Protein AF-0000000069945227 (afdb_homodimer)

InterPro domains:
  IPR002195 Dihydroorotase, conserved site [PS00482] (96-104)
  IPR006680 Amidohydrolase-related [PF01979] (90-477)
  IPR011059 Metal-dependent hydrolase, composite domain superfamily [SSF51338] (34-488)
  IPR017593 Allantoinase [TIGR03178] (51-493)
  IPR032466 Metal-dependent hydrolase [SSF51556] (93-423)
  IPR050138 Dihydroorotase/Allantoinase hydrolase-like [PTHR43668] (32-492)

Radius of gyration: 35.16 Å; Cα contacts (8 Å, |Δi|>4): 2341; chains: 2; bounding box: 81×211×75 Å

Solvent-accessible surface area (backbone atoms only — not comparable to full-atom values): 49881 Å² total; per-residue (Å²): 138,84,79,76,80,78,75,77,77,80,75,78,76,78,77,74,78,76,73,73,74,74,71,67,77,65,75,74,73,48,64,36,31,37,38,34,18,59,29,29,39,30,72,82,47,75,42,40,17,30,40,34,27,40,44,82,14,28,21,64,37,73,35,47,44,68,57,44,55,52,44,69,75,34,78,85,45,71,74,41,47,77,46,74,48,49,82,22,30,33,32,37,14,24,22,30,63,35,30,46,34,20,43,45,79,31,48,79,24,21,25,50,52,29,46,22,46,12,18,28,61,22,26,26,33,30,41,20,33,50,22,64,62,17,52,70,34,20,46,34,50,68,35,41,40,55,37,47,48,69,41,56,85,43,20,46,24,28,36,36,37,35,29,38,50,39,72,87,35,48,85,31,48,54,58,30,52,68,43,28,38,41,26,31,39,36,28,52,31,87,65,85,47,84,89,41,44,40,40,49,76,67,44,46,54,50,38,42,64,60,40,44,88,68,80,42,36,44,32,29,47,48,36,31,85,67,81,76,78,78,68,91,59,84,62,92,86,43,73,59,44,34,34,54,65,47,46,42,64,70,55,46,61,63,23,34,37,51,27,46,49,53,54,49,74,49,45,89,78,47,76,50,25,39,30,39,49,52,50,51,50,53,71,35,48,64,54,47,50,53,39,18,52,54,32,37,74,71,64,48,79,52,76,63,32,28,43,48,39,24,31,28,48,63,39,66,70,46,34,44,79,54,48,22,65,34,53,26,48,60,33,36,83,65,42,53,43,44,58,70,44,28,53,47,44,51,50,30,55,75,66,62,67,51,51,24,43,27,43,51,17,26,55,51,49,70,88,43,48,46,41,38,48,80,74,29,54,64,29,38,46,39,50,40,40,45,56,22,56,46,41,36,52,36,46,32,71,68,49,55,69,30,55,53,39,34,27,29,5,34,25,28,16,46,69,48,72,29,58,80,39,38,27,44,70,45,63,67,12,41,24,28,31,21,34,30,30,73,70,40,47,35,59,40,44,70,86,73,53,51,41,70,48,82,59,48,74,54,62,69,36,75,36,30,31,38,59,45,29,19,18,54,39,63,39,69,37,21,47,82,91,37,77,36,85,70,57,70,29,47,74,54,46,70,58,90,103,136,85,78,77,77,78,76,77,78,79,77,79,79,79,78,75,78,77,75,75,74,76,74,66,77,67,75,73,73,48,66,36,33,37,38,34,18,57,29,30,39,28,75,84,46,75,41,40,16,31,41,33,26,40,43,84,14,28,21,65,38,74,35,48,46,68,56,44,52,53,43,68,73,36,78,84,44,71,74,41,46,76,46,76,48,48,82,21,29,35,34,38,14,24,22,31,64,34,29,47,33,21,43,46,79,30,48,79,23,20,26,50,51,29,46,23,47,12,18,30,61,22,27,25,31,30,41,20,33,51,22,62,64,17,52,69,35,21,45,34,49,68,35,41,41,55,35,47,48,68,40,57,86,42,19,47,24,28,35,35,35,33,29,38,49,40,71,88,35,49,86,31,49,54,58,30,49,68,43,31,38,42,28,31,39,34,28,51,30,85,65,85,47,84,88,40,45,40,40,49,74,67,44,48,54,50,38,43,65,60,39,45,87,67,80,42,36,45,31,29,48,48,36,31,85,67,80,74,77,78,67,91,59,86,62,93,84,42,74,58,46,35,33,54,65,47,44,40,64,70,54,46,62,63,23,34,37,50,27,46,48,53,54,48,72,49,46,90,79,47,76,52,26,38,31,40,49,51,50,50,50,53,70,34,50,65,55,46,50,54,42,17,51,52,34,37,75,72,62,47,83,51,76,63,32,26,44,47,38,25,29,29,48,61,40,66,71,47,34,46,79,53,48,21,65,35,53,27,49,62,33,35,84,64,44,53,43,44,58,69,44,27,54,48,45,51,50,30,55,76,66,64,68,51,50,25,41,26,41,50,17,27,56,51,48,70,87,43,48,45,41,38,47,81,74,28,55,64,30,37,47,39,50,40,42,44,57,23,55,45,42,38,53,36,45,32,71,69,49,54,70,32,55,52,39,34,27,29,5,33,25,28,16,46,69,49,71,29,57,80,38,38,26,45,68,44,61,68,11,40,25,29,31,21,35,30,29,74,72,40,47,36,57,42,43,69,85,72,52,52,40,71,49,83,58,46,73,55,62,68,36,76,36,30,29,38,58,45,30,19,19,54,40,64,38,69,37,20,48,82,91,38,77,37,85,69,59,70,30,48,72,53,48,70,60,91,101

Organism: Trichoplusia ni (NCBI:txid7111)

Structure (mmCIF, N/CA/C/O backbone):
data_AF-0000000069945227-model_v1
#
loop_
_entity.id
_entity.type
_entity.pdbx_description
1 polymer allantoinase
#
loop_
_atom_site.group_PDB
_atom_site.id
_atom_site.type_symbol
_atom_site.label_atom_id
_atom_site.label_alt_id
_atom_site.label_comp_id
_atom_site.label_asym_id
_atom_site.label_entity_id
_atom_site.label_seq_id
_atom_site.pdbx_PDB_ins_code
_atom_site.Cartn_x
_atom_site.Cartn_y
_atom_site.Cartn_z
_atom_site.occupancy
_atom_site.B_iso_or_equiv
_atom_site.auth_seq_id
_atom_site.auth_comp_id
_atom_site.auth_asym_id
_atom_site.auth_atom_id
_atom_site.pdbx_PDB_model_num
ATOM 1 N N . MET A 1 1 ? 17.688 -103.625 27.172 1 24.94 1 MET A N 1
ATOM 2 C CA . MET A 1 1 ? 18.359 -102.562 26.469 1 24.94 1 MET A CA 1
ATOM 3 C C . MET A 1 1 ? 17.359 -101.688 25.719 1 24.94 1 MET A C 1
ATOM 5 O O . MET A 1 1 ? 16.719 -102.188 24.781 1 24.94 1 MET A O 1
ATOM 9 N N . SER A 1 2 ? 16.594 -100.875 26.453 1 25.48 2 SER A N 1
ATOM 10 C CA . SER A 1 2 ? 15.273 -100.25 26.625 1 25.48 2 SER A CA 1
ATOM 11 C C . SER A 1 2 ? 15.086 -99.062 25.672 1 25.48 2 SER A C 1
ATOM 13 O O . SER A 1 2 ? 15.625 -98 25.906 1 25.48 2 SER A O 1
ATOM 15 N N . SER A 1 3 ? 15.211 -99.375 24.328 1 27.09 3 SER A N 1
ATOM 16 C CA . SER A 1 3 ? 15.43 -98.375 23.266 1 27.09 3 SER A CA 1
ATOM 17 C C . SER A 1 3 ? 14.258 -97.438 23.156 1 27.09 3 SER A C 1
ATOM 19 O O . SER A 1 3 ? 13.109 -97.875 23 1 27.09 3 SER A O 1
ATOM 21 N N . PRO A 1 4 ? 14.297 -96.188 23.828 1 22.47 4 PRO A N 1
ATOM 22 C CA . PRO A 1 4 ? 13.289 -95.188 24.141 1 22.47 4 PRO A CA 1
ATOM 23 C C . PRO A 1 4 ? 12.719 -94.5 22.891 1 22.47 4 PRO A C 1
ATOM 25 O O . PRO A 1 4 ? 13.469 -94.188 21.984 1 22.47 4 PRO A O 1
ATOM 28 N N . VAL A 1 5 ? 11.508 -94.938 22.453 1 29.22 5 VAL A N 1
ATOM 29 C CA . VAL A 1 5 ? 10.625 -94.625 21.328 1 29.22 5 VAL A CA 1
ATOM 30 C C . VAL A 1 5 ? 10.375 -93.125 21.25 1 29.22 5 VAL A C 1
ATOM 32 O O . VAL A 1 5 ? 9.695 -92.562 22.109 1 29.22 5 VAL A O 1
ATOM 35 N N . TYR A 1 6 ? 11.508 -92.25 20.938 1 21.11 6 TYR A N 1
ATOM 36 C CA . TYR A 1 6 ? 11.438 -90.75 20.984 1 21.11 6 TYR A CA 1
ATOM 37 C C . TYR A 1 6 ? 10.422 -90.25 19.969 1 21.11 6 TYR A C 1
ATOM 39 O O . TYR A 1 6 ? 10.641 -90.312 18.766 1 21.11 6 TYR A O 1
ATOM 47 N N . CYS A 1 7 ? 9.125 -90.562 20.109 1 25.12 7 CYS A N 1
ATOM 48 C CA . CYS A 1 7 ? 8.055 -90.188 19.188 1 25.12 7 CYS A CA 1
ATOM 49 C C . CYS A 1 7 ? 7.988 -88.688 19 1 25.12 7 CYS A C 1
ATOM 51 O O . CYS A 1 7 ? 7.734 -87.938 19.953 1 25.12 7 CYS A O 1
ATOM 53 N N . ILE A 1 8 ? 8.875 -88.125 18.125 1 23.42 8 ILE A N 1
ATOM 54 C CA . ILE A 1 8 ? 9.047 -86.75 17.734 1 23.42 8 ILE A CA 1
ATOM 55 C C . ILE A 1 8 ? 7.719 -86.188 17.234 1 23.42 8 ILE A C 1
ATOM 57 O O . ILE A 1 8 ? 7.18 -86.688 16.234 1 23.42 8 ILE A O 1
ATOM 61 N N . LEU A 1 9 ? 6.758 -85.875 18.172 1 23.28 9 LEU A N 1
ATOM 62 C CA . LEU A 1 9 ? 5.438 -85.312 17.953 1 23.28 9 LEU A CA 1
ATOM 6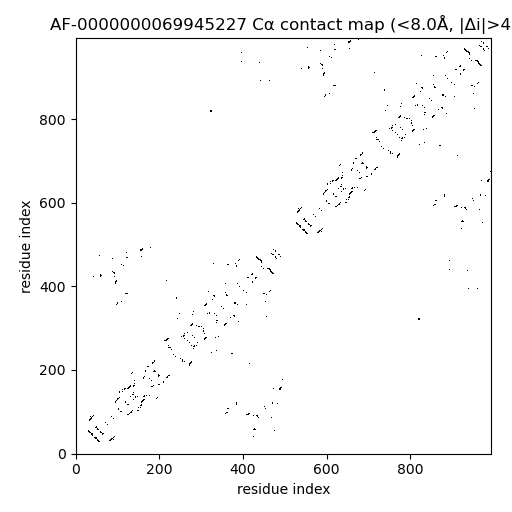3 C C . LEU A 1 9 ? 5.539 -84 17.156 1 23.28 9 LEU A C 1
ATOM 65 O O . LEU A 1 9 ? 6.184 -83.062 17.594 1 23.28 9 LEU A O 1
ATOM 69 N N . LEU A 1 10 ? 5.656 -84.125 15.789 1 23.2 10 LEU A N 1
ATOM 70 C CA . LEU A 1 10 ? 5.703 -83 14.836 1 23.2 10 LEU A CA 1
ATOM 71 C C . LEU A 1 10 ? 4.477 -82.125 14.977 1 23.2 10 LEU A C 1
ATOM 73 O O . LEU A 1 10 ? 3.348 -82.562 14.773 1 23.2 10 LEU A O 1
ATOM 77 N N . HIS A 1 11 ? 4.434 -81.25 16.062 1 23.61 11 HIS A N 1
ATOM 78 C CA . HIS A 1 11 ? 3.357 -80.312 16.297 1 23.61 11 HIS A CA 1
ATOM 79 C C . HIS A 1 11 ? 3.182 -79.375 15.094 1 23.61 11 HIS A C 1
ATOM 81 O O . HIS A 1 11 ? 4.133 -78.75 14.672 1 23.61 11 HIS A O 1
ATOM 87 N N . SER A 1 12 ? 2.283 -79.75 14.172 1 24.08 12 SER A N 1
ATOM 88 C CA . SER A 1 12 ? 1.828 -78.938 13.023 1 24.08 12 SER A CA 1
ATOM 89 C C . SER A 1 12 ? 1.329 -77.562 13.453 1 24.08 12 SER A C 1
ATOM 91 O O . SER A 1 12 ? 0.396 -77.5 14.25 1 24.08 12 SER A O 1
ATOM 93 N N . LEU A 1 13 ? 2.234 -76.625 13.688 1 22.66 13 LEU A N 1
ATOM 94 C CA . LEU A 1 13 ? 1.903 -75.25 13.992 1 22.66 13 LEU A CA 1
ATOM 95 C C . LEU A 1 13 ? 1.006 -74.625 12.906 1 22.66 13 LEU A C 1
ATOM 97 O O . LEU A 1 13 ? 1.388 -74.562 11.734 1 22.66 13 LEU A O 1
ATOM 101 N N . LEU A 1 14 ? -0.344 -74.812 13.031 1 23.86 14 LEU A N 1
ATOM 102 C CA . LEU A 1 14 ? -1.405 -74.188 12.242 1 23.86 14 LEU A CA 1
ATOM 103 C C . LEU A 1 14 ? -1.253 -72.688 12.211 1 23.86 14 LEU A C 1
ATOM 105 O O . LEU A 1 14 ? -1.405 -72 13.234 1 23.86 14 LEU A O 1
ATOM 109 N N . LEU A 1 15 ? -0.248 -72.188 11.43 1 22.34 15 LEU A N 1
ATOM 110 C CA . LEU A 1 15 ? -0.092 -70.75 11.188 1 22.34 15 LEU A CA 1
ATOM 111 C C . LEU A 1 15 ? -1.371 -70.188 10.609 1 22.34 15 LEU A C 1
ATOM 113 O O . LEU A 1 15 ? -1.723 -70.438 9.461 1 22.34 15 LEU A O 1
ATOM 117 N N . SER A 1 16 ? -2.496 -70.188 11.391 1 25.94 16 SER A N 1
ATOM 118 C CA . SER A 1 16 ? -3.691 -69.5 10.93 1 25.94 16 SER A CA 1
ATOM 119 C C . SER A 1 16 ? -3.395 -68.062 10.625 1 25.94 16 SER A C 1
ATOM 121 O O . SER A 1 16 ? -2.83 -67.312 11.453 1 25.94 16 SER A O 1
ATOM 123 N N . GLY A 1 17 ? -3.131 -67.688 9.391 1 21.14 17 GLY A N 1
ATOM 124 C CA . GLY A 1 17 ? -2.934 -66.375 8.844 1 21.14 17 GLY A CA 1
ATOM 125 C C . GLY A 1 17 ? -4.07 -65.438 9.164 1 21.14 17 GLY A C 1
ATOM 126 O O . GLY A 1 17 ? -5.188 -65.562 8.672 1 21.14 17 GLY A O 1
ATOM 127 N N . VAL A 1 18 ? -4.227 -64.938 10.43 1 29.44 18 VAL A N 1
ATOM 128 C CA . VAL A 1 18 ? -5.18 -63.875 10.734 1 29.44 18 VAL A CA 1
ATOM 129 C C . VAL A 1 18 ? -4.938 -62.688 9.82 1 29.44 18 VAL A C 1
ATOM 131 O O . VAL A 1 18 ? -3.881 -62.031 9.883 1 29.44 18 VAL A O 1
ATOM 134 N N . PHE A 1 19 ? -5.453 -62.812 8.641 1 25.05 19 PHE A N 1
ATOM 135 C CA . PHE A 1 19 ? -5.535 -61.656 7.773 1 25.05 19 PHE A CA 1
ATOM 136 C C . PHE A 1 19 ? -6.219 -60.5 8.492 1 25.05 19 PHE A C 1
ATOM 138 O O . PHE A 1 19 ? -7.398 -60.594 8.844 1 25.05 19 PHE A O 1
ATOM 145 N N . GLY A 1 20 ? -5.52 -59.844 9.375 1 25.44 20 GLY A N 1
ATOM 146 C CA . GLY A 1 20 ? -6.012 -58.625 9.969 1 25.44 20 GLY A CA 1
ATOM 147 C C . GLY A 1 20 ? -6.57 -57.656 8.938 1 25.44 20 GLY A C 1
ATOM 148 O O . GLY A 1 20 ? -5.871 -57.25 8.008 1 25.44 20 GLY A O 1
ATOM 149 N N . HIS A 1 21 ? -7.887 -57.781 8.672 1 27.69 21 HIS A N 1
ATOM 150 C CA . HIS A 1 21 ? -8.609 -56.781 7.902 1 27.69 21 HIS A CA 1
ATOM 151 C C . HIS A 1 21 ? -8.359 -55.375 8.445 1 27.69 21 HIS A C 1
ATOM 153 O O . HIS A 1 21 ? -8.617 -55.094 9.625 1 27.69 21 HIS A O 1
ATOM 159 N N . ILE A 1 22 ? -7.336 -54.812 8.008 1 27.58 22 ILE A N 1
ATOM 160 C CA . ILE A 1 22 ? -7.184 -53.375 8.281 1 27.58 22 ILE A CA 1
ATOM 161 C C . ILE A 1 22 ? -8.484 -52.656 7.961 1 27.58 22 ILE A C 1
ATOM 163 O O . ILE A 1 22 ? -8.914 -52.594 6.805 1 27.58 22 ILE A O 1
ATOM 167 N N . ILE A 1 23 ? -9.43 -52.656 8.844 1 31.05 23 ILE A N 1
ATOM 168 C CA . ILE A 1 23 ? -10.578 -51.781 8.781 1 31.05 23 ILE A CA 1
ATOM 169 C C . ILE A 1 23 ? -10.102 -50.344 8.539 1 31.05 23 ILE A C 1
ATOM 171 O O . ILE A 1 23 ? -9.422 -49.75 9.391 1 31.05 23 ILE A O 1
ATOM 175 N N . GLY A 1 24 ? -9.75 -50.094 7.332 1 28.09 24 GLY A N 1
ATOM 176 C CA . GLY A 1 24 ? -9.531 -48.688 7.027 1 28.09 24 GLY A CA 1
ATOM 177 C C . GLY A 1 24 ? -10.531 -47.781 7.711 1 28.09 24 GLY A C 1
ATOM 178 O O . GLY A 1 24 ? -11.734 -48.031 7.695 1 28.09 24 GLY A O 1
ATOM 179 N N . ILE A 1 25 ? -10.234 -47.188 8.766 1 33 25 ILE A N 1
ATOM 180 C CA . ILE A 1 25 ? -11.07 -46.188 9.391 1 33 25 ILE A CA 1
ATOM 181 C C . ILE A 1 25 ? -11.789 -45.375 8.32 1 33 25 ILE A C 1
ATOM 183 O O . ILE A 1 25 ? -11.148 -44.719 7.484 1 33 25 ILE A O 1
ATOM 187 N N . SER A 1 26 ? -12.852 -45.875 7.805 1 35.41 26 SER A N 1
ATOM 188 C CA . SER A 1 26 ? -13.727 -45.094 6.949 1 35.41 26 SER A CA 1
ATOM 189 C C . SER A 1 26 ? -13.766 -43.625 7.395 1 35.41 26 SER A C 1
ATOM 191 O O . SER A 1 26 ? -13.969 -43.344 8.57 1 35.41 26 SER A O 1
ATOM 193 N N . PRO A 1 27 ? -13.102 -42.719 6.766 1 41 27 PRO A N 1
ATOM 194 C CA . PRO A 1 27 ? -13.289 -41.344 7.211 1 41 27 PRO A CA 1
ATOM 195 C C . PRO A 1 27 ? -14.727 -41.031 7.602 1 41 27 PRO A C 1
ATOM 197 O O . PRO A 1 27 ? -15.664 -41.594 7.023 1 41 27 PRO A O 1
ATOM 200 N N . GLN A 1 28 ? -15.117 -41 8.82 1 45.09 28 GLN A N 1
ATOM 201 C CA . GLN A 1 28 ? -16.438 -40.562 9.297 1 45.09 28 GLN A CA 1
ATOM 202 C C . GLN A 1 28 ? -17.062 -39.562 8.336 1 45.09 28 GLN A C 1
ATOM 204 O O . GLN A 1 28 ? -16.406 -38.594 7.902 1 45.09 28 GLN A O 1
ATOM 209 N N . PRO A 1 29 ? -18.078 -39.938 7.605 1 51.28 29 PRO A N 1
ATOM 210 C CA . PRO A 1 29 ? -18.781 -39.031 6.676 1 51.28 29 PRO A CA 1
ATOM 211 C C . PRO A 1 29 ? -18.969 -37.625 7.23 1 51.28 29 PRO A C 1
ATOM 213 O O . PRO A 1 29 ? -19.266 -37.469 8.414 1 51.28 29 PRO A O 1
ATOM 216 N N . PHE A 1 30 ? -18.312 -36.594 6.703 1 64.31 30 PHE A N 1
ATOM 217 C CA . PHE A 1 30 ? -18.547 -35.219 7.094 1 64.31 30 PHE A CA 1
ATOM 218 C C . PHE A 1 30 ? -20.016 -34.844 6.883 1 64.31 30 PHE A C 1
ATOM 220 O O . PHE A 1 30 ? -20.734 -35.531 6.152 1 64.31 30 PHE A O 1
ATOM 227 N N . GLU A 1 31 ? -20.547 -34.094 7.734 1 84.12 31 GLU A N 1
ATOM 228 C CA . GLU A 1 31 ? -21.859 -33.469 7.617 1 84.12 31 GLU A CA 1
ATOM 229 C C . GLU A 1 31 ? -21.938 -32.562 6.383 1 84.12 31 GLU A C 1
ATOM 231 O O . GLU A 1 31 ? -20.922 -32 5.957 1 84.12 31 GLU A O 1
ATOM 236 N N . LYS A 1 32 ? -23.094 -32.719 5.648 1 93.69 32 LYS A N 1
ATOM 237 C CA . LYS A 1 32 ? -23.359 -31.797 4.559 1 93.69 32 LYS A CA 1
ATOM 238 C C . LYS A 1 32 ? -23.266 -30.344 5.039 1 93.69 32 LYS A C 1
ATOM 240 O O . LYS A 1 32 ? -23.672 -30.031 6.164 1 93.69 32 LYS A O 1
ATOM 245 N N . LYS A 1 33 ? -22.562 -29.547 4.184 1 96.88 33 LYS A N 1
ATOM 246 C CA . LYS A 1 33 ? -22.344 -28.172 4.578 1 96.88 33 LYS A CA 1
ATOM 247 C C . LYS A 1 33 ? -22.922 -27.203 3.549 1 96.88 33 LYS A C 1
ATOM 249 O O . LYS A 1 33 ? -22.859 -27.453 2.344 1 96.88 33 LYS A O 1
ATOM 254 N N . LEU A 1 34 ? -23.5 -26.172 4.059 1 98.12 34 LEU A N 1
ATOM 255 C CA . LEU A 1 34 ? -23.953 -25.062 3.215 1 98.12 34 LEU A CA 1
ATOM 256 C C . LEU A 1 34 ? -23.219 -23.781 3.562 1 98.12 34 LEU A C 1
ATOM 258 O O . LEU A 1 34 ? -23.375 -23.25 4.66 1 98.12 34 LEU A O 1
ATOM 262 N N . PHE A 1 35 ? -22.375 -23.359 2.623 1 98.75 35 PHE A N 1
ATOM 263 C CA . PHE A 1 35 ? -21.688 -22.078 2.752 1 98.75 35 PHE A CA 1
ATOM 264 C C . PHE A 1 35 ? -22.531 -20.953 2.16 1 98.75 35 PHE A C 1
ATOM 266 O O . PHE A 1 35 ? -23.031 -21.062 1.042 1 98.75 35 PHE A O 1
ATOM 273 N N . ILE A 1 36 ? -22.641 -19.844 2.867 1 98.62 36 ILE A N 1
ATOM 274 C CA . ILE A 1 36 ? -23.484 -18.734 2.416 1 98.62 36 ILE A CA 1
ATOM 275 C C . ILE A 1 36 ? -22.688 -17.438 2.449 1 98.62 36 ILE A C 1
ATOM 277 O O . ILE A 1 36 ? -21.812 -17.25 3.299 1 98.62 36 ILE A O 1
ATOM 281 N N . SER A 1 37 ? -22.922 -16.547 1.498 1 98.69 37 SER A N 1
ATOM 282 C CA . SER A 1 37 ? -22.297 -15.227 1.445 1 98.69 37 SER A CA 1
ATOM 283 C C . SER A 1 37 ? -23.156 -14.234 0.664 1 98.69 37 SER A C 1
ATOM 285 O O . SER A 1 37 ? -23.969 -14.633 -0.161 1 98.69 37 SER A O 1
ATOM 287 N N . GLN A 1 38 ? -22.953 -12.984 0.971 1 98.19 38 GLN A N 1
ATOM 288 C CA . GLN A 1 38 ? -23.578 -11.938 0.166 1 98.19 38 GLN A CA 1
ATOM 289 C C . GLN A 1 38 ? -22.875 -11.789 -1.181 1 98.19 38 GLN A C 1
ATOM 291 O O . GLN A 1 38 ? -23.391 -11.156 -2.096 1 98.19 38 GLN A O 1
ATOM 296 N N . THR A 1 39 ? -21.719 -12.453 -1.274 1 98.56 39 THR A N 1
ATOM 297 C CA . THR A 1 39 ? -20.953 -12.344 -2.516 1 98.56 39 THR A CA 1
ATOM 298 C C . THR A 1 39 ? -20.266 -13.672 -2.84 1 98.56 39 THR A C 1
ATOM 300 O O . THR A 1 39 ? -19.125 -13.891 -2.436 1 98.56 39 THR A O 1
ATOM 303 N N . VAL A 1 40 ? -20.922 -14.508 -3.586 1 98.69 40 VAL A N 1
ATOM 304 C CA . VAL A 1 40 ? -20.297 -15.688 -4.172 1 98.69 40 VAL A CA 1
ATOM 305 C C . VAL A 1 40 ? -19.578 -15.312 -5.465 1 98.69 40 VAL A C 1
ATOM 307 O O . VAL A 1 40 ? -20.141 -14.625 -6.32 1 98.69 40 VAL A O 1
ATOM 310 N N . VAL A 1 41 ? -18.328 -15.734 -5.551 1 98.38 41 VAL A N 1
ATOM 311 C CA . VAL A 1 41 ? -17.516 -15.312 -6.688 1 98.38 41 VAL A CA 1
ATOM 312 C C . VAL A 1 41 ? -17.172 -16.516 -7.559 1 98.38 41 VAL A C 1
ATOM 314 O O . VAL A 1 41 ? -16.469 -17.438 -7.117 1 98.38 41 VAL A O 1
ATOM 317 N N . THR A 1 42 ? -17.703 -16.562 -8.703 1 93.5 42 THR A N 1
ATOM 318 C CA . THR A 1 42 ? -17.266 -17.516 -9.719 1 93.5 42 THR A CA 1
ATOM 319 C C . THR A 1 42 ? -16.391 -16.844 -10.758 1 93.5 42 THR A C 1
ATOM 321 O O . THR A 1 42 ? -16.047 -15.656 -10.625 1 93.5 42 THR A O 1
ATOM 324 N N . GLU A 1 43 ? -15.961 -17.547 -11.695 1 85.12 43 GLU A N 1
ATOM 325 C CA . GLU A 1 43 ? -15.078 -16.984 -12.711 1 85.12 43 GLU A CA 1
ATOM 326 C C . GLU A 1 43 ? -15.789 -15.922 -13.539 1 85.12 43 GLU A C 1
ATOM 328 O O . GLU A 1 43 ? -15.148 -15.039 -14.109 1 85.12 43 GLU A O 1
ATOM 333 N N . THR A 1 44 ? -17.156 -15.969 -13.445 1 85.94 44 THR A N 1
ATOM 334 C CA . THR A 1 44 ? -17.844 -15.102 -14.391 1 85.94 44 THR A CA 1
ATOM 335 C C . THR A 1 44 ? -18.812 -14.172 -13.664 1 85.94 44 THR A C 1
ATOM 337 O O . THR A 1 44 ? -19.266 -13.172 -14.227 1 85.94 44 THR A O 1
ATOM 340 N N . GLU A 1 45 ? -19.141 -14.57 -12.445 1 92.62 45 GLU A N 1
ATOM 341 C CA . GLU A 1 45 ? -20.188 -13.789 -11.812 1 92.62 45 GLU A CA 1
ATOM 342 C C . GLU A 1 45 ? -19.922 -13.594 -10.32 1 92.62 45 GLU A C 1
ATOM 344 O O . GLU A 1 45 ? -19.172 -14.367 -9.719 1 92.62 45 GLU A O 1
ATOM 349 N N . GLN A 1 46 ? -20.531 -12.547 -9.812 1 96.75 46 GLN A N 1
ATOM 350 C CA . GLN A 1 46 ? -20.656 -12.289 -8.383 1 96.75 46 GLN A CA 1
ATOM 351 C C . GLN A 1 46 ? -22.109 -12.133 -7.969 1 96.75 46 GLN A C 1
ATOM 353 O O . GLN A 1 46 ? -22.859 -11.375 -8.586 1 96.75 46 GLN A O 1
ATOM 358 N N . PHE A 1 47 ? -22.594 -12.867 -6.969 1 97.69 47 PHE A N 1
ATOM 359 C CA . PHE A 1 47 ? -23.984 -12.812 -6.555 1 97.69 47 PHE A CA 1
ATOM 360 C C . PHE A 1 47 ? -24.141 -13.289 -5.113 1 97.69 47 PHE A C 1
ATOM 362 O O . PHE A 1 47 ? -23.297 -14.039 -4.609 1 97.69 47 PHE A O 1
ATOM 369 N N . PRO A 1 48 ? -25.188 -12.781 -4.465 1 98.38 48 PRO A N 1
ATOM 370 C CA . PRO A 1 48 ? -25.5 -13.375 -3.164 1 98.38 48 PRO A CA 1
ATOM 371 C C . PRO A 1 48 ? -26.016 -14.812 -3.279 1 98.38 48 PRO A C 1
ATOM 373 O O . PRO A 1 48 ? -26.75 -15.141 -4.207 1 98.38 48 PRO A O 1
ATOM 376 N N . GLY A 1 49 ? -25.531 -15.719 -2.475 1 98.56 49 GLY A N 1
ATOM 377 C CA . GLY A 1 49 ? -25.922 -17.125 -2.549 1 98.56 49 GLY A CA 1
ATOM 378 C C . GLY A 1 49 ? -25.094 -18.016 -1.652 1 98.56 49 GLY A C 1
ATOM 379 O O . GLY A 1 49 ? -24.797 -17.672 -0.507 1 98.56 49 GLY A O 1
ATOM 380 N N . GLY A 1 50 ? -24.859 -19.234 -2.277 1 98.5 50 GLY A N 1
ATOM 381 C CA . GLY A 1 50 ? -24.109 -20.172 -1.458 1 98.5 50 GLY A CA 1
ATOM 382 C C . GLY A 1 50 ? -23.609 -21.375 -2.234 1 98.5 50 GLY A C 1
ATOM 383 O O . GLY A 1 50 ? -23.875 -21.516 -3.432 1 98.5 50 GLY A O 1
ATOM 384 N N . VAL A 1 51 ? -22.828 -22.156 -1.551 1 98.75 51 VAL A N 1
ATOM 385 C CA . VAL A 1 51 ? -22.266 -23.375 -2.096 1 98.75 51 VAL A CA 1
ATOM 386 C C . VAL A 1 51 ? -22.625 -24.562 -1.2 1 98.75 51 VAL A C 1
ATOM 388 O O . VAL A 1 51 ? -22.328 -24.562 -0.004 1 98.75 51 VAL A O 1
ATOM 391 N N . LEU A 1 52 ? -23.297 -25.547 -1.769 1 98.19 52 LEU A N 1
ATOM 392 C CA . LEU A 1 52 ? -23.625 -26.781 -1.071 1 98.19 52 LEU A CA 1
ATOM 393 C C . LEU A 1 52 ? -22.531 -27.828 -1.26 1 98.19 52 LEU A C 1
ATOM 395 O O . LEU A 1 52 ? -22.125 -28.125 -2.391 1 98.19 52 LEU A O 1
ATOM 399 N N . VAL A 1 53 ? -22.031 -28.359 -0.149 1 98.44 53 VAL A N 1
ATOM 400 C CA . VAL A 1 53 ? -20.938 -29.312 -0.154 1 98.44 53 VAL A CA 1
ATOM 401 C C . VAL A 1 53 ? -21.422 -30.641 0.423 1 98.44 53 VAL A C 1
ATOM 403 O O . VAL A 1 53 ? -22.016 -30.688 1.497 1 98.44 53 VAL A O 1
ATOM 406 N N . ASP A 1 54 ? -21.141 -31.734 -0.156 1 97.12 54 ASP A N 1
ATOM 407 C CA . ASP A 1 54 ? -21.625 -33.031 0.285 1 97.12 54 ASP A CA 1
ATOM 408 C C . ASP A 1 54 ? -20.688 -33.656 1.335 1 97.12 54 ASP A C 1
ATOM 410 O O . ASP A 1 54 ? -19.75 -33 1.774 1 97.12 54 ASP A O 1
ATOM 414 N N . GLU A 1 55 ? -20.938 -34.812 1.691 1 95.12 55 GLU A N 1
ATOM 415 C CA . GLU A 1 55 ? -20.25 -35.469 2.803 1 95.12 55 GLU A CA 1
ATOM 416 C C . GLU A 1 55 ? -18.844 -35.875 2.404 1 95.12 55 GLU A C 1
ATOM 418 O O . GLU A 1 55 ? -18 -36.188 3.266 1 95.12 55 GLU A O 1
ATOM 423 N N . ASN A 1 56 ? -18.594 -35.875 1.116 1 95.81 56 ASN A N 1
ATOM 424 C CA . ASN A 1 56 ? -17.266 -36.25 0.628 1 95.81 56 ASN A CA 1
ATOM 425 C C . ASN A 1 56 ? -16.375 -35.062 0.38 1 95.81 56 ASN A C 1
ATOM 427 O O . ASN A 1 56 ? -15.258 -35.188 -0.118 1 95.81 56 ASN A O 1
ATOM 431 N N . GLY A 1 57 ? -16.875 -33.875 0.656 1 97.81 57 GLY A N 1
ATOM 432 C CA . GLY A 1 57 ? -16.094 -32.656 0.454 1 97.81 57 GLY A CA 1
ATOM 433 C C . GLY A 1 57 ? -16.094 -32.156 -0.983 1 97.81 57 GLY A C 1
ATOM 434 O O . GLY A 1 57 ? -15.133 -31.547 -1.441 1 97.81 57 GLY A O 1
ATOM 435 N N . VAL A 1 58 ? -17.141 -32.5 -1.652 1 98.38 58 VAL A N 1
ATOM 436 C CA . VAL A 1 58 ? -17.312 -32.125 -3.053 1 98.38 58 VAL A CA 1
ATOM 437 C C . VAL A 1 58 ? -18.453 -31.109 -3.188 1 98.38 58 VAL A C 1
ATOM 439 O O . VAL A 1 58 ? -19.484 -31.234 -2.51 1 98.38 58 VAL A O 1
ATOM 442 N N . ILE A 1 59 ? -18.312 -30.156 -4.062 1 98.62 59 ILE A N 1
ATOM 443 C CA . ILE A 1 59 ? -19.359 -29.172 -4.312 1 98.62 59 ILE A CA 1
ATOM 444 C C . ILE A 1 59 ? -20.531 -29.844 -5.016 1 98.62 59 ILE A C 1
ATOM 446 O O . ILE A 1 59 ? -20.391 -30.344 -6.129 1 98.62 59 ILE A O 1
ATOM 450 N N . GLU A 1 60 ? -21.609 -29.812 -4.375 1 98.06 60 GLU A N 1
ATOM 451 C CA . GLU A 1 60 ? -22.812 -30.391 -4.953 1 98.06 60 GLU A CA 1
ATOM 452 C C . GLU A 1 60 ? -23.547 -29.375 -5.824 1 98.06 60 GLU A C 1
ATOM 454 O O . GLU A 1 60 ? -24.062 -29.719 -6.895 1 98.06 60 GLU A O 1
ATOM 459 N N . ALA A 1 61 ? -23.594 -28.125 -5.301 1 97.75 61 ALA A N 1
ATOM 460 C CA . ALA A 1 61 ? -24.312 -27.094 -6.043 1 97.75 61 ALA A CA 1
ATOM 461 C C . ALA A 1 61 ? -23.844 -25.688 -5.641 1 97.75 61 ALA A C 1
ATOM 463 O O . ALA A 1 61 ? -23.438 -25.469 -4.496 1 97.75 61 ALA A O 1
ATOM 464 N N . VAL A 1 62 ? -23.906 -24.828 -6.602 1 98.38 62 VAL A N 1
ATOM 465 C CA . VAL A 1 62 ? -23.75 -23.406 -6.375 1 98.38 62 VAL A CA 1
ATOM 466 C C . VAL A 1 62 ? -25.094 -22.703 -6.535 1 98.38 62 VAL A C 1
ATOM 468 O O . VAL A 1 62 ? -25.734 -22.797 -7.59 1 98.38 62 VAL A O 1
ATOM 471 N N . LEU A 1 63 ? -25.469 -22.031 -5.48 1 97.88 63 LEU A N 1
ATOM 472 C CA . LEU A 1 63 ? -26.859 -21.625 -5.387 1 97.88 63 LEU A CA 1
ATOM 473 C C . LEU A 1 63 ? -26.984 -20.109 -5.285 1 97.88 63 LEU A C 1
ATOM 475 O O . LEU A 1 63 ? -26.188 -19.469 -4.598 1 97.88 63 LEU A O 1
ATOM 479 N N . LYS A 1 64 ? -27.984 -19.594 -6.008 1 97.81 64 LYS A N 1
ATOM 480 C CA . LYS A 1 64 ? -28.344 -18.188 -5.812 1 97.81 64 LYS A CA 1
ATOM 481 C C . LYS A 1 64 ? -29.109 -18 -4.512 1 97.81 64 LYS A C 1
ATOM 483 O O . LYS A 1 64 ? -29.531 -18.984 -3.883 1 97.81 64 LYS A O 1
ATOM 488 N N . LYS A 1 65 ? -29.266 -16.766 -4.156 1 97.75 65 LYS A N 1
ATOM 489 C CA . LYS A 1 65 ? -29.844 -16.406 -2.863 1 97.75 65 LYS A CA 1
ATOM 490 C C . LYS A 1 65 ? -31.234 -17.031 -2.691 1 97.75 65 LYS A C 1
ATOM 492 O O . LYS A 1 65 ? -31.562 -17.531 -1.617 1 97.75 65 LYS A O 1
ATOM 497 N N . GLU A 1 66 ? -32.031 -17.016 -3.684 1 97.12 66 GLU A N 1
ATOM 498 C CA . GLU A 1 66 ? -33.406 -17.531 -3.602 1 97.12 66 GLU A CA 1
ATOM 499 C C . GLU A 1 66 ? -33.406 -19.031 -3.289 1 97.12 66 GLU A C 1
ATOM 501 O O . GLU A 1 66 ? -34.219 -19.484 -2.473 1 97.12 66 GLU A O 1
ATOM 506 N N . ALA A 1 67 ? -32.562 -19.734 -3.961 1 96.56 67 ALA A N 1
ATOM 507 C CA . ALA A 1 67 ? -32.438 -21.172 -3.742 1 96.56 67 ALA A CA 1
ATOM 508 C C . ALA A 1 67 ? -31.953 -21.484 -2.334 1 96.56 67 ALA A C 1
ATOM 510 O O . ALA A 1 67 ? -32.406 -22.438 -1.698 1 96.56 67 ALA A O 1
ATOM 511 N N . VAL A 1 68 ? -31.031 -20.719 -1.897 1 97.12 68 VAL A N 1
ATOM 512 C CA . VAL A 1 68 ? -30.516 -20.875 -0.544 1 97.12 68 VAL A CA 1
ATOM 513 C C . VAL A 1 68 ? -31.641 -20.688 0.47 1 97.12 68 VAL A C 1
ATOM 515 O O . VAL A 1 68 ? -31.781 -21.484 1.404 1 97.12 68 VAL A O 1
ATOM 518 N N . ASN A 1 69 ? -32.438 -19.609 0.245 1 96.19 69 ASN A N 1
ATOM 519 C CA . ASN A 1 69 ? -33.531 -19.312 1.15 1 96.19 69 ASN A CA 1
ATOM 520 C C . ASN A 1 69 ? -34.531 -20.469 1.195 1 96.19 69 ASN A C 1
ATOM 522 O O . ASN A 1 69 ? -35.062 -20.812 2.264 1 96.19 69 ASN A O 1
ATOM 526 N N . LEU A 1 70 ? -34.781 -20.984 0.148 1 95.06 70 LEU A N 1
ATOM 527 C CA . LEU A 1 70 ? -35.688 -22.109 0.067 1 95.06 70 LEU A CA 1
ATOM 528 C C . LEU A 1 70 ? -35.156 -23.328 0.806 1 95.06 70 LEU A C 1
ATOM 530 O O . LEU A 1 70 ? -35.875 -24.016 1.522 1 95.06 70 LEU A O 1
ATOM 534 N N . LEU A 1 71 ? -33.906 -23.562 0.596 1 93.62 71 LEU A N 1
ATOM 535 C CA . LEU A 1 71 ? -33.281 -24.703 1.239 1 93.62 71 LEU A CA 1
ATOM 536 C C . LEU A 1 71 ? -33.25 -24.547 2.756 1 93.62 71 LEU A C 1
ATOM 538 O O . LEU A 1 71 ? -33.5 -25.5 3.49 1 93.62 71 LEU A O 1
ATOM 542 N N . LEU A 1 72 ? -33.031 -23.359 3.152 1 92.75 72 LEU A N 1
ATOM 543 C CA . LEU A 1 72 ? -32.938 -23.094 4.586 1 92.75 72 LEU A CA 1
ATOM 544 C C . LEU A 1 72 ? -34.312 -23.281 5.258 1 92.75 72 LEU A C 1
ATOM 546 O O . LEU A 1 72 ? -34.375 -23.578 6.453 1 92.75 72 LEU A O 1
ATOM 550 N N . ARG A 1 73 ? -35.406 -23.109 4.586 1 90.88 73 ARG A N 1
ATOM 551 C CA . ARG A 1 73 ? -36.75 -23.266 5.129 1 90.88 73 ARG A CA 1
ATOM 552 C C . ARG A 1 73 ? -37.219 -24.719 5.035 1 90.88 73 ARG A C 1
ATOM 554 O O . ARG A 1 73 ? -38.25 -25.078 5.605 1 90.88 73 ARG A O 1
ATOM 561 N N . SER A 1 74 ? -36.406 -25.438 4.391 1 90.31 74 SER A N 1
ATOM 562 C CA . SER A 1 74 ? -36.781 -26.828 4.164 1 90.31 74 SER A CA 1
ATOM 563 C C . SER A 1 74 ? -36.25 -27.734 5.27 1 90.31 74 SER A C 1
ATOM 565 O O . SER A 1 74 ? -35.25 -27.422 5.914 1 90.31 74 SER A O 1
ATOM 567 N N . GLU A 1 75 ? -36.906 -28.922 5.418 1 87.5 75 GLU A N 1
ATOM 568 C CA . GLU A 1 75 ? -36.469 -29.922 6.395 1 87.5 75 GLU A CA 1
ATOM 569 C C . GLU A 1 75 ? -35.188 -30.625 5.938 1 87.5 75 GLU A C 1
ATOM 571 O O . GLU A 1 75 ? -34.469 -31.188 6.754 1 87.5 75 GLU A O 1
ATOM 576 N N . ARG A 1 76 ? -34.906 -30.5 4.707 1 86.5 76 ARG A N 1
ATOM 577 C CA . ARG A 1 76 ? -33.781 -31.172 4.117 1 86.5 76 ARG A CA 1
ATOM 578 C C . ARG A 1 76 ? -32.469 -30.672 4.73 1 86.5 76 ARG A C 1
ATOM 580 O O . ARG A 1 76 ? -31.484 -31.422 4.801 1 86.5 76 ARG A O 1
ATOM 587 N N . SER A 1 77 ? -32.5 -29.453 5.133 1 87 77 SER A N 1
ATOM 588 C CA . SER A 1 77 ? -31.266 -28.828 5.586 1 87 77 SER A CA 1
ATOM 589 C C . SER A 1 77 ? -31.156 -28.875 7.105 1 87 77 SER A C 1
ATOM 591 O O . SER A 1 77 ? -30.25 -28.25 7.68 1 87 77 SER A O 1
ATOM 593 N N . SER A 1 78 ? -32 -29.578 7.77 1 87.88 78 SER A N 1
ATOM 594 C CA . SER A 1 78 ? -32.062 -29.562 9.227 1 87.88 78 SER A CA 1
ATOM 595 C C . SER A 1 78 ? -30.797 -30.156 9.836 1 87.88 78 SER A C 1
ATOM 597 O O . SER A 1 78 ? -30.391 -29.766 10.93 1 87.88 78 SER A O 1
ATOM 599 N N . ASN A 1 79 ? -30.109 -31 9.109 1 89.56 79 ASN A N 1
ATOM 600 C CA . ASN A 1 79 ? -28.906 -31.641 9.656 1 89.56 79 ASN A CA 1
ATOM 601 C C . ASN A 1 79 ? -27.641 -31.094 9.008 1 89.56 79 ASN A C 1
ATOM 603 O O . ASN A 1 79 ? -26.547 -31.641 9.227 1 89.56 79 ASN A O 1
ATOM 607 N N . TRP A 1 80 ? -27.797 -30.125 8.18 1 92.81 80 TRP A N 1
ATOM 608 C CA . TRP A 1 80 ? -26.625 -29.562 7.504 1 92.81 80 TRP A CA 1
ATOM 609 C C . TRP A 1 80 ? -25.906 -28.562 8.414 1 92.81 80 TRP A C 1
ATOM 611 O O . TRP A 1 80 ? -26.516 -27.922 9.266 1 92.81 80 TRP A O 1
ATOM 621 N N . LYS A 1 81 ? -24.578 -28.516 8.305 1 95.5 81 LYS A N 1
ATOM 622 C CA . LYS A 1 81 ? -23.828 -27.438 8.93 1 95.5 81 LYS A CA 1
ATOM 623 C C . LYS A 1 81 ? -23.875 -26.172 8.078 1 95.5 81 LYS A C 1
ATOM 625 O O . LYS A 1 81 ? -23.453 -26.172 6.922 1 95.5 81 LYS A O 1
ATOM 630 N N . ILE A 1 82 ? -24.453 -25.094 8.586 1 97.25 82 ILE A N 1
ATOM 631 C CA . ILE A 1 82 ? -24.562 -23.828 7.871 1 97.25 82 ILE A CA 1
ATOM 632 C C . ILE A 1 82 ? -23.406 -22.922 8.242 1 97.25 82 ILE A C 1
ATOM 634 O O . ILE A 1 82 ? -23.188 -22.641 9.422 1 97.25 82 ILE A O 1
ATOM 638 N N . ILE A 1 83 ? -22.609 -22.5 7.328 1 98.19 83 ILE A N 1
ATOM 639 C CA . ILE A 1 83 ? -21.5 -21.578 7.52 1 98.19 83 ILE A CA 1
ATOM 640 C C . ILE A 1 83 ? -21.781 -20.281 6.789 1 98.19 83 ILE A C 1
ATOM 642 O O . ILE A 1 83 ? -21.734 -20.219 5.559 1 98.19 83 ILE A O 1
ATOM 646 N N . ASP A 1 84 ? -22.016 -19.25 7.52 1 98.19 84 ASP A N 1
ATOM 647 C CA . ASP A 1 84 ? -22.438 -17.969 6.965 1 98.19 84 ASP A CA 1
ATOM 648 C C . ASP A 1 84 ? -21.281 -16.953 7.02 1 98.19 84 ASP A C 1
ATOM 650 O O . ASP A 1 84 ? -20.922 -16.484 8.094 1 98.19 84 ASP A O 1
ATOM 654 N N . GLY A 1 85 ? -20.781 -16.578 5.852 1 98.19 85 GLY A N 1
ATOM 655 C CA . GLY A 1 85 ? -19.656 -15.656 5.77 1 98.19 85 GLY A CA 1
ATOM 656 C C . GLY A 1 85 ? -20.094 -14.203 5.77 1 98.19 85 GLY A C 1
ATOM 657 O O . GLY A 1 85 ? -19.266 -13.297 5.859 1 98.19 85 GLY A O 1
ATOM 658 N N . GLY A 1 86 ? -21.375 -14.008 5.727 1 97.81 86 GLY A N 1
ATOM 659 C CA . GLY A 1 86 ? -21.859 -12.633 5.703 1 97.81 86 GLY A CA 1
ATOM 660 C C . GLY A 1 86 ? -21.359 -11.852 4.5 1 97.81 86 GLY A C 1
ATOM 661 O O . GLY A 1 86 ? -21.609 -12.25 3.355 1 97.81 86 GLY A O 1
ATOM 662 N N . TYR A 1 87 ? -20.516 -10.812 4.809 1 96.56 87 TYR A N 1
ATOM 663 C CA . TYR A 1 87 ? -20.078 -9.922 3.746 1 96.56 87 TYR A CA 1
ATOM 664 C C . TYR A 1 87 ? -18.734 -10.359 3.184 1 96.56 87 TYR A C 1
ATOM 666 O O . TYR A 1 87 ? -18.219 -9.75 2.242 1 96.56 87 TYR A O 1
ATOM 674 N N . TRP A 1 88 ? -18.188 -11.414 3.764 1 98.56 88 TRP A N 1
ATOM 675 C CA . TRP A 1 88 ? -16.969 -11.953 3.168 1 98.56 88 TRP A CA 1
ATOM 676 C C . TRP A 1 88 ? -17.266 -12.617 1.825 1 98.56 88 TRP A C 1
ATOM 678 O O . TRP A 1 88 ? -18.297 -13.289 1.671 1 98.56 88 TRP A O 1
ATOM 688 N N . ALA A 1 89 ? -16.391 -12.398 0.908 1 98.81 89 ALA A N 1
ATOM 689 C CA . ALA A 1 89 ? -16.547 -13.07 -0.383 1 98.81 89 ALA A CA 1
ATOM 690 C C . ALA A 1 89 ? -16.297 -14.57 -0.256 1 98.81 89 ALA A C 1
ATOM 692 O O . ALA A 1 89 ? -15.359 -14.992 0.42 1 98.81 89 ALA A O 1
ATOM 693 N N . LEU A 1 90 ? -17.219 -15.32 -0.84 1 98.88 90 LEU A N 1
ATOM 694 C CA . LEU A 1 90 ? -17.047 -16.766 -0.966 1 98.88 90 LEU A CA 1
ATOM 695 C C . LEU A 1 90 ? -16.422 -17.125 -2.312 1 98.88 90 LEU A C 1
ATOM 697 O O . LEU A 1 90 ? -17.062 -16.938 -3.357 1 98.88 90 LEU A O 1
ATOM 701 N N . MET A 1 91 ? -15.18 -17.688 -2.23 1 98.75 91 MET A N 1
ATOM 702 C CA . MET A 1 91 ? -14.398 -17.891 -3.449 1 98.75 91 MET A CA 1
ATOM 703 C C . MET A 1 91 ? -13.781 -19.297 -3.467 1 98.75 91 MET A C 1
ATOM 705 O O . MET A 1 91 ? -13.695 -19.953 -2.428 1 98.75 91 MET A O 1
ATOM 709 N N . ALA A 1 92 ? -13.43 -19.719 -4.684 1 98.81 92 ALA A N 1
ATOM 710 C CA . ALA A 1 92 ? -12.57 -20.906 -4.777 1 98.81 92 ALA A CA 1
ATOM 711 C C . ALA A 1 92 ? -11.227 -20.672 -4.102 1 98.81 92 ALA A C 1
ATOM 713 O O . ALA A 1 92 ? -10.68 -19.562 -4.168 1 98.81 92 ALA A O 1
ATOM 714 N N . GLY A 1 93 ? -10.711 -21.688 -3.406 1 98.81 93 GLY A N 1
ATOM 715 C CA . GLY A 1 93 ? -9.352 -21.594 -2.893 1 98.81 93 GLY A CA 1
ATOM 716 C C . GLY A 1 93 ? -8.32 -21.391 -3.98 1 98.81 93 GLY A C 1
ATOM 717 O O . GLY A 1 93 ? -8.453 -21.906 -5.09 1 98.81 93 GLY A O 1
ATOM 718 N N . GLY A 1 94 ? -7.289 -20.594 -3.676 1 98.75 94 GLY A N 1
ATOM 719 C CA . GLY A 1 94 ? -6.227 -20.359 -4.641 1 98.75 94 GLY A CA 1
ATOM 720 C C . GLY A 1 94 ? -5.418 -21.594 -4.957 1 98.75 94 GLY A C 1
ATOM 721 O O . GLY A 1 94 ? -5.324 -22.516 -4.133 1 98.75 94 GLY A O 1
ATOM 722 N N . VAL A 1 95 ? -4.926 -21.641 -6.164 1 98.94 95 VAL A N 1
ATOM 723 C CA . VAL A 1 95 ? -3.959 -22.641 -6.613 1 98.94 95 VAL A CA 1
ATOM 724 C C . VAL A 1 95 ? -2.658 -21.938 -7.023 1 98.94 95 VAL A C 1
ATOM 726 O O . VAL A 1 95 ? -2.67 -21.016 -7.844 1 98.94 95 VAL A O 1
ATOM 729 N N . ASP A 1 96 ? -1.596 -22.328 -6.383 1 98.94 96 ASP A N 1
ATOM 730 C CA . ASP A 1 96 ? -0.298 -21.781 -6.762 1 98.94 96 ASP A CA 1
ATOM 731 C C . ASP A 1 96 ? 0.562 -22.844 -7.453 1 98.94 96 ASP A C 1
ATOM 733 O O . ASP A 1 96 ? 1.087 -23.75 -6.801 1 98.94 96 ASP A O 1
ATOM 737 N N . SER A 1 97 ? 0.762 -22.641 -8.711 1 98.88 97 SER A N 1
ATOM 738 C CA . SER A 1 97 ? 1.417 -23.641 -9.539 1 98.88 97 SER A CA 1
ATOM 739 C C . SER A 1 97 ? 2.936 -23.531 -9.445 1 98.88 97 SER A C 1
ATOM 741 O O . SER A 1 97 ? 3.658 -24.328 -10.062 1 98.88 97 SER A O 1
ATOM 743 N N . HIS A 1 98 ? 3.471 -22.594 -8.648 1 98.88 98 HIS A N 1
ATOM 744 C CA . HIS A 1 98 ? 4.906 -22.328 -8.648 1 98.88 98 HIS A CA 1
ATOM 745 C C . HIS A 1 98 ? 5.41 -22.031 -7.238 1 98.88 98 HIS A C 1
ATOM 747 O O . HIS A 1 98 ? 5.594 -20.875 -6.871 1 98.88 98 HIS A O 1
ATOM 753 N N . VAL A 1 99 ? 5.746 -23.109 -6.523 1 98.88 99 VAL A N 1
ATOM 754 C CA . VAL A 1 99 ? 6.23 -22.984 -5.152 1 98.88 99 VAL A CA 1
ATOM 755 C C . VAL A 1 99 ? 7.477 -23.859 -4.969 1 98.88 99 VAL A C 1
ATOM 757 O O . VAL A 1 99 ? 7.508 -25 -5.402 1 98.88 99 VAL A O 1
ATOM 760 N N . HIS A 1 100 ? 8.492 -23.312 -4.34 1 98.62 100 HIS A N 1
ATOM 761 C CA . HIS A 1 100 ? 9.672 -24.078 -3.967 1 98.62 100 HIS A CA 1
ATOM 762 C C . HIS A 1 100 ? 9.656 -24.438 -2.484 1 98.62 100 HIS A C 1
ATOM 764 O O . HIS A 1 100 ? 9.852 -23.578 -1.63 1 98.62 100 HIS A O 1
ATOM 770 N N . VAL A 1 101 ? 9.531 -25.719 -2.146 1 98.12 101 VAL A N 1
ATOM 771 C CA . VAL A 1 101 ? 9.438 -26.141 -0.754 1 98.12 101 VAL A CA 1
ATOM 772 C C . VAL A 1 101 ? 10.805 -26.594 -0.253 1 98.12 101 VAL A C 1
ATOM 774 O O . VAL A 1 101 ? 11.086 -26.531 0.947 1 98.12 101 VAL A O 1
ATOM 777 N N . ASN A 1 102 ? 11.656 -27.016 -1.1 1 97.25 102 ASN A N 1
ATOM 778 C CA . ASN A 1 102 ? 13.078 -27.234 -0.869 1 97.25 102 ASN A CA 1
ATOM 779 C C . ASN A 1 102 ? 13.32 -28.438 0.025 1 97.25 102 ASN A C 1
ATOM 781 O O . ASN A 1 102 ? 14.398 -28.578 0.608 1 97.25 102 ASN A O 1
ATOM 785 N N . GLU A 1 103 ? 12.336 -29.234 0.29 1 97.44 103 GLU A N 1
ATOM 786 C CA . GLU A 1 103 ? 12.438 -30.453 1.082 1 97.44 103 GLU A CA 1
ATOM 787 C C . GLU A 1 103 ? 12.25 -31.703 0.212 1 97.44 103 GLU A C 1
ATOM 789 O O . GLU A 1 103 ? 11.32 -31.766 -0.593 1 97.44 103 GLU A O 1
ATOM 794 N N . PRO A 1 104 ? 13.117 -32.719 0.421 1 97.19 104 PRO A N 1
ATOM 795 C CA . PRO A 1 104 ? 14.203 -32.875 1.392 1 97.19 104 PRO A CA 1
ATOM 796 C C . PRO A 1 104 ? 15.453 -32.094 1.006 1 97.19 104 PRO A C 1
ATOM 798 O O . PRO A 1 104 ? 15.508 -31.5 -0.075 1 97.19 104 PRO A O 1
ATOM 801 N N . GLY A 1 105 ? 16.5 -32.062 1.972 1 97.5 105 GLY A N 1
ATOM 802 C CA . GLY A 1 105 ? 17.828 -31.547 1.704 1 97.5 105 GLY A CA 1
ATOM 803 C C . GLY A 1 105 ? 18.031 -30.109 2.148 1 97.5 105 GLY A C 1
ATOM 804 O O . GLY A 1 105 ? 19.078 -29.766 2.703 1 97.5 105 GLY A O 1
ATOM 805 N N . ARG A 1 106 ? 17.062 -29.266 1.894 1 97.31 106 ARG A N 1
ATOM 806 C CA . ARG A 1 106 ? 17.172 -27.844 2.258 1 97.31 106 ARG A CA 1
ATOM 807 C C . ARG A 1 106 ? 15.953 -27.391 3.051 1 97.31 106 ARG A C 1
ATOM 809 O O . ARG A 1 106 ? 15.367 -26.344 2.76 1 97.31 106 ARG A O 1
ATOM 816 N N . SER A 1 107 ? 15.602 -28.188 3.994 1 95.94 107 SER A N 1
ATOM 817 C CA . SER A 1 107 ? 14.438 -27.906 4.828 1 95.94 107 SER A CA 1
ATOM 818 C C . SER A 1 107 ? 14.625 -26.625 5.625 1 95.94 107 SER A C 1
ATOM 820 O O . SER A 1 107 ? 13.648 -26.016 6.078 1 95.94 107 SER A O 1
ATOM 822 N N . SER A 1 108 ? 15.891 -26.188 5.766 1 97.5 108 SER A N 1
ATOM 823 C CA . SER A 1 108 ? 16.156 -24.922 6.445 1 97.5 108 SER A CA 1
ATOM 824 C C . SER A 1 108 ? 15.672 -23.734 5.609 1 97.5 108 SER A C 1
ATOM 826 O O . SER A 1 108 ? 15.414 -22.656 6.145 1 97.5 108 SER A O 1
ATOM 828 N N . TRP A 1 109 ? 15.656 -23.922 4.309 1 97.69 109 TRP A N 1
ATOM 829 C CA . TRP A 1 109 ? 15.133 -22.891 3.43 1 97.69 109 TRP A CA 1
ATOM 830 C C . TRP A 1 109 ? 13.617 -22.797 3.543 1 97.69 109 TRP A C 1
ATOM 832 O O . TRP A 1 109 ? 13.07 -21.703 3.742 1 97.69 109 TRP A O 1
ATOM 842 N N . GLU A 1 110 ? 13.023 -23.938 3.389 1 97.88 110 GLU A N 1
ATOM 843 C CA . GLU A 1 110 ? 11.578 -24.125 3.482 1 97.88 110 GLU A CA 1
ATOM 844 C C . GLU A 1 110 ? 11.211 -25.594 3.535 1 97.88 110 GLU A C 1
ATOM 846 O O . GLU A 1 110 ? 11.867 -26.438 2.9 1 97.88 110 GLU A O 1
ATOM 851 N N . GLY A 1 111 ? 10.211 -25.953 4.301 1 98.19 111 GLY A N 1
ATOM 852 C CA . GLY A 1 111 ? 9.68 -27.312 4.363 1 98.19 111 GLY A CA 1
ATOM 853 C C . GLY A 1 111 ? 8.188 -27.375 4.098 1 98.19 111 GLY A C 1
ATOM 854 O O . GLY A 1 111 ? 7.52 -26.344 4.031 1 98.19 111 GLY A O 1
ATOM 855 N N . TYR A 1 112 ? 7.711 -28.594 3.971 1 98.5 112 TYR A N 1
ATOM 856 C CA . TYR A 1 112 ? 6.305 -28.781 3.629 1 98.5 112 TYR A CA 1
ATOM 857 C C . TYR A 1 112 ? 5.398 -28.234 4.719 1 98.5 112 TYR A C 1
ATOM 859 O O . TYR A 1 112 ? 4.363 -27.625 4.422 1 98.5 112 TYR A O 1
ATOM 867 N N . VAL A 1 113 ? 5.754 -28.344 5.93 1 98.31 113 VAL A N 1
ATOM 868 C CA . VAL A 1 113 ? 4.922 -27.875 7.035 1 98.31 113 VAL A CA 1
ATOM 869 C C . VAL A 1 113 ? 4.75 -26.359 6.949 1 98.31 113 VAL A C 1
ATOM 871 O O . VAL A 1 113 ? 3.627 -25.859 6.875 1 98.31 113 VAL A O 1
ATOM 874 N N . THR A 1 114 ? 5.816 -25.625 6.863 1 98.5 114 THR A N 1
ATOM 875 C CA . THR A 1 114 ? 5.75 -24.156 6.887 1 98.5 114 THR A CA 1
ATOM 876 C C . THR A 1 114 ? 5.188 -23.625 5.574 1 98.5 114 THR A C 1
ATOM 878 O O . THR A 1 114 ? 4.406 -22.672 5.574 1 98.5 114 THR A O 1
ATOM 881 N N . ALA A 1 115 ? 5.555 -24.25 4.48 1 98.69 115 ALA A N 1
ATOM 882 C CA . ALA A 1 115 ? 5.043 -23.812 3.186 1 98.69 115 ALA A CA 1
ATOM 883 C C . ALA A 1 115 ? 3.527 -23.969 3.111 1 98.69 115 ALA A C 1
ATOM 885 O O . ALA A 1 115 ? 2.828 -23.047 2.664 1 98.69 115 ALA A O 1
ATOM 886 N N . THR A 1 116 ? 3.037 -25.094 3.568 1 98.81 116 THR A N 1
ATOM 887 C CA . THR A 1 116 ? 1.61 -25.359 3.428 1 98.81 116 THR A CA 1
ATOM 888 C C . THR A 1 116 ? 0.812 -24.609 4.492 1 98.81 116 THR A C 1
ATOM 890 O O . THR A 1 116 ? -0.35 -24.266 4.273 1 98.81 116 THR A O 1
ATOM 893 N N . GLN A 1 117 ? 1.415 -24.328 5.637 1 98.75 117 GLN A N 1
ATOM 894 C CA . GLN A 1 117 ? 0.778 -23.438 6.602 1 98.75 117 GLN A CA 1
ATOM 895 C C . GLN A 1 117 ? 0.633 -22.031 6.039 1 98.75 117 GLN A C 1
ATOM 897 O O . GLN A 1 117 ? -0.419 -21.406 6.184 1 98.75 117 GLN A O 1
ATOM 902 N N . ALA A 1 118 ? 1.717 -21.578 5.441 1 98.81 118 ALA A N 1
ATOM 903 C CA . ALA A 1 118 ? 1.685 -20.266 4.812 1 98.81 118 ALA A CA 1
ATOM 904 C C . ALA A 1 118 ? 0.628 -20.203 3.715 1 98.81 118 ALA A C 1
ATOM 906 O O . ALA A 1 118 ? -0.106 -19.219 3.602 1 98.81 118 ALA A O 1
ATOM 907 N N . ALA A 1 119 ? 0.567 -21.25 2.947 1 98.94 119 ALA A N 1
ATOM 908 C CA . ALA A 1 119 ? -0.436 -21.344 1.889 1 98.94 119 ALA A CA 1
ATOM 909 C C . ALA A 1 119 ? -1.848 -21.266 2.465 1 98.94 119 ALA A C 1
ATOM 911 O O . ALA A 1 119 ? -2.67 -20.469 2.016 1 98.94 119 ALA A O 1
ATOM 912 N N . ALA A 1 120 ? -2.109 -22.031 3.486 1 98.88 120 ALA A N 1
ATOM 913 C CA . ALA A 1 120 ? -3.42 -22.062 4.129 1 98.88 120 ALA A CA 1
ATOM 914 C C . ALA A 1 120 ? -3.797 -20.672 4.652 1 98.88 120 ALA A C 1
ATOM 916 O O . ALA A 1 120 ? -4.918 -20.203 4.441 1 98.88 120 ALA A O 1
ATOM 917 N N . ALA A 1 121 ? -2.84 -20.047 5.23 1 98.81 121 ALA A N 1
ATOM 918 C CA . ALA A 1 121 ? -3.061 -18.719 5.789 1 98.81 121 ALA A CA 1
ATOM 919 C C . ALA A 1 121 ? -3.336 -17.703 4.688 1 98.81 121 ALA A C 1
ATOM 921 O O . ALA A 1 121 ? -4.012 -16.703 4.922 1 98.81 121 ALA A O 1
ATOM 922 N N . GLY A 1 122 ? -2.82 -17.969 3.537 1 98.81 122 GLY A N 1
ATOM 923 C CA . GLY A 1 122 ? -2.99 -17.078 2.406 1 98.81 122 GLY A CA 1
ATOM 924 C C . GLY A 1 122 ? -4.18 -17.422 1.535 1 98.81 122 GLY A C 1
ATOM 925 O O . GLY A 1 122 ? -4.402 -16.812 0.495 1 98.81 122 GLY A O 1
ATOM 926 N N . GLY A 1 123 ? -4.957 -18.438 1.875 1 98.88 123 GLY A N 1
ATOM 927 C CA . GLY A 1 123 ? -6.121 -18.828 1.1 1 98.88 123 GLY A CA 1
ATOM 928 C C . GLY A 1 123 ? -5.773 -19.719 -0.088 1 98.88 123 GLY A C 1
ATOM 929 O O . GLY A 1 123 ? -6.57 -19.844 -1.02 1 98.88 123 GLY A O 1
ATOM 930 N N . ILE A 1 124 ? -4.582 -20.219 -0.082 1 98.94 124 ILE A N 1
ATOM 931 C CA . ILE A 1 124 ? -4.141 -21.156 -1.102 1 98.94 124 ILE A CA 1
ATOM 932 C C . ILE A 1 124 ? -4.426 -22.594 -0.638 1 98.94 124 ILE A C 1
ATOM 934 O O . ILE A 1 124 ? -3.936 -23.016 0.411 1 98.94 124 ILE A O 1
ATOM 938 N N . THR A 1 125 ? -5.195 -23.297 -1.432 1 98.94 125 THR A N 1
ATOM 939 C CA . THR A 1 125 ? -5.625 -24.625 -1 1 98.94 125 THR A CA 1
ATOM 940 C C . THR A 1 125 ? -4.82 -25.703 -1.707 1 98.94 125 THR A C 1
ATOM 942 O O . THR A 1 125 ? -4.883 -26.875 -1.328 1 98.94 125 THR A O 1
ATOM 945 N N . THR A 1 126 ? -4.105 -25.312 -2.717 1 98.94 126 THR A N 1
ATOM 946 C CA . THR A 1 126 ? -3.281 -26.25 -3.473 1 98.94 126 THR A CA 1
ATOM 947 C C . THR A 1 126 ? -1.981 -25.578 -3.92 1 98.94 126 THR A C 1
ATOM 949 O O . THR A 1 126 ? -1.999 -24.484 -4.477 1 98.94 126 THR A O 1
ATOM 952 N N . ILE A 1 127 ? -0.875 -26.219 -3.602 1 98.94 127 ILE A N 1
ATOM 953 C CA . ILE A 1 127 ? 0.396 -25.766 -4.152 1 98.94 127 ILE A CA 1
ATOM 954 C C . ILE A 1 127 ? 1.016 -26.859 -5.012 1 98.94 127 ILE A C 1
ATOM 956 O O . ILE A 1 127 ? 0.798 -28.047 -4.762 1 98.94 127 ILE A O 1
ATOM 960 N N . ILE A 1 128 ? 1.728 -26.469 -6.027 1 98.88 128 ILE A N 1
ATOM 961 C CA . ILE A 1 128 ? 2.496 -27.406 -6.84 1 98.88 128 ILE A CA 1
ATOM 962 C C . ILE A 1 128 ? 3.99 -27.156 -6.641 1 98.88 128 ILE A C 1
ATOM 964 O O . ILE A 1 128 ? 4.488 -26.062 -6.926 1 98.88 128 ILE A O 1
ATOM 968 N N . ASP A 1 129 ? 4.672 -28.109 -6.121 1 98.75 129 ASP A N 1
ATOM 969 C CA . ASP A 1 129 ? 6.062 -27.984 -5.688 1 98.75 129 ASP A CA 1
ATOM 970 C C . ASP A 1 129 ? 7.02 -28.156 -6.863 1 98.75 129 ASP A C 1
ATOM 972 O O . ASP A 1 129 ? 6.941 -29.141 -7.598 1 98.75 129 ASP A O 1
ATOM 976 N N . MET A 1 130 ? 7.918 -27.234 -6.984 1 98.75 130 MET A N 1
ATOM 977 C CA . MET A 1 130 ? 8.906 -27.203 -8.055 1 98.75 130 MET A CA 1
ATOM 978 C C . MET A 1 130 ? 9.984 -28.25 -7.828 1 98.75 130 MET A C 1
ATOM 980 O O . MET A 1 130 ? 10.258 -28.641 -6.688 1 98.75 130 MET A O 1
ATOM 984 N N . PRO A 1 131 ? 10.688 -28.688 -8.797 1 98.5 131 PRO A N 1
ATOM 985 C CA . PRO A 1 131 ? 11.516 -29.906 -8.734 1 98.5 131 PRO A CA 1
ATOM 986 C C . PRO A 1 131 ? 12.969 -29.609 -8.375 1 98.5 131 PRO A C 1
ATOM 988 O O . PRO A 1 131 ? 13.742 -30.531 -8.125 1 98.5 131 PRO A O 1
ATOM 991 N N . LEU A 1 132 ? 13.438 -28.375 -8.289 1 93.94 132 LEU A N 1
ATOM 992 C CA . LEU A 1 132 ? 14.867 -28.156 -8.461 1 93.94 132 LEU A CA 1
ATOM 993 C C . LEU A 1 132 ? 15.555 -27.984 -7.113 1 93.94 132 LEU A C 1
ATOM 995 O O . LEU A 1 132 ? 16.75 -28.281 -6.977 1 93.94 132 LEU A O 1
ATOM 999 N N . ASN A 1 133 ? 14.891 -27.516 -6.066 1 93.12 133 ASN A N 1
ATOM 1000 C CA . ASN A 1 133 ? 15.641 -27.078 -4.898 1 93.12 133 ASN A CA 1
ATOM 1001 C C . ASN A 1 133 ? 15.719 -28.172 -3.832 1 93.12 133 ASN A C 1
ATOM 1003 O O . ASN A 1 133 ? 16.5 -28.062 -2.887 1 93.12 133 ASN A O 1
ATOM 1007 N N . SER A 1 134 ? 15.016 -29.203 -3.947 1 95.88 134 SER A N 1
ATOM 1008 C CA . SER A 1 134 ? 15.164 -30.328 -3.043 1 95.88 134 SER A CA 1
ATOM 1009 C C . SER A 1 134 ? 16.391 -31.172 -3.402 1 95.88 134 SER A C 1
ATOM 1011 O O . SER A 1 134 ? 16.875 -31.109 -4.531 1 95.88 134 SER A O 1
ATOM 1013 N N . ILE A 1 135 ? 16.859 -31.859 -2.432 1 97.62 135 ILE A N 1
ATOM 1014 C CA . ILE A 1 135 ? 17.969 -32.781 -2.643 1 97.62 135 ILE A CA 1
ATOM 1015 C C . ILE A 1 135 ? 17.531 -34.188 -2.32 1 97.62 135 ILE A C 1
ATOM 1017 O O . ILE A 1 135 ? 17.312 -34.531 -1.156 1 97.62 135 ILE A O 1
ATOM 1021 N N . PRO A 1 136 ? 17.531 -35.094 -3.271 1 97.62 136 PRO A N 1
ATOM 1022 C CA . PRO A 1 136 ? 17.766 -34.844 -4.691 1 97.62 136 PRO A CA 1
ATOM 1023 C C . PRO A 1 136 ? 16.625 -34.062 -5.348 1 97.62 136 PRO A C 1
ATOM 1025 O O . PRO A 1 136 ? 15.508 -34.062 -4.824 1 97.62 136 PRO A O 1
ATOM 1028 N N . PRO A 1 137 ? 16.984 -33.406 -6.523 1 98.44 137 PRO A N 1
ATOM 1029 C CA . PRO A 1 137 ? 15.891 -32.812 -7.293 1 98.44 137 PRO A CA 1
ATOM 1030 C C . PRO A 1 137 ? 14.945 -33.875 -7.871 1 98.44 137 PRO A C 1
ATOM 1032 O O . PRO A 1 137 ? 15.32 -35.031 -8 1 98.44 137 PRO A O 1
ATOM 1035 N N . THR A 1 138 ? 13.742 -33.469 -8.164 1 98.75 138 THR A N 1
ATOM 1036 C CA . THR A 1 138 ? 12.727 -34.406 -8.648 1 98.75 138 THR A CA 1
ATOM 1037 C C . THR A 1 138 ? 12.891 -34.656 -10.141 1 98.75 138 THR A C 1
ATOM 1039 O O . THR A 1 138 ? 12.07 -34.219 -10.945 1 98.75 138 THR A O 1
ATOM 1042 N N . THR A 1 139 ? 13.93 -35.469 -10.492 1 98.69 139 THR A N 1
ATOM 1043 C CA . THR A 1 139 ? 14.273 -35.688 -11.891 1 98.69 139 THR A CA 1
ATOM 1044 C C . THR A 1 139 ? 14.133 -37.156 -12.266 1 98.69 139 THR A C 1
ATOM 1046 O O . THR A 1 139 ? 14.508 -37.562 -13.367 1 98.69 139 THR A O 1
ATOM 1049 N N . SER A 1 140 ? 13.609 -37.938 -11.359 1 98.56 140 SER A N 1
ATOM 1050 C CA . SER A 1 140 ? 13.297 -39.344 -11.586 1 98.56 140 SER A CA 1
ATOM 1051 C C . SER A 1 140 ? 12.109 -39.812 -10.75 1 98.56 140 SER A C 1
ATOM 1053 O O . SER A 1 140 ? 11.695 -39.094 -9.82 1 98.56 140 SER A O 1
ATOM 1055 N N . LEU A 1 141 ? 11.57 -40.969 -11.141 1 98.5 141 LEU A N 1
ATOM 1056 C CA . LEU A 1 141 ? 10.469 -41.531 -10.367 1 98.5 141 LEU A CA 1
ATOM 1057 C C . LEU A 1 141 ? 10.898 -41.781 -8.93 1 98.5 141 LEU A C 1
ATOM 1059 O O . LEU A 1 141 ? 10.141 -41.531 -7.988 1 98.5 141 LEU A O 1
ATOM 1063 N N . GLU A 1 142 ? 12.102 -42.281 -8.789 1 98.44 142 GLU A N 1
ATOM 1064 C CA . GLU A 1 142 ? 12.625 -42.562 -7.453 1 98.44 142 GLU A CA 1
ATOM 1065 C C . GLU A 1 142 ? 12.711 -41.281 -6.629 1 98.44 142 GLU A C 1
ATOM 1067 O O . GLU A 1 142 ? 12.336 -41.25 -5.457 1 98.44 142 GLU A O 1
ATOM 1072 N N . ASN A 1 143 ? 13.242 -40.25 -7.258 1 98.56 143 ASN A N 1
ATOM 1073 C CA . ASN A 1 143 ? 13.336 -38.969 -6.57 1 98.56 143 ASN A CA 1
ATOM 1074 C C . ASN A 1 143 ? 11.953 -38.406 -6.211 1 98.56 143 ASN A C 1
ATOM 1076 O O . ASN A 1 143 ? 11.781 -37.781 -5.16 1 98.56 143 ASN A O 1
ATOM 1080 N N . LEU A 1 144 ? 10.984 -38.562 -7.094 1 98.56 144 LEU A N 1
ATOM 1081 C CA . LEU A 1 144 ? 9.609 -38.188 -6.82 1 98.56 144 LEU A CA 1
ATOM 1082 C C . LEU A 1 144 ? 9.062 -38.906 -5.594 1 98.56 144 LEU A C 1
ATOM 1084 O O . LEU A 1 144 ? 8.43 -38.281 -4.734 1 98.56 144 LEU A O 1
ATOM 1088 N N . LYS A 1 145 ? 9.336 -40.156 -5.488 1 98.25 145 LYS A N 1
ATOM 1089 C CA . LYS A 1 145 ? 8.875 -40.938 -4.348 1 98.25 145 LYS A CA 1
ATOM 1090 C C . LYS A 1 145 ? 9.484 -40.438 -3.045 1 98.25 145 LYS A C 1
ATOM 1092 O O . LYS A 1 145 ? 8.797 -40.344 -2.025 1 98.25 145 LYS A O 1
ATOM 1097 N N . ILE A 1 146 ? 10.75 -40.156 -3.117 1 97.69 146 ILE A N 1
ATOM 1098 C CA . ILE A 1 146 ? 11.445 -39.625 -1.949 1 97.69 146 ILE A CA 1
ATOM 1099 C C . ILE A 1 146 ? 10.773 -38.344 -1.498 1 97.69 146 ILE A C 1
ATOM 1101 O O . ILE A 1 146 ? 10.453 -38.156 -0.318 1 97.69 146 ILE A O 1
ATOM 1105 N N . LYS A 1 147 ? 10.547 -37.438 -2.418 1 97.62 147 LYS A N 1
ATOM 1106 C CA . LYS A 1 147 ? 9.93 -36.156 -2.135 1 97.62 147 LYS A CA 1
ATOM 1107 C C . LYS A 1 147 ? 8.508 -36.312 -1.598 1 97.62 147 LYS A C 1
ATOM 1109 O O . LYS A 1 147 ? 8.125 -35.688 -0.616 1 97.62 147 LYS A O 1
ATOM 1114 N N . ALA A 1 148 ? 7.734 -37.156 -2.252 1 98 148 ALA A N 1
ATOM 1115 C CA . ALA A 1 148 ? 6.359 -37.406 -1.838 1 98 148 ALA A CA 1
ATOM 1116 C C . ALA A 1 148 ? 6.316 -37.969 -0.419 1 98 148 ALA A C 1
ATOM 1118 O O . ALA A 1 148 ? 5.438 -37.625 0.369 1 98 148 ALA A O 1
ATOM 1119 N N . ASN A 1 149 ? 7.215 -38.812 -0.091 1 96.75 149 ASN A N 1
ATOM 1120 C CA . ASN A 1 149 ? 7.27 -39.406 1.237 1 96.75 149 ASN A CA 1
ATOM 1121 C C . ASN A 1 149 ? 7.539 -38.344 2.316 1 96.75 149 ASN A C 1
ATOM 1123 O O . ASN A 1 149 ? 7.047 -38.469 3.438 1 96.75 149 ASN A O 1
ATOM 1127 N N . MET A 1 150 ? 8.305 -37.406 1.972 1 95.75 150 MET A N 1
ATOM 1128 C CA . MET A 1 150 ? 8.594 -36.344 2.906 1 95.75 150 MET A CA 1
ATOM 1129 C C . MET A 1 150 ? 7.348 -35.5 3.18 1 95.75 150 MET A C 1
ATOM 1131 O O . MET A 1 150 ? 7.176 -34.969 4.281 1 95.75 150 MET A O 1
ATOM 1135 N N . ALA A 1 151 ? 6.527 -35.344 2.186 1 96.94 151 ALA A N 1
ATOM 1136 C CA . ALA A 1 151 ? 5.348 -34.5 2.262 1 96.94 151 ALA A CA 1
ATOM 1137 C C . ALA A 1 151 ? 4.188 -35.219 2.939 1 96.94 151 ALA A C 1
ATOM 1139 O O . ALA A 1 151 ? 3.314 -34.594 3.535 1 96.94 151 ALA A O 1
ATOM 1140 N N . LYS A 1 152 ? 4.266 -36.438 2.947 1 93.75 152 LYS A N 1
ATOM 1141 C CA . LYS A 1 152 ? 3.148 -37.281 3.377 1 93.75 152 LYS A CA 1
ATOM 1142 C C . LYS A 1 152 ? 2.768 -36.969 4.824 1 93.75 152 LYS A C 1
ATOM 1144 O O . LYS A 1 152 ? 3.635 -36.906 5.699 1 93.75 152 LYS A O 1
ATOM 1149 N N . GLU A 1 153 ? 1.551 -36.688 5.09 1 89.56 153 GLU A N 1
ATOM 1150 C CA . GLU A 1 153 ? 0.909 -36.5 6.391 1 89.56 153 GLU A CA 1
ATOM 1151 C C . GLU A 1 153 ? 1.359 -35.219 7.074 1 89.56 153 GLU A C 1
ATOM 1153 O O . GLU A 1 153 ? 1.11 -35.031 8.266 1 89.56 153 GLU A O 1
ATOM 1158 N N . GLU A 1 154 ? 2.041 -34.344 6.34 1 93.75 154 GLU A N 1
ATOM 1159 C CA . GLU A 1 154 ? 2.566 -33.125 6.941 1 93.75 154 GLU A CA 1
ATOM 1160 C C . GLU A 1 154 ? 1.937 -31.891 6.309 1 93.75 154 GLU A C 1
ATOM 1162 O O . GLU A 1 154 ? 2.152 -30.766 6.777 1 93.75 154 GLU A O 1
ATOM 1167 N N . VAL A 1 155 ? 1.16 -32.062 5.332 1 98.12 155 VAL A N 1
ATOM 1168 C CA . VAL A 1 155 ? 0.775 -30.938 4.496 1 98.12 155 VAL A CA 1
ATOM 1169 C C . VAL A 1 155 ? -0.616 -30.453 4.895 1 98.12 155 VAL A C 1
ATOM 1171 O O . VAL A 1 155 ? -1.547 -31.25 5.027 1 98.12 155 VAL A O 1
ATOM 1174 N N . PHE A 1 156 ? -0.787 -29.141 5.027 1 98.44 156 PHE A N 1
ATOM 1175 C CA . PHE A 1 156 ? -2.027 -28.531 5.484 1 98.44 156 PHE A CA 1
ATOM 1176 C C . PHE A 1 156 ? -2.963 -28.25 4.312 1 98.44 156 PHE A C 1
ATOM 1178 O O . PHE A 1 156 ? -4.16 -28.047 4.504 1 98.44 156 PHE A O 1
ATOM 1185 N N . VAL A 1 157 ? -2.41 -28.188 3.117 1 98.88 157 VAL A N 1
ATOM 1186 C CA . VAL A 1 157 ? -3.174 -28.047 1.883 1 98.88 157 VAL A CA 1
ATOM 1187 C C . VAL A 1 157 ? -2.725 -29.109 0.88 1 98.88 157 VAL A C 1
ATOM 1189 O O . VAL A 1 157 ? -1.739 -29.812 1.11 1 98.88 157 VAL A O 1
ATOM 1192 N N . ASP A 1 158 ? -3.467 -29.281 -0.208 1 98.81 158 ASP A N 1
ATOM 1193 C CA . ASP A 1 158 ? -3.104 -30.297 -1.194 1 98.81 158 ASP A CA 1
ATOM 1194 C C . ASP A 1 158 ? -1.82 -29.922 -1.93 1 98.81 158 ASP A C 1
ATOM 1196 O O . ASP A 1 158 ? -1.559 -28.734 -2.154 1 98.81 158 ASP A O 1
ATOM 1200 N N . VAL A 1 159 ? -1.029 -30.953 -2.262 1 98.88 159 VAL A N 1
ATOM 1201 C CA . VAL A 1 159 ? 0.27 -30.703 -2.879 1 98.88 159 VAL A CA 1
ATOM 1202 C C . VAL A 1 159 ? 0.418 -31.562 -4.137 1 98.88 159 VAL A C 1
ATOM 1204 O O . VAL A 1 159 ? 0.211 -32.781 -4.094 1 98.88 159 VAL A O 1
ATOM 1207 N N . GLY A 1 160 ? 0.632 -30.906 -5.254 1 98.75 160 GLY A N 1
ATOM 1208 C CA . GLY A 1 160 ? 1.099 -31.578 -6.465 1 98.75 160 GLY A CA 1
ATOM 1209 C C . GLY A 1 160 ? 2.578 -31.359 -6.723 1 98.75 160 GLY A C 1
ATOM 1210 O O . GLY A 1 160 ? 3.25 -30.641 -5.98 1 98.75 160 GLY A O 1
ATOM 1211 N N . PHE A 1 161 ? 3.082 -32.031 -7.82 1 98.75 161 PHE A N 1
ATOM 1212 C CA . PHE A 1 161 ? 4.523 -32 -8.031 1 98.75 161 PHE A CA 1
ATOM 1213 C C . PHE A 1 161 ? 4.852 -31.781 -9.5 1 98.75 161 PHE A C 1
ATOM 1215 O O . PHE A 1 161 ? 4.191 -32.344 -10.383 1 98.75 161 PHE A O 1
ATOM 1222 N N . TRP A 1 162 ? 5.859 -30.953 -9.711 1 98.81 162 TRP A N 1
ATOM 1223 C CA . TRP A 1 162 ? 6.52 -30.891 -11.008 1 98.81 162 TRP A CA 1
ATOM 1224 C C . TRP A 1 162 ? 7.645 -31.906 -11.094 1 98.81 162 TRP A C 1
ATOM 1226 O O . TRP A 1 162 ? 8.32 -32.188 -10.102 1 98.81 162 TRP A O 1
ATOM 1236 N N . GLY A 1 163 ? 7.855 -32.469 -12.242 1 98.81 163 GLY A N 1
ATOM 1237 C CA . GLY A 1 163 ? 9.117 -33.094 -12.562 1 98.81 163 GLY A CA 1
ATOM 1238 C C . GLY A 1 163 ? 10.117 -32.156 -13.211 1 98.81 163 GLY A C 1
ATOM 1239 O O . GLY A 1 163 ? 9.758 -31.078 -13.656 1 98.81 163 GLY A O 1
ATOM 1240 N N . GLY A 1 164 ? 11.375 -32.625 -13.172 1 98.81 164 GLY A N 1
ATOM 1241 C CA . GLY A 1 164 ? 12.414 -31.812 -13.797 1 98.81 164 GLY A CA 1
ATOM 1242 C C . GLY A 1 164 ? 12.961 -32.438 -15.062 1 98.81 164 GLY A C 1
ATOM 1243 O O . GLY A 1 164 ? 13.102 -33.656 -15.156 1 98.81 164 GLY A O 1
ATOM 1244 N N . VAL A 1 165 ? 13.25 -31.594 -16.047 1 98.81 165 VAL A N 1
ATOM 1245 C CA . VAL A 1 165 ? 14.016 -32 -17.219 1 98.81 165 VAL A CA 1
ATOM 1246 C C . VAL A 1 165 ? 15.438 -31.453 -17.109 1 98.81 165 VAL A C 1
ATOM 1248 O O . VAL A 1 165 ? 15.641 -30.234 -17.078 1 98.81 165 VAL A O 1
ATOM 1251 N N . VAL A 1 166 ? 16.328 -32.344 -17.016 1 98.62 166 VAL A N 1
ATOM 1252 C CA . VAL A 1 166 ? 17.766 -32.031 -16.984 1 98.62 166 VAL A CA 1
ATOM 1253 C C . VAL A 1 166 ? 18.484 -32.938 -18 1 98.62 166 VAL A C 1
ATOM 1255 O O . VAL A 1 166 ? 17.922 -33.906 -18.5 1 98.62 166 VAL A O 1
ATOM 1258 N N . PRO A 1 167 ? 19.719 -32.531 -18.359 1 98.44 167 PRO A N 1
ATOM 1259 C CA . PRO A 1 167 ? 20.453 -33.375 -19.328 1 98.44 167 PRO A CA 1
ATOM 1260 C C . PRO A 1 167 ? 20.578 -34.812 -18.891 1 98.44 167 PRO A C 1
ATOM 1262 O O . PRO A 1 167 ? 21.016 -35.094 -17.781 1 98.44 167 PRO A O 1
ATOM 1265 N N . GLY A 1 168 ? 20.047 -35.688 -19.734 1 97.81 168 GLY A N 1
ATOM 1266 C CA . GLY A 1 168 ? 20.312 -37.094 -19.531 1 97.81 168 GLY A CA 1
ATOM 1267 C C . GLY A 1 168 ? 19.188 -37.812 -18.812 1 97.81 168 GLY A C 1
ATOM 1268 O O . GLY 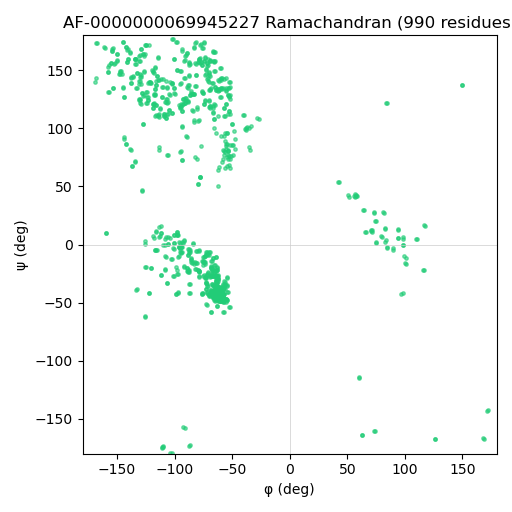A 1 168 ? 19.281 -39.031 -18.562 1 97.81 168 GLY A O 1
ATOM 1269 N N . ASN A 1 169 ? 18.109 -37.156 -18.578 1 98.19 169 ASN A N 1
ATOM 1270 C CA . ASN A 1 169 ? 17.094 -37.844 -17.797 1 98.19 169 ASN A CA 1
ATOM 1271 C C . ASN A 1 169 ? 15.844 -38.125 -18.641 1 98.19 169 ASN A C 1
ATOM 1273 O O . ASN A 1 169 ? 14.758 -38.344 -18.078 1 98.19 169 ASN A O 1
ATOM 1277 N N . GLU A 1 170 ? 15.891 -38.031 -19.938 1 97.38 170 GLU A N 1
ATOM 1278 C CA . GLU A 1 170 ? 14.734 -38.125 -20.828 1 97.38 170 GLU A CA 1
ATOM 1279 C C . GLU A 1 170 ? 13.992 -39.438 -20.625 1 97.38 170 GLU A C 1
ATOM 1281 O O . GLU A 1 170 ? 12.766 -39.5 -20.734 1 97.38 170 GLU A O 1
ATOM 1286 N N . GLU A 1 171 ? 14.656 -40.5 -20.266 1 97.44 171 GLU A N 1
ATOM 1287 C CA . GLU A 1 171 ? 14.039 -41.844 -20.125 1 97.44 171 GLU A CA 1
ATOM 1288 C C . GLU A 1 171 ? 13.203 -41.906 -18.844 1 97.44 171 GLU A C 1
ATOM 1290 O O . GLU A 1 171 ? 12.391 -42.812 -18.688 1 97.44 171 GLU A O 1
ATOM 1295 N N . GLU A 1 172 ? 13.422 -40.938 -17.969 1 98.06 172 GLU A N 1
ATOM 1296 C CA . GLU A 1 172 ? 12.711 -40.906 -16.688 1 98.06 172 GLU A CA 1
ATOM 1297 C C . GLU A 1 172 ? 11.359 -40.219 -16.828 1 98.06 172 GLU A C 1
ATOM 1299 O O . GLU A 1 172 ? 10.508 -40.344 -15.945 1 98.06 172 GLU A O 1
ATOM 1304 N N . LEU A 1 173 ? 11.125 -39.531 -17.859 1 98.56 173 LEU A N 1
ATOM 1305 C CA . LEU A 1 173 ? 10.031 -38.562 -17.938 1 98.56 173 LEU A CA 1
ATOM 1306 C C . LEU A 1 173 ? 8.68 -39.281 -17.984 1 98.56 173 LEU A C 1
ATOM 1308 O O . LEU A 1 173 ? 7.746 -38.875 -17.281 1 98.56 173 LEU A O 1
ATOM 1312 N N . GLN A 1 174 ? 8.562 -40.344 -18.734 1 97.94 174 GLN A N 1
ATOM 1313 C CA . GLN A 1 174 ? 7.285 -41 -18.922 1 97.94 174 GLN A CA 1
ATOM 1314 C C . GLN A 1 174 ? 6.816 -41.656 -17.609 1 97.94 174 GLN A C 1
ATOM 1316 O O . GLN A 1 174 ? 5.625 -41.625 -17.297 1 97.94 174 GLN A O 1
ATOM 1321 N N . ALA A 1 175 ? 7.75 -42.219 -16.906 1 98 175 ALA A N 1
ATOM 1322 C CA . ALA A 1 175 ? 7.402 -42.844 -15.617 1 98 175 ALA A CA 1
ATOM 1323 C C . ALA A 1 175 ? 6.836 -41.781 -14.656 1 98 175 ALA A C 1
ATOM 1325 O O . ALA A 1 175 ? 5.914 -42.094 -13.898 1 98 175 ALA A O 1
ATOM 1326 N N . MET A 1 176 ? 7.387 -40.625 -14.688 1 98.44 176 MET A N 1
ATOM 1327 C CA . MET A 1 176 ? 6.906 -39.562 -13.812 1 98.44 176 MET A CA 1
ATOM 1328 C C . MET A 1 176 ? 5.539 -39.062 -14.266 1 98.44 176 MET A C 1
ATOM 1330 O O . MET A 1 176 ? 4.695 -38.719 -13.445 1 98.44 176 MET A O 1
ATOM 1334 N N . VAL A 1 177 ? 5.332 -39.031 -15.594 1 98 177 VAL A N 1
ATOM 1335 C CA . VAL A 1 177 ? 4.012 -38.688 -16.109 1 98 177 VAL A CA 1
ATOM 1336 C C . VAL A 1 177 ? 2.977 -39.656 -15.57 1 98 177 VAL A C 1
ATOM 1338 O O . VAL A 1 177 ? 1.923 -39.25 -15.078 1 98 177 VAL A O 1
ATOM 1341 N N . GLU A 1 178 ? 3.301 -40.906 -15.625 1 97.44 178 GLU A N 1
ATOM 1342 C CA . GLU A 1 178 ? 2.402 -41.969 -15.148 1 97.44 178 GLU A CA 1
ATOM 1343 C C . GLU A 1 178 ? 2.148 -41.844 -13.648 1 97.44 178 GLU A C 1
ATOM 1345 O O . GLU A 1 178 ? 1.051 -42.125 -13.172 1 97.44 178 GLU A O 1
ATOM 1350 N N . ALA A 1 179 ? 3.172 -41.375 -12.961 1 98.12 179 ALA A N 1
ATOM 1351 C CA . ALA A 1 179 ? 3.076 -41.219 -11.508 1 98.12 179 ALA A CA 1
ATOM 1352 C C . ALA A 1 179 ? 2.168 -40.062 -11.141 1 98.12 179 ALA A C 1
ATOM 1354 O O . ALA A 1 179 ? 1.683 -39.969 -10.008 1 98.12 179 ALA A O 1
ATOM 1355 N N . GLY A 1 180 ? 2.061 -39.125 -12.039 1 97.94 180 GLY A N 1
ATOM 1356 C CA . GLY A 1 180 ? 1.06 -38.094 -11.797 1 97.94 180 GLY A CA 1
ATOM 1357 C C . GLY A 1 180 ? 1.656 -36.688 -11.609 1 97.94 180 GLY A C 1
ATOM 1358 O O . GLY A 1 180 ? 1.007 -35.812 -11.062 1 97.94 180 GLY A O 1
ATOM 1359 N N . VAL A 1 181 ? 2.928 -36.5 -12.016 1 98.5 181 VAL A N 1
ATOM 1360 C CA . VAL A 1 181 ? 3.416 -35.125 -11.984 1 98.5 181 VAL A CA 1
ATOM 1361 C C . VAL A 1 181 ? 2.557 -34.25 -12.898 1 98.5 181 VAL A C 1
ATOM 1363 O O . VAL A 1 181 ? 2.031 -34.719 -13.906 1 98.5 181 VAL A O 1
ATOM 1366 N N . VAL A 1 182 ? 2.439 -32.938 -12.594 1 97.88 182 VAL A N 1
ATOM 1367 C CA . VAL A 1 182 ? 1.556 -32.062 -13.359 1 97.88 182 VAL A CA 1
ATOM 1368 C C . VAL A 1 182 ? 2.221 -31.672 -14.672 1 97.88 182 VAL A C 1
ATOM 1370 O O . VAL A 1 182 ? 1.545 -31.25 -15.617 1 97.88 182 VAL A O 1
ATOM 1373 N N . GLY A 1 183 ? 3.463 -31.734 -14.742 1 98.5 183 GLY A N 1
ATOM 1374 C CA . GLY A 1 183 ? 4.32 -31.344 -15.852 1 98.5 183 GLY A CA 1
ATOM 1375 C C . GLY A 1 183 ? 5.789 -31.297 -15.477 1 98.5 183 GLY A C 1
ATOM 1376 O O . GLY A 1 183 ? 6.199 -31.875 -14.477 1 98.5 183 GLY A O 1
ATOM 1377 N N . PHE A 1 184 ? 6.539 -30.719 -16.344 1 98.88 184 PHE A N 1
ATOM 1378 C CA . PHE A 1 184 ? 7.98 -30.688 -16.141 1 98.88 184 PHE A CA 1
ATOM 1379 C C . PHE A 1 184 ? 8.508 -29.25 -16.219 1 98.88 184 PHE A C 1
ATOM 1381 O O . PHE A 1 184 ? 7.922 -28.422 -16.906 1 98.88 184 PHE A O 1
ATOM 1388 N N . LYS A 1 185 ? 9.57 -29.016 -15.453 1 98.81 185 LYS A N 1
ATOM 1389 C CA . LYS A 1 185 ? 10.273 -27.734 -15.469 1 98.81 185 LYS A CA 1
ATOM 1390 C C . LYS A 1 185 ? 11.703 -27.906 -15.977 1 98.81 185 LYS A C 1
ATOM 1392 O O . LYS A 1 185 ? 12.375 -28.891 -15.656 1 98.81 185 LYS A O 1
ATOM 1397 N N . CYS A 1 186 ? 12.156 -27.016 -16.812 1 98.62 186 CYS A N 1
ATOM 1398 C CA . CYS A 1 186 ? 13.555 -26.969 -17.219 1 98.62 186 CYS A CA 1
ATOM 1399 C C . CYS A 1 186 ? 14.055 -25.516 -17.281 1 98.62 186 CYS A C 1
ATOM 1401 O O . CYS A 1 186 ? 13.258 -24.578 -17.203 1 98.62 186 CYS A O 1
ATOM 1403 N N . PHE A 1 187 ? 15.312 -25.328 -17.344 1 98.5 187 PHE A N 1
ATOM 1404 C CA . PHE A 1 187 ? 15.977 -24.031 -17.422 1 98.5 187 PHE A CA 1
ATOM 1405 C C . PHE A 1 187 ? 16.719 -23.891 -18.75 1 98.5 187 PHE A C 1
ATOM 1407 O O . PHE A 1 187 ? 17.344 -24.844 -19.219 1 98.5 187 PHE A O 1
ATOM 1414 N N . LEU A 1 188 ? 16.656 -22.672 -19.312 1 98.25 188 LEU A N 1
ATOM 1415 C CA . LEU A 1 188 ? 17.438 -22.391 -20.516 1 98.25 188 LEU A CA 1
ATOM 1416 C C . LEU A 1 188 ? 18.719 -21.625 -20.172 1 98.25 188 LEU A C 1
ATOM 1418 O O . LEU A 1 188 ? 19.469 -21.234 -21.078 1 98.25 188 LEU A O 1
ATOM 1422 N N . ILE A 1 189 ? 18.922 -21.375 -18.906 1 96.88 189 ILE A N 1
ATOM 1423 C CA . ILE A 1 189 ? 20.125 -20.734 -18.359 1 96.88 189 ILE A CA 1
ATOM 1424 C C . ILE A 1 189 ? 20.5 -21.375 -17.031 1 96.88 189 ILE A C 1
ATOM 1426 O O . ILE A 1 189 ? 19.75 -22.203 -16.5 1 96.88 189 ILE A O 1
ATOM 1430 N N . ASN A 1 190 ? 21.672 -21 -16.578 1 94.06 190 ASN A N 1
ATOM 1431 C CA . ASN A 1 190 ? 22.109 -21.562 -15.297 1 94.06 190 ASN A CA 1
ATOM 1432 C C . ASN A 1 190 ? 21.047 -21.359 -14.211 1 94.06 190 ASN A C 1
ATOM 1434 O O . ASN A 1 190 ? 20.609 -20.234 -13.977 1 94.06 190 ASN A O 1
ATOM 1438 N N . SER A 1 191 ? 20.672 -22.453 -13.562 1 93.56 191 SER A N 1
ATOM 1439 C CA . SER A 1 191 ? 19.594 -22.422 -12.578 1 93.56 191 SER A CA 1
ATOM 1440 C C . SER A 1 191 ? 20.094 -21.922 -11.234 1 93.56 191 SER A C 1
ATOM 1442 O O . SER A 1 191 ? 19.297 -21.578 -10.359 1 93.56 191 SER A O 1
ATOM 1444 N N . GLY A 1 192 ? 21.359 -21.906 -11.047 1 90.5 192 GLY A N 1
ATOM 1445 C CA . GLY A 1 192 ? 21.938 -21.469 -9.789 1 90.5 192 GLY A CA 1
ATOM 1446 C C . GLY A 1 192 ? 22.359 -22.609 -8.891 1 90.5 192 GLY A C 1
ATOM 1447 O O . GLY A 1 192 ? 23.016 -22.406 -7.875 1 90.5 192 GLY A O 1
ATOM 1448 N N . VAL A 1 193 ? 21.938 -23.844 -9.25 1 92.81 193 VAL A N 1
ATOM 1449 C CA . VAL A 1 193 ? 22.328 -25.016 -8.484 1 92.81 193 VAL A CA 1
ATOM 1450 C C . VAL A 1 193 ? 22.875 -26.094 -9.422 1 92.81 193 VAL A C 1
ATOM 1452 O O . VAL A 1 193 ? 22.297 -26.359 -10.477 1 92.81 193 VAL A O 1
ATOM 1455 N N . SER A 1 194 ? 23.906 -26.781 -9 1 94.88 194 SER A N 1
ATOM 1456 C CA . SER A 1 194 ? 24.625 -27.703 -9.875 1 94.88 194 SER A CA 1
ATOM 1457 C C . SER A 1 194 ? 23.828 -28.984 -10.094 1 94.88 194 SER A C 1
ATOM 1459 O O . SER A 1 194 ? 23.969 -29.641 -11.133 1 94.88 194 SER A O 1
ATOM 1461 N N . GLU A 1 195 ? 23 -29.344 -9.18 1 95.75 195 GLU A N 1
ATOM 1462 C CA . GLU A 1 195 ? 22.266 -30.594 -9.266 1 95.75 195 GLU A CA 1
ATOM 1463 C C . GLU A 1 195 ? 21.078 -30.469 -10.219 1 95.75 195 GLU A C 1
ATOM 1465 O O . GLU A 1 195 ? 20.438 -31.469 -10.547 1 95.75 195 GLU A O 1
ATOM 1470 N N . PHE A 1 196 ? 20.828 -29.297 -10.727 1 97.88 196 PHE A N 1
ATOM 1471 C CA . PHE A 1 196 ? 19.766 -29.078 -11.68 1 97.88 196 PHE A CA 1
ATOM 1472 C C . PHE A 1 196 ? 20.234 -28.219 -12.852 1 97.88 196 PHE A C 1
ATOM 1474 O O . PHE A 1 196 ? 19.797 -27.078 -13.016 1 97.88 196 PHE A O 1
ATOM 1481 N N . PRO A 1 197 ? 21.062 -28.797 -13.688 1 97.88 197 PRO A N 1
ATOM 1482 C CA . PRO A 1 197 ? 21.641 -28.031 -14.797 1 97.88 197 PRO A CA 1
ATOM 1483 C C . PRO A 1 197 ? 20.609 -27.656 -15.852 1 97.88 197 PRO A C 1
ATOM 1485 O O . PRO A 1 197 ? 19.547 -28.281 -15.945 1 97.88 197 PRO A O 1
ATOM 1488 N N . TYR A 1 198 ? 20.938 -26.625 -16.609 1 97.94 198 TYR A N 1
ATOM 1489 C CA . TYR A 1 198 ? 20.047 -26.172 -17.672 1 97.94 198 TYR A CA 1
ATOM 1490 C C . TYR A 1 198 ? 20.172 -27.062 -18.906 1 97.94 198 TYR A C 1
ATOM 1492 O O . TYR A 1 198 ? 21.141 -27.812 -19.047 1 97.94 198 TYR A O 1
ATOM 1500 N N . VAL A 1 199 ? 19.188 -27.062 -19.797 1 98 199 VAL A N 1
ATOM 1501 C CA . VAL A 1 199 ? 19.141 -27.953 -20.953 1 98 199 VAL A CA 1
ATOM 1502 C C . VAL A 1 199 ? 19.656 -27.234 -22.188 1 98 199 VAL A C 1
ATOM 1504 O O . VAL A 1 199 ? 19.469 -26.016 -22.328 1 98 199 VAL A O 1
ATOM 1507 N N . THR A 1 200 ? 20.234 -28 -23.078 1 96.12 200 THR A N 1
ATOM 1508 C CA . THR A 1 200 ? 20.625 -27.547 -24.406 1 96.12 200 THR A CA 1
ATOM 1509 C C . THR A 1 200 ? 19.531 -27.844 -25.422 1 96.12 200 THR A C 1
ATOM 1511 O O . THR A 1 200 ? 18.578 -28.578 -25.125 1 96.12 200 THR A O 1
ATOM 1514 N N . PRO A 1 201 ? 19.688 -27.25 -26.594 1 95.56 201 PRO A N 1
ATOM 1515 C CA . PRO A 1 201 ? 18.719 -27.578 -27.641 1 95.56 201 PRO A CA 1
ATOM 1516 C C . PRO A 1 201 ? 18.625 -29.094 -27.891 1 95.56 201 PRO A C 1
ATOM 1518 O O . PRO A 1 201 ? 17.531 -29.609 -28.109 1 95.56 201 PRO A O 1
ATOM 1521 N N . ALA A 1 202 ? 19.703 -29.781 -27.797 1 96.81 202 ALA A N 1
ATOM 1522 C CA . ALA A 1 202 ? 19.703 -31.234 -28 1 96.81 202 ALA A CA 1
ATOM 1523 C C . ALA A 1 202 ? 18.953 -31.953 -26.891 1 96.81 202 ALA A C 1
ATOM 1525 O O . ALA A 1 202 ? 18.234 -32.906 -27.141 1 96.81 202 ALA A O 1
ATOM 1526 N N . ASP A 1 203 ? 19.188 -31.531 -25.703 1 97.69 203 ASP A N 1
ATOM 1527 C CA . ASP A 1 203 ? 18.469 -32.094 -24.578 1 97.69 203 ASP A CA 1
ATOM 1528 C C . ASP A 1 203 ? 16.969 -31.891 -24.719 1 97.69 203 ASP A C 1
ATOM 1530 O O . ASP A 1 203 ? 16.172 -32.781 -24.422 1 97.69 203 ASP A O 1
ATOM 1534 N N . LEU A 1 204 ? 16.641 -30.781 -25.188 1 97.06 204 LEU A N 1
ATOM 1535 C CA . LEU A 1 204 ? 15.234 -30.438 -25.359 1 97.06 204 LEU A CA 1
ATOM 1536 C C . LEU A 1 204 ? 14.586 -31.297 -26.438 1 97.06 204 LEU A C 1
ATOM 1538 O O . LEU A 1 204 ? 13.453 -31.75 -26.266 1 97.06 204 LEU A O 1
ATOM 1542 N N . GLU A 1 205 ? 15.281 -31.516 -27.484 1 96.94 205 GLU A N 1
ATOM 1543 C CA . GLU A 1 205 ? 14.773 -32.375 -28.547 1 96.94 205 GLU A CA 1
ATOM 1544 C C . GLU A 1 205 ? 14.469 -33.781 -28.031 1 96.94 205 GLU A C 1
ATOM 1546 O O . GLU A 1 205 ? 13.422 -34.344 -28.344 1 96.94 205 GLU A O 1
ATOM 1551 N N . LYS A 1 206 ? 15.336 -34.25 -27.219 1 97.56 206 LYS A N 1
ATOM 1552 C CA . LYS A 1 206 ? 15.117 -35.562 -26.625 1 97.56 206 LYS A CA 1
ATOM 1553 C C . LYS A 1 206 ? 13.906 -35.562 -25.703 1 97.56 206 LYS A C 1
ATOM 1555 O O . LYS A 1 206 ? 13.086 -36.5 -25.75 1 97.56 206 LYS A O 1
ATOM 1560 N N . ALA A 1 207 ? 13.844 -34.594 -24.938 1 97.81 207 ALA A N 1
ATOM 1561 C CA . ALA A 1 207 ? 12.711 -34.469 -24.016 1 97.81 207 ALA A CA 1
ATOM 1562 C C . ALA A 1 207 ? 11.391 -34.438 -24.766 1 97.81 207 ALA A C 1
ATOM 1564 O O . ALA A 1 207 ? 10.422 -35.094 -24.375 1 97.81 207 ALA A O 1
ATOM 1565 N N . PHE A 1 208 ? 11.352 -33.688 -25.875 1 97.44 208 PHE A N 1
ATOM 1566 C CA . PHE A 1 208 ? 10.141 -33.594 -26.656 1 97.44 208 PHE A CA 1
ATOM 1567 C C . PHE A 1 208 ? 9.711 -34.938 -27.219 1 97.44 208 PHE A C 1
ATOM 1569 O O . PHE A 1 208 ? 8.523 -35.25 -27.234 1 97.44 208 PHE A O 1
ATOM 1576 N N . VAL A 1 209 ? 10.633 -35.688 -27.578 1 97.06 209 VAL A N 1
ATOM 1577 C CA . VAL A 1 209 ? 10.336 -37 -28.125 1 97.06 209 VAL A CA 1
ATOM 1578 C C . VAL A 1 209 ? 9.609 -37.844 -27.078 1 97.06 209 VAL A C 1
ATOM 1580 O O . VAL A 1 209 ? 8.609 -38.5 -27.391 1 97.06 209 VAL A O 1
ATOM 1583 N N . TYR A 1 210 ? 10.062 -37.75 -25.891 1 97.19 210 TYR A N 1
ATOM 1584 C CA . TYR A 1 210 ? 9.508 -38.594 -24.828 1 97.19 210 TYR A CA 1
ATOM 1585 C C . TYR A 1 210 ? 8.188 -38.031 -24.312 1 97.19 210 TYR A C 1
ATOM 1587 O O . TYR A 1 210 ? 7.352 -38.75 -23.781 1 97.19 210 TYR A O 1
ATOM 1595 N N . LEU A 1 211 ? 8 -36.75 -24.531 1 97.69 211 LEU A N 1
ATOM 1596 C CA . LEU A 1 211 ? 6.824 -36.094 -23.953 1 97.69 211 LEU A CA 1
ATOM 1597 C C . LEU A 1 211 ? 5.711 -36 -25 1 97.69 211 LEU A C 1
ATOM 1599 O O . LEU A 1 211 ? 4.551 -35.75 -24.641 1 97.69 211 LEU A O 1
ATOM 1603 N N . ASN A 1 212 ? 6.066 -36.062 -26.25 1 96.56 212 ASN A N 1
ATOM 1604 C CA . ASN A 1 212 ? 5.059 -36 -27.312 1 96.56 212 ASN A CA 1
ATOM 1605 C C . ASN A 1 212 ? 3.949 -37.031 -27.094 1 96.56 212 ASN A C 1
ATOM 1607 O O . ASN A 1 212 ? 4.223 -38.188 -26.781 1 96.56 212 ASN A O 1
ATOM 1611 N N . GLY A 1 213 ? 2.674 -36.531 -27.125 1 94.44 213 GLY A N 1
ATOM 1612 C CA . GLY A 1 213 ? 1.521 -37.406 -27.031 1 94.44 213 GLY A CA 1
ATOM 1613 C C . GLY A 1 213 ? 1.06 -37.656 -25.609 1 94.44 213 GLY A C 1
ATOM 1614 O O . GLY A 1 213 ? 0.021 -38.281 -25.375 1 94.44 213 GLY A O 1
ATOM 1615 N N . THR A 1 214 ? 1.771 -37.125 -24.656 1 93.81 214 THR A N 1
ATOM 1616 C CA . THR A 1 214 ? 1.442 -37.406 -23.266 1 93.81 214 THR A CA 1
ATOM 1617 C C . THR A 1 214 ? 0.409 -36.406 -22.75 1 93.81 214 THR A C 1
ATOM 1619 O O . THR A 1 214 ? -0.225 -36.625 -21.719 1 93.81 214 THR A O 1
ATOM 1622 N N . GLY A 1 215 ? 0.341 -35.219 -23.453 1 92 215 GLY A N 1
ATOM 1623 C CA . GLY A 1 215 ? -0.557 -34.188 -23 1 92 215 GLY A CA 1
ATOM 1624 C C . GLY A 1 215 ? 0 -33.375 -21.828 1 92 215 GLY A C 1
ATOM 1625 O O . GLY A 1 215 ? -0.683 -32.531 -21.281 1 92 215 GLY A O 1
ATOM 1626 N N . THR A 1 216 ? 1.212 -33.625 -21.5 1 93.12 216 THR A N 1
ATOM 1627 C CA . THR A 1 216 ? 1.819 -32.969 -20.359 1 93.12 216 THR A CA 1
ATOM 1628 C C . THR A 1 216 ? 2.338 -31.578 -20.75 1 93.12 216 THR A C 1
ATOM 1630 O O . THR A 1 216 ? 2.312 -31.203 -21.922 1 93.12 216 THR A O 1
ATOM 1633 N N . VAL A 1 217 ? 2.715 -30.797 -19.703 1 97.81 217 VAL A N 1
ATOM 1634 C CA . VAL A 1 217 ? 3.217 -29.438 -19.875 1 97.81 217 VAL A CA 1
ATOM 1635 C C . VAL A 1 217 ? 4.723 -29.406 -19.625 1 97.81 217 VAL A C 1
ATOM 1637 O O . VAL A 1 217 ? 5.223 -30.078 -18.719 1 97.81 217 VAL A O 1
ATOM 1640 N N . LEU A 1 218 ? 5.438 -28.734 -20.469 1 98.69 218 LEU A N 1
ATOM 1641 C CA . LEU A 1 218 ? 6.836 -28.406 -20.203 1 98.69 218 LEU A CA 1
ATOM 1642 C C . LEU A 1 218 ? 6.996 -26.906 -19.922 1 98.69 218 LEU A C 1
ATOM 1644 O O . LEU A 1 218 ? 6.777 -26.078 -20.812 1 98.69 218 LEU A O 1
ATOM 1648 N N . ALA A 1 219 ? 7.34 -26.609 -18.688 1 98.88 219 ALA A N 1
ATOM 1649 C CA . ALA A 1 219 ? 7.508 -25.219 -18.234 1 98.88 219 ALA A CA 1
ATOM 1650 C C . ALA A 1 219 ? 8.969 -24.797 -18.328 1 98.88 219 ALA A C 1
ATOM 1652 O O . ALA A 1 219 ? 9.875 -25.562 -18 1 98.88 219 ALA A O 1
ATOM 1653 N N . PHE A 1 220 ? 9.18 -23.547 -18.797 1 98.88 220 PHE A N 1
ATOM 1654 C CA . PHE A 1 220 ? 10.531 -23.031 -19.016 1 98.88 220 PHE A CA 1
ATOM 1655 C C . PHE A 1 220 ? 10.82 -21.844 -18.109 1 98.88 220 PHE A C 1
ATOM 1657 O O . PHE A 1 220 ? 10.055 -20.891 -18.078 1 98.88 220 PHE A O 1
ATOM 1664 N N . HIS A 1 221 ? 11.844 -22 -17.266 1 98.81 221 HIS A N 1
ATOM 1665 C CA . HIS A 1 221 ? 12.531 -20.766 -16.938 1 98.81 221 HIS A CA 1
ATOM 1666 C C . HIS A 1 221 ? 13.227 -20.172 -18.156 1 98.81 221 HIS A C 1
ATOM 1668 O O . HIS A 1 221 ? 14.273 -20.656 -18.578 1 98.81 221 HIS A O 1
ATOM 1674 N N . ALA A 1 222 ? 12.695 -19.078 -18.672 1 98.62 222 ALA A N 1
ATOM 1675 C CA . ALA A 1 222 ? 13.039 -18.625 -20.016 1 98.62 222 ALA A CA 1
ATOM 1676 C C . ALA A 1 222 ? 13.953 -17.406 -19.969 1 98.62 222 ALA A C 1
ATOM 1678 O O . ALA A 1 222 ? 13.5 -16.281 -20.188 1 98.62 222 ALA A O 1
ATOM 1679 N N . GLU A 1 223 ? 15.164 -17.609 -19.703 1 98.19 223 GLU A N 1
ATOM 1680 C CA . GLU A 1 223 ? 16.266 -16.672 -19.906 1 98.19 223 GLU A CA 1
ATOM 1681 C C . GLU A 1 223 ? 17.422 -17.359 -20.641 1 98.19 223 GLU A C 1
ATOM 1683 O O . GLU A 1 223 ? 17.734 -18.516 -20.391 1 98.19 223 GLU A O 1
ATOM 1688 N N . MET A 1 224 ? 17.984 -16.641 -21.562 1 97 224 MET A N 1
ATOM 1689 C CA . MET A 1 224 ? 19.156 -17.125 -22.25 1 97 224 MET A CA 1
ATOM 1690 C C . MET A 1 224 ? 20.328 -16.156 -22.109 1 97 224 MET A C 1
ATOM 1692 O O . MET A 1 224 ? 20.125 -14.938 -22.156 1 97 224 MET A O 1
ATOM 1696 N N . GLN A 1 225 ? 21.469 -16.734 -21.922 1 93.75 225 GLN A N 1
ATOM 1697 C CA . GLN A 1 225 ? 22.656 -15.898 -21.828 1 93.75 225 GLN A CA 1
ATOM 1698 C C . GLN A 1 225 ? 22.938 -15.195 -23.141 1 93.75 225 GLN A C 1
ATOM 1700 O O . GLN A 1 225 ? 23 -15.844 -24.203 1 93.75 225 GLN A O 1
ATOM 1705 N N . ILE A 1 226 ? 22.938 -13.898 -23 1 90.25 226 ILE A N 1
ATOM 1706 C CA . ILE A 1 226 ? 23.281 -13.094 -24.156 1 90.25 226 ILE A CA 1
ATOM 1707 C C . ILE A 1 226 ? 24.625 -12.414 -23.938 1 90.25 226 ILE A C 1
ATOM 1709 O O . ILE A 1 226 ? 24.812 -11.688 -22.953 1 90.25 226 ILE A O 1
ATOM 1713 N N . GLY A 1 227 ? 25.484 -12.562 -24.797 1 81.06 227 GLY A N 1
ATOM 1714 C CA . GLY A 1 227 ? 26.812 -11.984 -24.641 1 81.06 227 GLY A CA 1
ATOM 1715 C C . GLY A 1 227 ? 27.562 -12.547 -23.453 1 81.06 227 GLY A C 1
ATOM 1716 O O . GLY A 1 227 ? 27.281 -13.656 -23 1 81.06 227 GLY A O 1
ATOM 1717 N N . GLU A 1 228 ? 28.719 -11.773 -23.016 1 74.25 228 GLU A N 1
ATOM 1718 C CA . GLU A 1 228 ? 29.547 -12.234 -21.922 1 74.25 228 GLU A CA 1
ATOM 1719 C C . GLU A 1 228 ? 28.938 -11.867 -20.562 1 74.25 228 GLU A C 1
ATOM 1721 O O . GLU A 1 228 ? 28.234 -10.867 -20.453 1 74.25 228 GLU A O 1
ATOM 1726 N N . GLU A 1 229 ? 29.016 -12.875 -19.734 1 67.94 229 GLU A N 1
ATOM 1727 C CA . GLU A 1 229 ? 28.578 -12.586 -18.375 1 67.94 229 GLU A CA 1
ATOM 1728 C C . GLU A 1 229 ? 29.328 -11.391 -17.781 1 67.94 229 GLU A C 1
ATOM 1730 O O . GLU A 1 229 ? 30.5 -11.18 -18.094 1 67.94 229 GLU A O 1
ATOM 1735 N N . THR A 1 230 ? 28.578 -10.422 -17.156 1 62.41 230 THR A N 1
ATOM 1736 C CA . THR A 1 230 ? 29.234 -9.289 -16.516 1 62.41 230 THR A CA 1
ATOM 1737 C C . THR A 1 230 ? 30.25 -9.773 -15.469 1 62.41 230 THR A C 1
ATOM 1739 O O . THR A 1 230 ? 29.875 -10.469 -14.523 1 62.41 230 THR A O 1
ATOM 1742 N N . PRO A 1 231 ? 31.531 -9.586 -15.75 1 60 231 PRO A N 1
ATOM 1743 C CA . PRO A 1 231 ? 32.531 -10.055 -14.797 1 60 231 PRO A CA 1
ATOM 1744 C C . PRO A 1 231 ? 32.438 -9.359 -13.438 1 60 231 PRO A C 1
ATOM 1746 O O . PRO A 1 231 ? 31.984 -8.211 -13.359 1 60 231 PRO A O 1
ATOM 1749 N N . GLU A 1 232 ? 32.5 -10.242 -12.391 1 64.69 232 GLU A N 1
ATOM 1750 C CA . GLU A 1 232 ? 32.688 -9.609 -11.094 1 64.69 232 GLU A CA 1
ATOM 1751 C C . GLU A 1 232 ? 33.844 -8.625 -11.109 1 64.69 232 GLU A C 1
ATOM 1753 O O . GLU A 1 232 ? 34.938 -8.938 -11.633 1 64.69 232 GLU A O 1
ATOM 1758 N N . CYS A 1 233 ? 33.562 -7.426 -11.156 1 67.81 233 CYS A N 1
ATOM 1759 C CA . CYS A 1 233 ? 34.656 -6.449 -11.148 1 67.81 233 CYS A CA 1
ATOM 1760 C C . CYS A 1 233 ? 34.719 -5.73 -9.805 1 67.81 233 CYS A C 1
ATOM 1762 O O . CYS A 1 233 ? 33.719 -5.598 -9.117 1 67.81 233 CYS A O 1
ATOM 1764 N N . ASP A 1 234 ? 36 -5.848 -9.25 1 67.56 234 ASP A N 1
ATOM 1765 C CA . ASP A 1 234 ? 36.25 -5.105 -8.023 1 67.56 234 ASP A CA 1
ATOM 1766 C C . ASP A 1 234 ? 37.062 -3.842 -8.305 1 67.56 234 ASP A C 1
ATOM 1768 O O . ASP A 1 234 ? 37.875 -3.811 -9.234 1 67.56 234 ASP A O 1
ATOM 1772 N N . GLY A 1 235 ? 36.812 -2.781 -7.762 1 62.84 235 GLY A N 1
ATOM 1773 C CA . GLY A 1 235 ? 37.625 -1.583 -7.855 1 62.84 235 GLY A CA 1
ATOM 1774 C C . GLY A 1 235 ? 36.875 -0.364 -8.312 1 62.84 235 GLY A C 1
ATOM 1775 O O . GLY A 1 235 ? 35.625 -0.423 -8.477 1 62.84 235 GLY A O 1
ATOM 1776 N N . PRO A 1 236 ? 37.75 0.665 -8.656 1 66 236 PRO A N 1
ATOM 1777 C CA . PRO A 1 236 ? 37.156 1.923 -9.117 1 66 236 PRO A CA 1
ATOM 1778 C C . PRO A 1 236 ? 36.594 1.826 -10.539 1 66 236 PRO A C 1
ATOM 1780 O O . PRO A 1 236 ? 37.188 1.151 -11.391 1 66 236 PRO A O 1
ATOM 1783 N N . GLY A 1 237 ? 35.375 2.053 -10.797 1 69.5 237 GLY A N 1
ATOM 1784 C CA . GLY A 1 237 ? 34.75 2.027 -12.102 1 69.5 237 GLY A CA 1
ATOM 1785 C C . GLY A 1 237 ? 33.688 0.936 -12.234 1 69.5 237 GLY A C 1
ATOM 1786 O O . GLY A 1 237 ? 32.875 0.967 -13.156 1 69.5 237 GLY A O 1
ATOM 1787 N N . CYS A 1 238 ? 33.938 0.008 -11.32 1 80.62 238 CYS A N 1
ATOM 1788 C CA . CYS A 1 238 ? 32.969 -1.064 -11.359 1 80.62 238 CYS A CA 1
ATOM 1789 C C . CYS A 1 238 ? 31.625 -0.589 -10.812 1 80.62 238 CYS A C 1
ATOM 1791 O O . CYS A 1 238 ? 31.578 0.231 -9.898 1 80.62 238 CYS A O 1
ATOM 1793 N N . PRO A 1 239 ? 30.625 -1.101 -11.469 1 87.75 239 PRO A N 1
ATOM 1794 C CA . PRO A 1 239 ? 29.328 -0.74 -10.922 1 87.75 239 PRO A CA 1
ATOM 1795 C C . PRO A 1 239 ? 29.141 -1.202 -9.477 1 87.75 239 PRO A C 1
ATOM 1797 O O . PRO A 1 239 ? 29.688 -2.236 -9.078 1 87.75 239 PRO A O 1
ATOM 1800 N N . ASN A 1 240 ? 28.5 -0.43 -8.656 1 90.44 240 ASN A N 1
ATOM 1801 C CA . ASN A 1 240 ? 28.234 -0.764 -7.262 1 90.44 240 ASN A CA 1
ATOM 1802 C C . ASN A 1 240 ? 27.266 -1.94 -7.141 1 90.44 240 ASN A C 1
ATOM 1804 O O . ASN A 1 240 ? 26.094 -1.823 -7.492 1 90.44 240 ASN A O 1
ATOM 1808 N N . PRO A 1 241 ? 27.703 -3.105 -6.625 1 94.25 241 PRO A N 1
ATOM 1809 C CA . PRO A 1 241 ? 26.875 -4.312 -6.594 1 94.25 241 PRO A CA 1
ATOM 1810 C C . PRO A 1 241 ? 25.75 -4.227 -5.559 1 94.25 241 PRO A C 1
ATOM 1812 O O . PRO A 1 241 ? 24.859 -5.086 -5.527 1 94.25 241 PRO A O 1
ATOM 1815 N N . GLU A 1 242 ? 25.734 -3.215 -4.77 1 94.75 242 GLU A N 1
ATOM 1816 C CA . GLU A 1 242 ? 24.672 -3.041 -3.783 1 94.75 242 GLU A CA 1
ATOM 1817 C C . GLU A 1 242 ? 23.469 -2.332 -4.391 1 94.75 242 GLU A C 1
ATOM 1819 O O . GLU A 1 242 ? 22.406 -2.275 -3.777 1 94.75 242 GLU A O 1
ATOM 1824 N N . LEU A 1 243 ? 23.672 -1.792 -5.578 1 95.31 243 LEU A N 1
ATOM 1825 C CA . LEU A 1 243 ? 22.578 -1.146 -6.285 1 95.31 243 LEU A CA 1
ATOM 1826 C C . LEU A 1 243 ? 21.812 -2.154 -7.133 1 95.31 243 LEU A C 1
ATOM 1828 O O . LEU A 1 243 ? 22.406 -2.947 -7.859 1 95.31 243 LEU A O 1
ATOM 1832 N N . TYR A 1 244 ? 20.531 -2.1 -7.129 1 97.12 244 TYR A N 1
ATOM 1833 C CA . TYR A 1 244 ? 19.688 -3.031 -7.879 1 97.12 244 TYR A CA 1
ATOM 1834 C C . TYR A 1 244 ? 19.922 -2.885 -9.375 1 97.12 244 TYR A C 1
ATOM 1836 O O . TYR A 1 244 ? 19.875 -3.867 -10.117 1 97.12 244 TYR A O 1
ATOM 1844 N N . GLU A 1 245 ? 20.203 -1.67 -9.766 1 95.81 245 GLU A N 1
ATOM 1845 C CA . GLU A 1 245 ? 20.438 -1.39 -11.18 1 95.81 245 GLU A CA 1
ATOM 1846 C C . GLU A 1 245 ? 21.578 -2.238 -11.734 1 95.81 245 GLU A C 1
ATOM 1848 O O . GLU A 1 245 ? 21.547 -2.619 -12.906 1 95.81 245 GLU A O 1
ATOM 1853 N N . THR A 1 246 ? 22.531 -2.482 -10.875 1 94.94 246 THR A N 1
ATOM 1854 C CA . THR A 1 246 ? 23.656 -3.324 -11.297 1 94.94 246 THR A CA 1
ATOM 1855 C C . THR A 1 246 ? 23.172 -4.734 -11.617 1 94.94 246 THR A C 1
ATOM 1857 O O . THR A 1 246 ? 23.531 -5.297 -12.656 1 94.94 246 THR A O 1
ATOM 1860 N N . TYR A 1 247 ? 22.375 -5.293 -10.836 1 96.44 247 TYR A N 1
ATOM 1861 C CA . TYR A 1 247 ? 21.812 -6.617 -11.062 1 96.44 247 TYR A CA 1
ATOM 1862 C C . TYR A 1 247 ? 20.891 -6.613 -12.281 1 96.44 247 TYR A C 1
ATOM 1864 O O . TYR A 1 247 ? 20.984 -7.504 -13.125 1 96.44 247 TYR A O 1
ATOM 1872 N N . LEU A 1 248 ? 20.031 -5.633 -12.305 1 96.94 248 LEU A N 1
ATOM 1873 C CA . LEU A 1 248 ? 19.109 -5.512 -13.422 1 96.94 248 LEU A CA 1
ATOM 1874 C C . LEU A 1 248 ? 19.844 -5.492 -14.75 1 96.94 248 LEU A C 1
ATOM 1876 O O . LEU A 1 248 ? 19.438 -6.145 -15.711 1 96.94 248 LEU A O 1
ATOM 1880 N N . ALA A 1 249 ? 20.953 -4.781 -14.766 1 94.5 249 ALA A N 1
ATOM 1881 C CA . ALA A 1 249 ? 21.75 -4.652 -15.977 1 94.5 249 ALA A CA 1
ATOM 1882 C C . ALA A 1 249 ? 22.375 -5.984 -16.359 1 94.5 249 ALA A C 1
ATOM 1884 O O . ALA A 1 249 ? 22.672 -6.227 -17.531 1 94.5 249 ALA A O 1
ATOM 1885 N N . SER A 1 250 ? 22.594 -6.828 -15.383 1 93.81 250 SER A N 1
ATOM 1886 C CA . SER A 1 250 ? 23.219 -8.125 -15.641 1 93.81 250 SER A CA 1
ATOM 1887 C C . SER A 1 250 ? 22.219 -9.086 -16.297 1 93.81 250 SER A C 1
ATOM 1889 O O . SER A 1 250 ? 22.609 -10.109 -16.859 1 93.81 250 SER A O 1
ATOM 1891 N N . ARG A 1 251 ? 20.969 -8.797 -16.266 1 96 251 ARG A N 1
ATOM 1892 C CA . ARG A 1 251 ? 19.938 -9.648 -16.844 1 96 251 ARG A CA 1
ATOM 1893 C C . ARG A 1 251 ? 18.906 -8.812 -17.609 1 96 251 ARG A C 1
ATOM 1895 O O . ARG A 1 251 ? 17.734 -8.758 -17.234 1 96 251 ARG A O 1
ATOM 1902 N N . PRO A 1 252 ? 19.297 -8.234 -18.672 1 96.31 252 PRO A N 1
ATOM 1903 C CA . PRO A 1 252 ? 18.391 -7.375 -19.438 1 96.31 252 PRO A CA 1
ATOM 1904 C C . PRO A 1 252 ? 17.234 -8.141 -20.062 1 96.31 252 PRO A C 1
ATOM 1906 O O . PRO A 1 252 ? 17.266 -9.375 -20.141 1 96.31 252 PRO A O 1
ATOM 1909 N N . ASP A 1 253 ? 16.234 -7.434 -20.516 1 96.88 253 ASP A N 1
ATOM 1910 C CA . ASP A 1 253 ? 14.977 -7.996 -21 1 96.88 253 ASP A CA 1
ATOM 1911 C C . ASP A 1 253 ? 15.195 -8.883 -22.219 1 96.88 253 ASP A C 1
ATOM 1913 O O . ASP A 1 253 ? 14.453 -9.844 -22.453 1 96.88 253 ASP A O 1
ATOM 1917 N N . ILE A 1 254 ? 16.203 -8.586 -22.969 1 97.56 254 ILE A N 1
ATOM 1918 C CA . ILE A 1 254 ? 16.469 -9.312 -24.219 1 97.56 254 ILE A CA 1
ATOM 1919 C C . ILE A 1 254 ? 16.75 -10.781 -23.906 1 97.56 254 ILE A C 1
ATOM 1921 O O . ILE A 1 254 ? 16.5 -11.656 -24.734 1 97.56 254 ILE A O 1
ATOM 1925 N N . MET A 1 255 ? 17.25 -11.117 -22.703 1 98.12 255 MET A N 1
ATOM 1926 C CA . MET A 1 255 ? 17.516 -12.5 -22.312 1 98.12 255 MET A CA 1
ATOM 1927 C C . MET A 1 255 ? 16.234 -13.312 -22.281 1 98.12 255 MET A C 1
ATOM 1929 O O . MET A 1 255 ? 16.219 -14.484 -22.656 1 98.12 255 MET A O 1
ATOM 1933 N N . GLU A 1 256 ? 15.141 -12.711 -21.828 1 98.81 256 GLU A N 1
ATOM 1934 C CA . GLU A 1 256 ? 13.844 -13.375 -21.812 1 98.81 256 GLU A CA 1
ATOM 1935 C C . GLU A 1 256 ? 13.242 -13.445 -23.219 1 98.81 256 GLU A C 1
ATOM 1937 O O . GLU A 1 256 ? 12.664 -14.461 -23.609 1 98.81 256 GLU A O 1
ATOM 1942 N N . ILE A 1 257 ? 13.375 -12.367 -23.953 1 98.62 257 ILE A N 1
ATOM 1943 C CA . ILE A 1 257 ? 12.773 -12.273 -25.281 1 98.62 257 ILE A CA 1
ATOM 1944 C C . ILE A 1 257 ? 13.414 -13.305 -26.203 1 98.62 257 ILE A C 1
ATOM 1946 O O . ILE A 1 257 ? 12.719 -14.016 -26.938 1 98.62 257 ILE A O 1
ATOM 1950 N N . GLU A 1 258 ? 14.711 -13.438 -26.094 1 98.25 258 GLU A N 1
ATOM 1951 C CA . GLU A 1 258 ? 15.414 -14.414 -26.922 1 98.25 258 GLU A CA 1
ATOM 1952 C C . GLU A 1 258 ? 15.047 -15.844 -26.516 1 98.25 258 GLU A C 1
ATOM 1954 O O . GLU A 1 258 ? 14.906 -16.719 -27.375 1 98.25 258 GLU A O 1
ATOM 1959 N N . ALA A 1 259 ? 14.93 -16.062 -25.266 1 98.69 259 ALA A N 1
ATOM 1960 C CA . ALA A 1 259 ? 14.516 -17.375 -24.812 1 98.69 259 ALA A CA 1
ATOM 1961 C C . ALA A 1 259 ? 13.117 -17.719 -25.312 1 98.69 259 ALA A C 1
ATOM 1963 O O . ALA A 1 259 ? 12.875 -18.844 -25.781 1 98.69 259 ALA A O 1
ATOM 1964 N N . ALA A 1 260 ? 12.203 -16.781 -25.219 1 98.75 260 ALA A N 1
ATOM 1965 C CA . ALA A 1 260 ? 10.852 -17 -25.734 1 98.75 260 ALA A CA 1
ATOM 1966 C C . ALA A 1 260 ? 10.867 -17.281 -27.234 1 98.75 260 ALA A C 1
ATOM 1968 O O . ALA A 1 260 ? 10.141 -18.156 -27.703 1 98.75 260 ALA A O 1
ATOM 1969 N N . SER A 1 261 ? 11.68 -16.562 -27.906 1 98.44 261 SER A N 1
ATOM 1970 C CA . SER A 1 261 ? 11.82 -16.781 -29.344 1 98.44 261 SER A CA 1
ATOM 1971 C C . SER A 1 261 ? 12.359 -18.172 -29.656 1 98.44 261 SER A C 1
ATOM 1973 O O . SER A 1 261 ? 11.914 -18.828 -30.594 1 98.44 261 SER A O 1
ATOM 1975 N N . PHE A 1 262 ? 13.305 -18.516 -28.891 1 98.06 262 PHE A N 1
ATOM 1976 C CA . PHE A 1 262 ? 13.883 -19.844 -29.047 1 98.06 262 PHE A CA 1
ATOM 1977 C C . PHE A 1 262 ? 12.82 -20.922 -28.828 1 98.06 262 PHE A C 1
ATOM 1979 O O . PHE A 1 262 ? 12.688 -21.844 -29.625 1 98.06 262 PHE A O 1
ATOM 1986 N N . ILE A 1 263 ? 12.039 -20.812 -27.797 1 98.25 263 ILE A N 1
ATOM 1987 C CA . ILE A 1 263 ? 10.961 -21.75 -27.5 1 98.25 263 ILE A CA 1
ATOM 1988 C C . ILE A 1 263 ? 9.977 -21.781 -28.672 1 98.25 263 ILE A C 1
ATOM 1990 O O . ILE A 1 263 ? 9.609 -22.859 -29.156 1 98.25 263 ILE A O 1
ATOM 1994 N N . ALA A 1 264 ? 9.609 -20.641 -29.125 1 97.75 264 ALA A N 1
ATOM 1995 C CA . ALA A 1 264 ? 8.648 -20.5 -30.219 1 97.75 264 ALA A CA 1
ATOM 1996 C C . ALA A 1 264 ? 9.141 -21.219 -31.469 1 97.75 264 ALA A C 1
ATOM 1998 O O . ALA A 1 264 ? 8.367 -21.891 -32.156 1 97.75 264 ALA A O 1
ATOM 1999 N N . SER A 1 265 ? 10.398 -21.125 -31.703 1 96.81 265 SER A N 1
ATOM 2000 C CA . SER A 1 265 ? 10.977 -21.656 -32.938 1 96.81 265 SER A CA 1
ATOM 2001 C C . SER A 1 265 ? 11.023 -23.188 -32.906 1 96.81 265 SER A C 1
ATOM 2003 O O . SER A 1 265 ? 11.242 -23.828 -33.938 1 96.81 265 SER A O 1
ATOM 2005 N N . ASN A 1 266 ? 10.758 -23.766 -31.766 1 95.38 266 ASN A N 1
ATOM 2006 C CA . ASN A 1 266 ? 10.836 -25.219 -31.641 1 95.38 266 ASN A CA 1
ATOM 2007 C C . ASN A 1 266 ? 9.445 -25.844 -31.578 1 95.38 266 ASN A C 1
ATOM 2009 O O . ASN A 1 266 ? 9.312 -27.078 -31.578 1 95.38 266 ASN A O 1
ATOM 2013 N N . LEU A 1 267 ? 8.445 -25.109 -31.641 1 95.56 267 LEU A N 1
ATOM 2014 C CA . LEU A 1 267 ? 7.094 -25.578 -31.359 1 95.56 267 LEU A CA 1
ATOM 2015 C C . LEU A 1 267 ? 6.578 -26.453 -32.5 1 95.56 267 LEU A C 1
ATOM 2017 O O . LEU A 1 267 ? 5.773 -27.359 -32.281 1 95.56 267 LEU A O 1
ATOM 2021 N N . TYR A 1 268 ? 7.043 -26.219 -33.719 1 92.69 268 TYR A N 1
ATOM 2022 C CA . TYR A 1 268 ? 6.57 -26.969 -34.875 1 92.69 268 TYR A CA 1
ATOM 2023 C C . TYR A 1 268 ? 7 -28.438 -34.781 1 92.69 268 TYR A C 1
ATOM 2025 O O . TYR A 1 268 ? 6.426 -29.297 -35.469 1 92.69 268 TYR A O 1
ATOM 2033 N N . LYS A 1 269 ? 7.887 -28.719 -33.844 1 90.62 269 LYS A N 1
ATOM 2034 C CA . LYS A 1 269 ? 8.469 -30.047 -33.75 1 90.62 269 LYS A CA 1
ATOM 2035 C C . LYS A 1 269 ? 7.723 -30.906 -32.719 1 90.62 269 LYS A C 1
ATOM 2037 O O . LYS A 1 269 ? 8.016 -32.094 -32.562 1 90.62 269 LYS A O 1
ATOM 2042 N N . THR A 1 270 ? 6.77 -30.344 -32.094 1 95.44 270 THR A N 1
ATOM 2043 C CA . THR A 1 270 ? 6.234 -31.047 -30.922 1 95.44 270 THR A CA 1
ATOM 2044 C C . THR A 1 270 ? 4.773 -30.672 -30.688 1 95.44 270 THR A C 1
ATOM 2046 O O . THR A 1 270 ? 4.32 -29.609 -31.125 1 95.44 270 THR A O 1
ATOM 2049 N N . ASP A 1 271 ? 4.055 -31.516 -30.062 1 95.31 271 ASP A N 1
ATOM 2050 C CA . ASP A 1 271 ? 2.697 -31.203 -29.625 1 95.31 271 ASP A CA 1
ATOM 2051 C C . ASP A 1 271 ? 2.654 -30.922 -28.125 1 95.31 271 ASP A C 1
ATOM 2053 O O . ASP A 1 271 ? 1.576 -30.75 -27.547 1 95.31 271 ASP A O 1
ATOM 2057 N N . VAL A 1 272 ? 3.795 -30.891 -27.5 1 97.06 272 VAL A N 1
ATOM 2058 C CA . VAL A 1 272 ? 3.9 -30.656 -26.078 1 97.06 272 VAL A CA 1
ATOM 2059 C C . VAL A 1 272 ? 3.395 -29.25 -25.75 1 97.06 272 VAL A C 1
ATOM 2061 O O . VAL A 1 272 ? 3.688 -28.297 -26.469 1 97.06 272 VAL A O 1
ATOM 2064 N N . HIS A 1 273 ? 2.539 -29.141 -24.719 1 97.88 273 HIS A N 1
ATOM 2065 C CA . HIS A 1 273 ? 2.145 -27.844 -24.172 1 97.88 273 HIS A CA 1
ATOM 2066 C C . HIS A 1 273 ? 3.326 -27.141 -23.516 1 97.88 273 HIS A C 1
ATOM 2068 O O . HIS A 1 273 ? 3.928 -27.656 -22.578 1 97.88 273 HIS A O 1
ATOM 2074 N N . VAL A 1 274 ? 3.674 -25.953 -24.031 1 98.44 274 VAL A N 1
ATOM 2075 C CA . VAL A 1 274 ? 4.797 -25.219 -23.469 1 98.44 274 VAL A CA 1
ATOM 2076 C C . VAL A 1 274 ? 4.277 -24.062 -22.609 1 98.44 274 VAL A C 1
ATOM 2078 O O . VAL A 1 274 ? 3.293 -23.406 -22.969 1 98.44 274 VAL A O 1
ATOM 2081 N N . HIS A 1 275 ? 4.914 -23.844 -21.484 1 98.81 275 HIS A N 1
ATOM 2082 C CA . HIS A 1 275 ? 4.555 -22.812 -20.531 1 98.81 275 HIS A CA 1
ATOM 2083 C C . HIS A 1 275 ? 5.773 -21.984 -20.125 1 98.81 275 HIS A C 1
ATOM 2085 O O . HIS A 1 275 ? 6.812 -22.547 -19.766 1 98.81 275 HIS A O 1
ATOM 2091 N N . VAL A 1 276 ? 5.723 -20.688 -20.266 1 98.88 276 VAL A N 1
ATOM 2092 C CA . VAL A 1 276 ? 6.793 -19.812 -19.781 1 98.88 276 VAL A CA 1
ATOM 2093 C C . VAL A 1 276 ? 6.445 -19.297 -18.391 1 98.88 276 VAL A C 1
ATOM 2095 O O . VAL A 1 276 ? 5.434 -18.625 -18.203 1 98.88 276 VAL A O 1
ATOM 2098 N N . VAL A 1 277 ? 7.281 -19.625 -17.438 1 98.81 277 VAL A N 1
ATOM 2099 C CA . VAL A 1 277 ? 6.992 -19.266 -16.047 1 98.81 277 VAL A CA 1
ATOM 2100 C C . VAL A 1 277 ? 7.527 -17.859 -15.773 1 98.81 277 VAL A C 1
ATOM 2102 O O . VAL A 1 277 ? 8.438 -17.391 -16.469 1 98.81 277 VAL A O 1
ATOM 2105 N N . HIS A 1 278 ? 6.957 -17.156 -14.805 1 98.69 278 HIS A N 1
ATOM 2106 C CA . HIS A 1 278 ? 7.352 -15.914 -14.156 1 98.69 278 HIS A CA 1
ATOM 2107 C C . HIS A 1 278 ? 7.863 -14.906 -15.18 1 98.69 278 HIS A C 1
ATOM 2109 O O . HIS A 1 278 ? 8.977 -14.391 -15.047 1 98.69 278 HIS A O 1
ATOM 2115 N N . VAL A 1 279 ? 7.066 -14.633 -16.188 1 98.94 279 VAL A N 1
ATOM 2116 C CA . VAL A 1 279 ? 7.355 -13.594 -17.172 1 98.94 279 VAL A CA 1
ATOM 2117 C C . VAL A 1 279 ? 7.539 -12.25 -16.469 1 98.94 279 VAL A C 1
ATOM 2119 O O . VAL A 1 279 ? 6.613 -11.742 -15.828 1 98.94 279 VAL A O 1
ATOM 2122 N N . SER A 1 280 ? 8.719 -11.75 -16.609 1 98.81 280 SER A N 1
ATOM 2123 C CA . SER A 1 280 ? 9.07 -10.453 -16.047 1 98.81 280 SER A CA 1
ATOM 2124 C C . SER A 1 280 ? 8.992 -9.352 -17.094 1 98.81 280 SER A C 1
ATOM 2126 O O . SER A 1 280 ? 8.422 -8.289 -16.844 1 98.81 280 SER A O 1
ATOM 2128 N N . SER A 1 281 ? 9.492 -9.648 -18.266 1 98.88 281 SER A N 1
ATOM 2129 C CA . SER A 1 281 ? 9.531 -8.68 -19.359 1 98.88 281 SER A CA 1
ATOM 2130 C C . SER A 1 281 ? 8.227 -8.703 -20.156 1 98.88 281 SER A C 1
ATOM 2132 O O . SER A 1 281 ? 7.84 -9.742 -20.688 1 98.88 281 SER A O 1
ATOM 2134 N N . ALA A 1 282 ? 7.68 -7.547 -20.328 1 98.81 282 ALA A N 1
ATOM 2135 C CA . ALA A 1 282 ? 6.449 -7.434 -21.109 1 98.81 282 ALA A CA 1
ATOM 2136 C C . ALA A 1 282 ? 6.688 -7.809 -22.562 1 98.81 282 ALA A C 1
ATOM 2138 O O . ALA A 1 282 ? 5.762 -8.227 -23.266 1 98.81 282 ALA A O 1
ATOM 2139 N N . GLY A 1 283 ? 7.891 -7.727 -23.016 1 98.75 283 GLY A N 1
ATOM 2140 C CA . GLY A 1 283 ? 8.219 -8.016 -24.406 1 98.75 283 GLY A CA 1
ATOM 2141 C C . GLY A 1 283 ? 8.047 -9.477 -24.766 1 98.75 283 GLY A C 1
ATOM 2142 O O . GLY A 1 283 ? 8 -9.82 -25.953 1 98.75 283 GLY A O 1
ATOM 2143 N N . VAL A 1 284 ? 7.926 -10.312 -23.812 1 98.81 284 VAL A N 1
ATOM 2144 C CA . VAL A 1 284 ? 7.797 -11.75 -24 1 98.81 284 VAL A CA 1
ATOM 2145 C C . VAL A 1 284 ? 6.41 -12.078 -24.547 1 98.81 284 VAL A C 1
ATOM 2147 O O . VAL A 1 284 ? 6.258 -13 -25.359 1 98.81 284 VAL A O 1
ATOM 2150 N N . VAL A 1 285 ? 5.41 -11.336 -24.172 1 98.81 285 VAL A N 1
ATOM 2151 C CA . VAL A 1 285 ? 4.008 -11.672 -24.375 1 98.81 285 VAL A CA 1
ATOM 2152 C C . VAL A 1 285 ? 3.693 -11.648 -25.875 1 98.81 285 VAL A C 1
ATOM 2154 O O . VAL A 1 285 ? 3.145 -12.617 -26.422 1 98.81 285 VAL A O 1
ATOM 2157 N N . PRO A 1 286 ? 4.137 -10.625 -26.641 1 98.75 286 PRO A N 1
ATOM 2158 C CA . PRO A 1 286 ? 3.854 -10.641 -28.078 1 98.75 286 PRO A CA 1
ATOM 2159 C C . PRO A 1 286 ? 4.52 -11.812 -28.797 1 98.75 286 PRO A C 1
ATOM 2161 O O . PRO A 1 286 ? 3.961 -12.352 -29.75 1 98.75 286 PRO A O 1
ATOM 2164 N N . VAL A 1 287 ? 5.637 -12.219 -28.328 1 98.75 287 VAL A N 1
ATOM 2165 C CA . VAL A 1 287 ? 6.344 -13.336 -28.938 1 98.75 287 VAL A CA 1
ATOM 2166 C C . VAL A 1 287 ? 5.531 -14.617 -28.75 1 98.75 287 VAL A C 1
ATOM 2168 O O . VAL A 1 287 ? 5.328 -15.367 -29.703 1 98.75 287 VAL A O 1
ATOM 2171 N N . LEU A 1 288 ? 5.043 -14.828 -27.609 1 98.38 288 LEU A N 1
ATOM 2172 C CA . LEU A 1 288 ? 4.305 -16.047 -27.297 1 98.38 288 LEU A CA 1
ATOM 2173 C C . LEU A 1 288 ? 2.939 -16.047 -27.984 1 98.38 288 LEU A C 1
ATOM 2175 O O . LEU A 1 288 ? 2.439 -17.109 -28.391 1 98.38 288 LEU A O 1
ATOM 2179 N N . GLU A 1 289 ? 2.361 -14.891 -28.109 1 98.25 289 GLU A N 1
ATOM 2180 C CA . GLU A 1 289 ? 1.074 -14.773 -28.797 1 98.25 289 GLU A CA 1
ATOM 2181 C C . GLU A 1 289 ? 1.193 -15.148 -30.266 1 98.25 289 GLU A C 1
ATOM 2183 O O . GLU A 1 289 ? 0.326 -15.836 -30.812 1 98.25 289 GLU A O 1
ATOM 2188 N N . ALA A 1 290 ? 2.244 -14.68 -30.859 1 98.25 290 ALA A N 1
ATOM 2189 C CA . ALA A 1 290 ? 2.486 -15.039 -32.25 1 98.25 290 ALA A CA 1
ATOM 2190 C C . ALA A 1 290 ? 2.678 -16.547 -32.406 1 98.25 290 ALA A C 1
ATOM 2192 O O . ALA A 1 290 ? 2.152 -17.156 -33.344 1 98.25 290 ALA A O 1
ATOM 2193 N N . ALA A 1 291 ? 3.416 -17.094 -31.5 1 98.06 291 ALA A N 1
ATOM 2194 C CA . ALA A 1 291 ? 3.645 -18.531 -31.516 1 98.06 291 ALA A CA 1
ATOM 2195 C C . ALA A 1 291 ? 2.338 -19.297 -31.344 1 98.06 291 ALA A C 1
ATOM 2197 O O . ALA A 1 291 ? 2.111 -20.312 -32 1 98.06 291 ALA A O 1
ATOM 2198 N N . ARG A 1 292 ? 1.531 -18.875 -30.453 1 97.38 292 ARG A N 1
ATOM 2199 C CA . ARG A 1 292 ? 0.216 -19.438 -30.188 1 97.38 292 ARG A CA 1
ATOM 2200 C C . ARG A 1 292 ? -0.639 -19.453 -31.453 1 97.38 292 ARG A C 1
ATOM 2202 O O . ARG A 1 292 ? -1.236 -20.469 -31.812 1 97.38 292 ARG A O 1
ATOM 2209 N N . GLU A 1 293 ? -0.683 -18.359 -32.094 1 96.94 293 GLU A N 1
ATOM 2210 C CA . GLU A 1 293 ? -1.484 -18.203 -33.312 1 96.94 293 GLU A CA 1
ATOM 2211 C C . GLU A 1 293 ? -1.015 -19.172 -34.406 1 96.94 293 GLU A C 1
ATOM 2213 O O . GLU A 1 293 ? -1.832 -19.781 -35.094 1 96.94 293 GLU A O 1
ATOM 2218 N N . GLU A 1 294 ? 0.216 -19.234 -34.5 1 96.81 294 GLU A N 1
ATOM 2219 C CA . GLU A 1 294 ? 0.776 -20.141 -35.5 1 96.81 294 GLU A CA 1
ATOM 2220 C C . GLU A 1 294 ? 0.397 -21.594 -35.188 1 96.81 294 GLU A C 1
ATOM 2222 O O . GLU A 1 294 ? 0.05 -22.359 -36.094 1 96.81 294 GLU A O 1
ATOM 2227 N N . ARG A 1 295 ? 0.457 -21.922 -33.969 1 96.56 295 ARG A N 1
ATOM 2228 C CA . ARG A 1 295 ? 0.134 -23.281 -33.594 1 96.56 295 ARG A CA 1
ATOM 2229 C C . ARG A 1 295 ? -1.353 -23.578 -33.781 1 96.56 295 ARG A C 1
ATOM 2231 O O . ARG A 1 295 ? -1.73 -24.672 -34.188 1 96.56 295 ARG A O 1
ATOM 2238 N N . ILE A 1 296 ? -2.131 -22.672 -33.469 1 96.38 296 ILE A N 1
ATOM 2239 C CA . ILE A 1 296 ? -3.568 -22.828 -33.656 1 96.38 296 ILE A CA 1
ATOM 2240 C C . ILE A 1 296 ? -3.887 -23 -35.125 1 96.38 296 ILE A C 1
ATOM 2242 O O . ILE A 1 296 ? -4.656 -23.875 -35.5 1 96.38 296 ILE A O 1
ATOM 2246 N N . LYS A 1 297 ? -3.26 -22.234 -35.938 1 96 297 LYS A N 1
ATOM 2247 C CA . LYS A 1 297 ? -3.457 -22.312 -37.375 1 96 297 LYS A CA 1
ATOM 2248 C C . LYS A 1 297 ? -3.016 -23.656 -37.938 1 96 297 LYS A C 1
ATOM 2250 O O . LYS A 1 297 ? -3.586 -24.156 -38.906 1 96 297 LYS A O 1
ATOM 2255 N N . SER A 1 298 ? -2.123 -24.203 -37.219 1 95.31 298 SER A N 1
ATOM 2256 C CA . SER A 1 298 ? -1.584 -25.484 -37.688 1 95.31 298 SER A CA 1
ATOM 2257 C C . SER A 1 298 ? -2.42 -26.656 -37.156 1 95.31 298 SER A C 1
ATOM 2259 O O . SER A 1 298 ? -2.092 -27.812 -37.406 1 95.31 298 SER A O 1
ATOM 2261 N N . GLY A 1 299 ? -3.48 -26.406 -36.281 1 93.56 299 GLY A N 1
ATOM 2262 C CA . GLY A 1 299 ? -4.449 -27.422 -35.938 1 93.56 299 GLY A CA 1
ATOM 2263 C C . GLY A 1 299 ? -4.34 -27.891 -34.5 1 93.56 299 GLY A C 1
ATOM 2264 O O . GLY A 1 299 ? -5.008 -28.828 -34.094 1 93.56 299 GLY A O 1
ATOM 2265 N N . TYR A 1 300 ? -3.471 -27.266 -33.75 1 93 300 TYR A N 1
ATOM 2266 C CA . TYR A 1 300 ? -3.381 -27.641 -32.344 1 93 300 TYR A CA 1
ATOM 2267 C C . TYR A 1 300 ? -4.695 -27.344 -31.625 1 93 300 TYR A C 1
ATOM 2269 O O . TYR A 1 300 ? -5.25 -26.25 -31.734 1 93 300 TYR A O 1
ATOM 2277 N N . ILE A 1 301 ? -5.242 -28.266 -30.797 1 89.62 301 ILE A N 1
ATOM 2278 C CA . ILE A 1 301 ? -6.57 -28.141 -30.203 1 89.62 301 ILE A CA 1
ATOM 2279 C C . ILE A 1 301 ? -6.453 -27.891 -28.703 1 89.62 301 ILE A C 1
ATOM 2281 O O . ILE A 1 301 ? -7.41 -27.438 -28.062 1 89.62 301 ILE A O 1
ATOM 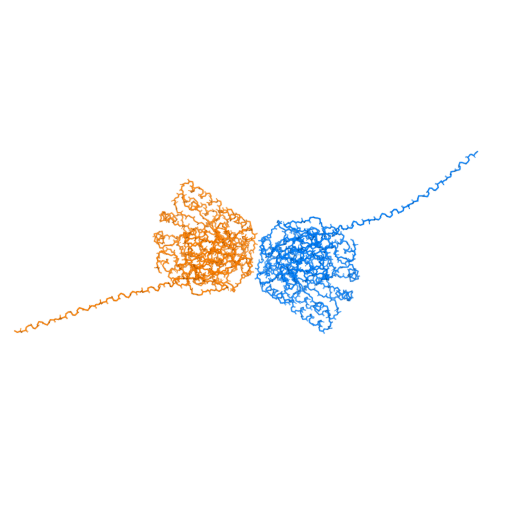2285 N N . GLY A 1 302 ? -5.395 -27.828 -28.125 1 92.31 302 GLY A N 1
ATOM 2286 C CA . GLY A 1 302 ? -5.262 -27.672 -26.688 1 92.31 302 GLY A CA 1
ATOM 2287 C C . GLY A 1 302 ? -5.414 -26.234 -26.219 1 92.31 302 GLY A C 1
ATOM 2288 O O . GLY A 1 302 ? -5.609 -25.328 -27.047 1 92.31 302 GLY A O 1
ATOM 2289 N N . TRP A 1 303 ? -5.434 -25.984 -24.922 1 95 303 TRP A N 1
ATOM 2290 C CA . TRP A 1 303 ? -5.621 -24.703 -24.266 1 95 303 TRP A CA 1
ATOM 2291 C C . TRP A 1 303 ? -4.641 -23.672 -24.812 1 95 303 TRP A C 1
ATOM 2293 O O . TRP A 1 303 ? -3.426 -23.844 -24.734 1 95 303 TRP A O 1
ATOM 2303 N N . ARG A 1 304 ? -5.148 -22.641 -25.469 1 95.94 304 ARG A N 1
ATOM 2304 C CA . ARG A 1 304 ? -4.402 -21.484 -25.953 1 95.94 304 ARG A CA 1
ATOM 2305 C C . ARG A 1 304 ? -3.271 -21.922 -26.891 1 95.94 304 ARG A C 1
ATOM 2307 O O . ARG A 1 304 ? -2.133 -21.469 -26.734 1 95.94 304 ARG A O 1
ATOM 2314 N N . GLY A 1 305 ? -3.557 -22.906 -27.812 1 95.81 305 GLY A N 1
ATOM 2315 C CA . GLY A 1 305 ? -2.559 -23.375 -28.75 1 95.81 305 GLY A CA 1
ATOM 2316 C C . GLY A 1 305 ? -1.404 -24.094 -28.094 1 95.81 305 GLY A C 1
ATOM 2317 O O . GLY A 1 305 ? -0.348 -24.281 -28.703 1 95.81 305 GLY A O 1
ATOM 2318 N N . GLY A 1 306 ? -1.549 -24.391 -26.828 1 97.44 306 GLY A N 1
ATOM 2319 C CA . GLY A 1 306 ? -0.484 -25.062 -26.094 1 97.44 306 GLY A CA 1
ATOM 2320 C C . GLY A 1 306 ? 0.681 -24.156 -25.766 1 97.44 306 GLY A C 1
ATOM 2321 O O . GLY A 1 306 ? 1.815 -24.625 -25.625 1 97.44 306 GLY A O 1
ATOM 2322 N N . VAL A 1 307 ? 0.459 -22.859 -25.781 1 98.5 307 VAL A N 1
ATOM 2323 C CA . VAL A 1 307 ? 1.459 -21.859 -25.422 1 98.5 307 VAL A CA 1
ATOM 2324 C C . VAL A 1 307 ? 0.89 -20.922 -24.359 1 98.5 307 VAL A C 1
ATOM 2326 O O . VAL A 1 307 ? 0.053 -20.062 -24.672 1 98.5 307 VAL A O 1
ATOM 2329 N N . THR A 1 308 ? 1.298 -21.109 -23.141 1 98.62 308 THR A N 1
ATOM 2330 C CA . THR A 1 308 ? 0.775 -20.297 -22.031 1 98.62 308 THR A CA 1
ATOM 2331 C C . THR A 1 308 ? 1.912 -19.641 -21.25 1 98.62 308 THR A C 1
ATOM 2333 O O . THR A 1 308 ? 3.08 -20 -21.438 1 98.62 308 THR A O 1
ATOM 2336 N N . ALA A 1 309 ? 1.592 -18.656 -20.469 1 98.88 309 ALA A N 1
ATOM 2337 C CA . ALA A 1 309 ? 2.59 -17.938 -19.688 1 98.88 309 ALA A CA 1
ATOM 2338 C C . ALA A 1 309 ? 1.991 -17.438 -18.375 1 98.88 309 ALA A C 1
ATOM 2340 O O . ALA A 1 309 ? 0.794 -17.141 -18.297 1 98.88 309 ALA A O 1
ATOM 2341 N N . GLU A 1 310 ? 2.844 -17.422 -17.406 1 98.88 310 GLU A N 1
ATOM 2342 C CA . GLU A 1 310 ? 2.471 -16.828 -16.141 1 98.88 310 GLU A CA 1
ATOM 2343 C C . GLU A 1 310 ? 3.383 -15.648 -15.797 1 98.88 310 GLU A C 1
ATOM 2345 O O . GLU A 1 310 ? 4.512 -15.57 -16.281 1 98.88 310 GLU A O 1
ATOM 2350 N N . THR A 1 311 ? 2.859 -14.719 -15.109 1 98.88 311 THR A N 1
ATOM 2351 C CA . THR A 1 311 ? 3.688 -13.758 -14.391 1 98.88 311 THR A CA 1
ATOM 2352 C C . THR A 1 311 ? 3.582 -13.969 -12.883 1 98.88 311 THR A C 1
ATOM 2354 O O . THR A 1 311 ? 3.129 -15.023 -12.43 1 98.88 311 THR A O 1
ATOM 2357 N N . CYS A 1 312 ? 4.188 -13.062 -12.086 1 98.88 312 CYS A N 1
ATOM 2358 C CA . CYS A 1 312 ? 4.188 -13.203 -10.641 1 98.88 312 CYS A CA 1
ATOM 2359 C C . CYS A 1 312 ? 3.76 -11.906 -9.961 1 98.88 312 CYS A C 1
ATOM 2361 O O . CYS A 1 312 ? 3.879 -10.828 -10.547 1 98.88 312 CYS A O 1
ATOM 2363 N N . ASN A 1 313 ? 3.305 -12.055 -8.766 1 98.75 313 ASN A N 1
ATOM 2364 C CA . ASN A 1 313 ? 2.861 -10.891 -7.992 1 98.75 313 ASN A CA 1
ATOM 2365 C C . ASN A 1 313 ? 3.984 -9.875 -7.812 1 98.75 313 ASN A C 1
ATOM 2367 O O . ASN A 1 313 ? 3.738 -8.672 -7.789 1 98.75 313 ASN A O 1
ATOM 2371 N N . HIS A 1 314 ? 5.246 -10.297 -7.621 1 98.81 314 HIS A N 1
ATOM 2372 C CA . HIS A 1 314 ? 6.312 -9.328 -7.398 1 98.81 314 HIS A CA 1
ATOM 2373 C C . HIS A 1 314 ? 6.57 -8.5 -8.648 1 98.81 314 HIS A C 1
ATOM 2375 O O . HIS A 1 314 ? 6.996 -7.344 -8.562 1 98.81 314 HIS A O 1
ATOM 2381 N N . TYR A 1 315 ? 6.27 -8.992 -9.867 1 98.88 315 TYR A N 1
ATOM 2382 C CA . TYR A 1 315 ? 6.391 -8.203 -11.094 1 98.88 315 TYR A CA 1
ATOM 2383 C C . TYR A 1 315 ? 5.203 -7.266 -11.258 1 98.88 315 TYR A C 1
ATOM 2385 O O . TYR A 1 315 ? 5.297 -6.258 -11.969 1 98.88 315 TYR A O 1
ATOM 2393 N N . LEU A 1 316 ? 4.102 -7.629 -10.594 1 98.88 316 LEU A N 1
ATOM 2394 C CA . LEU A 1 316 ? 2.873 -6.848 -10.688 1 98.88 316 LEU A CA 1
ATOM 2395 C C . LEU A 1 316 ? 2.783 -5.836 -9.555 1 98.88 316 LEU A C 1
ATOM 2397 O O . LEU A 1 316 ? 1.873 -5.004 -9.523 1 98.88 316 LEU A O 1
ATOM 2401 N N . THR A 1 317 ? 3.689 -5.859 -8.594 1 98.75 317 THR A N 1
ATOM 2402 C CA . THR A 1 317 ? 3.582 -5.027 -7.398 1 98.75 317 THR A CA 1
ATOM 2403 C C . THR A 1 317 ? 4.805 -4.125 -7.254 1 98.75 317 THR A C 1
ATOM 2405 O O . THR A 1 317 ? 4.68 -2.939 -6.949 1 98.75 317 THR A O 1
ATOM 2408 N N . LEU A 1 318 ? 5.992 -4.648 -7.508 1 98.56 318 LEU A N 1
ATOM 2409 C CA . LEU A 1 318 ? 7.246 -3.951 -7.246 1 98.56 318 LEU A CA 1
ATOM 2410 C C . LEU A 1 318 ? 7.809 -3.35 -8.531 1 98.56 318 LEU A C 1
ATOM 2412 O O . LEU A 1 318 ? 7.434 -3.76 -9.633 1 98.56 318 LEU A O 1
ATOM 2416 N N . SER A 1 319 ? 8.664 -2.389 -8.406 1 98.06 319 SER A N 1
ATOM 2417 C CA . SER A 1 319 ? 9.375 -1.762 -9.523 1 98.06 319 SER A CA 1
ATOM 2418 C C . SER A 1 319 ? 10.844 -1.527 -9.18 1 98.06 319 SER A C 1
ATOM 2420 O O . SER A 1 319 ? 11.172 -1.139 -8.055 1 98.06 319 SER A O 1
ATOM 2422 N N . SER A 1 320 ? 11.656 -1.693 -10.164 1 98.31 320 SER A N 1
ATOM 2423 C CA . SER A 1 320 ? 13.094 -1.632 -9.961 1 98.31 320 SER A CA 1
ATOM 2424 C C . SER A 1 320 ? 13.523 -0.255 -9.461 1 98.31 320 SER A C 1
ATOM 2426 O O . SER A 1 320 ? 14.453 -0.141 -8.656 1 98.31 320 SER A O 1
ATOM 2428 N N . ASP A 1 321 ? 12.82 0.76 -9.852 1 95.25 321 ASP A N 1
ATOM 2429 C CA . ASP A 1 321 ? 13.188 2.137 -9.531 1 95.25 321 ASP A CA 1
ATOM 2430 C C . ASP A 1 321 ? 12.953 2.447 -8.055 1 95.25 321 ASP A C 1
ATOM 2432 O O . ASP A 1 321 ? 13.414 3.471 -7.551 1 95.25 321 ASP A O 1
ATOM 2436 N N . GLN A 1 322 ? 12.312 1.545 -7.344 1 96.12 322 GLN A N 1
ATOM 2437 C CA . GLN A 1 322 ? 11.945 1.804 -5.957 1 96.12 322 GLN A CA 1
ATOM 2438 C C . GLN A 1 322 ? 12.719 0.901 -5 1 96.12 322 GLN A C 1
ATOM 2440 O O . GLN A 1 322 ? 12.469 0.905 -3.795 1 96.12 322 GLN A O 1
ATOM 2445 N N . ILE A 1 323 ? 13.656 0.169 -5.52 1 98.06 323 ILE A N 1
ATOM 2446 C CA . ILE A 1 323 ? 14.367 -0.793 -4.684 1 98.06 323 ILE A CA 1
ATOM 2447 C C . ILE A 1 323 ? 15.562 -0.119 -4.02 1 98.06 323 ILE A C 1
ATOM 2449 O O . ILE A 1 323 ? 16.438 0.421 -4.707 1 98.06 323 ILE A O 1
ATOM 2453 N N . PRO A 1 324 ? 15.656 -0.141 -2.711 1 97.19 324 PRO A N 1
ATOM 2454 C CA . PRO A 1 324 ? 16.75 0.516 -1.996 1 97.19 324 PRO A CA 1
ATOM 2455 C C . PRO A 1 324 ? 18.078 -0.24 -2.119 1 97.19 324 PRO A C 1
ATOM 2457 O O . PRO A 1 324 ? 18.078 -1.428 -2.451 1 97.19 324 PRO A O 1
ATOM 2460 N N . PRO A 1 325 ? 19.141 0.429 -1.87 1 96.56 325 PRO A N 1
ATOM 2461 C CA . PRO A 1 325 ? 20.453 -0.231 -1.927 1 96.56 325 PRO A CA 1
ATOM 2462 C C . PRO A 1 325 ? 20.609 -1.309 -0.858 1 96.56 325 PRO A C 1
ATOM 2464 O O . PRO A 1 325 ? 20.188 -1.121 0.284 1 96.56 325 PRO A O 1
ATOM 2467 N N . GLY A 1 326 ? 21.156 -2.451 -1.274 1 96.5 326 GLY A N 1
ATOM 2468 C CA . GLY A 1 326 ? 21.531 -3.5 -0.338 1 96.5 326 GLY A CA 1
ATOM 2469 C C . GLY A 1 326 ? 20.359 -4.387 0.053 1 96.5 326 GLY A C 1
ATOM 2470 O O . GLY A 1 326 ? 20.5 -5.273 0.898 1 96.5 326 GLY A O 1
ATOM 2471 N N . HIS A 1 327 ? 19.234 -4.148 -0.507 1 97.44 327 HIS A N 1
ATOM 2472 C CA . HIS A 1 327 ? 18.047 -4.902 -0.132 1 97.44 327 HIS A CA 1
ATOM 2473 C C . HIS A 1 327 ? 17.828 -6.086 -1.068 1 97.44 327 HIS A C 1
ATOM 2475 O O . HIS A 1 327 ? 16.891 -6.082 -1.867 1 97.44 327 HIS A O 1
ATOM 2481 N N . THR A 1 328 ? 18.578 -7.133 -0.779 1 98 328 THR A N 1
ATOM 2482 C CA . THR A 1 328 ? 18.656 -8.258 -1.703 1 98 328 THR A CA 1
ATOM 2483 C C . THR A 1 328 ? 17.453 -9.18 -1.543 1 98 328 THR A C 1
ATOM 2485 O O . THR A 1 328 ? 17.281 -10.117 -2.322 1 98 328 THR A O 1
ATOM 2488 N N . GLU A 1 329 ? 16.578 -8.922 -0.553 1 97.94 329 GLU A N 1
ATOM 2489 C CA . GLU A 1 329 ?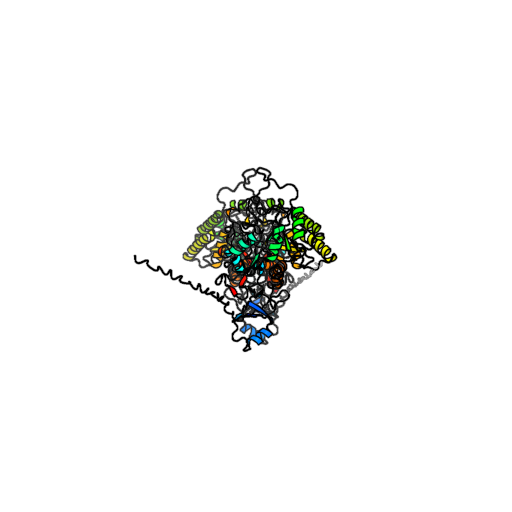 15.32 -9.656 -0.478 1 97.94 329 GLU A CA 1
ATOM 2490 C C . GLU A 1 329 ? 14.445 -9.367 -1.688 1 97.94 329 GLU A C 1
ATOM 2492 O O . GLU A 1 329 ? 13.469 -10.086 -1.943 1 97.94 329 GLU A O 1
ATOM 2497 N N . PHE A 1 330 ? 14.836 -8.328 -2.502 1 98.5 330 PHE A N 1
ATOM 2498 C CA . PHE A 1 330 ? 14.117 -7.992 -3.729 1 98.5 330 PHE A CA 1
ATOM 2499 C C . PHE A 1 330 ? 14.664 -8.789 -4.906 1 98.5 330 PHE A C 1
ATOM 2501 O O . PHE A 1 330 ? 14.094 -8.75 -6.004 1 98.5 330 PHE A O 1
ATOM 2508 N N . LYS A 1 331 ? 15.742 -9.469 -4.703 1 98.5 331 LYS A N 1
ATOM 2509 C CA . LYS A 1 331 ? 16.406 -10.148 -5.816 1 98.5 331 LYS A CA 1
ATOM 2510 C C . LYS A 1 331 ? 15.641 -11.414 -6.211 1 98.5 331 LYS A C 1
ATOM 2512 O O . LYS A 1 331 ? 15.312 -12.242 -5.355 1 98.5 331 LYS A O 1
ATOM 2517 N N . CYS A 1 332 ? 15.391 -11.539 -7.473 1 98.31 332 CYS A N 1
ATOM 2518 C CA . CYS A 1 332 ? 14.852 -12.742 -8.102 1 98.31 332 CYS A CA 1
ATOM 2519 C C . CYS A 1 332 ? 15.258 -12.82 -9.57 1 98.31 332 CYS A C 1
ATOM 2521 O O . CYS A 1 332 ? 15.852 -11.883 -10.102 1 98.31 332 CYS A O 1
ATOM 2523 N N . ALA A 1 333 ? 15.055 -13.898 -10.164 1 98 333 ALA A N 1
ATOM 2524 C CA . ALA A 1 333 ? 15.328 -14.125 -11.578 1 98 333 ALA A CA 1
ATOM 2525 C C . ALA A 1 333 ? 14.125 -14.742 -12.281 1 98 333 ALA A C 1
ATOM 2527 O O . ALA A 1 333 ? 13.602 -15.766 -11.844 1 98 333 ALA A O 1
ATOM 2528 N N . PRO A 1 334 ? 13.586 -14.086 -13.414 1 98.38 334 PRO A N 1
ATOM 2529 C CA . PRO A 1 334 ? 14.062 -12.82 -13.969 1 98.38 334 PRO A CA 1
ATOM 2530 C C . PRO A 1 334 ? 13.859 -11.641 -13.016 1 98.38 334 PRO A C 1
ATOM 2532 O O . PRO A 1 334 ? 13.078 -11.734 -12.07 1 98.38 334 PRO A O 1
ATOM 2535 N N . PRO A 1 335 ? 14.641 -10.594 -13.227 1 98.62 335 PRO A N 1
ATOM 2536 C CA . PRO A 1 335 ? 14.609 -9.5 -12.258 1 98.62 335 PRO A CA 1
ATOM 2537 C C . PRO A 1 335 ? 13.32 -8.68 -12.328 1 98.62 335 PRO A C 1
ATOM 2539 O O . PRO A 1 335 ? 12.625 -8.719 -13.352 1 98.62 335 PRO A O 1
ATOM 2542 N N . ILE A 1 336 ? 12.992 -8.016 -11.188 1 98.88 336 ILE A N 1
ATOM 2543 C CA . ILE A 1 336 ? 11.969 -6.98 -11.172 1 98.88 336 ILE A CA 1
ATOM 2544 C C . ILE A 1 336 ? 12.383 -5.836 -12.102 1 98.88 336 ILE A C 1
ATOM 2546 O O . ILE A 1 336 ? 13.523 -5.363 -12.039 1 98.88 336 ILE A O 1
ATOM 2550 N N . ARG A 1 337 ? 11.422 -5.406 -12.938 1 98.69 337 ARG A N 1
ATOM 2551 C CA . ARG A 1 337 ? 11.758 -4.383 -13.922 1 98.69 337 ARG A CA 1
ATOM 2552 C C . ARG A 1 337 ? 11.078 -3.061 -13.586 1 98.69 337 ARG A C 1
ATOM 2554 O O . ARG A 1 337 ? 10.516 -2.9 -12.5 1 98.69 337 ARG A O 1
ATOM 2561 N N . ASN A 1 338 ? 11.219 -2.047 -14.477 1 98 338 ASN A N 1
ATOM 2562 C CA . ASN A 1 338 ? 10.789 -0.695 -14.141 1 98 338 ASN A CA 1
ATOM 2563 C C . ASN A 1 338 ? 9.266 -0.569 -14.164 1 98 338 ASN A C 1
ATOM 2565 O O . ASN A 1 338 ? 8.57 -1.507 -14.555 1 98 338 ASN A O 1
ATOM 2569 N N . ASN A 1 339 ? 8.766 0.532 -13.766 1 97.31 339 ASN A N 1
ATOM 2570 C CA . ASN A 1 339 ? 7.328 0.766 -13.625 1 97.31 339 ASN A CA 1
ATOM 2571 C C . ASN A 1 339 ? 6.617 0.691 -14.977 1 97.31 339 ASN A C 1
ATOM 2573 O O . ASN A 1 339 ? 5.477 0.228 -15.055 1 97.31 339 ASN A O 1
ATOM 2577 N N . THR A 1 340 ? 7.207 1.203 -15.969 1 97.88 340 THR A N 1
ATOM 2578 C CA . THR A 1 340 ? 6.605 1.135 -17.297 1 97.88 340 THR A CA 1
ATOM 2579 C C . THR A 1 340 ? 6.301 -0.311 -17.688 1 97.88 340 THR A C 1
ATOM 2581 O O . THR A 1 340 ? 5.215 -0.611 -18.188 1 97.88 340 THR A O 1
ATOM 2584 N N . ASN A 1 341 ? 7.273 -1.159 -17.469 1 98.69 341 ASN A N 1
ATOM 2585 C CA . ASN A 1 341 ? 7.082 -2.586 -17.703 1 98.69 341 ASN A CA 1
ATOM 2586 C C . ASN A 1 341 ? 5.949 -3.148 -16.844 1 98.69 341 ASN A C 1
ATOM 2588 O O . ASN A 1 341 ? 5.094 -3.883 -17.344 1 98.69 341 ASN A O 1
ATOM 2592 N N . LYS A 1 342 ? 5.93 -2.818 -15.617 1 98.62 342 LYS A N 1
ATOM 2593 C CA . LYS A 1 342 ? 4.883 -3.264 -14.703 1 98.62 342 LYS A CA 1
ATOM 2594 C C . LYS A 1 342 ? 3.5 -2.875 -15.219 1 98.62 342 LYS A C 1
ATOM 2596 O O . LYS A 1 342 ? 2.576 -3.691 -15.203 1 98.62 342 LYS A O 1
ATOM 2601 N N . GLN A 1 343 ? 3.344 -1.643 -15.648 1 98 343 GLN A N 1
ATOM 2602 C CA . GLN A 1 343 ? 2.064 -1.172 -16.172 1 98 343 GLN A CA 1
ATOM 2603 C C . GLN A 1 343 ? 1.653 -1.956 -17.406 1 98 343 GLN A C 1
ATOM 2605 O O . GLN A 1 343 ? 0.47 -2.242 -17.609 1 98 343 GLN A O 1
ATOM 2610 N N . LYS A 1 344 ? 2.613 -2.291 -18.203 1 98.75 344 LYS A N 1
ATOM 2611 C CA . LYS A 1 344 ? 2.311 -3.084 -19.391 1 98.75 344 LYS A CA 1
ATOM 2612 C C . LYS A 1 344 ? 1.82 -4.477 -19.016 1 98.75 344 LYS A C 1
ATOM 2614 O O . LYS A 1 344 ? 0.903 -5.012 -19.641 1 98.75 344 LYS A O 1
ATOM 2619 N N . LEU A 1 345 ? 2.4 -5.07 -18.031 1 98.88 345 LEU A N 1
ATOM 2620 C CA . LEU A 1 345 ? 1.936 -6.367 -17.562 1 98.88 345 LEU A CA 1
ATOM 2621 C C . LEU A 1 345 ? 0.496 -6.285 -17.062 1 98.88 345 LEU A C 1
ATOM 2623 O O . LEU A 1 345 ? -0.307 -7.184 -17.312 1 98.88 345 LEU A O 1
ATOM 2627 N N . TRP A 1 346 ? 0.172 -5.246 -16.375 1 98.75 346 TRP A N 1
ATOM 2628 C CA . TRP A 1 346 ? -1.2 -5.066 -15.914 1 98.75 346 TRP A CA 1
ATOM 2629 C C . TRP A 1 346 ? -2.154 -4.898 -17.094 1 98.75 346 TRP A C 1
ATOM 2631 O O . TRP A 1 346 ? -3.309 -5.328 -17.031 1 98.75 346 TRP A O 1
ATOM 2641 N N . GLU A 1 347 ? -1.684 -4.211 -18.172 1 98.69 347 GLU A N 1
ATOM 2642 C CA . GLU A 1 347 ? -2.492 -4.152 -19.391 1 98.69 347 GLU A CA 1
ATOM 2643 C C . GLU A 1 347 ? -2.775 -5.555 -19.922 1 98.69 347 GLU A C 1
ATOM 2645 O O . GLU A 1 347 ? -3.891 -5.84 -20.359 1 98.69 347 GLU A O 1
ATOM 2650 N N . TYR A 1 348 ? -1.763 -6.367 -19.875 1 98.81 348 TYR A N 1
ATOM 2651 C CA . TYR A 1 348 ? -1.923 -7.734 -20.359 1 98.81 348 TYR A CA 1
ATOM 2652 C C . TYR A 1 348 ? -2.881 -8.516 -19.469 1 98.81 348 TYR A C 1
ATOM 2654 O O . TYR A 1 348 ? -3.631 -9.367 -19.953 1 98.81 348 TYR A O 1
ATOM 2662 N N . ILE A 1 349 ? -2.885 -8.289 -18.156 1 98.69 349 ILE A N 1
ATOM 2663 C CA . ILE A 1 349 ? -3.844 -8.898 -17.234 1 98.69 349 ILE A CA 1
ATOM 2664 C C . ILE A 1 349 ? -5.258 -8.438 -17.594 1 98.69 349 ILE A C 1
ATOM 2666 O O . ILE A 1 349 ? -6.172 -9.25 -17.719 1 98.69 349 ILE A O 1
ATOM 2670 N N . ARG A 1 350 ? -5.387 -7.145 -17.781 1 97.94 350 ARG A N 1
ATOM 2671 C CA . ARG A 1 350 ? -6.68 -6.559 -18.109 1 97.94 350 ARG A CA 1
ATOM 2672 C C . ARG A 1 350 ? -7.25 -7.18 -19.391 1 97.94 350 ARG A C 1
ATOM 2674 O O . ARG A 1 350 ? -8.445 -7.461 -19.469 1 97.94 350 ARG A O 1
ATOM 2681 N N . ASP A 1 351 ? -6.352 -7.461 -20.359 1 97.94 351 ASP A N 1
ATOM 2682 C CA . ASP A 1 351 ? -6.781 -7.895 -21.688 1 97.94 351 ASP A CA 1
ATOM 2683 C C . ASP A 1 351 ? -6.723 -9.414 -21.812 1 97.94 351 ASP A C 1
ATOM 2685 O O . ASP A 1 351 ? -6.859 -9.953 -22.906 1 97.94 351 ASP A O 1
ATOM 2689 N N . HIS A 1 352 ? -6.484 -10.172 -20.75 1 96.44 352 HIS A N 1
ATOM 2690 C CA . HIS A 1 352 ? -6.422 -11.625 -20.719 1 96.44 352 HIS A CA 1
ATOM 2691 C C . HIS A 1 352 ? -5.367 -12.156 -21.688 1 96.44 352 HIS A C 1
ATOM 2693 O O . HIS A 1 352 ? -5.617 -13.102 -22.438 1 96.44 352 HIS A O 1
ATOM 2699 N N . ARG A 1 353 ? -4.215 -11.445 -21.688 1 98.19 353 ARG A N 1
ATOM 2700 C CA . ARG A 1 353 ? -3.115 -11.82 -22.578 1 98.19 353 ARG A CA 1
ATOM 2701 C C . ARG A 1 353 ? -2.039 -12.586 -21.812 1 98.19 353 ARG A C 1
ATOM 2703 O O . ARG A 1 353 ? -1.056 -13.031 -22.422 1 98.19 353 ARG A O 1
ATOM 2710 N N . LEU A 1 354 ? -2.203 -12.75 -20.5 1 98.44 354 LEU A N 1
ATOM 2711 C CA . LEU A 1 354 ? -1.495 -13.68 -19.625 1 98.44 354 LEU A CA 1
ATOM 2712 C C . LEU A 1 354 ? -2.449 -14.727 -19.062 1 98.44 354 LEU A C 1
ATOM 2714 O O . LEU A 1 354 ? -3.658 -14.508 -19 1 98.44 354 LEU A O 1
ATOM 2718 N N . ASP A 1 355 ? -1.919 -15.781 -18.609 1 98.44 355 ASP A N 1
ATOM 2719 C CA . ASP A 1 355 ? -2.816 -16.906 -18.375 1 98.44 355 ASP A CA 1
ATOM 2720 C C . ASP A 1 355 ? -3.059 -17.109 -16.891 1 98.44 355 ASP A C 1
ATOM 2722 O O . ASP A 1 355 ? -4.117 -17.609 -16.484 1 98.44 355 ASP A O 1
ATOM 2726 N N . LEU A 1 356 ? -2.094 -16.828 -16.125 1 98.75 356 LEU A N 1
ATOM 2727 C CA . LEU A 1 356 ? -2.227 -17 -14.68 1 98.75 356 LEU A CA 1
ATOM 2728 C C . LEU A 1 356 ? -1.17 -16.203 -13.93 1 98.75 356 LEU A C 1
ATOM 2730 O O . LEU A 1 356 ? -0.29 -15.594 -14.555 1 98.75 356 LEU A O 1
ATOM 2734 N N . VAL A 1 357 ? -1.316 -16.109 -12.625 1 98.88 357 VAL A N 1
ATOM 2735 C CA . VAL A 1 357 ? -0.365 -15.461 -11.727 1 98.88 357 VAL A CA 1
ATOM 2736 C C . VAL A 1 357 ? 0.048 -16.438 -10.633 1 98.88 357 VAL A C 1
ATOM 2738 O O . VAL A 1 357 ? -0.796 -17.141 -10.062 1 98.88 357 VAL A O 1
ATOM 2741 N N . ALA A 1 358 ? 1.312 -16.547 -10.414 1 98.81 358 ALA A N 1
ATOM 2742 C CA . ALA A 1 358 ? 1.849 -17.422 -9.367 1 98.81 358 ALA A CA 1
ATOM 2743 C C . ALA A 1 358 ? 2.754 -16.641 -8.422 1 98.81 358 ALA A C 1
ATOM 2745 O O . ALA A 1 358 ? 3.078 -15.477 -8.672 1 98.81 358 ALA A O 1
ATOM 2746 N N . SER A 1 359 ? 3.135 -17.312 -7.348 1 98.62 359 SER A N 1
ATOM 2747 C CA . SER A 1 359 ? 3.979 -16.625 -6.371 1 98.62 359 SER A CA 1
ATOM 2748 C C . SER A 1 359 ? 5.453 -16.75 -6.734 1 98.62 359 SER A C 1
ATOM 2750 O O . SER A 1 359 ? 6.242 -15.836 -6.488 1 98.62 359 SER A O 1
ATOM 2752 N N . ASP A 1 360 ? 5.793 -17.922 -7.332 1 98.69 360 ASP A N 1
ATOM 2753 C CA . ASP A 1 360 ? 7.207 -18.281 -7.371 1 98.69 360 ASP A CA 1
ATOM 2754 C C . ASP A 1 360 ? 7.84 -18.172 -5.984 1 98.69 360 ASP A C 1
ATOM 2756 O O . ASP A 1 360 ? 8.914 -17.594 -5.828 1 98.69 360 ASP A O 1
ATOM 2760 N N . HIS A 1 361 ? 7.117 -18.656 -4.973 1 98.75 361 HIS A N 1
ATOM 2761 C CA . HIS A 1 361 ? 7.645 -18.719 -3.617 1 98.75 361 HIS A CA 1
ATOM 2762 C C . HIS A 1 361 ? 8.984 -19.453 -3.584 1 98.75 361 HIS A C 1
ATOM 2764 O O . HIS A 1 361 ? 9.039 -20.672 -3.793 1 98.75 361 HIS A O 1
ATOM 2770 N N . SER A 1 362 ? 10 -18.641 -3.273 1 98 362 SER A N 1
ATOM 2771 C CA . SER A 1 362 ? 11.359 -19.172 -3.355 1 98 362 SER A CA 1
ATOM 2772 C C . SER A 1 362 ? 12.203 -18.719 -2.174 1 98 362 SER A C 1
ATOM 2774 O O . SER A 1 362 ? 13.062 -17.828 -2.32 1 98 362 SER A O 1
ATOM 2776 N N . PRO A 1 363 ? 12.07 -19.391 -1.044 1 97.19 363 PRO A N 1
ATOM 2777 C CA . PRO A 1 363 ? 12.734 -18.984 0.198 1 97.19 363 PRO A CA 1
ATOM 2778 C C . PRO A 1 363 ? 14.188 -19.453 0.271 1 97.19 363 PRO A C 1
ATOM 2780 O O . PRO A 1 363 ? 14.578 -20.375 -0.445 1 97.19 363 PRO A O 1
ATOM 2783 N N . SER A 1 364 ? 14.961 -18.75 1.058 1 96.5 364 SER A N 1
ATOM 2784 C CA . SER A 1 364 ? 16.312 -19.156 1.476 1 96.5 364 SER A CA 1
ATOM 2785 C C . SER A 1 364 ? 16.594 -18.703 2.902 1 96.5 364 SER A C 1
ATOM 2787 O O . SER A 1 364 ? 15.75 -18.078 3.547 1 96.5 364 SER A O 1
ATOM 2789 N N . VAL A 1 365 ? 17.688 -19.094 3.391 1 97.06 365 VAL A N 1
ATOM 2790 C CA . VAL A 1 365 ? 18.109 -18.641 4.715 1 97.06 365 VAL A CA 1
ATOM 2791 C C . VAL A 1 365 ? 18.688 -17.234 4.621 1 97.06 365 VAL A C 1
ATOM 2793 O O . VAL A 1 365 ? 19.141 -16.812 3.557 1 97.06 365 VAL A O 1
ATOM 2796 N N . ALA A 1 366 ? 18.719 -16.578 5.734 1 95.5 366 ALA A N 1
ATOM 2797 C CA . ALA A 1 366 ? 19.156 -15.188 5.809 1 95.5 366 ALA A CA 1
ATOM 2798 C C . ALA A 1 366 ? 20.625 -15.039 5.418 1 95.5 366 ALA A C 1
ATOM 2800 O O . ALA A 1 366 ? 21.016 -14.031 4.82 1 95.5 366 ALA A O 1
ATOM 2801 N N . ASP A 1 367 ? 21.375 -16.016 5.613 1 95.81 367 ASP A N 1
ATOM 2802 C CA . ASP A 1 367 ? 22.812 -15.969 5.379 1 95.81 367 ASP A CA 1
ATOM 2803 C C . ASP A 1 367 ? 23.125 -15.852 3.887 1 95.81 367 ASP A C 1
ATOM 2805 O O . ASP A 1 367 ? 24.219 -15.406 3.506 1 95.81 367 ASP A O 1
ATOM 2809 N N . LEU A 1 368 ? 22.203 -16.188 3.111 1 95.94 368 LEU A N 1
ATOM 2810 C CA . LEU A 1 368 ? 22.406 -16.141 1.668 1 95.94 368 LEU A CA 1
ATOM 2811 C C . LEU A 1 368 ? 21.922 -14.82 1.084 1 95.94 368 LEU A C 1
ATOM 2813 O O . LEU A 1 368 ? 22.047 -14.586 -0.122 1 95.94 368 LEU A O 1
ATOM 2817 N N . LYS A 1 369 ? 21.391 -14.016 1.953 1 94.38 369 LYS A N 1
ATOM 2818 C CA . LYS A 1 369 ? 20.875 -12.727 1.536 1 94.38 369 LYS A CA 1
ATOM 2819 C C . LYS A 1 369 ? 21.688 -11.578 2.127 1 94.38 369 LYS A C 1
ATOM 2821 O O . LYS A 1 369 ? 21.25 -10.93 3.082 1 94.38 369 LYS A O 1
ATOM 2826 N N . GLY A 1 370 ? 22.812 -11.188 1.521 1 94.31 370 GLY A N 1
ATOM 2827 C CA . GLY A 1 370 ? 23.625 -10.047 1.922 1 94.31 370 GLY A CA 1
ATOM 2828 C C . GLY A 1 370 ? 23.266 -8.773 1.188 1 94.31 370 GLY A C 1
ATOM 2829 O O . GLY A 1 370 ? 22.125 -8.625 0.709 1 94.31 370 GLY A O 1
ATOM 2830 N N . ALA A 1 371 ? 24.141 -7.875 1.117 1 95 371 ALA A N 1
ATOM 2831 C CA . ALA A 1 371 ? 23.859 -6.578 0.503 1 95 371 ALA A CA 1
ATOM 2832 C C . ALA A 1 371 ? 24.219 -6.582 -0.978 1 95 371 ALA A C 1
ATOM 2834 O O . ALA A 1 371 ? 23.797 -5.703 -1.73 1 95 371 ALA A O 1
ATOM 2835 N N . ASN A 1 372 ? 25.062 -7.543 -1.314 1 95.44 372 ASN A N 1
ATOM 2836 C CA . ASN A 1 372 ? 25.562 -7.645 -2.678 1 95.44 372 ASN A CA 1
ATOM 2837 C C . ASN A 1 372 ? 24.594 -8.391 -3.584 1 95.44 372 ASN A C 1
ATOM 2839 O O . ASN A 1 372 ? 24.438 -9.609 -3.467 1 95.44 372 ASN A O 1
ATOM 2843 N N . PHE A 1 373 ? 24 -7.754 -4.613 1 96.12 373 PHE A N 1
ATOM 2844 C CA . PHE A 1 373 ? 22.984 -8.344 -5.484 1 96.12 373 PHE A CA 1
ATOM 2845 C C . PHE A 1 373 ? 23.609 -9.391 -6.402 1 96.12 373 PHE A C 1
ATOM 2847 O O . PHE A 1 373 ? 22.906 -10.266 -6.91 1 96.12 373 PHE A O 1
ATOM 2854 N N . LEU A 1 374 ? 24.844 -9.273 -6.641 1 94.25 374 LEU A N 1
ATOM 2855 C CA . LEU A 1 374 ? 25.484 -10.195 -7.578 1 94.25 374 LEU A CA 1
ATOM 2856 C C . LEU A 1 374 ? 25.875 -11.5 -6.883 1 94.25 374 LEU A C 1
ATOM 2858 O O . LEU A 1 374 ? 26.078 -12.523 -7.539 1 94.25 374 LEU A O 1
ATOM 2862 N N . LYS A 1 375 ? 25.906 -11.445 -5.531 1 94.06 375 LYS A N 1
ATOM 2863 C CA . LYS A 1 375 ? 26.359 -12.617 -4.789 1 94.06 375 LYS A CA 1
ATOM 2864 C C . LYS A 1 375 ? 25.219 -13.258 -4.016 1 94.06 375 LYS A C 1
ATOM 2866 O O . LYS A 1 375 ? 25.219 -14.461 -3.76 1 94.06 375 LYS A O 1
ATOM 2871 N N . SER A 1 376 ? 24.25 -12.461 -3.691 1 96.12 376 SER A N 1
ATOM 2872 C CA . SER A 1 376 ? 23.141 -12.953 -2.885 1 96.12 376 SER A CA 1
ATOM 2873 C C . SER A 1 376 ? 22.266 -13.93 -3.674 1 96.12 376 SER A C 1
ATOM 2875 O O . SER A 1 376 ? 22.172 -13.828 -4.898 1 96.12 376 SER A O 1
ATOM 2877 N N . TRP A 1 377 ? 21.719 -14.852 -2.906 1 95.19 377 TRP A N 1
ATOM 2878 C CA . TRP A 1 377 ? 20.781 -15.789 -3.512 1 95.19 377 TRP A CA 1
ATOM 2879 C C . TRP A 1 377 ? 19.5 -15.086 -3.945 1 95.19 377 TRP A C 1
ATOM 2881 O O . TRP A 1 377 ? 18.984 -14.219 -3.227 1 95.19 377 TRP A O 1
ATOM 2891 N N . GLY A 1 378 ? 19.016 -15.484 -5.141 1 95.75 378 GLY A N 1
ATOM 2892 C CA . GLY A 1 378 ? 17.766 -14.93 -5.641 1 95.75 378 GLY A CA 1
ATOM 2893 C C . GLY A 1 378 ? 16.547 -15.742 -5.238 1 95.75 378 GLY A C 1
ATOM 2894 O O . GLY A 1 378 ? 16.609 -16.969 -5.188 1 95.75 378 GLY A O 1
ATOM 2895 N N . GLY A 1 379 ? 15.469 -15.062 -4.965 1 97.38 379 GLY A N 1
ATOM 2896 C CA . GLY A 1 379 ? 14.203 -15.672 -4.605 1 97.38 379 GLY A CA 1
ATOM 2897 C C . GLY A 1 379 ? 13.367 -14.82 -3.67 1 97.38 379 GLY A C 1
ATOM 2898 O O . GLY A 1 379 ? 13.906 -14.195 -2.752 1 97.38 379 GLY A O 1
ATOM 2899 N N . ILE A 1 380 ? 12.109 -14.75 -3.934 1 98.31 380 ILE A N 1
ATOM 2900 C CA . ILE A 1 380 ? 11.172 -14 -3.105 1 98.31 380 ILE A CA 1
ATOM 2901 C C . ILE A 1 380 ? 10.133 -14.953 -2.508 1 98.31 380 ILE A C 1
ATOM 2903 O O . ILE A 1 380 ? 9.578 -15.789 -3.215 1 98.31 380 ILE A O 1
ATOM 2907 N N . SER A 1 381 ? 9.938 -14.867 -1.192 1 97.94 381 SER A N 1
ATOM 2908 C CA . SER A 1 381 ? 8.906 -15.648 -0.512 1 97.94 381 SER A CA 1
ATOM 2909 C C . SER A 1 381 ? 7.59 -14.883 -0.447 1 97.94 381 SER A C 1
ATOM 2911 O O . SER A 1 381 ? 7.539 -13.766 0.072 1 97.94 381 SER A O 1
ATOM 2913 N N . SER A 1 382 ? 6.473 -15.555 -1.002 1 98.12 382 SER A N 1
ATOM 2914 C CA . SER A 1 382 ? 5.27 -14.727 -0.978 1 98.12 382 SER A CA 1
ATOM 2915 C C . SER A 1 382 ? 4.008 -15.57 -1.098 1 98.12 382 SER A C 1
ATOM 2917 O O . SER A 1 382 ? 2.904 -15.039 -1.22 1 98.12 382 SER A O 1
ATOM 2919 N N . VAL A 1 383 ? 4.047 -16.906 -1.006 1 98.81 383 VAL A N 1
ATOM 2920 C CA . VAL A 1 383 ? 2.893 -17.766 -1.24 1 98.81 383 VAL A CA 1
ATOM 2921 C C . VAL A 1 383 ? 1.745 -17.359 -0.32 1 98.81 383 VAL A C 1
ATOM 2923 O O . VAL A 1 383 ? 0.579 -17.391 -0.72 1 98.81 383 VAL A O 1
ATOM 2926 N N . GLN A 1 384 ? 2.064 -16.922 0.877 1 98.75 384 GLN A N 1
ATOM 2927 C CA . GLN A 1 384 ? 1.07 -16.562 1.881 1 98.75 384 GLN A CA 1
ATOM 2928 C C . GLN A 1 384 ? 0.314 -15.297 1.469 1 98.75 384 GLN A C 1
ATOM 2930 O O . GLN A 1 384 ? -0.798 -15.055 1.941 1 98.75 384 GLN A O 1
ATOM 2935 N N . PHE A 1 385 ? 0.867 -14.539 0.601 1 98.75 385 PHE A N 1
ATOM 2936 C CA . PHE A 1 385 ? 0.304 -13.219 0.345 1 98.75 385 PHE A CA 1
ATOM 2937 C C . PHE A 1 385 ? -0.2 -13.109 -1.09 1 98.75 385 PHE A C 1
ATOM 2939 O O . PHE A 1 385 ? -0.537 -12.023 -1.557 1 98.75 385 PHE A O 1
ATOM 2946 N N . ASP A 1 386 ? -0.281 -14.203 -1.766 1 98.38 386 ASP A N 1
ATOM 2947 C CA . ASP A 1 386 ? -0.619 -14.219 -3.186 1 98.38 386 ASP A CA 1
ATOM 2948 C C . ASP A 1 386 ? -1.903 -13.438 -3.455 1 98.38 386 ASP A C 1
ATOM 2950 O O . ASP A 1 386 ? -1.902 -12.477 -4.227 1 98.38 386 ASP A O 1
ATOM 2954 N N . LEU A 1 387 ? -2.965 -13.789 -2.74 1 98.88 387 LEU A N 1
ATOM 2955 C CA . LEU A 1 387 ? -4.27 -13.195 -2.998 1 98.88 387 LEU A CA 1
ATOM 2956 C C . LEU A 1 387 ? -4.277 -11.719 -2.619 1 98.88 387 LEU A C 1
ATOM 2958 O O . LEU A 1 387 ? -4.773 -10.883 -3.379 1 98.88 387 LEU A O 1
ATOM 2962 N N . SER A 1 388 ? -3.678 -11.391 -1.528 1 98.88 388 SER A N 1
ATOM 2963 C CA . SER A 1 388 ? -3.697 -10.016 -1.027 1 98.88 388 SER A CA 1
ATOM 2964 C C . SER A 1 388 ? -2.83 -9.102 -1.887 1 98.88 388 SER A C 1
ATOM 2966 O O . SER A 1 388 ? -3.193 -7.953 -2.139 1 98.88 388 SER A O 1
ATOM 2968 N N . LEU A 1 389 ? -1.651 -9.609 -2.293 1 98.88 389 LEU A N 1
ATOM 2969 C CA . LEU A 1 389 ? -0.782 -8.82 -3.16 1 98.88 389 LEU A CA 1
ATOM 2970 C C . LEU A 1 389 ? -1.482 -8.492 -4.473 1 98.88 389 LEU A C 1
ATOM 2972 O O . LEU A 1 389 ? -1.516 -7.328 -4.891 1 98.88 389 LEU A O 1
ATOM 2976 N N . PHE A 1 390 ? -2.082 -9.484 -5.117 1 98.88 390 PHE A N 1
ATOM 2977 C CA . PHE A 1 390 ? -2.779 -9.273 -6.379 1 98.88 390 PHE A CA 1
ATOM 2978 C C . PHE A 1 390 ? -3.971 -8.344 -6.195 1 98.88 390 PHE A C 1
ATOM 2980 O O . PHE A 1 390 ? -4.156 -7.402 -6.969 1 98.88 390 PHE A O 1
ATOM 2987 N N . TRP A 1 391 ? -4.742 -8.578 -5.152 1 98.88 391 TRP A N 1
ATOM 2988 C CA . TRP A 1 391 ? -5.98 -7.84 -4.914 1 98.88 391 TRP A CA 1
ATOM 2989 C C . TRP A 1 391 ? -5.691 -6.371 -4.629 1 98.88 391 TRP A C 1
ATOM 2991 O O . TRP A 1 391 ? -6.418 -5.488 -5.098 1 98.88 391 TRP A O 1
ATOM 3001 N N . THR A 1 392 ? -4.648 -6.105 -3.891 1 98.88 392 THR A N 1
ATOM 3002 C CA . THR A 1 392 ? -4.281 -4.727 -3.588 1 98.88 392 THR A CA 1
ATOM 3003 C C . THR A 1 392 ? -4.125 -3.916 -4.871 1 98.88 392 THR A C 1
ATOM 3005 O O . THR A 1 392 ? -4.699 -2.832 -5 1 98.88 392 THR A O 1
ATOM 3008 N N . GLN A 1 393 ? -3.422 -4.453 -5.805 1 98.81 393 GLN A N 1
ATOM 3009 C CA . GLN A 1 393 ? -3.17 -3.77 -7.07 1 98.81 393 GLN A CA 1
ATOM 3010 C C . GLN A 1 393 ? -4.398 -3.814 -7.973 1 98.81 393 GLN A C 1
ATOM 3012 O O . GLN A 1 393 ? -4.77 -2.805 -8.578 1 98.81 393 GLN A O 1
ATOM 3017 N N . ALA A 1 394 ? -5.039 -4.934 -8.031 1 98.81 394 ALA A N 1
ATOM 3018 C CA . ALA A 1 394 ? -6.18 -5.141 -8.914 1 98.81 394 ALA A CA 1
ATOM 3019 C C . ALA A 1 394 ? -7.348 -4.238 -8.531 1 98.81 394 ALA A C 1
ATOM 3021 O O . ALA A 1 394 ? -7.961 -3.6 -9.391 1 98.81 394 ALA A O 1
ATOM 3022 N N . LYS A 1 395 ? -7.637 -4.195 -7.258 1 98.56 395 LYS A N 1
ATOM 3023 C CA . LYS A 1 395 ? -8.742 -3.377 -6.754 1 98.56 395 LYS A CA 1
ATOM 3024 C C . LYS A 1 395 ? -8.555 -1.911 -7.133 1 98.56 395 LYS A C 1
ATOM 3026 O O . LYS A 1 395 ? -9.492 -1.263 -7.609 1 98.56 395 LYS A O 1
ATOM 3031 N N . ALA A 1 396 ? -7.395 -1.431 -6.961 1 98.25 396 ALA A N 1
ATOM 3032 C CA . ALA A 1 396 ? -7.086 -0.029 -7.234 1 98.25 396 ALA A CA 1
ATOM 3033 C C . ALA A 1 396 ? -7.195 0.277 -8.727 1 98.25 396 ALA A C 1
ATOM 3035 O O . ALA A 1 396 ? -7.348 1.437 -9.117 1 98.25 396 ALA A O 1
ATOM 3036 N N . ARG A 1 397 ? -7.113 -0.723 -9.555 1 97.94 397 ARG A N 1
ATOM 3037 C CA . ARG A 1 397 ? -7.199 -0.567 -11 1 97.94 397 ARG A CA 1
ATOM 3038 C C . ARG A 1 397 ? -8.617 -0.824 -11.5 1 97.94 397 ARG A C 1
ATOM 3040 O O . ARG A 1 397 ? -8.875 -0.807 -12.703 1 97.94 397 ARG A O 1
ATOM 3047 N N . GLY A 1 398 ? -9.484 -1.177 -10.602 1 97.06 398 GLY A N 1
ATOM 3048 C CA . GLY A 1 398 ? -10.891 -1.325 -10.945 1 97.06 398 GLY A CA 1
ATOM 3049 C C . GLY A 1 398 ? -11.266 -2.75 -11.305 1 97.06 398 GLY A C 1
ATOM 3050 O O . GLY A 1 398 ? -12.352 -2.994 -11.828 1 97.06 398 GLY A O 1
ATOM 3051 N N . HIS A 1 399 ? -10.398 -3.713 -11.008 1 97.31 399 HIS A N 1
ATOM 3052 C CA . HIS A 1 399 ? -10.727 -5.109 -11.281 1 97.31 399 HIS A CA 1
ATOM 3053 C C . HIS A 1 399 ? -11.641 -5.68 -10.203 1 97.31 399 HIS A C 1
ATOM 3055 O O . HIS A 1 399 ? -11.68 -5.172 -9.078 1 97.31 399 HIS A O 1
ATOM 3061 N N . SER A 1 400 ? -12.352 -6.727 -10.594 1 96.88 400 SER A N 1
ATOM 3062 C CA . SER A 1 400 ? -13.289 -7.383 -9.688 1 96.88 400 SER A CA 1
ATOM 3063 C C . SER A 1 400 ? -12.664 -8.625 -9.055 1 96.88 400 SER A C 1
ATOM 3065 O O . SER A 1 400 ? -11.555 -9.023 -9.43 1 96.88 400 SER A O 1
ATOM 3067 N N . LEU A 1 401 ? -13.398 -9.195 -8.141 1 98 401 LEU A N 1
ATOM 3068 C CA . LEU A 1 401 ? -12.961 -10.422 -7.492 1 98 401 LEU A CA 1
ATOM 3069 C C . LEU A 1 401 ? -12.945 -11.586 -8.477 1 98 401 LEU A C 1
ATOM 3071 O O . LEU A 1 401 ? -12.219 -12.562 -8.281 1 98 401 LEU A O 1
ATOM 3075 N N . ASN A 1 402 ? -13.703 -11.484 -9.555 1 97.06 402 ASN A N 1
ATOM 3076 C CA . ASN A 1 402 ? -13.648 -12.477 -10.617 1 97.06 402 ASN A CA 1
ATOM 3077 C C . ASN A 1 402 ? -12.25 -12.57 -11.227 1 97.06 402 ASN A C 1
ATOM 3079 O O . ASN A 1 402 ? -11.781 -13.656 -11.555 1 97.06 402 ASN A O 1
ATOM 3083 N N . THR A 1 403 ? -11.656 -11.398 -11.336 1 97.12 403 THR A N 1
ATOM 3084 C CA . THR A 1 403 ? -10.305 -11.359 -11.883 1 97.12 403 THR A CA 1
ATOM 3085 C C . THR A 1 403 ? -9.328 -12.078 -10.961 1 97.12 403 THR A C 1
ATOM 3087 O O . THR A 1 403 ? -8.469 -12.836 -11.422 1 97.12 403 THR A O 1
ATOM 3090 N N . LEU A 1 404 ? -9.5 -11.883 -9.703 1 97.19 404 LEU A N 1
ATOM 3091 C CA . LEU A 1 404 ? -8.68 -12.555 -8.703 1 97.19 404 LEU A CA 1
ATOM 3092 C C . LEU A 1 404 ? -8.836 -14.07 -8.797 1 97.19 404 LEU A C 1
ATOM 3094 O O . LEU A 1 404 ? -7.848 -14.797 -8.867 1 97.19 404 LEU A O 1
ATOM 3098 N N . SER A 1 405 ? -10.047 -14.562 -8.859 1 97.5 405 SER A N 1
ATOM 3099 C CA . SER A 1 405 ? -10.336 -15.992 -8.953 1 97.5 405 SER A CA 1
ATOM 3100 C C . SER A 1 405 ? -9.812 -16.578 -10.258 1 97.5 405 SER A C 1
ATOM 3102 O O . SER A 1 405 ? -9.289 -17.688 -10.281 1 97.5 405 SER A O 1
ATOM 3104 N N . HIS A 1 406 ? -9.898 -15.852 -11.297 1 97.31 406 HIS A N 1
ATOM 3105 C CA . HIS A 1 406 ? -9.453 -16.297 -12.609 1 97.31 406 HIS A CA 1
ATOM 3106 C C . HIS A 1 406 ? -7.945 -16.516 -12.633 1 97.31 406 HIS A C 1
ATOM 3108 O O . HIS A 1 406 ? -7.48 -17.578 -13.047 1 97.31 406 HIS A O 1
ATOM 3114 N N . TYR A 1 407 ? -7.191 -15.609 -12.133 1 98.19 407 TYR A N 1
ATOM 3115 C CA . TYR A 1 407 ? -5.746 -15.625 -12.336 1 98.19 407 TYR A CA 1
ATOM 3116 C C . TYR A 1 407 ? -5.051 -16.438 -11.242 1 98.19 407 TYR A C 1
ATOM 3118 O O . TYR A 1 407 ? -3.945 -16.938 -11.453 1 98.19 407 TYR A O 1
ATOM 3126 N N . LEU A 1 408 ? -5.711 -16.594 -10.055 1 98.5 408 LEU A N 1
ATOM 3127 C CA . LEU A 1 408 ? -4.977 -17.203 -8.953 1 98.5 408 LEU A CA 1
ATOM 3128 C C . LEU A 1 408 ? -5.609 -18.531 -8.555 1 98.5 408 LEU A C 1
ATOM 3130 O O . LEU A 1 408 ? -5.078 -19.25 -7.703 1 98.5 408 LEU A O 1
ATOM 3134 N N . SER A 1 409 ? -6.742 -18.906 -9.164 1 98.5 409 SER A N 1
ATOM 3135 C CA . SER A 1 409 ? -7.371 -20.188 -8.867 1 98.5 409 SER A CA 1
ATOM 3136 C C . SER A 1 409 ? -7.609 -21 -10.141 1 98.5 409 SER A C 1
ATOM 3138 O O . SER A 1 409 ? -6.895 -21.969 -10.406 1 98.5 409 SER A O 1
ATOM 3140 N N . ALA A 1 410 ? -8.414 -20.484 -11.039 1 98.19 410 ALA A N 1
ATOM 3141 C CA . ALA A 1 410 ? -8.797 -21.219 -12.234 1 98.19 410 ALA A CA 1
ATOM 3142 C C . ALA A 1 410 ? -7.613 -21.375 -13.188 1 98.19 410 ALA A C 1
ATOM 3144 O O . ALA A 1 410 ? -7.406 -22.453 -13.766 1 98.19 410 ALA A O 1
ATOM 3145 N N . GLY A 1 411 ? -6.875 -20.328 -13.383 1 98.12 411 GLY A N 1
ATOM 3146 C CA . GLY A 1 411 ? -5.738 -20.359 -14.289 1 98.12 411 GLY A CA 1
ATOM 3147 C C . GLY A 1 411 ? -4.707 -21.406 -13.914 1 98.12 411 GLY A C 1
ATOM 3148 O O . GLY A 1 411 ? -4.438 -22.328 -14.688 1 98.12 411 GLY A O 1
ATOM 3149 N N . PRO A 1 412 ? -4.195 -21.281 -12.695 1 98.81 412 PRO A N 1
ATOM 3150 C CA . PRO A 1 412 ? -3.213 -22.281 -12.281 1 98.81 412 PRO A CA 1
ATOM 3151 C C . PRO A 1 412 ? -3.783 -23.703 -12.266 1 98.81 412 PRO A C 1
ATOM 3153 O O . PRO A 1 412 ? -3.072 -24.656 -12.578 1 98.81 412 PRO A O 1
ATOM 3156 N N . ALA A 1 413 ? -5.016 -23.859 -11.883 1 98.62 413 ALA A N 1
ATOM 3157 C CA . ALA A 1 413 ? -5.633 -25.172 -11.906 1 98.62 413 ALA A CA 1
ATOM 3158 C C . ALA A 1 413 ? -5.629 -25.75 -13.32 1 98.62 413 ALA A C 1
ATOM 3160 O O . ALA A 1 413 ? -5.328 -26.938 -13.516 1 98.62 413 ALA A O 1
ATOM 3161 N N . ARG A 1 414 ? -5.926 -24.938 -14.258 1 98.06 414 ARG A N 1
ATOM 3162 C CA . ARG A 1 414 ? -5.961 -25.391 -15.641 1 98.06 414 ARG A CA 1
ATOM 3163 C C . ARG A 1 414 ? -4.566 -25.766 -16.125 1 98.06 414 ARG A C 1
ATOM 3165 O O . ARG A 1 414 ? -4.391 -26.812 -16.766 1 98.06 414 ARG A O 1
ATOM 3172 N N . LEU A 1 415 ? -3.611 -24.984 -15.797 1 98.69 415 LEU A N 1
ATOM 3173 C CA . LEU A 1 415 ? -2.238 -25.297 -16.172 1 98.69 415 LEU A CA 1
ATOM 3174 C C . LEU A 1 415 ? -1.834 -26.672 -15.656 1 98.69 415 LEU A C 1
ATOM 3176 O O . LEU A 1 415 ? -1.171 -27.438 -16.359 1 98.69 415 LEU A O 1
ATOM 3180 N N . CYS A 1 416 ? -2.293 -26.984 -14.461 1 98.19 416 CYS A N 1
ATOM 3181 C CA . CYS A 1 416 ? -1.84 -28.172 -13.758 1 98.19 416 CYS A CA 1
ATOM 3182 C C . CYS A 1 416 ? -2.742 -29.359 -14.07 1 98.19 416 CYS A C 1
ATOM 3184 O O . CYS A 1 416 ? -2.592 -30.438 -13.469 1 98.19 416 CYS A O 1
ATOM 3186 N N . GLY A 1 417 ? -3.707 -29.172 -14.938 1 97.19 417 GLY A N 1
ATOM 3187 C CA . GLY A 1 417 ? -4.621 -30.25 -15.281 1 97.19 417 GLY A CA 1
ATOM 3188 C C . GLY A 1 417 ? -5.617 -30.562 -14.18 1 97.19 417 GLY A C 1
ATOM 3189 O O . GLY A 1 417 ? -6.086 -31.703 -14.062 1 97.19 417 GLY A O 1
ATOM 3190 N N . LEU A 1 418 ? -5.914 -29.578 -13.406 1 97.94 418 LEU A N 1
ATOM 3191 C CA . LEU A 1 418 ? -6.773 -29.781 -12.25 1 97.94 418 LEU A CA 1
ATOM 3192 C C . LEU A 1 418 ? -8.117 -29.078 -12.43 1 97.94 418 LEU A C 1
ATOM 3194 O O . LEU A 1 418 ? -8.914 -29.016 -11.5 1 97.94 418 LEU A O 1
ATOM 3198 N N . GLN A 1 419 ? -8.422 -28.562 -13.625 1 96.81 419 GLN A N 1
ATOM 3199 C CA . GLN A 1 419 ? -9.586 -27.719 -13.852 1 96.81 419 GLN A CA 1
ATOM 3200 C C . GLN A 1 419 ? -10.883 -28.484 -13.594 1 96.81 419 GLN A C 1
ATOM 3202 O O . GLN A 1 419 ? -11.922 -27.875 -13.352 1 96.81 419 GLN A O 1
ATOM 3207 N N . ASP A 1 420 ? -10.836 -29.812 -13.656 1 97.31 420 ASP A N 1
ATOM 3208 C CA . ASP A 1 420 ? -12.031 -30.609 -13.422 1 97.31 420 ASP A CA 1
ATOM 3209 C C . ASP A 1 420 ? -12.078 -31.125 -11.984 1 97.31 420 ASP A C 1
ATOM 3211 O O . ASP A 1 420 ? -12.93 -31.938 -11.641 1 97.31 420 ASP A O 1
ATOM 3215 N N . ARG A 1 421 ? -11.234 -30.641 -11.188 1 97.94 421 ARG A N 1
ATOM 3216 C CA . ARG A 1 421 ? -11.188 -31.094 -9.797 1 97.94 421 ARG A CA 1
ATOM 3217 C C . ARG A 1 421 ? -11.109 -29.906 -8.844 1 97.94 421 ARG A C 1
ATOM 3219 O O . ARG A 1 421 ? -11.664 -29.938 -7.746 1 97.94 421 ARG A O 1
ATOM 3226 N N . LYS A 1 422 ? -10.391 -28.922 -9.203 1 98.25 422 LYS A N 1
ATOM 3227 C CA . LYS A 1 422 ? -10.086 -27.812 -8.297 1 98.25 422 LYS A CA 1
ATOM 3228 C C . LYS A 1 422 ? -10.109 -26.469 -9.039 1 98.25 422 LYS A C 1
ATOM 3230 O O . LYS A 1 422 ? -10.211 -26.438 -10.266 1 98.25 422 LYS A O 1
ATOM 3235 N N . GLY A 1 423 ? -10.102 -25.312 -8.312 1 98.06 423 GLY A N 1
ATOM 3236 C CA . GLY A 1 423 ? -9.789 -23.984 -8.852 1 98.06 423 GLY A CA 1
ATOM 3237 C C . GLY A 1 423 ? -11.016 -23.172 -9.188 1 98.06 423 GLY A C 1
ATOM 3238 O O . GLY A 1 423 ? -10.906 -22.031 -9.656 1 98.06 423 GLY A O 1
ATOM 3239 N N . SER A 1 424 ? -12.219 -23.719 -8.984 1 98.06 424 SER A N 1
ATOM 3240 C CA . SER A 1 424 ? -13.453 -23 -9.273 1 98.06 424 SER A CA 1
ATOM 3241 C C . SER A 1 424 ? -14.578 -23.453 -8.344 1 98.06 424 SER A C 1
ATOM 3243 O O . SER A 1 424 ? -14.492 -24.5 -7.711 1 98.06 424 SER A O 1
ATOM 3245 N N . LEU A 1 425 ? -15.555 -22.578 -8.227 1 98.31 425 LEU A N 1
ATOM 3246 C CA . LEU A 1 425 ? -16.797 -23 -7.582 1 98.31 425 LEU A CA 1
ATOM 3247 C C . LEU A 1 425 ? -17.781 -23.562 -8.609 1 98.31 425 LEU A C 1
ATOM 3249 O O . LEU A 1 425 ? -18.578 -22.812 -9.18 1 98.31 425 LEU A O 1
ATOM 3253 N N . ARG A 1 426 ? -17.703 -24.828 -8.734 1 97.69 426 ARG A N 1
ATOM 3254 C CA . ARG A 1 426 ? -18.547 -25.547 -9.68 1 97.69 426 ARG A CA 1
ATOM 3255 C C . ARG A 1 426 ? -18.891 -26.938 -9.141 1 97.69 426 ARG A C 1
ATOM 3257 O O . ARG A 1 426 ? -18.062 -27.594 -8.508 1 97.69 426 ARG A O 1
ATOM 3264 N N . SER A 1 427 ? -20.062 -27.344 -9.555 1 97.75 427 SER A N 1
ATOM 3265 C CA . SER A 1 427 ? -20.484 -28.672 -9.125 1 97.75 427 SER A CA 1
ATOM 3266 C C . SER A 1 427 ? -19.5 -29.75 -9.57 1 97.75 427 SER A C 1
ATOM 3268 O O . SER A 1 427 ? -19 -29.719 -10.695 1 97.75 427 SER A O 1
ATOM 3270 N N . GLY A 1 428 ? -19.172 -30.625 -8.617 1 98.25 428 GLY A N 1
ATOM 3271 C CA . GLY A 1 428 ? -18.312 -31.75 -8.93 1 98.25 428 GLY A CA 1
ATOM 3272 C C . GLY A 1 428 ? -16.875 -31.531 -8.5 1 98.25 428 GLY A C 1
ATOM 3273 O O . GLY A 1 428 ? -16.094 -32.5 -8.414 1 98.25 428 GLY A O 1
ATOM 3274 N N . LEU A 1 429 ? -16.5 -30.375 -8.234 1 98.69 429 LEU A N 1
ATOM 3275 C CA . LEU A 1 429 ? -15.125 -30.078 -7.832 1 98.69 429 LEU A CA 1
ATOM 3276 C C . LEU A 1 429 ? -14.953 -30.219 -6.324 1 98.69 429 LEU A C 1
ATOM 3278 O O . LEU A 1 429 ? -15.938 -30.203 -5.582 1 98.69 429 LEU A O 1
ATOM 3282 N N . ASP A 1 430 ? -13.695 -30.438 -5.918 1 98.69 430 ASP A N 1
ATOM 3283 C CA . ASP A 1 430 ? -13.391 -30.391 -4.488 1 98.69 430 ASP A CA 1
ATOM 3284 C C . ASP A 1 430 ? -13.883 -29.078 -3.871 1 98.69 430 ASP A C 1
ATOM 3286 O O . ASP A 1 430 ? -13.766 -28.016 -4.48 1 98.69 430 ASP A O 1
ATOM 3290 N N . ALA A 1 431 ? -14.43 -29.188 -2.672 1 98.75 431 ALA A N 1
ATOM 3291 C CA . ALA A 1 431 ? -14.891 -27.984 -1.972 1 98.75 431 ALA A CA 1
ATOM 3292 C C . ALA A 1 431 ? -13.719 -27.234 -1.349 1 98.75 431 ALA A C 1
ATOM 3294 O O . ALA A 1 431 ? -13.672 -27.047 -0.131 1 98.75 431 ALA A O 1
ATOM 3295 N N . ASP A 1 432 ? -12.805 -26.875 -2.174 1 98.81 432 ASP A N 1
ATOM 3296 C CA . ASP A 1 432 ? -11.766 -25.922 -1.781 1 98.81 432 ASP A CA 1
ATOM 3297 C C . ASP A 1 432 ? -12.297 -24.484 -1.816 1 98.81 432 ASP A C 1
ATOM 3299 O O . ASP A 1 432 ? -12.43 -23.891 -2.891 1 98.81 432 ASP A O 1
ATOM 3303 N N . ILE A 1 433 ? -12.508 -23.938 -0.619 1 98.69 433 ILE A N 1
ATOM 3304 C CA . ILE A 1 433 ? -13.266 -22.703 -0.499 1 98.69 433 ILE A CA 1
ATOM 3305 C C . ILE A 1 433 ? -12.57 -21.75 0.481 1 98.69 433 ILE A C 1
ATOM 3307 O O . ILE A 1 433 ? -12.031 -22.203 1.498 1 98.69 433 ILE A O 1
ATOM 3311 N N . ILE A 1 434 ? -12.656 -20.438 0.166 1 98.88 434 ILE A N 1
ATOM 3312 C CA . ILE A 1 434 ? -12.172 -19.453 1.138 1 98.88 434 ILE A CA 1
ATOM 3313 C C . ILE A 1 434 ? -13.234 -18.391 1.367 1 98.88 434 ILE A C 1
ATOM 3315 O O . ILE A 1 434 ? -14.062 -18.125 0.49 1 98.88 434 ILE A O 1
ATOM 3319 N N . PHE A 1 435 ? -13.305 -17.906 2.551 1 98.88 435 PHE A N 1
ATOM 3320 C CA . PHE A 1 435 ? -13.922 -16.609 2.844 1 98.88 435 PHE A CA 1
ATOM 3321 C C . PHE A 1 435 ? -12.883 -15.5 2.832 1 98.88 435 PHE A C 1
ATOM 3323 O O . PHE A 1 435 ? -11.891 -15.562 3.566 1 98.88 435 PHE A O 1
ATOM 3330 N N . PHE A 1 436 ? -13.094 -14.531 1.968 1 98.81 436 PHE A N 1
ATOM 3331 C CA . PHE A 1 436 ? -12.164 -13.438 1.711 1 98.81 436 PHE A CA 1
ATOM 3332 C C . PHE A 1 436 ? -12.828 -12.086 1.948 1 98.81 436 PHE A C 1
ATOM 3334 O O . PHE A 1 436 ? -13.914 -11.828 1.429 1 98.81 436 PHE A O 1
ATOM 3341 N N . ASP A 1 437 ? -12.211 -11.289 2.824 1 98.69 437 ASP A N 1
ATOM 3342 C CA . ASP A 1 437 ? -12.703 -9.93 3.016 1 98.69 437 ASP A CA 1
ATOM 3343 C C . ASP A 1 437 ? -11.961 -8.945 2.117 1 98.69 437 ASP A C 1
ATOM 3345 O O . ASP A 1 437 ? -10.852 -8.523 2.432 1 98.69 437 ASP A O 1
ATOM 3349 N N . PRO A 1 438 ? -12.594 -8.555 1.024 1 98.31 438 PRO A N 1
ATOM 3350 C CA . PRO A 1 438 ? -11.898 -7.691 0.07 1 98.31 438 PRO A CA 1
ATOM 3351 C C . PRO A 1 438 ? -11.688 -6.273 0.604 1 98.31 438 PRO A C 1
ATOM 3353 O O . PRO A 1 438 ? -10.922 -5.5 0.02 1 98.31 438 PRO A O 1
ATOM 3356 N N . ASN A 1 439 ? -12.281 -5.922 1.748 1 97.19 439 ASN A N 1
ATOM 3357 C CA . ASN A 1 439 ? -12.211 -4.551 2.242 1 97.19 439 ASN A CA 1
ATOM 3358 C C . ASN A 1 439 ? -11.297 -4.438 3.455 1 97.19 439 ASN A C 1
ATOM 3360 O O . ASN A 1 439 ? -10.953 -3.334 3.885 1 97.19 439 ASN A O 1
ATOM 3364 N N . ALA A 1 440 ? -10.898 -5.531 3.971 1 97.62 440 ALA A N 1
ATOM 3365 C CA . ALA A 1 440 ? -9.953 -5.5 5.086 1 97.62 440 ALA A CA 1
ATOM 3366 C C . ALA A 1 440 ? -8.539 -5.195 4.602 1 97.62 440 ALA A C 1
ATOM 3368 O O . ALA A 1 440 ? -8.242 -5.348 3.414 1 97.62 440 ALA A O 1
ATOM 3369 N N . SER A 1 441 ? -7.766 -4.652 5.484 1 98 441 SER A N 1
ATOM 3370 C CA . SER A 1 441 ? -6.348 -4.426 5.223 1 98 441 SER A CA 1
ATOM 3371 C C . SER A 1 441 ? -5.492 -4.855 6.406 1 98 441 SER A C 1
ATOM 3373 O O . SER A 1 441 ? -5.996 -5.02 7.52 1 98 441 SER A O 1
ATOM 3375 N N . PHE A 1 442 ? -4.234 -5.094 6.141 1 98.06 442 PHE A N 1
ATOM 3376 C CA . PHE A 1 442 ? -3.311 -5.48 7.199 1 98.06 442 PHE A CA 1
ATOM 3377 C C . PHE A 1 442 ? -1.879 -5.109 6.828 1 98.06 442 PHE A C 1
ATOM 3379 O O . PHE A 1 442 ? -1.596 -4.785 5.672 1 98.06 442 PHE A O 1
ATOM 3386 N N . ILE A 1 443 ? -1.004 -5.16 7.797 1 98 443 ILE A N 1
ATOM 3387 C CA . ILE A 1 443 ? 0.414 -4.867 7.617 1 98 443 ILE A CA 1
ATOM 3388 C C . ILE A 1 443 ? 1.213 -6.168 7.613 1 98 443 ILE A C 1
ATOM 3390 O O . ILE A 1 443 ? 1.021 -7.027 8.477 1 98 443 ILE A O 1
ATOM 3394 N N . VAL A 1 444 ? 2.072 -6.371 6.594 1 98.38 444 VAL A N 1
ATOM 3395 C CA . VAL A 1 444 ? 2.979 -7.516 6.574 1 98.38 444 VAL A CA 1
ATOM 3396 C C . VAL A 1 444 ? 4.047 -7.348 7.652 1 98.38 444 VAL A C 1
ATOM 3398 O O . VAL A 1 444 ? 4.777 -6.355 7.664 1 98.38 444 VAL A O 1
ATOM 3401 N N . SER A 1 445 ? 4.105 -8.273 8.594 1 96.81 445 SER A N 1
ATOM 3402 C CA . SER A 1 445 ? 5.07 -8.266 9.688 1 96.81 445 SER A CA 1
ATOM 3403 C C . SER A 1 445 ? 5.578 -9.68 9.977 1 96.81 445 SER A C 1
ATOM 3405 O O . SER A 1 445 ? 4.977 -10.664 9.539 1 96.81 445 SER A O 1
ATOM 3407 N N . PRO A 1 446 ? 6.73 -9.766 10.641 1 96.88 446 PRO A N 1
ATOM 3408 C CA . PRO A 1 446 ? 7.25 -11.094 10.961 1 96.88 446 PRO A CA 1
ATOM 3409 C C . PRO A 1 446 ? 6.238 -11.953 11.719 1 96.88 446 PRO A C 1
ATOM 3411 O O . PRO A 1 446 ? 6.18 -13.172 11.516 1 96.88 446 PRO A O 1
ATOM 3414 N N . GLU A 1 447 ? 5.391 -11.328 12.453 1 95.88 447 GLU A N 1
ATOM 3415 C CA . GLU A 1 447 ? 4.441 -12.055 13.297 1 95.88 447 GLU A CA 1
ATOM 3416 C C . GLU A 1 447 ? 3.352 -12.711 12.453 1 95.88 447 GLU A C 1
ATOM 3418 O O . GLU A 1 447 ? 2.811 -13.75 12.836 1 95.88 447 GLU A O 1
ATOM 3423 N N . VAL A 1 448 ? 3.086 -12.117 11.328 1 96.12 448 VAL A N 1
ATOM 3424 C CA . VAL A 1 448 ? 1.997 -12.617 10.5 1 96.12 448 VAL A CA 1
ATOM 3425 C C . VAL A 1 448 ? 2.52 -13.719 9.57 1 96.12 448 VAL A C 1
ATOM 3427 O O . VAL A 1 448 ? 1.772 -14.617 9.188 1 96.12 448 VAL A O 1
ATOM 3430 N N . ILE A 1 449 ? 3.805 -13.742 9.281 1 98 449 ILE A N 1
ATOM 3431 C CA . ILE A 1 449 ? 4.398 -14.633 8.297 1 98 449 ILE A CA 1
ATOM 3432 C C . ILE A 1 449 ? 4.516 -16.047 8.883 1 98 449 ILE A C 1
ATOM 3434 O O . ILE A 1 449 ? 5.066 -16.219 9.969 1 98 449 ILE A O 1
ATOM 3438 N N . ARG A 1 450 ? 4.059 -17 8.086 1 98.12 450 ARG A N 1
ATOM 3439 C CA . ARG A 1 450 ? 4.07 -18.375 8.562 1 98.12 450 ARG A CA 1
ATOM 3440 C C . ARG A 1 450 ? 5.141 -19.203 7.84 1 98.12 450 ARG A C 1
ATOM 3442 O O . ARG A 1 450 ? 5.496 -20.297 8.281 1 98.12 450 ARG A O 1
ATOM 3449 N N . TYR A 1 451 ? 5.617 -18.797 6.66 1 98.31 451 TYR A N 1
ATOM 3450 C CA . TYR A 1 451 ? 6.723 -19.531 6.055 1 98.31 451 TYR A CA 1
ATOM 3451 C C . TYR A 1 451 ? 7.996 -19.391 6.879 1 98.31 451 TYR A C 1
ATOM 3453 O O . TYR A 1 451 ? 8.062 -18.547 7.777 1 98.31 451 TYR A O 1
ATOM 3461 N N . LYS A 1 452 ? 8.938 -20.141 6.637 1 98.19 452 LYS A N 1
ATOM 3462 C CA . LYS A 1 452 ? 10.008 -20.469 7.586 1 98.19 452 LYS A CA 1
ATOM 3463 C C . LYS A 1 452 ? 10.883 -19.25 7.852 1 98.19 452 LYS A C 1
ATOM 3465 O O . LYS A 1 452 ? 11.094 -18.859 9.008 1 98.19 452 LYS A O 1
ATOM 3470 N N . ASN A 1 453 ? 11.461 -18.703 6.812 1 98.25 453 ASN A N 1
ATOM 3471 C CA . ASN A 1 453 ? 12.344 -17.547 6.941 1 98.25 453 ASN A CA 1
ATOM 3472 C C . ASN A 1 453 ? 11.602 -16.234 6.695 1 98.25 453 ASN A C 1
ATOM 3474 O O . ASN A 1 453 ? 11.062 -16.016 5.605 1 98.25 453 ASN A O 1
ATOM 3478 N N . LYS A 1 454 ? 11.531 -15.383 7.672 1 97.69 454 LYS A N 1
ATOM 3479 C CA . LYS A 1 454 ? 10.719 -14.172 7.645 1 97.69 454 LYS A CA 1
ATOM 3480 C C . LYS A 1 454 ? 11.414 -13.062 6.852 1 97.69 454 LYS A C 1
ATOM 3482 O O . LYS A 1 454 ? 11.57 -11.945 7.348 1 97.69 454 LYS A O 1
ATOM 3487 N N . ILE A 1 455 ? 11.828 -13.391 5.625 1 97.62 455 ILE A N 1
ATOM 3488 C CA . ILE A 1 455 ? 12.461 -12.453 4.699 1 97.62 455 ILE A CA 1
ATOM 3489 C C . ILE A 1 455 ? 11.477 -12.086 3.59 1 97.62 455 ILE A C 1
ATOM 3491 O O . ILE A 1 455 ? 10.953 -12.961 2.9 1 97.62 455 ILE A O 1
ATOM 3495 N N . SER A 1 456 ? 11.195 -10.82 3.463 1 97.31 456 SER A N 1
ATOM 3496 C CA . SER A 1 456 ? 10.188 -10.422 2.479 1 97.31 456 SER A CA 1
ATOM 3497 C C . SER A 1 456 ? 10.43 -9 1.986 1 97.31 456 SER A C 1
ATOM 3499 O O . SER A 1 456 ? 10.664 -8.094 2.787 1 97.31 456 SER A O 1
ATOM 3501 N N . PRO A 1 457 ? 10.352 -8.797 0.671 1 98.06 457 PRO A N 1
ATOM 3502 C CA . PRO A 1 457 ? 10.375 -7.418 0.178 1 98.06 457 PRO A CA 1
ATOM 3503 C C . PRO A 1 457 ? 9.109 -6.645 0.527 1 98.06 457 PRO A C 1
ATOM 3505 O O . PRO A 1 457 ? 9.039 -5.43 0.312 1 98.06 457 PRO A O 1
ATOM 3508 N N . TYR A 1 458 ? 8.109 -7.305 1.09 1 98.06 458 TYR A N 1
ATOM 3509 C CA . TYR A 1 458 ? 6.828 -6.676 1.386 1 98.06 458 TYR A CA 1
ATOM 3510 C C . TYR A 1 458 ? 6.727 -6.309 2.861 1 98.06 458 TYR A C 1
ATOM 3512 O O . TYR A 1 458 ? 5.668 -5.891 3.334 1 98.06 458 TYR A O 1
ATOM 3520 N N . MET A 1 459 ? 7.809 -6.441 3.568 1 97.12 459 MET A N 1
ATOM 3521 C CA . MET A 1 459 ? 7.801 -6.148 5 1 97.12 459 MET A CA 1
ATOM 3522 C C . MET A 1 459 ? 7.258 -4.75 5.266 1 97.12 459 MET A C 1
ATOM 3524 O O . MET A 1 459 ? 7.629 -3.795 4.578 1 97.12 459 MET A O 1
ATOM 3528 N N . ASN A 1 460 ? 6.273 -4.645 6.176 1 96.19 460 ASN A N 1
ATOM 3529 C CA . ASN A 1 460 ? 5.68 -3.414 6.68 1 96.19 460 ASN A CA 1
ATOM 3530 C C . ASN A 1 460 ? 4.754 -2.775 5.652 1 96.19 460 ASN A C 1
ATOM 3532 O O . ASN A 1 460 ? 4.215 -1.688 5.883 1 96.19 460 ASN A O 1
ATOM 3536 N N . SER A 1 461 ? 4.578 -3.383 4.523 1 97.19 461 SER A N 1
ATOM 3537 C CA . SER A 1 461 ? 3.623 -2.877 3.543 1 97.19 461 SER A CA 1
ATOM 3538 C C . SER A 1 461 ? 2.186 -3.125 3.988 1 97.19 461 SER A C 1
ATOM 3540 O O . SER A 1 461 ? 1.908 -4.102 4.688 1 97.19 461 SER A O 1
ATOM 3542 N N . VAL A 1 462 ? 1.358 -2.24 3.543 1 98.31 462 VAL A N 1
ATOM 3543 C CA . VAL A 1 462 ? -0.075 -2.422 3.748 1 98.31 462 VAL A CA 1
ATOM 3544 C C . VAL A 1 462 ? -0.681 -3.145 2.547 1 98.31 462 VAL A C 1
ATOM 3546 O O . VAL A 1 462 ? -0.503 -2.721 1.404 1 98.31 462 VAL A O 1
ATOM 3549 N N . LEU A 1 463 ? -1.353 -4.234 2.846 1 98.69 463 LEU A N 1
ATOM 3550 C CA . LEU A 1 463 ? -2.045 -4.973 1.795 1 98.69 463 LEU A CA 1
ATOM 3551 C C . LEU A 1 463 ? -3.553 -4.941 2.014 1 98.69 463 LEU A C 1
ATOM 3553 O O . LEU A 1 463 ? -4.02 -4.953 3.156 1 98.69 463 LEU A O 1
ATOM 3557 N N . SER A 1 464 ? -4.289 -4.891 0.888 1 98.31 464 SER A N 1
ATOM 3558 C CA . SER A 1 464 ? -5.742 -4.996 0.908 1 98.31 464 SER A CA 1
ATOM 3559 C C . SER A 1 464 ? -6.195 -6.434 0.669 1 98.31 464 SER A C 1
ATOM 3561 O O . SER A 1 464 ? -5.562 -7.172 -0.085 1 98.31 464 SER A O 1
ATOM 3563 N N . GLY A 1 465 ? -7.344 -6.762 1.277 1 98.5 465 GLY A N 1
ATOM 3564 C CA . GLY A 1 465 ? -7.871 -8.109 1.161 1 98.5 465 GLY A CA 1
ATOM 3565 C C . GLY A 1 465 ? -7.27 -9.078 2.164 1 98.5 465 GLY A C 1
ATOM 3566 O O . GLY A 1 465 ? -6.051 -9.258 2.207 1 98.5 465 GLY A O 1
ATOM 3567 N N . ARG A 1 466 ? -8.094 -9.656 2.949 1 98.31 466 ARG A N 1
ATOM 3568 C CA . ARG A 1 466 ? -7.625 -10.562 3.996 1 98.31 466 ARG A CA 1
ATOM 3569 C C . ARG A 1 466 ? -8.359 -11.898 3.934 1 98.31 466 ARG A C 1
ATOM 3571 O O . ARG A 1 466 ? -9.586 -11.93 3.832 1 98.31 466 ARG A O 1
ATOM 3578 N N . VAL A 1 467 ? -7.633 -12.914 3.953 1 98.81 467 VAL A N 1
ATOM 3579 C CA . VAL A 1 467 ? -8.227 -14.242 4.047 1 98.81 467 VAL A CA 1
ATOM 3580 C C . VAL A 1 467 ? -8.742 -14.484 5.465 1 98.81 467 VAL A C 1
ATOM 3582 O O . VAL A 1 467 ? -7.973 -14.438 6.426 1 98.81 467 VAL A O 1
ATOM 3585 N N . MET A 1 468 ? -10.008 -14.797 5.508 1 98.75 468 MET A N 1
ATOM 3586 C CA . MET A 1 468 ? -10.625 -14.984 6.816 1 98.75 468 MET A CA 1
ATOM 3587 C C . MET A 1 468 ? -10.664 -16.453 7.195 1 98.75 468 MET A C 1
ATOM 3589 O O . MET A 1 468 ? -10.43 -16.812 8.352 1 98.75 468 MET A O 1
ATOM 3593 N N . GLN A 1 469 ? -11 -17.266 6.211 1 98.88 469 GLN A N 1
ATOM 3594 C CA . GLN A 1 469 ? -11.062 -18.719 6.406 1 98.88 469 GLN A CA 1
ATOM 3595 C C . GLN A 1 469 ? -10.641 -19.453 5.145 1 98.88 469 GLN A C 1
ATOM 3597 O O . GLN A 1 469 ? -10.883 -18.984 4.027 1 98.88 469 GLN A O 1
ATOM 3602 N N . THR A 1 470 ? -10.023 -20.594 5.352 1 98.94 470 THR A N 1
ATOM 3603 C CA . THR A 1 470 ? -9.633 -21.484 4.262 1 98.94 470 THR A CA 1
ATOM 3604 C C . THR A 1 470 ? -10.148 -22.891 4.512 1 98.94 470 THR A C 1
ATOM 3606 O O . THR A 1 470 ? -9.961 -23.453 5.594 1 98.94 470 THR A O 1
ATOM 3609 N N . TYR A 1 471 ? -10.836 -23.453 3.535 1 98.75 471 TYR A N 1
ATOM 3610 C CA . TYR A 1 471 ? -11.352 -24.812 3.58 1 98.75 471 TYR A CA 1
ATOM 3611 C C . TYR A 1 471 ? -10.727 -25.672 2.488 1 98.75 471 TYR A C 1
ATOM 3613 O O . TYR A 1 471 ? -10.711 -25.281 1.317 1 98.75 471 TYR A O 1
ATOM 3621 N N . VAL A 1 472 ? -10.219 -26.812 2.842 1 98.75 472 VAL A N 1
ATOM 3622 C CA . VAL A 1 472 ? -9.734 -27.812 1.896 1 98.75 472 VAL A CA 1
ATOM 3623 C C . VAL A 1 472 ? -10.695 -29 1.856 1 98.75 472 VAL A C 1
ATOM 3625 O O . VAL A 1 472 ? -10.859 -29.703 2.854 1 98.75 472 VAL A O 1
ATOM 3628 N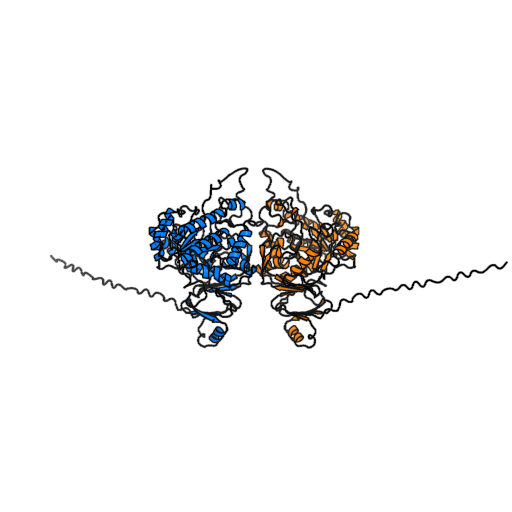 N . ARG A 1 473 ? -11.43 -29.141 0.736 1 98.25 473 ARG A N 1
ATOM 3629 C CA . ARG A 1 473 ? -12.461 -30.156 0.592 1 98.25 473 ARG A CA 1
ATOM 3630 C C . ARG A 1 473 ? -13.492 -30.047 1.707 1 98.25 473 ARG A C 1
ATOM 3632 O O . ARG A 1 473 ? -13.836 -31.062 2.338 1 98.25 473 ARG A O 1
ATOM 3639 N N . GLY A 1 474 ? -13.812 -28.859 1.979 1 97.88 474 GLY A N 1
ATOM 3640 C CA . GLY A 1 474 ? -14.867 -28.578 2.939 1 97.88 474 GLY A CA 1
ATOM 3641 C C . GLY A 1 474 ? -14.383 -28.578 4.375 1 97.88 474 GLY A C 1
ATOM 3642 O O . GLY A 1 474 ? -15.141 -28.266 5.293 1 97.88 474 GLY A O 1
ATOM 3643 N N . GLN A 1 475 ? -13.148 -28.859 4.605 1 97.5 475 GLN A N 1
ATOM 3644 C CA . GLN A 1 475 ? -12.609 -28.906 5.961 1 97.5 475 GLN A CA 1
ATOM 3645 C C . GLN A 1 475 ? -11.875 -27.625 6.316 1 97.5 475 GLN A C 1
ATOM 3647 O O . GLN A 1 475 ? -10.969 -27.203 5.594 1 97.5 475 GLN A O 1
ATOM 3652 N N . LEU A 1 476 ? -12.219 -27.062 7.461 1 98 476 LEU A N 1
ATOM 3653 C CA . LEU A 1 476 ? -11.602 -25.812 7.914 1 98 476 LEU A CA 1
ATOM 3654 C C . LEU A 1 476 ? -10.148 -26.031 8.312 1 98 476 LEU A C 1
ATOM 3656 O O . LEU A 1 476 ? -9.859 -26.859 9.172 1 98 476 LEU A O 1
ATOM 3660 N N . VAL A 1 477 ? -9.258 -25.281 7.695 1 98.62 477 VAL A N 1
ATOM 3661 C CA . VAL A 1 477 ? -7.852 -25.484 8.016 1 98.62 477 VAL A CA 1
ATOM 3662 C C . VAL A 1 477 ? -7.254 -24.188 8.555 1 98.62 477 VAL A C 1
ATOM 3664 O O . VAL A 1 477 ? -6.176 -24.203 9.164 1 98.62 477 VAL A O 1
ATOM 3667 N N . TYR A 1 478 ? -7.844 -23.109 8.297 1 98.62 478 TYR A N 1
ATOM 3668 C CA . TYR A 1 478 ? -7.387 -21.812 8.773 1 98.62 478 TYR A CA 1
ATOM 3669 C C . TYR A 1 478 ? -8.57 -20.906 9.094 1 98.62 478 TYR A C 1
ATOM 3671 O O . TYR A 1 478 ? -9.539 -20.844 8.336 1 98.62 478 TYR A O 1
ATOM 3679 N N . SER A 1 479 ? -8.508 -20.234 10.211 1 98.19 479 SER A N 1
ATOM 3680 C CA . SER A 1 479 ? -9.539 -19.281 10.609 1 98.19 479 SER A CA 1
ATOM 3681 C C . SER A 1 479 ? -9 -18.266 11.617 1 98.19 479 SER A C 1
ATOM 3683 O O . SER A 1 479 ? -8.359 -18.656 12.602 1 98.19 479 SER A O 1
ATOM 3685 N N . GLY A 1 480 ? -9.242 -16.984 11.375 1 90.31 480 GLY A N 1
ATOM 3686 C CA . GLY A 1 480 ? -8.961 -15.93 12.352 1 90.31 480 GLY A CA 1
ATOM 3687 C C . GLY A 1 480 ? -7.488 -15.797 12.68 1 90.31 480 GLY A C 1
ATOM 3688 O O . GLY A 1 480 ? -7.121 -15.625 13.844 1 90.31 480 GLY A O 1
ATOM 3689 N N . GLY A 1 481 ? -6.66 -16.094 11.805 1 91.69 481 GLY A N 1
ATOM 3690 C CA . GLY A 1 481 ? -5.234 -15.914 12.031 1 91.69 481 GLY A CA 1
ATOM 3691 C C . GLY A 1 481 ? -4.547 -17.172 12.547 1 91.69 481 GLY A C 1
ATOM 3692 O O . GLY A 1 481 ? -3.34 -17.156 12.789 1 91.69 481 GLY A O 1
ATOM 3693 N N . GLU A 1 482 ? -5.34 -18.266 12.602 1 96.06 482 GLU A N 1
ATOM 3694 C CA . GLU A 1 482 ? -4.766 -19.484 13.18 1 96.06 482 GLU A CA 1
ATOM 3695 C C . GLU A 1 482 ? -5.035 -20.703 12.297 1 96.06 482 GLU A C 1
ATOM 3697 O O . GLU A 1 482 ? -6.082 -20.781 11.648 1 96.06 482 GLU A O 1
ATOM 3702 N N . LEU A 1 483 ? -4.09 -21.562 12.344 1 96.88 483 LEU A N 1
ATOM 3703 C CA . LEU A 1 483 ? -4.309 -22.859 11.734 1 96.88 483 LEU A CA 1
ATOM 3704 C C . LEU A 1 483 ? -5.25 -23.719 12.586 1 96.88 483 LEU A C 1
ATOM 3706 O O . LEU A 1 483 ? -5.211 -23.641 13.82 1 96.88 483 LEU A O 1
ATOM 3710 N N . ILE A 1 484 ? -6.016 -24.5 11.906 1 96.81 484 ILE A N 1
ATOM 3711 C CA . ILE A 1 484 ? -7.027 -25.266 12.625 1 96.81 484 ILE A CA 1
ATOM 3712 C C . ILE A 1 484 ? -6.766 -26.766 12.438 1 96.81 484 ILE A C 1
ATOM 3714 O O . ILE A 1 484 ? -6.758 -27.266 11.312 1 96.81 484 ILE A O 1
ATOM 3718 N N . GLY A 1 485 ? -6.566 -27.469 13.562 1 93.69 485 GLY A N 1
ATOM 3719 C CA . GLY A 1 485 ? -6.457 -28.922 13.547 1 93.69 485 GLY A CA 1
ATOM 3720 C C . GLY A 1 485 ? -5.137 -29.406 12.977 1 93.69 485 GLY A C 1
ATOM 3721 O O . GLY A 1 485 ? -4.148 -28.672 12.961 1 93.69 485 GLY A O 1
ATOM 3722 N N . GLU A 1 486 ? -5.137 -30.672 12.57 1 95.69 486 GLU A N 1
ATOM 3723 C CA . GLU A 1 486 ? -3.979 -31.359 12 1 95.69 486 GLU A CA 1
ATOM 3724 C C . GLU A 1 486 ? -3.92 -31.188 10.484 1 95.69 486 GLU A C 1
ATOM 3726 O O . GLU A 1 486 ? -4.895 -30.75 9.867 1 95.69 486 GLU A O 1
ATOM 3731 N N . PRO A 1 487 ? -2.791 -31.5 9.953 1 96.88 487 PRO A N 1
ATOM 3732 C CA . PRO A 1 487 ? -2.699 -31.453 8.492 1 96.88 487 PRO A CA 1
ATOM 3733 C C . PRO A 1 487 ? -3.771 -32.312 7.805 1 96.88 487 PRO A C 1
ATOM 3735 O O . PRO A 1 487 ? -4.016 -33.438 8.211 1 96.88 487 PRO A O 1
ATOM 3738 N N . LYS A 1 488 ? -4.367 -31.703 6.809 1 95.38 488 LYS A N 1
ATOM 3739 C CA . LYS A 1 488 ? -5.469 -32.375 6.113 1 95.38 488 LYS A CA 1
ATOM 3740 C C . LYS A 1 488 ? -5.207 -32.438 4.613 1 95.38 488 LYS A C 1
ATOM 3742 O O . LYS A 1 488 ? -6.039 -32.938 3.857 1 95.38 488 LYS A O 1
ATOM 3747 N N . GLY A 1 489 ? -4.098 -31.984 4.145 1 97.75 489 GLY A N 1
ATOM 3748 C CA . GLY A 1 489 ? -3.779 -31.953 2.725 1 97.75 489 GLY A CA 1
ATOM 3749 C C . GLY A 1 489 ? -3.498 -33.344 2.148 1 97.75 489 GLY A C 1
ATOM 3750 O O . GLY A 1 489 ? -3.105 -34.25 2.875 1 97.75 489 GLY A O 1
ATOM 3751 N N . GLN A 1 490 ? -3.725 -33.469 0.887 1 97.5 490 GLN A N 1
ATOM 3752 C CA . GLN A 1 490 ? -3.451 -34.688 0.141 1 97.5 490 GLN A CA 1
ATOM 3753 C C . GLN A 1 490 ? -2.395 -34.438 -0.935 1 97.5 490 GLN A C 1
ATOM 3755 O O . GLN A 1 490 ? -2.229 -33.312 -1.413 1 97.5 490 GLN A O 1
ATOM 3760 N N . LEU A 1 491 ? -1.719 -35.5 -1.221 1 98.25 491 LEU A N 1
ATOM 3761 C CA . LEU A 1 491 ? -0.797 -35.469 -2.35 1 98.25 491 LEU A CA 1
ATOM 3762 C C . LEU A 1 491 ? -1.515 -35.781 -3.654 1 98.25 491 LEU A C 1
ATOM 3764 O O . LEU A 1 491 ? -2.273 -36.75 -3.719 1 98.25 491 LEU A O 1
ATOM 3768 N N . LEU A 1 492 ? -1.32 -35 -4.605 1 98.06 492 LEU A N 1
ATOM 3769 C CA . LEU A 1 492 ? -2.012 -35.156 -5.879 1 98.06 492 LEU A CA 1
ATOM 3770 C C . LEU A 1 492 ? -1.171 -35.969 -6.859 1 98.06 492 LEU A C 1
ATOM 3772 O O . LEU A 1 492 ? -0.62 -35.406 -7.816 1 98.06 492 LEU A O 1
ATOM 3776 N N . LEU A 1 493 ? -1.092 -37.219 -6.613 1 97.62 493 LEU A N 1
ATOM 3777 C CA . LEU A 1 493 ? -0.398 -38.219 -7.441 1 97.62 493 LEU A CA 1
ATOM 3778 C C . LEU A 1 493 ? -1.314 -39.375 -7.781 1 97.62 493 LEU A C 1
ATOM 3780 O O . LEU A 1 493 ? -2.373 -39.531 -7.168 1 97.62 493 LEU A O 1
ATOM 3784 N N . ASN A 1 494 ? -0.912 -40.125 -8.758 1 95.94 494 ASN A N 1
ATOM 3785 C CA . ASN A 1 494 ? -1.766 -41.219 -9.227 1 95.94 494 ASN A CA 1
ATOM 3786 C C . ASN A 1 494 ? -1.618 -42.469 -8.367 1 95.94 494 ASN A C 1
ATOM 3788 O O . ASN A 1 494 ? -2.455 -43.344 -8.422 1 95.94 494 ASN A O 1
ATOM 3792 N N . TYR A 1 495 ? -0.538 -42.469 -7.57 1 91.19 495 TYR A N 1
ATOM 3793 C CA . TYR A 1 495 ? -0.273 -43.625 -6.691 1 91.19 495 TYR A CA 1
ATOM 3794 C C . TYR A 1 495 ? 0.097 -43.156 -5.293 1 91.19 495 TYR A C 1
ATOM 3796 O O . TYR A 1 495 ? 0.485 -42 -5.102 1 91.19 495 TYR A O 1
ATOM 3804 N N . ASP A 1 496 ? -0.145 -44.031 -4.367 1 85.06 496 ASP A N 1
ATOM 3805 C CA . ASP A 1 496 ? 0.254 -43.75 -2.996 1 85.06 496 ASP A CA 1
ATOM 3806 C C . ASP A 1 496 ? 1.722 -44.094 -2.762 1 85.06 496 ASP A C 1
ATOM 3808 O O . ASP A 1 496 ? 2.113 -45.25 -2.877 1 85.06 496 ASP A O 1
ATOM 3812 N N . TYR A 1 497 ? 2.441 -43.219 -2.68 1 81.19 497 TYR A N 1
ATOM 3813 C CA . TYR A 1 497 ? 3.854 -43.5 -2.42 1 81.19 497 TYR A CA 1
ATOM 3814 C C . TYR A 1 497 ? 4.191 -43.25 -0.953 1 81.19 497 TYR A C 1
ATOM 3816 O O . TYR A 1 497 ? 3.555 -42.438 -0.289 1 81.19 497 TYR A O 1
ATOM 3824 N N . MET B 1 1 ? -21.609 109.125 -12.211 1 26.53 1 MET B N 1
ATOM 3825 C CA . MET B 1 1 ? -21 108.25 -13.211 1 26.53 1 MET B CA 1
ATOM 3826 C C . MET B 1 1 ? -21.078 106.75 -12.789 1 26.53 1 MET B C 1
ATOM 3828 O O . MET B 1 1 ? -20.672 106.438 -11.688 1 26.53 1 MET B O 1
ATOM 3832 N N . SER B 1 2 ? -22.188 106.062 -13.227 1 25.72 2 SER B N 1
ATOM 3833 C CA . SER B 1 2 ? -23.203 105.125 -12.703 1 25.72 2 SER B CA 1
ATOM 3834 C C . SER B 1 2 ? -22.672 103.75 -12.586 1 25.72 2 SER B C 1
ATOM 3836 O O . SER B 1 2 ? -22.203 103.125 -13.578 1 25.72 2 SER B O 1
ATOM 3838 N N . SER B 1 3 ? -22 103.5 -11.453 1 27.86 3 SER B N 1
ATOM 3839 C CA . SER B 1 3 ? -21.078 102.438 -10.945 1 27.86 3 SER B CA 1
ATOM 3840 C C . SER B 1 3 ? -21.719 101.062 -10.969 1 27.86 3 SER B C 1
ATOM 3842 O O . SER B 1 3 ? -22.609 100.812 -10.172 1 27.86 3 SER B O 1
ATOM 3844 N N . PRO B 1 4 ? -21.938 100.438 -12.266 1 21.89 4 PRO B N 1
ATOM 3845 C CA . PRO B 1 4 ? -22.859 99.375 -12.516 1 21.89 4 PRO B CA 1
ATOM 3846 C C . PRO B 1 4 ? -22.5 98.125 -11.734 1 21.89 4 PRO B C 1
ATOM 3848 O O . PRO B 1 4 ? -21.328 97.75 -11.586 1 21.89 4 PRO B O 1
ATOM 3851 N N . VAL B 1 5 ? -23.297 97.75 -10.734 1 25.92 5 VAL B N 1
ATOM 3852 C CA . VAL B 1 5 ? -23.375 96.812 -9.617 1 25.92 5 VAL B CA 1
ATOM 3853 C C . VAL B 1 5 ? -23.359 95.375 -10.148 1 25.92 5 VAL B C 1
ATOM 3855 O O . VAL B 1 5 ? -24.344 94.875 -10.75 1 25.92 5 VAL B O 1
ATOM 3858 N N . TYR B 1 6 ? -22.281 95 -11.117 1 21.59 6 TYR B N 1
ATOM 3859 C CA . TYR B 1 6 ? -22.453 93.75 -11.828 1 21.59 6 TYR B CA 1
ATOM 3860 C C . TYR B 1 6 ? -22.625 92.562 -10.852 1 21.59 6 TYR B C 1
ATOM 3862 O O . TYR B 1 6 ? -21.75 92.312 -10 1 21.59 6 TYR B O 1
ATOM 3870 N N . CYS B 1 7 ? -23.891 92.188 -10.398 1 22.19 7 CYS B N 1
ATOM 3871 C CA . CYS B 1 7 ? -24.391 91.25 -9.438 1 22.19 7 CYS B CA 1
ATOM 3872 C C . CYS B 1 7 ? -24 89.812 -9.836 1 22.19 7 CYS B C 1
ATOM 3874 O O . CYS B 1 7 ? -24.484 89.312 -10.844 1 22.19 7 CYS B O 1
ATOM 3876 N N . ILE B 1 8 ? -22.719 89.5 -9.797 1 24.75 8 ILE B N 1
ATOM 3877 C CA . ILE B 1 8 ? -22.172 88.25 -10.266 1 24.75 8 ILE B CA 1
ATOM 3878 C C . ILE B 1 8 ? -22.828 87.125 -9.508 1 24.75 8 ILE B C 1
ATOM 3880 O O . ILE B 1 8 ? -22.734 87 -8.281 1 24.75 8 ILE B O 1
ATOM 3884 N N . LEU B 1 9 ? -24.109 86.688 -9.945 1 23.2 9 LEU B N 1
ATOM 3885 C CA . LEU B 1 9 ? -24.953 85.688 -9.391 1 23.2 9 LEU B CA 1
ATOM 3886 C C . LEU B 1 9 ? -24.172 84.375 -9.289 1 23.2 9 LEU B C 1
ATOM 3888 O O . LEU B 1 9 ? -23.656 83.875 -10.289 1 23.2 9 LEU B O 1
ATOM 3892 N N . LEU B 1 10 ? -23.578 84.062 -8.086 1 23.53 10 LEU B N 1
ATOM 3893 C CA . LEU B 1 10 ? -22.859 82.875 -7.547 1 23.53 10 LEU B CA 1
ATOM 3894 C C . LEU B 1 10 ? -23.656 81.625 -7.707 1 23.53 10 LEU B C 1
ATOM 3896 O O . LEU B 1 10 ? -24.75 81.5 -7.133 1 23.53 10 LEU B O 1
ATOM 3900 N N . HIS B 1 11 ? -23.875 81.125 -8.961 1 23.47 11 HIS B N 1
ATOM 3901 C CA . HIS B 1 11 ? -24.609 79.938 -9.203 1 23.47 11 HIS B CA 1
ATOM 3902 C C . HIS B 1 11 ? -24.031 78.75 -8.383 1 23.47 11 HIS B C 1
ATOM 3904 O O . HIS B 1 11 ? -22.844 78.438 -8.484 1 23.47 11 HIS B O 1
ATOM 3910 N N . SER B 1 12 ? -24.625 78.5 -7.234 1 23.48 12 SER B N 1
ATOM 3911 C CA . SER B 1 12 ? -24.359 77.375 -6.289 1 23.48 12 SER B CA 1
ATOM 3912 C C . SER B 1 12 ? -24.484 76 -6.957 1 23.48 12 SER B C 1
ATOM 3914 O O . SER B 1 12 ? -25.516 75.688 -7.527 1 23.48 12 SER B O 1
ATOM 3916 N N . LEU B 1 13 ? -23.438 75.5 -7.602 1 22.34 13 LEU B N 1
ATOM 3917 C CA . LEU B 1 13 ? -23.312 74.188 -8.18 1 22.34 13 LEU B CA 1
ATOM 3918 C C . LEU B 1 13 ? -23.609 73.062 -7.145 1 22.34 13 LEU B C 1
ATOM 3920 O O . LEU B 1 13 ? -22.922 73 -6.133 1 22.34 13 LEU B O 1
ATOM 3924 N N . LEU B 1 14 ? -24.891 72.688 -6.98 1 23.56 14 LEU B N 1
ATOM 3925 C CA . LEU B 1 14 ? -25.438 71.562 -6.164 1 23.56 14 LEU B CA 1
ATOM 3926 C C . LEU B 1 14 ? -24.797 70.25 -6.535 1 23.56 14 LEU B C 1
ATOM 3928 O O . LEU B 1 14 ? -25.047 69.75 -7.621 1 23.56 14 LEU B O 1
ATOM 3932 N N . LEU B 1 15 ? -23.5 70.062 -6.25 1 22.42 15 LEU B N 1
ATOM 3933 C CA . LEU B 1 15 ? -22.891 68.75 -6.449 1 22.42 15 LEU B CA 1
ATOM 3934 C C . LEU B 1 15 ? -23.609 67.688 -5.641 1 22.42 15 LEU B C 1
ATOM 3936 O O . LEU B 1 15 ? -23.547 67.688 -4.406 1 22.42 15 LEU B O 1
ATOM 3940 N N . SER B 1 16 ? -24.859 67.25 -6.043 1 25.11 16 SER B N 1
ATOM 3941 C CA . SER B 1 16 ? -25.578 66.188 -5.414 1 25.11 16 SER B CA 1
ATOM 3942 C C . SER B 1 16 ? -24.766 64.875 -5.484 1 25.11 16 SER B C 1
ATOM 3944 O O . SER B 1 16 ? -24.328 64.5 -6.559 1 25.11 16 SER B O 1
ATOM 3946 N N . GLY B 1 17 ? -24 64.562 -4.508 1 20.28 17 GLY B N 1
ATOM 3947 C CA . GLY B 1 17 ? -23.25 63.312 -4.305 1 20.28 17 GLY B CA 1
ATOM 3948 C C . GLY B 1 17 ? -24.141 62.062 -4.391 1 20.28 17 GLY B C 1
ATOM 3949 O O . GLY B 1 17 ? -25.031 61.875 -3.562 1 20.28 17 GLY B O 1
ATOM 3950 N N . VAL B 1 18 ? -24.484 61.531 -5.582 1 30.44 18 VAL B N 1
ATOM 3951 C CA . VAL B 1 18 ? -25.156 60.25 -5.754 1 30.44 18 VAL B CA 1
ATOM 3952 C C . VAL B 1 18 ? -24.344 59.156 -5.078 1 30.44 18 VAL B C 1
ATOM 3954 O O . VAL B 1 18 ? -23.219 58.844 -5.5 1 30.44 18 VAL B O 1
ATOM 3957 N N . PHE B 1 19 ? -24.469 59.062 -3.789 1 23.52 19 PHE B N 1
ATOM 3958 C CA . PHE B 1 19 ? -23.969 57.875 -3.092 1 23.52 19 PHE B CA 1
ATOM 3959 C C . PHE B 1 19 ? -24.531 56.594 -3.701 1 23.52 19 PHE B C 1
ATOM 3961 O O . PHE B 1 19 ? -25.734 56.375 -3.629 1 23.52 19 PHE B O 1
ATOM 3968 N N . GLY B 1 20 ? -24.016 56.188 -4.82 1 25.41 20 GLY B N 1
ATOM 3969 C CA . GLY B 1 20 ? -24.406 54.875 -5.352 1 25.41 20 GLY B CA 1
ATOM 3970 C C . GLY B 1 20 ? -24.344 53.781 -4.316 1 25.41 20 GLY B C 1
ATOM 3971 O O . GLY B 1 20 ? -23.312 53.562 -3.67 1 25.41 20 GLY B O 1
ATOM 3972 N N . HIS B 1 21 ? -25.5 53.438 -3.699 1 27.7 21 HIS B N 1
ATOM 3973 C CA . HIS B 1 21 ? -25.703 52.25 -2.857 1 27.7 21 HIS B CA 1
ATOM 3974 C C . HIS B 1 21 ? -25.25 51 -3.564 1 27.7 21 HIS B C 1
ATOM 3976 O O . HIS B 1 21 ? -25.734 50.656 -4.645 1 27.7 21 HIS B O 1
ATOM 3982 N N . ILE B 1 22 ? -24.031 50.688 -3.477 1 27.77 22 ILE B N 1
ATOM 3983 C CA . ILE B 1 22 ? -23.594 49.375 -3.904 1 27.77 22 ILE B CA 1
ATOM 3984 C C . ILE B 1 22 ? -24.5 48.312 -3.287 1 27.77 22 ILE B C 1
ATOM 3986 O O . ILE B 1 22 ? -24.547 48.156 -2.064 1 27.77 22 ILE B O 1
ATOM 3990 N N . ILE B 1 23 ? -25.609 48 -3.895 1 31.03 23 ILE B N 1
ATOM 3991 C CA . ILE B 1 23 ? -26.422 46.844 -3.59 1 31.03 23 ILE B CA 1
ATOM 3992 C C . ILE B 1 23 ? -25.547 45.594 -3.59 1 31.03 23 ILE B C 1
ATOM 3994 O O . ILE B 1 23 ? -25.016 45.188 -4.633 1 31.03 23 ILE B O 1
ATOM 3998 N N . GLY B 1 24 ? -24.812 45.438 -2.559 1 27.73 24 GLY B N 1
ATOM 3999 C CA . GLY B 1 24 ? -24.156 44.156 -2.406 1 27.73 24 GLY B CA 1
ATOM 4000 C C . GLY B 1 24 ? -25.016 42.969 -2.824 1 27.73 24 GLY B C 1
ATOM 4001 O O . GLY B 1 24 ? -26.188 42.906 -2.441 1 27.73 24 GLY B O 1
ATOM 4002 N N . ILE B 1 25 ? -24.875 42.438 -3.939 1 32.66 25 ILE B N 1
ATOM 4003 C CA . ILE B 1 25 ? -25.562 41.219 -4.371 1 32.66 25 ILE B CA 1
ATOM 4004 C C . ILE B 1 25 ? -25.703 40.281 -3.193 1 32.66 25 ILE B C 1
ATOM 4006 O O . ILE B 1 25 ? -24.703 39.844 -2.605 1 32.66 25 ILE B O 1
ATOM 4010 N N . SER B 1 26 ? -26.688 40.469 -2.412 1 35.41 26 SER B N 1
ATOM 4011 C CA . SER B 1 26 ? -27.047 39.5 -1.379 1 35.41 26 SER B CA 1
ATOM 4012 C C . SER B 1 26 ? -26.797 38.062 -1.844 1 35.41 26 SER B C 1
ATOM 4014 O O . SER B 1 26 ? -27.219 37.688 -2.932 1 35.41 26 SER B O 1
ATOM 4016 N N . PRO B 1 27 ? -25.75 37.406 -1.481 1 40.62 27 PRO B N 1
ATOM 4017 C CA . PRO B 1 27 ? -25.641 36 -1.901 1 40.62 27 PRO B CA 1
ATOM 4018 C C . PRO B 1 27 ? -26.984 35.281 -1.874 1 40.62 27 PRO B C 1
ATOM 4020 O O . PRO B 1 27 ? -27.828 35.594 -1.026 1 40.62 27 PRO B O 1
ATOM 4023 N N . GLN B 1 28 ? -27.672 35.062 -2.938 1 44.94 28 GLN B N 1
ATOM 4024 C CA . GLN B 1 28 ? -28.891 34.25 -3.033 1 44.94 28 GLN B CA 1
ATOM 4025 C C . GLN B 1 28 ? -28.891 33.156 -1.976 1 44.94 28 GLN B C 1
ATOM 4027 O O . GLN B 1 28 ? -27.906 32.438 -1.789 1 44.94 28 GLN B O 1
ATOM 4032 N N . PRO B 1 29 ? -29.734 33.25 -0.957 1 50.94 29 PRO B N 1
ATOM 4033 C CA . PRO B 1 29 ? -29.859 32.25 0.102 1 50.94 29 PRO B CA 1
ATOM 4034 C C . PRO B 1 29 ? -29.797 30.812 -0.43 1 50.94 29 PRO B C 1
ATOM 4036 O O . PRO B 1 29 ? -30.375 30.516 -1.482 1 50.94 29 PRO B O 1
ATOM 4039 N N . PHE B 1 30 ? -28.766 30.031 -0.157 1 64.12 30 PHE B N 1
ATOM 4040 C CA . PHE B 1 30 ? -28.719 28.609 -0.505 1 64.12 30 PHE B CA 1
ATOM 4041 C C . PHE B 1 30 ? -29.922 27.875 0.092 1 64.12 30 PHE B C 1
ATOM 4043 O O . PHE B 1 30 ? -30.562 28.375 1.01 1 64.12 30 PHE B O 1
ATOM 4050 N N . GLU B 1 31 ? -30.453 26.953 -0.588 1 84.25 31 GLU B N 1
ATOM 4051 C CA . GLU B 1 31 ? -31.453 26 -0.123 1 84.25 31 GLU B CA 1
ATOM 4052 C C . GLU B 1 31 ? -30.922 25.172 1.045 1 84.25 31 GLU B C 1
ATOM 4054 O O . GLU B 1 31 ? -29.719 24.922 1.137 1 84.25 31 GLU B O 1
ATOM 4059 N N . LYS B 1 32 ? -31.844 25.062 2.096 1 93.75 32 LYS B N 1
ATOM 4060 C CA . LYS B 1 32 ? -31.516 24.141 3.176 1 93.75 32 LYS B CA 1
ATOM 4061 C C . LYS B 1 32 ? -31.172 22.75 2.629 1 93.75 32 LYS B C 1
ATOM 4063 O O . LYS B 1 32 ? -31.781 22.297 1.655 1 93.75 32 LYS B O 1
ATOM 4068 N N . LYS B 1 33 ? -30.078 22.188 3.195 1 96.88 33 LYS B N 1
ATOM 4069 C CA . LYS B 1 33 ? -29.594 20.906 2.693 1 96.88 33 LYS B CA 1
ATOM 4070 C C . LYS B 1 33 ? -29.578 19.859 3.803 1 96.88 33 LYS B C 1
ATOM 4072 O O . LYS B 1 33 ? -29.25 20.172 4.949 1 96.88 33 LYS B O 1
ATOM 4077 N N . LEU B 1 34 ? -29.984 18.703 3.434 1 98.12 34 LEU B N 1
ATOM 4078 C CA . LEU B 1 34 ? -29.859 17.562 4.32 1 98.12 34 LEU B CA 1
ATOM 4079 C C . LEU B 1 34 ? -28.922 16.516 3.723 1 98.12 34 LEU B C 1
ATOM 4081 O O . LEU B 1 34 ? -29.234 15.906 2.695 1 98.12 34 LEU B O 1
ATOM 4085 N N . PHE B 1 35 ? -27.781 16.359 4.363 1 98.75 35 PHE B N 1
ATOM 4086 C CA . PHE B 1 35 ? -26.844 15.312 3.994 1 98.75 35 PHE B CA 1
ATOM 4087 C C . PHE B 1 35 ? -27.141 14.023 4.75 1 98.75 35 PHE B C 1
ATOM 4089 O O . PHE B 1 35 ? -27.312 14.039 5.969 1 98.75 35 PHE B O 1
ATOM 4096 N N . ILE B 1 36 ? -27.125 12.898 4.055 1 98.62 36 ILE B N 1
ATOM 4097 C CA . ILE B 1 36 ? -27.469 11.625 4.68 1 98.62 36 ILE B CA 1
ATOM 4098 C C . ILE B 1 36 ? -26.391 10.594 4.363 1 98.62 36 ILE B C 1
ATOM 4100 O O . ILE B 1 36 ? -25.781 10.633 3.297 1 98.62 36 ILE B O 1
ATOM 4104 N N . SER B 1 37 ? -26.094 9.703 5.309 1 98.69 37 SER B N 1
ATOM 4105 C CA . SER B 1 37 ? -25.141 8.609 5.125 1 98.69 37 SER B CA 1
ATOM 4106 C C . SER B 1 37 ? -25.438 7.457 6.074 1 98.69 37 SER B C 1
ATOM 4108 O O . SER B 1 37 ? -26.062 7.648 7.117 1 98.69 37 SER B O 1
ATOM 4110 N N . GLN B 1 38 ? -24.984 6.297 5.676 1 98.19 38 GLN B N 1
ATOM 4111 C CA . GLN B 1 38 ? -25.047 5.152 6.578 1 98.19 38 GLN B CA 1
ATOM 4112 C C . GLN B 1 38 ? -23.969 5.258 7.66 1 98.19 38 GLN B C 1
ATOM 4114 O O . GLN B 1 38 ? -24.031 4.539 8.664 1 98.19 38 GLN B O 1
ATOM 4119 N N . THR B 1 39 ? -23.062 6.211 7.445 1 98.56 39 THR B N 1
ATOM 4120 C CA . THR B 1 39 ? -21.984 6.371 8.414 1 98.56 39 THR B CA 1
ATOM 4121 C C . THR B 1 39 ? -21.625 7.844 8.578 1 98.56 39 THR B C 1
ATOM 4123 O O . THR B 1 39 ? -20.75 8.359 7.875 1 98.56 39 THR B O 1
ATOM 4126 N N . VAL B 1 40 ? -22.234 8.492 9.531 1 98.69 40 VAL B N 1
ATOM 4127 C CA . VAL B 1 40 ? -21.812 9.828 9.961 1 98.69 40 VAL B CA 1
ATOM 4128 C C . VAL B 1 40 ? -20.688 9.711 10.977 1 98.69 40 VAL B C 1
ATOM 4130 O O . VAL B 1 40 ? -20.766 8.93 11.93 1 98.69 40 VAL B O 1
ATOM 4133 N N . VAL B 1 41 ? -19.625 10.461 10.711 1 98.38 41 VAL B N 1
ATOM 4134 C CA . VAL B 1 41 ? -18.438 10.328 11.555 1 98.38 41 VAL B CA 1
ATOM 4135 C C . VAL B 1 41 ? -18.219 11.617 12.344 1 98.38 41 VAL B C 1
ATOM 4137 O O . VAL B 1 41 ? -17.953 12.672 11.758 1 98.38 41 VAL B O 1
ATOM 4140 N N . THR B 1 42 ? -18.375 11.555 13.594 1 93.38 42 THR B N 1
ATOM 4141 C CA . THR B 1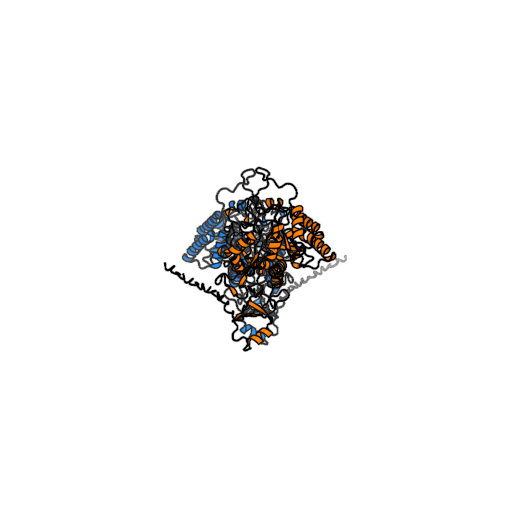 42 ? -17.969 12.633 14.492 1 93.38 42 THR B CA 1
ATOM 4142 C C . THR B 1 42 ? -16.672 12.266 15.211 1 93.38 42 THR B C 1
ATOM 4144 O O . THR B 1 42 ? -16.078 11.219 14.945 1 93.38 42 THR B O 1
ATOM 4147 N N . GLU B 1 43 ? -16.219 13.102 16.016 1 85.12 43 GLU B N 1
ATOM 4148 C CA . GLU B 1 43 ? -14.969 12.844 16.719 1 85.12 43 GLU B CA 1
ATOM 4149 C C . GLU B 1 43 ? -15.102 11.656 17.672 1 85.12 43 GLU B C 1
ATOM 4151 O O . GLU B 1 43 ? -14.102 11.008 18 1 85.12 43 GLU B O 1
ATOM 4156 N N . THR B 1 44 ? -16.391 11.336 17.969 1 85.81 44 THR B N 1
ATOM 4157 C CA . THR B 1 44 ? -16.531 10.359 19.031 1 85.81 44 THR B CA 1
ATOM 4158 C C . THR B 1 44 ? -17.359 9.164 18.578 1 85.81 44 THR B C 1
ATOM 4160 O O . THR B 1 44 ? -17.328 8.102 19.188 1 85.81 44 THR B O 1
ATOM 4163 N N . GLU B 1 45 ? -18.109 9.414 17.516 1 92.56 45 GLU B N 1
ATOM 4164 C CA . GLU B 1 45 ? -19.047 8.344 17.172 1 92.56 45 GLU B CA 1
ATOM 4165 C C . GLU B 1 45 ? -19.156 8.172 15.656 1 92.56 45 GLU B C 1
ATOM 4167 O O . GLU B 1 45 ? -18.844 9.094 14.898 1 92.56 45 GLU B O 1
ATOM 4172 N N . GLN B 1 46 ? -19.578 6.977 15.297 1 96.69 46 GLN B N 1
ATOM 4173 C CA . GLN B 1 46 ? -20.016 6.641 13.945 1 96.69 46 GLN B CA 1
ATOM 4174 C C . GLN B 1 46 ? -21.438 6.066 13.953 1 96.69 46 GLN B C 1
ATOM 4176 O O . GLN B 1 46 ? -21.734 5.156 14.734 1 96.69 46 GLN B O 1
ATOM 4181 N N . PHE B 1 47 ? -22.359 6.602 13.172 1 97.62 47 PHE B N 1
ATOM 4182 C CA . PHE B 1 47 ? -23.734 6.148 13.172 1 97.62 47 PHE B CA 1
ATOM 4183 C C . PHE B 1 47 ? -24.422 6.504 11.852 1 97.62 47 PHE B C 1
ATOM 4185 O O . PHE B 1 47 ? -24 7.438 11.164 1 97.62 47 PHE B O 1
ATOM 4192 N N . PRO B 1 48 ? -25.438 5.711 11.523 1 98.38 48 PRO B N 1
ATOM 4193 C CA . PRO B 1 48 ? -26.266 6.145 10.391 1 98.38 48 PRO B CA 1
ATOM 4194 C C . PRO B 1 48 ? -27.094 7.391 10.703 1 98.38 48 PRO B C 1
ATOM 4196 O O . PRO B 1 48 ? -27.594 7.535 11.812 1 98.38 48 PRO B O 1
ATOM 4199 N N . GLY B 1 49 ? -27.125 8.359 9.836 1 98.56 49 GLY B N 1
ATOM 4200 C CA . GLY B 1 49 ? -27.844 9.602 10.07 1 98.56 49 GLY B CA 1
ATOM 4201 C C . GLY B 1 49 ? -27.578 10.656 9.016 1 98.56 49 GLY B C 1
ATOM 4202 O O . GLY B 1 49 ? -27.547 10.352 7.824 1 98.56 49 GLY B O 1
ATOM 4203 N N . GLY B 1 50 ? -27.531 11.914 9.594 1 98.5 50 GLY B N 1
ATOM 4204 C CA . GLY B 1 50 ? -27.328 12.992 8.633 1 98.5 50 GLY B CA 1
ATOM 4205 C C . GLY B 1 50 ? -26.984 14.312 9.289 1 98.5 50 GLY B C 1
ATOM 4206 O O . GLY B 1 50 ? -26.922 14.406 10.516 1 98.5 50 GLY B O 1
ATOM 4207 N N . VAL B 1 51 ? -26.672 15.242 8.445 1 98.75 51 VAL B N 1
ATOM 4208 C CA . VAL B 1 51 ? -26.328 16.594 8.852 1 98.75 51 VAL B CA 1
ATOM 4209 C C . VAL B 1 51 ? -27.234 17.594 8.148 1 98.75 51 VAL B C 1
ATOM 4211 O O . VAL B 1 51 ? -27.297 17.625 6.918 1 98.75 51 VAL B O 1
ATOM 4214 N N . LEU B 1 52 ? -27.953 18.391 8.922 1 98.19 52 LEU B N 1
ATOM 4215 C CA . LEU B 1 52 ? -28.797 19.469 8.398 1 98.19 52 LEU B CA 1
ATOM 4216 C C . LEU B 1 52 ? -28.016 20.766 8.312 1 98.19 52 LEU B C 1
ATOM 4218 O O . LEU B 1 52 ? -27.406 21.203 9.289 1 98.19 52 LEU B O 1
ATOM 4222 N N . VAL B 1 53 ? -28.016 21.359 7.133 1 98.44 53 VAL B N 1
ATOM 4223 C CA . VAL B 1 53 ? -27.281 22.594 6.863 1 98.44 53 VAL B CA 1
ATOM 4224 C C . VAL B 1 53 ? -28.234 23.719 6.504 1 98.44 53 VAL B C 1
ATOM 4226 O O . VAL B 1 53 ? -29.109 23.547 5.652 1 98.44 53 VAL B O 1
ATOM 4229 N N . ASP B 1 54 ? -28.109 24.859 7.027 1 97.12 54 ASP B N 1
ATOM 4230 C CA . ASP B 1 54 ? -29.047 25.969 6.797 1 97.12 54 ASP B CA 1
ATOM 4231 C C . ASP B 1 54 ? -28.656 26.75 5.551 1 97.12 54 ASP B C 1
ATOM 4233 O O . ASP B 1 54 ? -27.734 26.375 4.832 1 97.12 54 ASP B O 1
ATOM 4237 N N . GLU B 1 55 ? -29.297 27.812 5.324 1 95.12 55 GLU B N 1
ATOM 4238 C CA . GLU B 1 55 ? -29.156 28.578 4.09 1 95.12 55 GLU B CA 1
ATOM 4239 C C . GLU B 1 55 ? -27.859 29.375 4.082 1 95.12 55 GLU B C 1
ATOM 4241 O O . GLU B 1 55 ? -27.422 29.844 3.031 1 95.12 55 GLU B O 1
ATOM 4246 N N . ASN B 1 56 ? -27.25 29.484 5.254 1 95.81 56 ASN B N 1
ATOM 4247 C CA . ASN B 1 56 ? -26.016 30.234 5.363 1 95.81 56 ASN B CA 1
ATOM 4248 C C . ASN B 1 56 ? -24.797 29.328 5.293 1 95.81 56 ASN B C 1
ATOM 4250 O O . ASN B 1 56 ? -23.656 29.781 5.457 1 95.81 56 ASN B O 1
ATOM 4254 N N . GLY B 1 57 ? -25 28.031 5.109 1 97.88 57 GLY B N 1
ATOM 4255 C CA . GLY B 1 57 ? -23.891 27.094 5.027 1 97.88 57 GLY B CA 1
ATOM 4256 C C . GLY B 1 57 ? -23.359 26.688 6.387 1 97.88 57 GLY B C 1
ATOM 4257 O O . GLY B 1 57 ? -22.172 26.375 6.523 1 97.88 57 GLY B O 1
ATOM 4258 N N . VAL B 1 58 ? -24.219 26.734 7.344 1 98.44 58 VAL B N 1
ATOM 4259 C CA . VAL B 1 58 ? -23.875 26.391 8.719 1 98.44 58 VAL B CA 1
ATOM 4260 C C 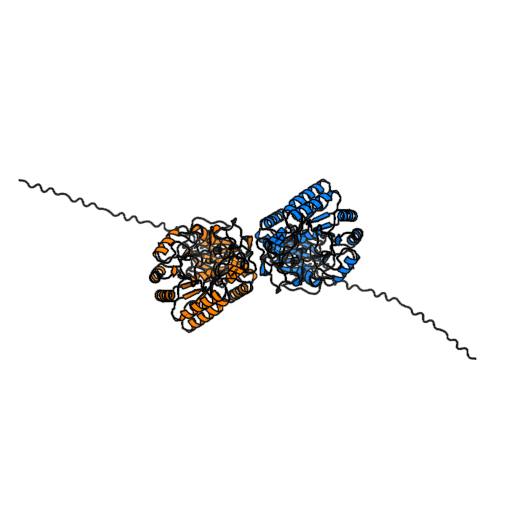. VAL B 1 58 ? -24.609 25.125 9.133 1 98.44 58 VAL B C 1
ATOM 4262 O O . VAL B 1 58 ? -25.781 24.922 8.781 1 98.44 58 VAL B O 1
ATOM 4265 N N . ILE B 1 59 ? -23.969 24.266 9.883 1 98.62 59 ILE B N 1
ATOM 4266 C CA . ILE B 1 59 ? -24.594 23.047 10.383 1 98.62 59 ILE B CA 1
ATOM 4267 C C . ILE B 1 59 ? -25.656 23.391 11.422 1 98.62 59 ILE B C 1
ATOM 4269 O O . ILE B 1 59 ? -25.344 23.969 12.469 1 98.62 59 ILE B O 1
ATOM 4273 N N . GLU B 1 60 ? -26.812 23.062 11.125 1 98.12 60 GLU B N 1
ATOM 4274 C CA . GLU B 1 60 ? -27.906 23.312 12.055 1 98.12 60 GLU B CA 1
ATOM 4275 C C . GLU B 1 60 ? -28.062 22.156 13.055 1 98.12 60 GLU B C 1
ATOM 4277 O O . GLU B 1 60 ? -28.312 22.391 14.234 1 98.12 60 GLU B O 1
ATOM 4282 N N . ALA B 1 61 ? -27.922 20.922 12.492 1 97.75 61 ALA B N 1
ATOM 4283 C CA . ALA B 1 61 ? -28.094 19.766 13.367 1 97.75 61 ALA B CA 1
ATOM 4284 C C . ALA B 1 61 ? -27.391 18.531 12.789 1 97.75 61 ALA B C 1
ATOM 4286 O O . ALA B 1 61 ? -27.281 18.391 11.57 1 97.75 61 ALA B O 1
ATOM 4287 N N . VAL B 1 62 ? -26.938 17.734 13.688 1 98.38 62 VAL B N 1
ATOM 4288 C CA . VAL B 1 62 ? -26.469 16.391 13.375 1 98.38 62 VAL B CA 1
ATOM 4289 C C . VAL B 1 62 ? -27.469 15.359 13.883 1 98.38 62 VAL B C 1
ATOM 4291 O O . VAL B 1 62 ? -27.781 15.312 15.078 1 98.38 62 VAL B O 1
ATOM 4294 N N . LEU B 1 63 ? -27.922 14.57 12.945 1 97.88 63 LEU B N 1
ATOM 4295 C CA . LEU B 1 63 ? -29.125 13.797 13.242 1 97.88 63 LEU B CA 1
ATOM 4296 C C . LEU B 1 63 ? -28.844 12.305 13.109 1 97.88 63 LEU B C 1
ATOM 4298 O O . LEU B 1 63 ? -28.141 11.875 12.195 1 97.88 63 LEU B O 1
ATOM 4302 N N . LYS B 1 64 ? -29.422 11.555 14.062 1 97.81 64 LYS B N 1
ATOM 4303 C CA . LYS B 1 64 ? -29.422 10.102 13.922 1 97.81 64 LYS B CA 1
ATOM 4304 C C . LYS B 1 64 ? -30.453 9.656 12.891 1 97.81 64 LYS B C 1
ATOM 4306 O O . LYS B 1 64 ? -31.281 10.453 12.453 1 97.81 64 LYS B O 1
ATOM 4311 N N . LYS B 1 65 ? -30.359 8.414 12.555 1 97.75 65 LYS B N 1
ATOM 4312 C CA . LYS B 1 65 ? -31.156 7.859 11.469 1 97.75 65 LYS B CA 1
ATOM 4313 C C . LYS B 1 65 ? -32.656 8.07 11.727 1 97.75 65 LYS B C 1
ATOM 4315 O O . LYS B 1 65 ? -33.406 8.422 10.812 1 97.75 65 LYS B O 1
ATOM 4320 N N . GLU B 1 66 ? -33.125 7.875 12.891 1 97.12 66 GLU B N 1
ATOM 4321 C CA . GLU B 1 66 ? -34.531 7.996 13.227 1 97.12 66 GLU B CA 1
ATOM 4322 C C . GLU B 1 66 ? -35.031 9.414 12.992 1 97.12 66 GLU B C 1
ATOM 4324 O O . GLU B 1 66 ? -36.125 9.617 12.453 1 97.12 66 GLU B O 1
ATOM 4329 N N . ALA B 1 67 ? -34.25 10.367 13.43 1 96.5 67 ALA B N 1
ATOM 4330 C CA . ALA B 1 67 ? -34.594 11.773 13.25 1 96.5 67 ALA B CA 1
ATOM 4331 C C . ALA B 1 67 ? -34.625 12.148 11.773 1 96.5 67 ALA B C 1
ATOM 4333 O O . ALA B 1 67 ? -35.5 12.922 11.336 1 96.5 67 ALA B O 1
ATOM 4334 N N . VAL B 1 68 ? -33.719 11.648 11.062 1 97.12 68 VAL B N 1
ATOM 4335 C CA . VAL B 1 68 ? -33.656 11.883 9.625 1 97.12 68 VAL B CA 1
ATOM 4336 C C . VAL B 1 68 ? -34.938 11.359 8.969 1 97.12 68 VAL B C 1
ATOM 4338 O O . VAL B 1 68 ? -35.531 12.047 8.148 1 97.12 68 VAL B O 1
ATOM 4341 N N . ASN B 1 69 ? -35.281 10.117 9.359 1 96.19 69 ASN B N 1
ATOM 4342 C CA . ASN B 1 69 ? -36.5 9.508 8.797 1 96.19 69 ASN B CA 1
ATOM 4343 C C . ASN B 1 69 ? -37.719 10.336 9.086 1 96.19 69 ASN B C 1
ATOM 4345 O O . ASN B 1 69 ? -38.594 10.477 8.227 1 96.19 69 ASN B O 1
ATOM 4349 N N . LEU B 1 70 ? -37.812 10.797 10.18 1 95.06 70 LEU B N 1
ATOM 4350 C CA . LEU B 1 70 ? -38.938 11.633 10.57 1 95.06 70 LEU B CA 1
ATOM 4351 C C . LEU B 1 70 ? -38.938 12.922 9.75 1 95.06 70 LEU B C 1
ATOM 4353 O O . LEU B 1 70 ? -40.031 13.359 9.312 1 95.06 70 LEU B O 1
ATOM 4357 N N . LEU B 1 71 ? -37.844 13.5 9.617 1 93.5 71 LEU B N 1
ATOM 4358 C CA . LEU B 1 71 ? -37.75 14.742 8.859 1 93.5 71 LEU B CA 1
ATOM 4359 C C . LEU B 1 71 ? -38.125 14.523 7.402 1 93.5 71 LEU B C 1
ATOM 4361 O O . LEU B 1 71 ? -38.781 15.359 6.801 1 93.5 71 LEU B O 1
ATOM 4365 N N . LEU B 1 72 ? -37.688 13.422 6.91 1 92.69 72 LEU B N 1
ATOM 4366 C CA . LEU B 1 72 ? -37.938 13.133 5.504 1 92.69 72 LEU B CA 1
ATOM 4367 C C . LEU B 1 72 ? -39.438 12.922 5.258 1 92.69 72 LEU B C 1
ATOM 4369 O O . LEU B 1 72 ? -39.938 13.141 4.145 1 92.69 72 LEU B O 1
ATOM 4373 N N . ARG B 1 73 ? -40.188 12.492 6.203 1 90.88 73 ARG B N 1
ATOM 4374 C CA . ARG B 1 73 ? -41.625 12.25 6.074 1 90.88 73 ARG B CA 1
ATOM 4375 C C . ARG B 1 73 ? -42.438 13.516 6.359 1 90.88 73 ARG B C 1
ATOM 4377 O O . ARG B 1 73 ? -43.625 13.562 6.117 1 90.88 73 ARG B O 1
ATOM 4384 N N . SER B 1 74 ? -41.719 14.461 6.781 1 90.25 74 SER B N 1
ATOM 4385 C CA . SER B 1 74 ? -42.375 15.703 7.168 1 90.25 74 SER B CA 1
ATOM 4386 C C . SER B 1 74 ? -42.469 16.672 5.996 1 90.25 74 SER B C 1
ATOM 4388 O O . SER B 1 74 ? -41.656 16.609 5.074 1 90.25 74 SER B O 1
ATOM 4390 N N . GLU B 1 75 ? -43.406 17.625 6.082 1 87.31 75 GLU B N 1
ATOM 4391 C CA . GLU B 1 75 ? -43.562 18.656 5.066 1 87.31 75 GLU B CA 1
ATOM 4392 C C . GLU B 1 75 ? -42.469 19.703 5.168 1 87.31 75 GLU B C 1
ATOM 4394 O O . GLU B 1 75 ? -42.188 20.422 4.203 1 87.31 75 GLU B O 1
ATOM 4399 N N . ARG B 1 76 ? -41.844 19.719 6.258 1 86.12 76 ARG B N 1
ATOM 4400 C CA . ARG B 1 76 ? -40.812 20.703 6.52 1 86.12 76 ARG B CA 1
ATOM 4401 C C . ARG B 1 76 ? -39.656 20.562 5.539 1 86.12 76 ARG B C 1
ATOM 4403 O O . ARG B 1 76 ? -38.969 21.531 5.215 1 86.12 76 ARG B O 1
ATOM 4410 N N . SER B 1 77 ? -39.469 19.344 5.109 1 86.69 77 SER B N 1
ATOM 4411 C CA . SER B 1 77 ? -38.281 19.062 4.297 1 86.69 77 SER B CA 1
ATOM 4412 C C . SER B 1 77 ? -38.625 19.094 2.811 1 86.69 77 SER B C 1
ATOM 4414 O O . SER B 1 77 ? -37.781 18.719 1.974 1 86.69 77 SER B O 1
ATOM 4416 N N . SER B 1 78 ? -39.781 19.5 2.451 1 87.75 78 SER B N 1
ATOM 4417 C CA . SER B 1 78 ? -40.25 19.406 1.069 1 87.75 78 SER B CA 1
ATOM 4418 C C . SER B 1 78 ? -39.406 20.297 0.152 1 87.75 78 SER B C 1
ATOM 4420 O O . SER B 1 78 ? -39.25 20 -1.033 1 87.75 78 SER B O 1
ATOM 4422 N N . ASN B 1 79 ? -38.812 21.344 0.683 1 89.5 79 ASN B N 1
ATOM 4423 C CA . ASN B 1 79 ? -38.031 22.25 -0.154 1 89.5 79 ASN B CA 1
ATOM 4424 C C . ASN B 1 79 ? -36.531 22.109 0.084 1 89.5 79 ASN B C 1
ATOM 4426 O O . ASN B 1 79 ? -35.75 22.906 -0.409 1 89.5 79 ASN B O 1
ATOM 4430 N N . TRP B 1 80 ? -36.188 21.141 0.882 1 92.88 80 TRP B N 1
ATOM 4431 C CA . TRP B 1 80 ? -34.781 20.953 1.169 1 92.88 80 TRP B CA 1
ATOM 4432 C C . TRP B 1 80 ? -34.094 20.172 0.052 1 92.88 80 TRP B C 1
ATOM 4434 O O . TRP B 1 80 ? -34.719 19.344 -0.614 1 92.88 80 TRP B O 1
ATOM 4444 N N . LYS B 1 81 ? -32.844 20.484 -0.223 1 95.31 81 LYS B N 1
ATOM 4445 C CA . LYS B 1 81 ? -32.031 19.625 -1.082 1 95.31 81 LYS B CA 1
ATOM 4446 C C . LYS B 1 81 ? -31.484 18.438 -0.308 1 95.31 81 LYS B C 1
ATOM 4448 O O . LYS B 1 81 ? -30.766 18.594 0.682 1 95.31 81 LYS B O 1
ATOM 4453 N N . ILE B 1 82 ? -31.844 17.234 -0.689 1 97.19 82 ILE B N 1
ATOM 4454 C CA . ILE B 1 82 ? -31.406 16.016 -0.023 1 97.19 82 ILE B CA 1
ATOM 4455 C C . ILE B 1 82 ? -30.188 15.438 -0.751 1 97.19 82 ILE B C 1
ATOM 4457 O O . ILE B 1 82 ? -30.25 15.18 -1.957 1 97.19 82 ILE B O 1
ATOM 4461 N N . ILE B 1 83 ? -29.094 15.297 -0.12 1 98.19 83 ILE B N 1
ATOM 4462 C CA . ILE B 1 83 ? -27.875 14.703 -0.658 1 98.19 83 ILE B CA 1
ATOM 4463 C C . ILE B 1 83 ? -27.562 13.398 0.07 1 98.19 83 ILE B C 1
ATOM 4465 O O . ILE B 1 83 ? -27.156 13.406 1.231 1 98.19 83 ILE B O 1
ATOM 4469 N N . ASP B 1 84 ? -27.719 12.32 -0.604 1 98.19 84 ASP B N 1
ATOM 4470 C CA . ASP B 1 84 ? -27.594 11 -0.01 1 98.19 84 ASP B CA 1
ATOM 4471 C C . ASP B 1 84 ? -26.281 10.336 -0.43 1 98.19 84 ASP B C 1
ATOM 4473 O O . ASP B 1 84 ? -26.125 9.922 -1.581 1 98.19 84 ASP B O 1
ATOM 4477 N N . GLY B 1 85 ? -25.375 10.164 0.536 1 98.19 85 GLY B N 1
ATOM 4478 C CA . GLY B 1 85 ? -24.078 9.578 0.256 1 98.19 85 GLY B CA 1
ATOM 4479 C C . GLY B 1 85 ? -24.078 8.062 0.327 1 98.19 85 GLY B C 1
ATOM 4480 O O . GLY B 1 85 ? -23.094 7.414 -0.036 1 98.19 85 GLY B O 1
ATOM 4481 N N . GLY B 1 86 ? -25.188 7.531 0.72 1 97.88 86 GLY B N 1
ATOM 4482 C CA . GLY B 1 86 ? -25.25 6.082 0.825 1 97.88 86 GLY B CA 1
ATOM 4483 C C . GLY B 1 86 ? -24.234 5.512 1.801 1 97.88 86 GLY B C 1
ATOM 4484 O O . GLY B 1 86 ? -24.234 5.871 2.979 1 97.88 86 GLY B O 1
ATOM 4485 N N . TYR B 1 87 ? -23.281 4.73 1.221 1 96.56 87 TYR B N 1
ATOM 4486 C CA . TYR B 1 87 ? -22.328 4.027 2.072 1 96.56 87 TYR B CA 1
ATOM 4487 C C . TYR B 1 87 ? -21.047 4.84 2.24 1 96.56 87 TYR B C 1
ATOM 4489 O O . TYR B 1 87 ? -20.125 4.434 2.965 1 96.56 87 TYR B O 1
ATOM 4497 N N . TRP B 1 88 ? -21 5.977 1.585 1 98.56 88 TRP B N 1
ATOM 4498 C CA . TRP B 1 88 ? -19.844 6.848 1.828 1 98.56 88 TRP B CA 1
ATOM 4499 C C . TRP B 1 88 ? -19.922 7.457 3.225 1 98.56 88 TRP B C 1
ATOM 4501 O O . TRP B 1 88 ? -21 7.836 3.693 1 98.56 88 TRP B O 1
ATOM 4511 N N . ALA B 1 89 ? -18.797 7.535 3.84 1 98.81 89 ALA B N 1
ATOM 4512 C CA . ALA B 1 89 ? -18.75 8.188 5.145 1 98.81 89 ALA B CA 1
ATOM 4513 C C . ALA B 1 89 ? -18.969 9.688 5.016 1 98.81 89 ALA B C 1
ATOM 4515 O O . ALA B 1 89 ? -18.406 10.328 4.121 1 98.81 89 ALA B O 1
ATOM 4516 N N . LEU B 1 90 ? -19.844 10.188 5.867 1 98.88 90 LEU B N 1
ATOM 4517 C CA . LEU B 1 90 ? -20.047 11.625 6.004 1 98.88 90 LEU B CA 1
ATOM 4518 C C . LEU B 1 90 ? -19.188 12.195 7.129 1 98.88 90 LEU B C 1
ATOM 4520 O O . LEU B 1 90 ? -19.406 11.883 8.305 1 98.88 90 LEU B O 1
ATOM 4524 N N . MET B 1 91 ? -18.219 13.07 6.715 1 98.75 91 MET B N 1
ATOM 4525 C CA . MET B 1 91 ? -17.203 13.539 7.668 1 98.75 91 MET B CA 1
ATOM 4526 C C . MET B 1 91 ? -17.016 15.047 7.566 1 98.75 91 MET B C 1
ATOM 4528 O O . MET B 1 91 ? -17.406 15.656 6.574 1 98.75 91 MET B O 1
ATOM 4532 N N . ALA B 1 92 ? -16.453 15.602 8.648 1 98.81 92 ALA B N 1
ATOM 4533 C CA . ALA B 1 92 ? -15.969 16.984 8.539 1 98.81 92 ALA B CA 1
ATOM 4534 C C . ALA B 1 92 ? -14.859 17.078 7.5 1 98.81 92 ALA B C 1
ATOM 4536 O O . ALA B 1 92 ? -14.039 16.172 7.363 1 98.81 92 ALA B O 1
ATOM 4537 N N . GLY B 1 93 ? -14.867 18.172 6.73 1 98.81 93 GLY B N 1
ATOM 4538 C CA . GLY B 1 93 ? -13.742 18.438 5.848 1 98.81 93 GLY B CA 1
ATOM 4539 C C . GLY B 1 93 ? -12.422 18.562 6.586 1 98.81 93 GLY B C 1
ATOM 4540 O O . GLY B 1 93 ? -12.367 19.062 7.707 1 98.81 93 GLY B O 1
ATOM 4541 N N . GLY B 1 94 ? -11.344 18.062 5.965 1 98.75 94 GLY B N 1
ATOM 4542 C CA . GLY B 1 94 ? -10.023 18.172 6.574 1 98.75 94 GLY B CA 1
ATOM 4543 C C . GLY B 1 94 ? -9.539 19.594 6.699 1 98.75 94 GLY B C 1
ATOM 4544 O O . GLY B 1 94 ? -9.93 20.469 5.918 1 98.75 94 GLY B O 1
ATOM 4545 N N . VAL B 1 95 ? -8.75 19.828 7.719 1 98.94 95 VAL B N 1
ATOM 4546 C CA . VAL B 1 95 ? -8 21.062 7.914 1 98.94 95 VAL B CA 1
ATOM 4547 C C . VAL B 1 95 ? -6.504 20.781 7.906 1 98.94 95 VAL B C 1
ATOM 4549 O O . VAL B 1 95 ? -6.027 19.922 8.656 1 98.94 95 VAL B O 1
ATOM 4552 N N . ASP B 1 96 ? -5.82 21.406 7.004 1 98.94 96 ASP B N 1
ATOM 4553 C CA . ASP B 1 96 ? -4.367 21.25 6.973 1 98.94 96 ASP B CA 1
ATOM 4554 C C . ASP B 1 96 ? -3.666 22.531 7.43 1 98.94 96 ASP B C 1
ATOM 4556 O O . ASP B 1 96 ? -3.619 23.516 6.695 1 98.94 96 ASP B O 1
ATOM 4560 N N . SER B 1 97 ? -3.07 22.453 8.57 1 98.88 97 SER B N 1
ATOM 4561 C CA . SER B 1 97 ? -2.508 23.641 9.211 1 98.88 97 SER B CA 1
ATOM 4562 C C . SER B 1 97 ? -1.111 23.938 8.688 1 98.88 97 SER B C 1
ATOM 4564 O O . SER B 1 97 ? -0.488 24.922 9.094 1 98.88 97 SER B O 1
ATOM 4566 N N . HIS B 1 98 ? -0.586 23.141 7.73 1 98.88 98 HIS B N 1
ATOM 4567 C CA . HIS B 1 98 ? 0.804 23.281 7.312 1 98.88 98 HIS B CA 1
ATOM 4568 C C . HIS B 1 98 ? 0.949 23.078 5.809 1 98.88 98 HIS B C 1
ATOM 4570 O O . HIS B 1 98 ? 1.341 22 5.355 1 98.88 98 HIS B O 1
ATOM 4576 N N . VAL B 1 99 ? 0.754 24.172 5.074 1 98.88 99 VAL B N 1
ATOM 4577 C CA . VAL B 1 99 ? 0.841 24.141 3.617 1 98.88 99 VAL B CA 1
ATOM 4578 C C . VAL B 1 99 ? 1.698 25.297 3.121 1 98.88 99 VAL B C 1
ATOM 4580 O O . VAL B 1 99 ? 1.539 26.438 3.574 1 98.88 99 VAL B O 1
ATOM 4583 N N . HIS B 1 100 ? 2.592 25.031 2.201 1 98.62 100 HIS B N 1
ATOM 4584 C CA . HIS B 1 100 ? 3.365 26.078 1.538 1 98.62 100 HIS B CA 1
ATOM 4585 C C . HIS B 1 100 ? 2.828 26.359 0.139 1 98.62 100 HIS B C 1
ATOM 4587 O O . HIS B 1 100 ? 3.01 25.547 -0.773 1 98.62 100 HIS B O 1
ATOM 4593 N N . VAL B 1 101 ? 2.268 27.531 -0.094 1 98.12 101 VAL B N 1
ATOM 4594 C CA . VAL B 1 101 ? 1.665 27.859 -1.382 1 98.12 101 VAL B CA 1
ATOM 4595 C C . VAL B 1 101 ? 2.662 28.641 -2.234 1 98.12 101 VAL B C 1
ATOM 4597 O O . VAL B 1 101 ? 2.6 28.594 -3.465 1 98.12 101 VAL B O 1
ATOM 4600 N N . ASN B 1 102 ? 3.568 29.312 -1.645 1 97.19 102 ASN B N 1
ATOM 4601 C CA . ASN B 1 102 ? 4.754 29.906 -2.26 1 97.19 102 ASN B CA 1
ATOM 4602 C C . ASN B 1 102 ? 4.391 31.094 -3.139 1 97.19 102 ASN B C 1
ATOM 4604 O O . ASN B 1 102 ? 5.176 31.5 -3.998 1 97.19 102 ASN B O 1
ATOM 4608 N N . GLU B 1 103 ? 3.193 31.578 -3.08 1 97.38 103 GLU B N 1
ATOM 4609 C CA . GLU B 1 103 ? 2.729 32.75 -3.818 1 97.38 103 GLU B CA 1
ATOM 4610 C C . GLU B 1 103 ? 2.475 33.938 -2.883 1 97.38 103 GLU B C 1
ATOM 4612 O O . GLU B 1 103 ? 1.836 33.781 -1.84 1 97.38 103 GLU B O 1
ATOM 4617 N N . PRO B 1 104 ? 2.926 35.125 -3.283 1 97.19 104 PRO B N 1
ATOM 4618 C CA . PRO B 1 104 ? 3.602 35.531 -4.52 1 97.19 104 PRO B CA 1
ATOM 4619 C C . PRO B 1 104 ? 5.078 35.156 -4.543 1 97.19 104 PRO B C 1
ATOM 4621 O O . PRO B 1 104 ? 5.602 34.656 -3.543 1 97.19 104 PRO B O 1
ATOM 4624 N N . GLY B 1 105 ? 5.762 35.344 -5.77 1 97.5 105 GLY B N 1
ATOM 4625 C CA . GLY B 1 105 ? 7.207 35.25 -5.926 1 97.5 105 GLY B CA 1
ATOM 4626 C C . GLY B 1 105 ? 7.656 33.906 -6.461 1 97.5 105 GLY B C 1
ATOM 4627 O O . GLY B 1 105 ? 8.562 33.812 -7.297 1 97.5 105 GLY B O 1
ATOM 4628 N N . ARG B 1 106 ? 7.07 32.844 -5.973 1 97.31 106 ARG B N 1
ATOM 4629 C CA . ARG B 1 106 ? 7.441 31.5 -6.406 1 97.31 106 ARG B CA 1
ATOM 4630 C C . ARG B 1 106 ? 6.215 30.688 -6.832 1 97.31 106 ARG B C 1
ATOM 4632 O O . ARG B 1 106 ? 6.047 29.547 -6.426 1 97.31 106 ARG B O 1
ATOM 4639 N N . SER B 1 107 ? 5.422 31.312 -7.602 1 95.88 107 SER B N 1
ATOM 4640 C CA . SER B 1 107 ? 4.188 30.703 -8.078 1 95.88 107 SER B CA 1
ATOM 4641 C C . SER B 1 107 ? 4.48 29.469 -8.938 1 95.88 107 SER B C 1
ATOM 4643 O O . SER B 1 107 ? 3.621 28.609 -9.102 1 95.88 107 SER B O 1
ATOM 4645 N N . SER B 1 108 ? 5.719 29.391 -9.461 1 97.44 108 SER B N 1
ATOM 4646 C CA . SER B 1 108 ? 6.105 28.219 -10.234 1 97.44 108 SER B CA 1
ATOM 4647 C C . SER B 1 108 ? 6.23 26.984 -9.344 1 97.44 108 SER B C 1
ATOM 4649 O O . SER B 1 108 ? 6.133 25.859 -9.82 1 97.44 108 SER B O 1
ATOM 4651 N N . TRP B 1 109 ? 6.531 27.219 -8.086 1 97.69 109 TRP B N 1
ATOM 4652 C CA . TRP B 1 109 ? 6.582 26.109 -7.133 1 97.69 109 TRP B CA 1
ATOM 4653 C C . TRP B 1 109 ? 5.18 25.609 -6.809 1 97.69 109 TRP B C 1
ATOM 4655 O O . TRP B 1 109 ? 4.914 24.406 -6.887 1 97.69 109 TRP B O 1
ATOM 4665 N N . GLU B 1 110 ? 4.367 26.547 -6.453 1 97.88 110 GLU B N 1
ATOM 4666 C CA . GLU B 1 110 ? 2.963 26.328 -6.117 1 97.88 110 GLU B CA 1
ATOM 4667 C C . GLU B 1 110 ? 2.207 27.641 -5.992 1 97.88 110 GLU B C 1
ATOM 4669 O O . GLU B 1 110 ? 2.75 28.641 -5.504 1 97.88 110 GLU B O 1
ATOM 4674 N N . GLY B 1 111 ? 0.991 27.703 -6.469 1 98.19 111 GLY B N 1
ATOM 4675 C CA . GLY B 1 111 ? 0.111 28.844 -6.312 1 98.19 111 GLY B CA 1
ATOM 4676 C C . GLY B 1 111 ? -1.2 28.5 -5.629 1 98.19 111 GLY B C 1
ATOM 4677 O O . GLY B 1 111 ? -1.509 27.328 -5.422 1 98.19 111 GLY B O 1
ATOM 4678 N N . TYR B 1 112 ? -1.941 29.562 -5.316 1 98.5 112 TYR B N 1
ATOM 4679 C CA . TYR B 1 112 ? -3.184 29.359 -4.578 1 98.5 112 TYR B CA 1
ATOM 4680 C C . TYR B 1 112 ? -4.172 28.531 -5.387 1 98.5 112 TYR B C 1
ATOM 4682 O O . TYR B 1 112 ? -4.879 27.688 -4.832 1 98.5 112 TYR B O 1
ATOM 4690 N N . VAL B 1 113 ? -4.223 28.688 -6.645 1 98.31 113 VAL B N 1
ATOM 4691 C CA . VAL B 1 113 ? -5.176 27.969 -7.484 1 98.31 113 VAL B CA 1
ATOM 4692 C C . VAL B 1 113 ? -4.895 26.469 -7.418 1 98.31 113 VAL B C 1
ATOM 4694 O O . VAL B 1 113 ? -5.77 25.688 -7.039 1 98.31 113 VAL B O 1
ATOM 4697 N N . THR B 1 114 ? -3.697 26.047 -7.668 1 98.5 114 THR B N 1
ATOM 4698 C CA . THR B 1 114 ? -3.367 24.625 -7.73 1 98.5 114 THR B CA 1
ATOM 4699 C C . THR B 1 114 ? -3.363 24.016 -6.332 1 98.5 114 THR B C 1
ATOM 4701 O O . THR B 1 114 ? -3.82 22.891 -6.145 1 98.5 114 THR B O 1
ATOM 4704 N N . ALA B 1 115 ? -2.883 24.766 -5.359 1 98.69 115 ALA B N 1
ATOM 4705 C CA . ALA B 1 115 ? -2.857 24.266 -3.992 1 98.69 115 ALA B CA 1
ATOM 4706 C C . ALA B 1 115 ? -4.27 24 -3.48 1 98.69 115 ALA B C 1
ATOM 4708 O O . ALA B 1 115 ? -4.535 22.953 -2.885 1 98.69 115 ALA B O 1
ATOM 4709 N N . THR B 1 116 ? -5.156 24.922 -3.738 1 98.81 116 THR B N 1
ATOM 4710 C CA . THR B 1 116 ? -6.5 24.797 -3.186 1 98.81 116 THR B CA 1
ATOM 4711 C C . THR B 1 116 ? -7.336 23.812 -4.004 1 98.81 116 THR B C 1
ATOM 4713 O O . THR B 1 116 ? -8.242 23.172 -3.477 1 98.81 116 THR B O 1
ATOM 4716 N N . GLN B 1 117 ? -7.035 23.672 -5.285 1 98.75 117 GLN B N 1
ATOM 4717 C CA . GLN B 1 117 ? -7.656 22.609 -6.062 1 98.75 117 GLN B CA 1
ATOM 4718 C C . GLN B 1 117 ? -7.242 21.234 -5.539 1 98.75 117 GLN B C 1
ATOM 4720 O O . GLN B 1 117 ? -8.078 20.328 -5.406 1 98.75 117 GLN B O 1
ATOM 4725 N N . ALA B 1 118 ? -5.957 21.109 -5.293 1 98.88 118 ALA B N 1
ATOM 4726 C CA . ALA B 1 118 ? -5.449 19.859 -4.734 1 98.88 118 ALA B CA 1
ATOM 4727 C C . ALA B 1 118 ? -6.09 19.562 -3.381 1 98.88 118 ALA B C 1
ATOM 4729 O O . ALA B 1 118 ? -6.465 18.422 -3.102 1 98.88 118 ALA B O 1
ATOM 4730 N N . ALA B 1 119 ? -6.211 20.594 -2.588 1 98.94 119 ALA B N 1
ATOM 4731 C CA . ALA B 1 119 ? -6.855 20.438 -1.286 1 98.94 119 ALA B CA 1
ATOM 4732 C C . ALA B 1 119 ? -8.297 19.969 -1.438 1 98.94 119 ALA B C 1
ATOM 4734 O O . ALA B 1 119 ? -8.703 18.984 -0.806 1 98.94 119 ALA B O 1
ATOM 4735 N N . ALA B 1 120 ? -9.039 20.578 -2.311 1 98.88 120 ALA B N 1
ATOM 4736 C CA . ALA B 1 120 ? -10.43 20.219 -2.553 1 98.88 120 ALA B CA 1
ATOM 4737 C C . ALA B 1 120 ? -10.547 18.766 -3.004 1 98.88 120 ALA B C 1
ATOM 4739 O O . ALA B 1 120 ? -11.383 18.016 -2.5 1 98.88 120 ALA B O 1
ATOM 4740 N N . ALA B 1 121 ? -9.664 18.406 -3.854 1 98.81 121 ALA B N 1
ATOM 4741 C CA . ALA B 1 121 ? -9.656 17.047 -4.383 1 98.81 121 ALA B CA 1
ATOM 4742 C C . ALA B 1 121 ? -9.32 16.031 -3.289 1 98.81 121 ALA B C 1
ATOM 4744 O O . ALA B 1 121 ? -9.734 14.875 -3.359 1 98.81 121 ALA B O 1
ATOM 4745 N N . GLY B 1 122 ? -8.594 16.484 -2.32 1 98.81 122 GLY B N 1
ATOM 4746 C CA . GLY B 1 122 ? -8.188 15.617 -1.225 1 98.81 122 GLY B CA 1
ATOM 4747 C C . GLY B 1 122 ? -9.125 15.672 -0.038 1 98.81 122 GLY B C 1
ATOM 4748 O O . GLY B 1 122 ? -8.867 15.055 0.998 1 98.81 122 GLY B O 1
ATOM 4749 N N . GLY B 1 123 ? -10.203 16.422 -0.099 1 98.88 123 GLY B N 1
ATOM 4750 C CA . GLY B 1 123 ? -11.156 16.516 0.991 1 98.88 123 GLY B CA 1
ATOM 4751 C C . GLY B 1 123 ? -10.742 17.5 2.066 1 98.88 123 GLY B C 1
ATOM 4752 O O . GLY B 1 123 ? -11.242 17.453 3.191 1 98.88 123 GLY B O 1
ATOM 4753 N N . ILE B 1 124 ? -9.781 18.312 1.736 1 98.94 124 ILE B N 1
ATOM 4754 C CA . ILE B 1 124 ? -9.336 19.375 2.625 1 98.94 124 ILE B CA 1
ATOM 4755 C C . ILE B 1 124 ? -10.125 20.656 2.322 1 98.94 124 ILE B C 1
ATOM 4757 O O . ILE B 1 124 ? -10.094 21.156 1.196 1 98.94 124 ILE B O 1
ATOM 4761 N N . THR B 1 125 ? -10.805 21.156 3.338 1 98.94 125 THR B N 1
ATOM 4762 C CA . THR B 1 125 ? -11.68 22.297 3.102 1 98.94 125 THR B CA 1
ATOM 4763 C C . THR B 1 125 ? -11.039 23.594 3.594 1 98.94 125 THR B C 1
ATOM 4765 O O . THR B 1 125 ? -11.523 24.688 3.295 1 98.94 125 THR B O 1
ATOM 4768 N N . THR B 1 126 ? -9.984 23.438 4.336 1 98.94 126 THR B N 1
ATOM 4769 C CA . THR B 1 126 ? -9.266 24.594 4.863 1 98.94 126 THR B CA 1
ATOM 4770 C C . THR B 1 126 ? -7.762 24.328 4.891 1 98.94 126 THR B C 1
ATOM 4772 O O . THR B 1 126 ? -7.316 23.297 5.383 1 98.94 126 THR B O 1
ATOM 4775 N N . ILE B 1 127 ? -7.016 25.234 4.297 1 98.94 127 ILE B N 1
ATOM 4776 C CA . ILE B 1 127 ? -5.566 25.156 4.441 1 98.94 127 ILE B CA 1
ATOM 4777 C C . ILE B 1 127 ? -5.051 26.422 5.137 1 98.94 127 ILE B C 1
ATOM 4779 O O . ILE B 1 127 ? -5.645 27.5 5.008 1 98.94 127 ILE B O 1
ATOM 4783 N N . ILE B 1 128 ? -3.998 26.281 5.887 1 98.88 128 ILE B N 1
ATOM 4784 C CA . ILE B 1 128 ? -3.314 27.422 6.484 1 98.88 128 ILE B CA 1
ATOM 4785 C C . ILE B 1 128 ? -1.934 27.578 5.855 1 98.88 128 ILE B C 1
ATOM 4787 O O . ILE B 1 128 ? -1.096 26.688 5.938 1 98.88 128 ILE B O 1
ATOM 4791 N N . ASP B 1 129 ? -1.714 28.672 5.207 1 98.75 129 ASP B N 1
ATOM 4792 C CA . ASP B 1 129 ? -0.531 28.906 4.391 1 98.75 129 ASP B CA 1
ATOM 4793 C C . ASP B 1 129 ? 0.642 29.391 5.246 1 98.75 129 ASP B C 1
ATOM 4795 O O . ASP B 1 129 ? 0.51 30.344 6.016 1 98.75 129 ASP B O 1
ATOM 4799 N N . MET B 1 130 ? 1.761 28.75 5.07 1 98.75 130 MET B N 1
ATOM 4800 C CA . MET B 1 130 ? 2.984 29.031 5.816 1 98.75 130 MET B CA 1
ATOM 4801 C C . MET B 1 130 ? 3.625 30.328 5.332 1 98.75 130 MET B C 1
ATOM 4803 O O . MET B 1 130 ? 3.447 30.719 4.176 1 98.75 130 MET B O 1
ATOM 4807 N N . PRO B 1 131 ? 4.426 30.969 6.082 1 98.44 131 PRO B N 1
ATOM 4808 C CA . PRO B 1 131 ? 4.836 32.375 5.832 1 98.44 131 PRO B CA 1
ATOM 4809 C C . PRO B 1 131 ? 6.152 32.469 5.062 1 98.44 131 PRO B C 1
ATOM 4811 O O . PRO B 1 131 ? 6.551 33.562 4.652 1 98.44 131 PRO B O 1
ATOM 4814 N N . LEU B 1 132 ? 6.891 31.406 4.781 1 93.88 132 LEU B N 1
ATOM 4815 C CA . LEU B 1 132 ? 8.312 31.578 4.531 1 93.88 132 LEU B CA 1
ATOM 4816 C C . LEU B 1 132 ? 8.617 31.547 3.035 1 93.88 132 LEU B C 1
ATOM 4818 O O . LEU B 1 132 ? 9.586 32.156 2.578 1 93.88 132 LEU B O 1
ATOM 4822 N N . ASN B 1 133 ? 7.836 30.891 2.201 1 93.06 133 ASN B N 1
ATOM 4823 C CA . ASN B 1 133 ? 8.312 30.625 0.847 1 93.06 133 ASN B CA 1
ATOM 4824 C C . ASN B 1 133 ? 7.781 31.656 -0.146 1 93.06 133 ASN B C 1
ATOM 4826 O O . ASN B 1 133 ? 8.266 31.734 -1.276 1 93.06 133 ASN B O 1
ATOM 4830 N N . SER B 1 134 ? 6.887 32.438 0.212 1 95.81 134 SER B N 1
ATOM 4831 C CA . SER B 1 134 ? 6.453 33.531 -0.65 1 95.81 134 SER B CA 1
ATOM 4832 C C . SER B 1 134 ? 7.453 34.688 -0.622 1 95.81 134 SER B C 1
ATOM 4834 O O . SER B 1 134 ? 8.25 34.812 0.313 1 95.81 134 SER B O 1
ATOM 4836 N N . ILE B 1 135 ? 7.406 35.438 -1.652 1 97.56 135 ILE B N 1
ATOM 4837 C CA . ILE B 1 135 ? 8.242 36.656 -1.732 1 97.56 135 ILE B CA 1
ATOM 4838 C C . ILE B 1 135 ? 7.359 37.875 -1.854 1 97.56 135 ILE B C 1
ATOM 4840 O O . ILE B 1 135 ? 6.73 38.094 -2.893 1 97.56 135 ILE B O 1
ATOM 4844 N N . PRO B 1 136 ? 7.387 38.781 -0.907 1 97.62 136 PRO B N 1
ATOM 4845 C CA . PRO B 1 136 ? 8.086 38.625 0.372 1 97.62 136 PRO B CA 1
ATOM 4846 C C . PRO B 1 136 ? 7.426 37.625 1.296 1 97.62 136 PRO B C 1
ATOM 4848 O O . PRO B 1 136 ? 6.258 37.281 1.106 1 97.62 136 PRO B O 1
ATOM 4851 N N . PRO B 1 137 ? 8.273 37.125 2.295 1 98.44 137 PRO B N 1
ATOM 4852 C CA . PRO B 1 137 ? 7.648 36.281 3.322 1 98.44 137 PRO B CA 1
ATOM 4853 C C . PRO B 1 137 ? 6.656 37.062 4.188 1 98.44 137 PRO B C 1
ATOM 4855 O O . PRO B 1 137 ? 6.715 38.281 4.242 1 98.44 137 PRO B O 1
ATOM 4858 N N . THR B 1 138 ? 5.742 36.375 4.793 1 98.75 138 THR B N 1
ATOM 4859 C CA . THR B 1 138 ? 4.691 37 5.582 1 98.75 138 THR B CA 1
ATOM 4860 C C . THR B 1 138 ? 5.203 37.375 6.977 1 98.75 138 THR B C 1
ATOM 4862 O O . THR B 1 138 ? 4.801 36.75 7.965 1 98.75 138 THR B O 1
ATOM 4865 N N . THR B 1 139 ? 6.027 38.438 7.051 1 98.69 139 THR B N 1
ATOM 4866 C CA . THR B 1 139 ? 6.691 38.812 8.297 1 98.69 139 THR B CA 1
ATOM 4867 C C . THR B 1 139 ? 6.266 40.188 8.758 1 98.69 139 THR B C 1
ATOM 4869 O O . THR B 1 139 ? 6.824 40.719 9.711 1 98.69 139 THR B O 1
ATOM 4872 N N . SER B 1 140 ? 5.305 40.781 8.07 1 98.56 140 SER B N 1
ATOM 4873 C CA . SER B 1 140 ? 4.703 42.031 8.43 1 98.56 140 SER B CA 1
ATOM 4874 C C . SER B 1 140 ? 3.248 42.125 7.984 1 98.56 140 SER B C 1
ATOM 4876 O O . SER B 1 140 ? 2.797 41.281 7.184 1 98.56 140 SER B O 1
ATOM 4878 N N . LEU B 1 141 ? 2.549 43.094 8.562 1 98.44 141 LEU B N 1
ATOM 4879 C CA . LEU B 1 141 ? 1.163 43.312 8.156 1 98.44 141 LEU B CA 1
ATOM 4880 C C . LEU B 1 141 ? 1.075 43.625 6.664 1 98.44 141 LEU B C 1
ATOM 4882 O O . LEU B 1 141 ? 0.181 43.125 5.973 1 98.44 141 LEU B O 1
ATOM 4886 N N . GLU B 1 142 ? 2.008 44.438 6.207 1 98.44 142 GLU B N 1
ATOM 4887 C CA . GLU B 1 142 ? 2.035 44.781 4.785 1 98.44 142 GLU B CA 1
ATOM 4888 C C . GLU B 1 142 ? 2.227 43.531 3.926 1 98.44 142 GLU B C 1
ATOM 4890 O O . GLU B 1 142 ? 1.552 43.344 2.908 1 98.44 142 GLU B O 1
ATOM 4895 N N . ASN B 1 143 ? 3.18 42.688 4.336 1 98.5 143 ASN B N 1
ATOM 4896 C CA . ASN B 1 143 ? 3.418 41.469 3.6 1 98.5 143 ASN B CA 1
ATOM 4897 C C . ASN B 1 143 ? 2.197 40.562 3.629 1 98.5 143 ASN B C 1
ATOM 4899 O O . ASN B 1 143 ? 1.904 39.875 2.646 1 98.5 143 ASN B O 1
ATOM 4903 N N . LEU B 1 144 ? 1.508 40.5 4.75 1 98.56 144 LEU B N 1
ATOM 4904 C CA . LEU B 1 144 ? 0.277 39.719 4.867 1 98.56 144 LEU B CA 1
ATOM 4905 C C . LEU B 1 144 ? -0.772 40.219 3.877 1 98.56 144 LEU B C 1
ATOM 4907 O O . LEU B 1 144 ? -1.437 39.406 3.217 1 98.56 144 LEU B O 1
ATOM 4911 N N . LYS B 1 145 ? -0.9 41.5 3.754 1 98.19 145 LYS B N 1
ATOM 4912 C CA . LYS B 1 145 ? -1.861 42.094 2.826 1 98.19 145 LYS B CA 1
ATOM 4913 C C . LYS B 1 145 ? -1.536 41.688 1.385 1 98.19 145 LYS B C 1
ATOM 4915 O O . LYS B 1 145 ? -2.436 41.375 0.601 1 98.19 145 LYS B O 1
ATOM 4920 N N . ILE B 1 146 ? -0.273 41.781 1.082 1 97.69 146 ILE B N 1
ATOM 4921 C CA . ILE B 1 146 ? 0.173 41.406 -0.257 1 97.69 146 ILE B CA 1
ATOM 4922 C C . ILE B 1 146 ? -0.217 39.969 -0.549 1 97.69 146 ILE B C 1
ATOM 4924 O O . ILE B 1 146 ? -0.802 39.656 -1.595 1 97.69 146 ILE B O 1
ATOM 4928 N N . LYS B 1 147 ? 0.082 39.094 0.363 1 97.56 147 LYS B N 1
ATOM 4929 C CA . LYS B 1 147 ? -0.213 37.656 0.215 1 97.56 147 LYS B CA 1
ATOM 4930 C C . LYS B 1 147 ? -1.716 37.438 0.115 1 97.56 147 LYS B C 1
ATOM 4932 O O . LYS B 1 147 ? -2.172 36.656 -0.74 1 97.56 147 LYS B O 1
ATOM 4937 N N . ALA B 1 148 ? -2.471 38.031 0.995 1 98 148 ALA B N 1
ATOM 4938 C CA . ALA B 1 148 ? -3.924 37.906 1.002 1 98 148 ALA B CA 1
ATOM 4939 C C . ALA B 1 148 ? -4.527 38.375 -0.32 1 98 148 ALA B C 1
ATOM 4941 O O . ALA B 1 148 ? -5.461 37.75 -0.835 1 98 148 ALA B O 1
ATOM 4942 N N . ASN B 1 149 ? -4.023 39.375 -0.867 1 96.75 149 ASN B N 1
ATOM 4943 C CA . ASN B 1 149 ? -4.516 39.938 -2.129 1 96.75 149 ASN B CA 1
ATOM 4944 C C . ASN B 1 149 ? -4.293 38.938 -3.281 1 96.75 149 ASN B C 1
ATOM 4946 O O . ASN B 1 149 ? -5.098 38.875 -4.211 1 96.75 149 ASN B O 1
ATOM 4950 N N . MET B 1 150 ? -3.232 38.25 -3.203 1 95.69 150 MET B N 1
ATOM 4951 C CA . MET B 1 150 ? -2.936 37.25 -4.223 1 95.69 150 MET B CA 1
ATOM 4952 C C . MET B 1 150 ? -3.934 36.094 -4.164 1 95.69 150 MET B C 1
ATOM 4954 O O . MET B 1 150 ? -4.262 35.5 -5.191 1 95.69 150 MET B O 1
ATOM 4958 N N . ALA B 1 151 ? -4.359 35.781 -2.982 1 96.94 151 ALA B N 1
ATOM 4959 C CA . ALA B 1 151 ? -5.234 34.625 -2.754 1 96.94 151 ALA B CA 1
ATOM 4960 C C . ALA B 1 151 ? -6.691 35 -3.045 1 96.94 151 ALA B C 1
ATOM 4962 O O . ALA B 1 151 ? -7.488 34.125 -3.395 1 96.94 151 ALA B O 1
ATOM 4963 N N . LYS B 1 152 ? -6.953 36.188 -3.02 1 93.69 152 LYS B N 1
ATOM 4964 C CA . LYS B 1 152 ? -8.328 36.656 -3.078 1 93.69 152 LYS B CA 1
ATOM 4965 C C . LYS B 1 152 ? -9.016 36.219 -4.371 1 93.69 152 LYS B C 1
ATOM 4967 O O . LYS B 1 152 ? -8.445 36.344 -5.457 1 93.69 152 LYS B O 1
ATOM 4972 N N . GLU B 1 153 ? -10.125 35.594 -4.289 1 89.44 153 GLU B N 1
ATOM 4973 C CA . GLU B 1 153 ? -11.039 35.188 -5.359 1 89.44 153 GLU B CA 1
ATOM 4974 C C . GLU B 1 153 ? -10.469 34.062 -6.191 1 89.44 153 GLU B C 1
ATOM 4976 O O . GLU B 1 153 ? -10.984 33.75 -7.27 1 89.44 153 GLU B O 1
ATOM 4981 N N . GLU B 1 154 ? -9.398 33.438 -5.719 1 93.69 154 GLU B N 1
ATOM 4982 C CA . GLU B 1 154 ? -8.758 32.375 -6.492 1 93.69 154 GLU B CA 1
ATOM 4983 C C . GLU B 1 154 ? -8.82 31.047 -5.762 1 93.69 154 GLU B C 1
ATOM 4985 O O . GLU B 1 154 ? -8.453 30 -6.32 1 93.69 154 GLU B O 1
ATOM 4990 N N . VAL B 1 155 ? -9.297 31.047 -4.598 1 98.12 155 VAL B N 1
ATOM 4991 C CA . VAL B 1 155 ? -9.102 29.891 -3.734 1 98.12 155 VAL B CA 1
ATOM 4992 C C . VAL B 1 155 ? -10.367 29.031 -3.738 1 98.12 155 VAL B C 1
ATOM 4994 O O . VAL B 1 155 ? -11.477 29.531 -3.562 1 98.12 155 VAL B O 1
ATOM 4997 N N . PHE B 1 156 ? -10.195 27.703 -3.869 1 98.44 156 PHE B N 1
ATOM 4998 C CA . PHE B 1 156 ? -11.305 26.766 -3.975 1 98.44 156 PHE B CA 1
ATOM 4999 C C . PHE B 1 156 ? -11.75 26.297 -2.594 1 98.44 156 PHE B C 1
ATOM 5001 O O . PHE B 1 156 ? -12.852 25.766 -2.441 1 98.44 156 PHE B O 1
ATOM 5008 N N . VAL B 1 157 ? -10.883 26.438 -1.617 1 98.88 157 VAL B N 1
ATOM 5009 C CA . VAL B 1 157 ? -11.188 26.141 -0.221 1 98.88 157 VAL B CA 1
ATOM 5010 C C . VAL B 1 157 ? -10.781 27.328 0.654 1 98.88 157 VAL B C 1
ATOM 5012 O O . VAL B 1 157 ? -10.133 28.266 0.179 1 98.88 157 VAL B O 1
ATOM 5015 N N . ASP B 1 158 ? -11.195 27.328 1.918 1 98.81 158 ASP B N 1
ATOM 5016 C CA . ASP B 1 158 ? -10.859 28.453 2.799 1 98.81 158 ASP B CA 1
ATOM 5017 C C . ASP B 1 158 ? -9.367 28.453 3.121 1 98.81 158 ASP B C 1
ATOM 5019 O O . ASP B 1 158 ? -8.734 27.406 3.209 1 98.81 158 ASP B O 1
ATOM 5023 N N . VAL B 1 159 ? -8.82 29.688 3.254 1 98.88 159 VAL B N 1
ATOM 5024 C CA . VAL B 1 159 ? -7.383 29.828 3.463 1 98.88 159 VAL B CA 1
ATOM 5025 C C . VAL B 1 159 ? -7.121 30.734 4.66 1 98.88 159 VAL B C 1
ATOM 5027 O O . VAL B 1 159 ? -7.652 31.844 4.73 1 98.88 159 VAL B O 1
ATOM 5030 N N . GLY B 1 160 ? -6.434 30.219 5.641 1 98.75 160 GLY B N 1
ATOM 5031 C CA . GLY B 1 160 ? -5.84 31.031 6.691 1 98.75 160 GLY B CA 1
ATOM 5032 C C . GLY B 1 160 ? -4.348 31.25 6.508 1 98.75 160 GLY B C 1
ATOM 5033 O O . GLY B 1 160 ? -3.75 30.703 5.574 1 98.75 160 GLY B O 1
ATOM 5034 N N . PHE B 1 161 ? -3.748 32.062 7.441 1 98.75 161 PHE B N 1
ATOM 5035 C CA . PHE B 1 161 ? -2.355 32.438 7.23 1 98.75 161 PHE B CA 1
ATOM 5036 C C . PHE B 1 161 ? -1.576 32.375 8.539 1 98.75 161 PHE B C 1
ATOM 5038 O O . PHE B 1 161 ? -2.086 32.781 9.594 1 98.75 161 PHE B O 1
ATOM 5045 N N . TRP B 1 162 ? -0.367 31.859 8.414 1 98.81 162 TRP B N 1
ATOM 5046 C CA . TRP B 1 162 ? 0.629 32.031 9.469 1 98.81 162 TRP B CA 1
ATOM 5047 C C . TRP B 1 162 ? 1.406 33.344 9.273 1 98.81 162 TRP B C 1
ATOM 5049 O O . TRP B 1 162 ? 1.667 33.75 8.141 1 98.81 162 TRP B O 1
ATOM 5059 N N . GLY B 1 163 ? 1.773 33.969 10.336 1 98.81 163 GLY B N 1
ATOM 5060 C CA . GLY B 1 163 ? 2.85 34.938 10.305 1 98.81 163 GLY B CA 1
ATOM 5061 C C . GLY B 1 163 ? 4.211 34.344 10.602 1 98.81 163 GLY B C 1
ATOM 5062 O O . GLY B 1 163 ? 4.301 33.219 11.086 1 98.81 163 GLY B O 1
ATOM 5063 N N . GLY B 1 164 ? 5.234 35.094 10.219 1 98.81 164 GLY B N 1
ATOM 5064 C CA . GLY B 1 164 ? 6.586 34.656 10.484 1 98.81 164 GLY B CA 1
ATOM 5065 C C . GLY B 1 164 ? 7.285 35.438 11.57 1 98.81 164 GLY B C 1
ATOM 5066 O O . GLY B 1 164 ? 7.109 36.656 11.672 1 98.81 164 GLY B O 1
ATOM 5067 N N . VAL B 1 165 ? 8.047 34.75 12.391 1 98.75 165 VAL B N 1
ATOM 5068 C CA . VAL B 1 165 ? 8.977 35.406 13.312 1 98.75 165 VAL B CA 1
ATOM 5069 C C . VAL B 1 165 ? 10.406 35.25 12.789 1 98.75 165 VAL B C 1
ATOM 5071 O O . VAL B 1 165 ? 10.914 34.125 12.648 1 98.75 165 VAL B O 1
ATOM 5074 N N . VAL B 1 166 ? 10.953 36.344 12.469 1 98.56 166 VAL B N 1
ATOM 5075 C CA . VAL B 1 166 ? 12.344 36.438 12.023 1 98.56 166 VAL B CA 1
ATOM 5076 C C . VAL B 1 166 ? 13.062 37.531 12.82 1 98.56 166 VAL B C 1
ATOM 5078 O O . VAL B 1 166 ? 12.422 38.344 13.492 1 98.56 166 VAL B O 1
ATOM 5081 N N . PRO B 1 167 ? 14.398 37.531 12.797 1 98.38 167 PRO B N 1
ATOM 5082 C CA . PRO B 1 167 ? 15.133 38.562 13.547 1 98.38 167 PRO B CA 1
ATOM 5083 C C . PRO B 1 167 ? 14.719 39.969 13.148 1 98.38 167 PRO B C 1
ATOM 5085 O O . PRO B 1 167 ? 14.734 40.312 11.969 1 98.38 167 PRO B O 1
ATOM 5088 N N . GLY B 1 168 ? 14.242 40.688 14.141 1 97.81 168 GLY B N 1
ATOM 5089 C CA . GLY B 1 168 ? 14.047 42.125 13.93 1 97.81 168 GLY B CA 1
ATOM 5090 C C . GLY B 1 168 ? 12.609 42.469 13.602 1 97.81 168 GLY B C 1
ATOM 5091 O O . GLY B 1 168 ? 12.289 43.625 13.367 1 97.81 168 GLY B O 1
ATOM 5092 N N . ASN B 1 169 ? 11.727 41.5 13.648 1 98.12 169 ASN B N 1
ATOM 5093 C CA . ASN B 1 169 ? 10.383 41.875 13.234 1 98.12 169 ASN B CA 1
ATOM 5094 C C . ASN B 1 169 ? 9.398 41.844 14.398 1 98.12 169 ASN B C 1
ATOM 5096 O O . ASN B 1 169 ? 8.188 41.719 14.188 1 98.12 169 ASN B O 1
ATOM 5100 N N . GLU B 1 170 ? 9.836 41.812 15.633 1 97.25 170 GLU B N 1
ATOM 5101 C CA . GLU B 1 170 ? 9 41.625 16.812 1 97.25 170 GLU B CA 1
ATOM 5102 C C . GLU B 1 170 ? 7.898 42.688 16.875 1 97.25 170 GLU B C 1
ATOM 5104 O O . GLU B 1 170 ? 6.793 42.406 17.344 1 97.25 170 GLU B O 1
ATOM 5109 N N . GLU B 1 171 ? 8.117 43.875 16.406 1 97.38 171 GLU B N 1
ATOM 5110 C CA . GLU B 1 171 ? 7.148 44.969 16.5 1 97.38 171 GLU B CA 1
ATOM 5111 C C . GLU B 1 171 ? 5.992 44.75 15.516 1 97.38 171 GLU B C 1
ATOM 5113 O O . GLU B 1 171 ? 4.953 45.406 15.633 1 97.38 171 GLU B O 1
ATOM 5118 N N . GLU B 1 172 ? 6.219 43.844 14.57 1 98 172 GLU B N 1
ATOM 5119 C CA . GLU B 1 172 ? 5.211 43.594 13.547 1 98 172 GLU B CA 1
ATOM 5120 C C . GLU B 1 172 ? 4.191 42.562 14.031 1 98 172 GLU B C 1
ATOM 5122 O O . GLU B 1 172 ? 3.121 42.406 13.438 1 98 172 GLU B O 1
ATOM 5127 N N . LEU B 1 173 ? 4.449 41.875 15.062 1 98.56 173 LEU B N 1
ATOM 5128 C CA . LEU B 1 173 ? 3.734 40.656 15.422 1 98.56 173 LEU B CA 1
ATOM 5129 C C . LEU B 1 173 ? 2.314 40.969 15.875 1 98.56 173 LEU B C 1
ATOM 5131 O O . LEU B 1 173 ? 1.361 40.312 15.453 1 98.56 173 LEU B O 1
ATOM 5135 N N . GLN B 1 174 ? 2.127 41.969 16.672 1 97.94 174 GLN B N 1
ATOM 5136 C CA . GLN B 1 174 ? 0.82 42.281 17.234 1 97.94 174 GLN B CA 1
ATOM 5137 C C . GLN B 1 174 ? -0.158 42.719 16.141 1 97.94 174 GLN B C 1
ATOM 5139 O O . GLN B 1 174 ? -1.339 42.375 16.188 1 97.94 174 GLN B O 1
ATOM 5144 N N . ALA B 1 175 ? 0.345 43.531 15.219 1 98 175 ALA B N 1
ATOM 5145 C CA . ALA B 1 175 ? -0.506 43.938 14.109 1 98 175 ALA B CA 1
ATOM 5146 C C . ALA B 1 175 ? -1.017 42.75 13.312 1 98 175 ALA B C 1
ATOM 5148 O O . ALA B 1 175 ? -2.16 42.75 12.852 1 98 175 ALA B O 1
ATOM 5149 N N . MET B 1 176 ? -0.188 41.781 13.141 1 98.44 176 MET B N 1
ATOM 5150 C CA . MET B 1 176 ? -0.589 40.594 12.398 1 98.44 176 MET B CA 1
ATOM 5151 C C . MET B 1 176 ? -1.576 39.75 13.203 1 98.44 176 MET B C 1
ATOM 5153 O O . MET B 1 176 ? -2.494 39.156 12.641 1 98.44 176 MET B O 1
ATOM 5157 N N . VAL B 1 177 ? -1.375 39.719 14.531 1 98.06 177 VAL B N 1
ATOM 5158 C CA . VAL B 1 177 ? -2.35 39.062 15.391 1 98.06 177 VAL B CA 1
ATOM 5159 C C . VAL B 1 177 ? -3.723 39.688 15.203 1 98.06 177 VAL B C 1
ATOM 5161 O O . VAL B 1 177 ? -4.723 39 15.016 1 98.06 177 VAL B O 1
ATOM 5164 N N . GLU B 1 178 ? -3.756 41 15.219 1 97.44 178 GLU B N 1
ATOM 5165 C CA . GLU B 1 178 ? -5.004 41.719 15.062 1 97.44 178 GLU B CA 1
ATOM 5166 C C . GLU B 1 178 ? -5.629 41.469 13.695 1 97.44 178 GLU B C 1
ATOM 5168 O O . GLU B 1 178 ? -6.852 41.438 13.562 1 97.44 178 GLU B O 1
ATOM 5173 N N . ALA B 1 179 ? -4.754 41.281 12.719 1 98.06 179 ALA B N 1
ATOM 5174 C CA . ALA B 1 179 ? -5.215 41.062 11.352 1 98.06 179 ALA B CA 1
ATOM 5175 C C . ALA B 1 179 ? -5.84 39.656 11.211 1 98.06 179 ALA B C 1
ATOM 5177 O O . ALA B 1 179 ? -6.598 39.406 10.266 1 98.06 179 ALA B O 1
ATOM 5178 N N . GLY B 1 180 ? -5.41 38.75 12.055 1 97.94 180 GLY B N 1
ATOM 5179 C CA . GLY B 1 180 ? -6.121 37.5 12.07 1 97.94 180 GLY B CA 1
ATOM 5180 C C . GLY B 1 180 ? -5.25 36.312 11.664 1 97.94 180 GLY B C 1
ATOM 5181 O O . GLY B 1 180 ? -5.762 35.25 11.281 1 97.94 180 GLY B O 1
ATOM 5182 N N . VAL B 1 181 ? -3.922 36.469 11.672 1 98.44 181 VAL B N 1
ATOM 5183 C CA . VAL B 1 181 ? -3.105 35.281 11.453 1 98.44 181 VAL B CA 1
ATOM 5184 C C . VAL B 1 181 ? -3.398 34.25 12.539 1 98.44 181 VAL B C 1
ATOM 5186 O O . VAL B 1 181 ? -3.729 34.625 13.672 1 98.44 181 VAL B O 1
ATOM 5189 N N . VAL B 1 182 ? -3.227 32.969 12.227 1 97.88 182 VAL B N 1
ATOM 5190 C CA . VAL B 1 182 ? -3.582 31.906 13.172 1 97.88 182 VAL B CA 1
ATOM 5191 C C . VAL B 1 182 ? -2.492 31.766 14.234 1 97.88 182 VAL B C 1
ATOM 5193 O O . VAL B 1 182 ? -2.73 31.219 15.305 1 97.88 182 VAL B O 1
ATOM 5196 N N . GLY B 1 183 ? -1.358 32.156 13.945 1 98.44 183 GLY B N 1
ATOM 5197 C CA . GLY B 1 183 ? -0.15 32.094 14.75 1 98.44 183 GLY B CA 1
ATOM 5198 C C . GLY B 1 183 ? 1.109 32.406 13.977 1 98.44 183 GLY B C 1
ATOM 5199 O O . GLY B 1 183 ? 1.043 33.031 12.914 1 98.44 183 GLY B O 1
ATOM 5200 N N . PHE B 1 184 ? 2.205 32.094 14.57 1 98.88 184 PHE B N 1
ATOM 5201 C CA . PHE B 1 184 ? 3.482 32.438 13.953 1 98.88 184 PHE B CA 1
ATOM 5202 C C . PHE B 1 184 ? 4.375 31.219 13.828 1 98.88 184 PHE B C 1
ATOM 5204 O O . PHE B 1 184 ? 4.258 30.266 14.617 1 98.88 184 PHE B O 1
ATOM 5211 N N . LYS B 1 185 ? 5.207 31.25 12.773 1 98.81 185 LYS B N 1
ATOM 5212 C CA . LYS B 1 185 ? 6.203 30.203 12.531 1 98.81 185 LYS B CA 1
ATOM 5213 C C . LYS B 1 185 ? 7.617 30.766 12.625 1 98.81 185 LYS B C 1
ATOM 5215 O O . LYS B 1 185 ? 7.879 31.891 12.164 1 98.81 185 LYS B O 1
ATOM 5220 N N . CYS B 1 186 ? 8.516 30.078 13.258 1 98.62 186 CYS B N 1
ATOM 5221 C CA . CYS B 1 186 ? 9.93 30.422 13.242 1 98.62 186 CYS B CA 1
ATOM 5222 C C . CYS B 1 186 ? 10.797 29.172 13.109 1 98.62 186 CYS B C 1
ATOM 5224 O O . CYS B 1 186 ? 10.305 28.062 13.211 1 98.62 186 CYS B O 1
ATOM 5226 N N . PHE B 1 187 ? 12.031 29.344 12.789 1 98.5 187 PHE B N 1
ATOM 5227 C CA . PHE B 1 187 ? 13.023 28.281 12.633 1 98.5 187 PHE B CA 1
ATOM 5228 C C . PHE B 1 187 ? 14.117 28.391 13.68 1 98.5 187 PHE B C 1
ATOM 5230 O O . PHE B 1 187 ? 14.562 29.5 13.992 1 98.5 187 PHE B O 1
ATOM 5237 N N . LEU B 1 188 ? 14.562 27.25 14.18 1 98.25 188 LEU B N 1
ATOM 5238 C CA . LEU B 1 188 ? 15.695 27.234 15.094 1 98.25 188 LEU B CA 1
ATOM 5239 C C . LEU B 1 188 ? 16.969 26.828 14.367 1 98.25 188 LEU B C 1
ATOM 5241 O O . LEU B 1 188 ? 18.031 26.672 15 1 98.25 188 LEU B O 1
ATOM 5245 N N . ILE B 1 189 ? 16.859 26.594 13.086 1 96.88 189 ILE B N 1
ATOM 5246 C CA . ILE B 1 189 ? 17.984 26.281 12.203 1 96.88 189 ILE B CA 1
ATOM 5247 C C . ILE B 1 189 ? 17.781 26.938 10.844 1 96.88 189 ILE B C 1
ATOM 5249 O O . ILE B 1 189 ? 16.719 27.516 10.578 1 96.88 189 ILE B O 1
ATOM 5253 N N . ASN B 1 190 ? 18.828 26.891 10.047 1 94.06 190 ASN B N 1
ATOM 5254 C CA . ASN B 1 190 ? 18.719 27.484 8.727 1 94.06 190 ASN B CA 1
ATOM 5255 C C . ASN B 1 190 ? 17.5 26.969 7.98 1 94.06 190 ASN B C 1
ATOM 5257 O O . ASN B 1 190 ? 17.328 25.75 7.832 1 94.06 190 ASN B O 1
ATOM 5261 N N . SER B 1 191 ? 16.656 27.891 7.523 1 93.62 191 SER B N 1
ATOM 5262 C CA . SER B 1 191 ? 15.391 27.531 6.887 1 93.62 191 SER B CA 1
ATOM 5263 C C . SER B 1 191 ? 15.602 27.125 5.434 1 93.62 191 SER B C 1
ATOM 5265 O O . SER B 1 191 ? 14.711 26.547 4.809 1 93.62 191 SER B O 1
ATOM 5267 N N . GLY B 1 192 ? 16.719 27.438 4.891 1 90.44 192 GLY B N 1
ATOM 5268 C CA . GLY B 1 192 ? 17.016 27.125 3.502 1 90.44 192 GLY B CA 1
ATOM 5269 C C . GLY B 1 192 ? 16.812 28.312 2.57 1 90.44 192 GLY B C 1
ATOM 5270 O O . GLY B 1 192 ? 17.203 28.25 1.398 1 90.44 192 GLY B O 1
ATOM 5271 N N . VAL B 1 193 ? 16.203 29.406 3.086 1 92.75 193 VAL B N 1
ATOM 5272 C CA . VAL B 1 193 ? 16.016 30.609 2.285 1 92.75 193 VAL B CA 1
ATOM 5273 C C . VAL B 1 193 ? 16.5 31.828 3.07 1 92.75 193 VAL B C 1
ATOM 5275 O O . VAL B 1 193 ? 16.188 31.969 4.254 1 92.75 193 VAL B O 1
ATOM 5278 N N . SER B 1 194 ? 17.141 32.75 2.414 1 94.81 194 SER B N 1
ATOM 5279 C CA . SER B 1 194 ? 17.797 33.875 3.088 1 94.81 194 SER B CA 1
ATOM 5280 C C . SER B 1 194 ? 16.781 34.906 3.574 1 94.81 194 SER B C 1
ATOM 5282 O O . SER B 1 194 ? 17.016 35.594 4.559 1 94.81 194 SER B O 1
ATOM 5284 N N . GLU B 1 195 ? 15.664 34.969 2.941 1 95.62 195 GLU B N 1
ATOM 5285 C CA . GLU B 1 195 ? 14.664 35.969 3.283 1 95.62 195 GLU B CA 1
ATOM 5286 C C . GLU B 1 195 ? 13.883 35.562 4.531 1 95.62 195 GLU B C 1
ATOM 5288 O O . GLU B 1 195 ? 13.109 36.375 5.066 1 95.62 195 GLU B O 1
ATOM 5293 N N . PHE B 1 196 ? 14.117 34.406 5.027 1 97.81 196 PHE B N 1
ATOM 5294 C CA . PHE B 1 196 ? 13.469 33.938 6.246 1 97.81 196 PHE B CA 1
ATOM 5295 C C . PHE B 1 196 ? 14.477 33.281 7.188 1 97.81 196 PHE B C 1
ATOM 5297 O O . PHE B 1 196 ? 14.438 32.094 7.422 1 97.81 196 PHE B O 1
ATOM 5304 N N . PRO B 1 197 ? 15.305 34.094 7.781 1 97.81 197 PRO B N 1
ATOM 5305 C CA . PRO B 1 197 ? 16.359 33.562 8.641 1 97.81 197 PRO B CA 1
ATOM 5306 C C . PRO B 1 197 ? 15.828 32.938 9.938 1 97.81 197 PRO B C 1
ATOM 5308 O O . PRO B 1 197 ? 14.711 33.25 10.352 1 97.81 197 PRO B O 1
ATOM 5311 N N . TYR B 1 198 ? 16.625 32.062 10.523 1 97.94 198 TYR B N 1
ATOM 5312 C CA . TYR B 1 198 ? 16.234 31.438 11.781 1 97.94 198 TYR B CA 1
ATOM 5313 C C . TYR B 1 198 ? 16.453 32.375 12.953 1 97.94 198 TYR B C 1
ATOM 5315 O O . TYR B 1 198 ? 17.188 33.375 12.844 1 97.94 198 TYR B O 1
ATOM 5323 N N . VAL B 1 199 ? 15.812 32.156 14.086 1 98 199 VAL B N 1
ATOM 5324 C CA . VAL B 1 199 ? 15.852 33.062 15.242 1 98 199 VAL B CA 1
ATOM 5325 C C . VAL B 1 199 ? 16.891 32.562 16.25 1 98 199 VAL B C 1
ATOM 5327 O O . VAL B 1 199 ? 17.094 31.344 16.391 1 98 199 VAL B O 1
ATOM 5330 N N . THR B 1 200 ? 17.469 33.469 16.969 1 96.12 200 THR B N 1
ATOM 5331 C CA . THR B 1 200 ? 18.328 33.219 18.109 1 96.12 200 THR B CA 1
ATOM 5332 C C . THR B 1 200 ? 17.531 33.25 19.422 1 96.12 200 THR B C 1
ATOM 5334 O O . THR B 1 200 ? 16.375 33.656 19.438 1 96.12 200 THR B O 1
ATOM 5337 N N . PRO B 1 201 ? 18.188 32.75 20.469 1 95.56 201 PRO B N 1
ATOM 5338 C CA . PRO B 1 201 ? 17.5 32.844 21.766 1 95.56 201 PRO B CA 1
ATOM 5339 C C . PRO B 1 201 ? 17.078 34.281 22.094 1 95.56 201 PRO B C 1
ATOM 5341 O O . PRO B 1 201 ? 15.992 34.5 22.641 1 95.56 201 PRO B O 1
ATOM 5344 N N . ALA B 1 202 ? 17.844 35.25 21.719 1 96.81 202 ALA B N 1
ATOM 5345 C CA . ALA B 1 202 ? 17.516 36.656 21.984 1 96.81 202 ALA B CA 1
ATOM 5346 C C . ALA B 1 202 ? 16.312 37.094 21.156 1 96.81 202 ALA B C 1
ATOM 5348 O O . ALA B 1 202 ? 15.453 37.812 21.656 1 96.81 202 ALA B O 1
ATOM 5349 N N . ASP B 1 203 ? 16.297 36.688 19.938 1 97.62 203 ASP B N 1
ATOM 5350 C CA . ASP B 1 203 ? 15.156 37 19.078 1 97.62 203 ASP B CA 1
ATOM 5351 C C . ASP B 1 203 ? 13.867 36.406 19.641 1 97.62 203 ASP B C 1
ATOM 5353 O O . ASP B 1 203 ? 12.812 37.031 19.609 1 97.62 203 ASP B O 1
ATOM 5357 N N . LEU B 1 204 ? 14.008 35.25 20.141 1 97.06 204 LEU B N 1
ATOM 5358 C CA . LEU B 1 204 ? 12.859 34.562 20.688 1 97.06 204 LEU B CA 1
ATOM 5359 C C . LEU B 1 204 ? 12.336 35.25 21.938 1 97.06 204 LEU B C 1
ATOM 5361 O O . LEU B 1 204 ? 11.125 35.344 22.141 1 97.06 204 LEU B O 1
ATOM 5365 N N . GLU B 1 205 ? 13.219 35.688 22.75 1 96.88 205 GLU B N 1
ATOM 5366 C CA . GLU B 1 205 ? 12.82 36.406 23.953 1 96.88 205 GLU B CA 1
ATOM 5367 C C . GLU B 1 205 ? 12.008 37.656 23.609 1 96.88 205 GLU B C 1
ATOM 5369 O O . GLU B 1 205 ? 10.992 37.938 24.234 1 96.88 205 GLU B O 1
ATOM 5374 N N . LYS B 1 206 ? 12.438 38.344 22.609 1 97.5 206 LYS B N 1
ATOM 5375 C CA . LYS B 1 206 ? 11.719 39.531 22.156 1 97.5 206 LYS B CA 1
ATOM 5376 C C . LYS B 1 206 ? 10.336 39.156 21.625 1 97.5 206 LYS B C 1
ATOM 5378 O O . LYS B 1 206 ? 9.344 39.812 21.922 1 97.5 206 LYS B O 1
ATOM 5383 N N . ALA B 1 207 ? 10.328 38.156 20.859 1 97.81 207 ALA B N 1
ATOM 5384 C CA . ALA B 1 207 ? 9.055 37.688 20.297 1 97.81 207 ALA B CA 1
ATOM 5385 C C . ALA B 1 207 ? 8.062 37.344 21.391 1 97.81 207 ALA B C 1
ATOM 5387 O O . ALA B 1 207 ? 6.883 37.688 21.312 1 97.81 207 ALA B O 1
ATOM 5388 N N . PHE B 1 208 ? 8.555 36.656 22.438 1 97.44 208 PHE B N 1
ATOM 5389 C CA . PHE B 1 208 ? 7.691 36.25 23.531 1 97.44 208 PHE B CA 1
ATOM 5390 C C . PHE B 1 208 ? 7.09 37.438 24.234 1 97.44 208 PHE B C 1
ATOM 5392 O O . PHE B 1 208 ? 5.918 37.438 24.625 1 97.44 208 PHE B O 1
ATOM 5399 N N . VAL B 1 209 ? 7.84 38.438 24.344 1 97 209 VAL B N 1
ATOM 5400 C CA . VAL B 1 209 ? 7.367 39.656 25 1 97 209 VAL B CA 1
ATOM 5401 C C . VAL B 1 209 ? 6.168 40.219 24.25 1 97 209 VAL B C 1
ATOM 5403 O O . VAL B 1 209 ? 5.164 40.594 24.859 1 97 209 VAL B O 1
ATOM 5406 N N . TYR B 1 210 ? 6.262 40.219 22.984 1 97.12 210 TYR B N 1
ATOM 5407 C CA . TYR B 1 210 ? 5.219 40.812 22.156 1 97.12 210 TYR B CA 1
ATOM 5408 C C . TYR B 1 210 ? 4.023 39.875 22.031 1 97.12 210 TYR B C 1
ATOM 5410 O O . TYR B 1 210 ? 2.9 40.344 21.781 1 97.12 210 TYR B O 1
ATOM 5418 N N . LEU B 1 211 ? 4.258 38.594 22.234 1 97.69 211 LEU B N 1
ATOM 5419 C CA . LEU B 1 211 ? 3.188 37.656 22 1 97.69 211 LEU B CA 1
ATOM 5420 C C . LEU B 1 211 ? 2.494 37.281 23.312 1 97.69 211 LEU B C 1
ATOM 5422 O O . LEU B 1 211 ? 1.387 36.719 23.297 1 97.69 211 LEU B O 1
ATOM 5426 N N . ASN B 1 212 ? 3.164 37.5 24.422 1 96.56 212 ASN B N 1
ATOM 5427 C CA . ASN B 1 212 ? 2.559 37.219 25.719 1 96.56 212 ASN B CA 1
ATOM 5428 C C . ASN B 1 212 ? 1.198 37.875 25.859 1 96.56 212 ASN B C 1
ATOM 5430 O O . ASN B 1 212 ? 1.046 39.062 25.547 1 96.56 212 ASN B O 1
ATOM 5434 N N . GLY B 1 213 ? 0.166 37.062 26.25 1 94.56 213 GLY B N 1
ATOM 5435 C CA . GLY B 1 213 ? -1.161 37.594 26.531 1 94.56 213 GLY B CA 1
ATOM 5436 C C . GLY B 1 213 ? -2.055 37.625 25.297 1 94.56 213 GLY B C 1
ATOM 5437 O O . GLY B 1 213 ? -3.242 37.938 25.406 1 94.56 213 GLY B O 1
ATOM 5438 N N . THR B 1 214 ? -1.529 37.281 24.172 1 93.81 214 THR B N 1
ATOM 5439 C CA . THR B 1 214 ? -2.301 37.406 22.938 1 93.81 214 THR B CA 1
ATOM 5440 C C . THR B 1 214 ? -3.123 36.125 22.703 1 93.81 214 THR B C 1
ATOM 5442 O O . THR B 1 214 ? -4.062 36.125 21.906 1 93.81 214 THR B O 1
ATOM 5445 N N . GLY B 1 215 ? -2.668 35.031 23.328 1 92.06 215 GLY B N 1
ATOM 5446 C CA . GLY B 1 215 ? -3.34 33.75 23.109 1 92.06 215 GLY B CA 1
ATOM 5447 C C . GLY B 1 215 ? -2.943 33.094 21.812 1 92.06 215 GLY B C 1
ATOM 5448 O O . GLY B 1 215 ? -3.49 32.062 21.438 1 92.06 215 GLY B O 1
ATOM 5449 N N . THR B 1 216 ? -1.983 33.656 21.156 1 93.25 216 THR B N 1
ATOM 5450 C CA . THR B 1 216 ? -1.576 33.125 19.859 1 93.25 216 THR B CA 1
ATOM 5451 C C . THR B 1 216 ? -0.614 31.953 20.016 1 93.25 216 THR B C 1
ATOM 5453 O O . THR B 1 216 ? -0.201 31.625 21.141 1 93.25 216 THR B O 1
ATOM 5456 N N . VAL B 1 217 ? -0.349 31.266 18.891 1 97.81 217 VAL B N 1
ATOM 5457 C CA . VAL B 1 217 ? 0.53 30.094 18.844 1 97.81 217 VAL B CA 1
ATOM 5458 C C . VAL B 1 217 ? 1.85 30.469 18.172 1 97.81 217 VAL B C 1
ATOM 5460 O O . VAL B 1 217 ? 1.865 31.219 17.203 1 97.81 217 VAL B O 1
ATOM 5463 N N . LEU B 1 218 ? 2.93 30.047 18.75 1 98.69 218 LEU B N 1
ATOM 5464 C CA . LEU B 1 218 ? 4.227 30.109 18.078 1 98.69 218 LEU B CA 1
ATOM 5465 C C . LEU B 1 218 ? 4.699 28.703 17.703 1 98.69 218 LEU B C 1
ATOM 5467 O O . LEU B 1 218 ? 4.98 27.875 18.578 1 98.69 218 LEU B O 1
ATOM 5471 N N . ALA B 1 219 ? 4.738 28.438 16.406 1 98.88 219 ALA B N 1
ATOM 5472 C CA . ALA B 1 219 ? 5.145 27.141 15.875 1 98.88 219 ALA B CA 1
ATOM 5473 C C . ALA B 1 219 ? 6.629 27.125 15.523 1 98.88 219 ALA B C 1
ATOM 5475 O O . ALA B 1 219 ? 7.156 28.109 14.992 1 98.88 219 ALA B O 1
ATOM 5476 N N . PHE B 1 220 ? 7.297 26.016 15.852 1 98.88 220 PHE B N 1
ATOM 5477 C CA . PHE B 1 220 ? 8.742 25.906 15.664 1 98.88 220 PHE B CA 1
ATOM 5478 C C . PHE B 1 220 ? 9.07 24.812 14.656 1 98.88 220 PHE B C 1
ATOM 5480 O O . PHE B 1 220 ? 8.625 23.672 14.812 1 98.88 220 PHE B O 1
ATOM 5487 N N . HIS B 1 221 ? 9.727 25.188 13.578 1 98.81 221 HIS B N 1
ATOM 5488 C CA . HIS B 1 221 ? 10.602 24.172 13.008 1 98.81 221 HIS B CA 1
ATOM 5489 C C . HIS B 1 221 ? 11.75 23.844 13.961 1 98.81 221 HIS B C 1
ATOM 5491 O O . HIS B 1 221 ? 12.703 24.625 14.078 1 98.81 221 HIS B O 1
ATOM 5497 N N . ALA B 1 222 ? 11.711 22.688 14.555 1 98.62 222 ALA B N 1
ATOM 5498 C CA . ALA B 1 222 ? 12.539 22.406 15.727 1 98.62 222 ALA B CA 1
ATOM 5499 C C . ALA B 1 222 ? 13.695 21.469 15.367 1 98.62 222 ALA B C 1
ATOM 5501 O O . ALA B 1 222 ? 13.648 20.266 15.648 1 98.62 222 ALA B O 1
ATOM 5502 N N . GLU B 1 223 ? 14.68 21.969 14.766 1 98.19 223 GLU B N 1
ATOM 5503 C CA . GLU B 1 223 ? 16.016 21.391 14.609 1 98.19 223 GLU B CA 1
ATOM 5504 C C . GLU B 1 223 ? 17.094 22.375 15.016 1 98.19 223 GLU B C 1
ATOM 5506 O O . GLU B 1 223 ? 16.984 23.578 14.742 1 98.19 223 GLU B O 1
ATOM 5511 N N . MET B 1 224 ? 18.062 21.891 15.703 1 96.94 224 MET B N 1
ATOM 5512 C CA . MET B 1 224 ? 19.219 22.703 16.047 1 96.94 224 MET B CA 1
ATOM 5513 C C . MET B 1 224 ? 20.516 22.078 15.547 1 96.94 224 MET B C 1
ATOM 5515 O O . MET B 1 224 ? 20.672 20.859 15.602 1 96.94 224 MET B O 1
ATOM 5519 N N . GLN B 1 225 ? 21.344 22.938 15.055 1 93.69 225 GLN B N 1
ATOM 5520 C CA . GLN B 1 225 ? 22.641 22.453 14.586 1 93.69 225 GLN B CA 1
ATOM 5521 C C . GLN B 1 225 ? 23.469 21.906 15.742 1 93.69 225 GLN B C 1
ATOM 5523 O O . GLN B 1 225 ? 23.656 22.594 16.766 1 93.69 225 GLN B O 1
ATOM 5528 N N . ILE B 1 226 ? 23.766 20.656 15.547 1 90.19 226 ILE B N 1
ATOM 5529 C CA . ILE B 1 226 ? 24.641 20.016 16.531 1 90.19 226 ILE B CA 1
ATOM 5530 C C . ILE B 1 226 ? 26 19.719 15.898 1 90.19 226 ILE B C 1
ATOM 5532 O O . ILE B 1 226 ? 26.078 19.031 14.875 1 90.19 226 ILE B O 1
ATOM 5536 N N . GLY B 1 227 ? 26.984 20.141 16.5 1 81 227 GLY B N 1
ATOM 5537 C CA . GLY B 1 227 ? 28.312 19.938 15.945 1 81 227 GLY B CA 1
ATOM 5538 C C . GLY B 1 227 ? 28.516 20.625 14.609 1 81 227 GLY B C 1
ATOM 5539 O O . GLY B 1 227 ? 27.828 21.609 14.305 1 81 227 GLY B O 1
ATOM 5540 N N . GLU B 1 228 ? 29.656 20.188 13.844 1 74 228 GLU B N 1
ATOM 5541 C CA . GLU B 1 228 ? 29.984 20.812 12.562 1 74 228 GLU B CA 1
ATOM 5542 C C . GLU B 1 228 ? 29.141 20.234 11.438 1 74 228 GLU B C 1
ATOM 5544 O O . GLU B 1 228 ? 28.734 19.078 11.492 1 74 228 GLU B O 1
ATOM 5549 N N . GLU B 1 229 ? 28.703 21.188 10.656 1 68.06 229 GLU B N 1
ATOM 5550 C CA . GLU B 1 229 ? 27.984 20.734 9.469 1 68.06 229 GLU B CA 1
ATOM 5551 C C . GLU B 1 229 ? 28.844 19.766 8.648 1 68.06 229 GLU B C 1
ATOM 5553 O O . GLU B 1 229 ? 30.062 19.906 8.594 1 68.06 229 GLU B O 1
ATOM 5558 N N . THR B 1 230 ? 28.25 18.594 8.211 1 62.38 230 THR B N 1
ATOM 5559 C CA . THR B 1 230 ? 28.984 17.672 7.359 1 62.38 230 THR B CA 1
ATOM 5560 C C . THR B 1 230 ? 29.469 18.359 6.094 1 62.38 230 THR B C 1
ATOM 5562 O O . THR B 1 230 ? 28.672 18.891 5.316 1 62.38 230 THR B O 1
ATOM 5565 N N . PRO B 1 231 ? 30.797 18.547 5.992 1 60 231 PRO B N 1
ATOM 5566 C CA . PRO B 1 231 ? 31.312 19.219 4.809 1 60 231 PRO B CA 1
ATOM 5567 C C . PRO B 1 231 ? 31.016 18.484 3.514 1 60 231 PRO B C 1
ATOM 5569 O O . PRO B 1 231 ? 30.891 17.25 3.52 1 60 231 PRO B O 1
ATOM 5572 N N . GLU B 1 232 ? 30.531 19.312 2.529 1 64.62 232 GLU B N 1
ATOM 5573 C CA . GLU B 1 232 ? 30.5 18.703 1.206 1 64.62 232 GLU B CA 1
ATOM 5574 C C . GLU B 1 232 ? 31.844 18.062 0.855 1 64.62 232 GLU B C 1
ATOM 5576 O O . GLU B 1 232 ? 32.906 18.672 1.068 1 64.62 232 GLU B O 1
ATOM 5581 N N . CYS B 1 233 ? 31.922 16.844 0.932 1 67.69 233 CYS B N 1
ATOM 5582 C CA . CYS B 1 233 ? 33.188 16.188 0.573 1 67.69 233 CYS B CA 1
ATOM 5583 C C . CYS B 1 233 ? 33.062 15.477 -0.766 1 67.69 233 CYS B C 1
ATOM 5585 O O . CYS B 1 233 ? 31.969 15.055 -1.154 1 67.69 233 CYS B O 1
ATOM 5587 N N . ASP B 1 234 ? 34.062 15.906 -1.652 1 67.56 234 ASP B N 1
ATOM 5588 C CA . ASP B 1 234 ? 34.156 15.227 -2.939 1 67.56 234 ASP B CA 1
ATOM 5589 C C . ASP B 1 234 ? 35.312 14.234 -2.951 1 67.56 234 ASP B C 1
ATOM 5591 O O . ASP B 1 234 ? 36.344 14.453 -2.289 1 67.56 234 ASP B O 1
ATOM 5595 N N . GLY B 1 235 ? 35.219 13.133 -3.443 1 62.78 235 GLY B N 1
ATOM 5596 C CA . GLY B 1 235 ? 36.312 12.203 -3.641 1 62.78 235 GLY B CA 1
ATOM 5597 C C . GLY B 1 235 ? 36.062 10.836 -3.041 1 62.78 235 GLY B C 1
ATOM 5598 O O . GLY B 1 235 ? 34.969 10.57 -2.543 1 62.78 235 GLY B O 1
ATOM 5599 N N . PRO B 1 236 ? 37.25 10.094 -3.021 1 65.69 236 PRO B N 1
ATOM 5600 C CA . PRO B 1 236 ? 37.156 8.734 -2.471 1 65.69 236 PRO B CA 1
ATOM 5601 C C . PRO B 1 236 ? 37.031 8.719 -0.95 1 65.69 236 PRO B C 1
ATOM 5603 O O . PRO B 1 236 ? 37.625 9.555 -0.266 1 65.69 236 PRO B O 1
ATOM 5606 N N . GLY B 1 237 ? 36.031 8.195 -0.372 1 69.25 237 GLY B N 1
ATOM 5607 C CA . GLY B 1 237 ? 35.812 8.094 1.062 1 69.25 237 GLY B CA 1
ATOM 5608 C C . GLY B 1 237 ? 34.594 8.875 1.541 1 69.25 237 GLY B C 1
ATOM 5609 O O . GLY B 1 237 ? 34.125 8.648 2.648 1 69.25 237 GLY B O 1
ATOM 5610 N N . CYS B 1 238 ? 34.344 9.797 0.642 1 80.56 238 CYS B N 1
ATOM 5611 C CA . CYS B 1 238 ? 33.156 10.562 1.01 1 80.56 238 CYS B CA 1
ATOM 5612 C C . CYS B 1 238 ? 31.875 9.727 0.849 1 80.56 238 CYS B C 1
ATOM 5614 O O . CYS B 1 238 ? 31.797 8.898 -0.058 1 80.56 238 CYS B O 1
ATOM 5616 N N . PRO B 1 239 ? 31.031 9.984 1.775 1 87.69 239 PRO B N 1
ATOM 5617 C CA . PRO B 1 239 ? 29.766 9.266 1.606 1 87.69 239 PRO B CA 1
ATOM 5618 C C . PRO B 1 239 ? 29.062 9.602 0.295 1 87.69 239 PRO B C 1
ATOM 5620 O O . PRO B 1 239 ? 29.156 10.734 -0.191 1 87.69 239 PRO B O 1
ATOM 5623 N N . ASN B 1 240 ? 28.453 8.656 -0.339 1 90.44 240 ASN B N 1
ATOM 5624 C CA . ASN B 1 240 ? 27.703 8.852 -1.583 1 90.44 240 ASN B CA 1
ATOM 5625 C C . ASN B 1 240 ? 26.469 9.711 -1.371 1 90.44 240 ASN B C 1
ATOM 5627 O O . ASN B 1 240 ? 25.516 9.289 -0.7 1 90.44 240 ASN B O 1
ATOM 5631 N N . PRO B 1 241 ? 26.406 10.938 -1.933 1 94.19 241 PRO B N 1
ATOM 5632 C CA . PRO B 1 241 ? 25.297 11.867 -1.674 1 94.19 241 PRO B CA 1
ATOM 5633 C C . PRO B 1 241 ? 24 11.438 -2.346 1 94.19 241 PRO B C 1
ATOM 5635 O O . PRO B 1 241 ? 22.938 12.023 -2.08 1 94.19 241 PRO B O 1
ATOM 5638 N N . GLU B 1 242 ? 24.031 10.43 -3.145 1 94.75 242 GLU B N 1
ATOM 5639 C CA . GLU B 1 242 ? 22.828 9.938 -3.789 1 94.75 242 GLU B CA 1
ATOM 5640 C C . GLU B 1 242 ? 22.078 8.953 -2.891 1 94.75 242 GLU B C 1
ATOM 5642 O O . GLU B 1 242 ? 20.938 8.578 -3.174 1 94.75 242 GLU B O 1
ATOM 5647 N N . LEU B 1 243 ? 22.766 8.531 -1.836 1 95.31 243 LEU B N 1
ATOM 5648 C CA . LEU B 1 243 ? 22.125 7.637 -0.872 1 95.31 243 LEU B CA 1
ATOM 5649 C C . LEU B 1 243 ? 21.391 8.43 0.204 1 95.31 243 LEU B C 1
ATOM 5651 O O . LEU B 1 243 ? 21.938 9.383 0.76 1 95.31 243 LEU B O 1
ATOM 5655 N N . TYR B 1 244 ? 20.234 8.031 0.564 1 97.12 244 TYR B N 1
ATOM 5656 C CA . TYR B 1 244 ? 19.438 8.727 1.562 1 97.12 244 TYR B CA 1
ATOM 5657 C C . TYR B 1 244 ? 20.109 8.703 2.924 1 97.12 244 TYR B C 1
ATOM 5659 O O . TYR B 1 244 ? 20 9.664 3.693 1 97.12 244 TYR B O 1
ATOM 5667 N N . GLU B 1 245 ? 20.812 7.629 3.158 1 95.81 245 GLU B N 1
ATOM 5668 C CA . GLU B 1 245 ? 21.5 7.473 4.434 1 95.81 245 GLU B CA 1
ATOM 5669 C C . GLU B 1 245 ? 22.469 8.625 4.676 1 95.81 245 GLU B C 1
ATOM 5671 O O . GLU B 1 245 ? 22.688 9.031 5.82 1 95.81 245 GLU B O 1
ATOM 5676 N N . THR B 1 246 ? 23.047 9.086 3.594 1 94.94 246 THR B N 1
ATOM 5677 C CA . THR B 1 246 ? 23.953 10.219 3.709 1 94.94 246 THR B CA 1
ATOM 5678 C C . THR B 1 246 ? 23.234 11.453 4.215 1 94.94 246 THR B C 1
ATOM 5680 O O . THR B 1 246 ? 23.703 12.133 5.129 1 94.94 246 THR B O 1
ATOM 5683 N N . TYR B 1 247 ? 22.125 11.742 3.709 1 96.38 247 TYR B N 1
ATOM 5684 C CA . TYR B 1 247 ? 21.297 12.867 4.141 1 96.38 247 TYR B CA 1
ATOM 5685 C C . TYR B 1 247 ? 20.812 12.672 5.57 1 96.38 247 TYR B C 1
ATOM 5687 O O . TYR B 1 247 ? 20.891 13.586 6.395 1 96.38 247 TYR B O 1
ATOM 5695 N N . LEU B 1 248 ? 20.297 11.484 5.801 1 96.94 248 LEU B N 1
ATOM 5696 C CA . LEU B 1 248 ? 19.797 11.164 7.129 1 96.94 248 LEU B CA 1
ATOM 5697 C C . LEU B 1 248 ? 20.875 11.398 8.188 1 96.94 248 LEU B C 1
ATOM 5699 O O . LEU B 1 248 ? 20.594 11.945 9.258 1 96.94 248 LEU B O 1
ATOM 5703 N N . ALA B 1 249 ? 22.078 11.023 7.855 1 94.44 249 ALA B N 1
ATOM 5704 C CA . ALA B 1 249 ? 23.188 11.164 8.781 1 94.44 249 ALA B CA 1
ATOM 5705 C C . ALA B 1 249 ? 23.516 12.633 9.023 1 94.44 249 ALA B C 1
ATOM 5707 O O . ALA B 1 249 ? 24.062 12.992 10.078 1 94.44 249 ALA B O 1
ATOM 5708 N N . SER B 1 250 ? 23.203 13.469 8.062 1 93.75 250 SER B N 1
ATOM 5709 C CA . SER B 1 250 ? 23.5 14.891 8.195 1 93.75 250 SER B CA 1
ATOM 5710 C C . SER B 1 250 ? 22.516 15.57 9.141 1 93.75 250 SER B C 1
ATOM 5712 O O . SER B 1 250 ? 22.75 16.688 9.602 1 93.75 250 SER B O 1
ATOM 5714 N N . ARG B 1 251 ? 21.438 14.945 9.469 1 96 251 ARG B N 1
ATOM 5715 C CA . ARG B 1 251 ? 20.422 15.5 10.352 1 96 251 ARG B CA 1
ATOM 5716 C C . ARG B 1 251 ? 19.922 14.453 11.344 1 96 251 ARG B C 1
ATOM 5718 O O . ARG B 1 251 ? 18.75 14.07 11.312 1 96 251 ARG B O 1
ATOM 5725 N N . PRO B 1 252 ? 20.734 14.047 12.219 1 96.25 252 PRO B N 1
ATOM 5726 C CA . PRO B 1 252 ? 20.359 13.008 13.18 1 96.25 252 PRO B CA 1
ATOM 5727 C C . PRO B 1 252 ? 19.25 13.453 14.133 1 96.25 252 PRO B C 1
ATOM 5729 O O . PRO B 1 252 ? 18.984 14.648 14.25 1 96.25 252 PRO B O 1
ATOM 5732 N N . ASP B 1 253 ? 18.656 12.523 14.828 1 96.88 253 ASP B N 1
ATOM 5733 C CA . ASP B 1 253 ? 17.484 12.742 15.664 1 96.88 253 ASP B CA 1
ATOM 5734 C C . ASP B 1 253 ? 17.797 13.695 16.812 1 96.88 253 ASP B C 1
ATOM 5736 O O . ASP B 1 253 ? 16.922 14.422 17.281 1 96.88 253 ASP B O 1
ATOM 5740 N N . ILE B 1 254 ? 19.016 13.719 17.234 1 97.56 254 ILE B N 1
ATOM 5741 C CA . ILE B 1 254 ? 19.422 14.539 18.375 1 97.56 254 ILE B CA 1
ATOM 5742 C C . ILE B 1 254 ? 19.188 16.016 18.062 1 97.56 254 ILE B C 1
ATOM 5744 O O . ILE B 1 254 ? 18.953 16.812 18.953 1 97.56 254 ILE B O 1
ATOM 5748 N N . MET B 1 255 ? 19.219 16.422 16.781 1 98.12 255 MET B N 1
ATOM 5749 C CA . MET B 1 255 ? 18.969 17.812 16.375 1 98.12 255 MET B CA 1
ATOM 5750 C C . MET B 1 255 ? 17.562 18.234 16.75 1 98.12 255 MET B C 1
ATOM 5752 O O . MET B 1 255 ? 17.344 19.375 17.172 1 98.12 255 MET B O 1
ATOM 5756 N N . GLU B 1 256 ? 16.594 17.344 16.625 1 98.81 256 GLU B N 1
ATOM 5757 C CA . GLU B 1 256 ? 15.219 17.625 17 1 98.81 256 GLU B CA 1
ATOM 5758 C C . GLU B 1 256 ? 15.055 17.578 18.516 1 98.81 256 GLU B C 1
ATOM 5760 O O . GLU B 1 256 ? 14.352 18.406 19.094 1 98.81 256 GLU B O 1
ATOM 5765 N N . ILE B 1 257 ? 15.68 16.609 19.141 1 98.62 257 ILE B N 1
ATOM 5766 C CA . ILE B 1 257 ? 15.539 16.422 20.578 1 98.62 257 ILE B CA 1
ATOM 5767 C C . ILE B 1 257 ? 16.109 17.625 21.328 1 98.62 257 ILE B C 1
ATOM 5769 O O . ILE B 1 257 ? 15.484 18.141 22.25 1 98.62 257 ILE B O 1
ATOM 5773 N N . GLU B 1 258 ? 17.219 18.094 20.844 1 98.19 258 GLU B N 1
ATOM 5774 C CA . GLU B 1 258 ? 17.844 19.266 21.469 1 98.19 258 GLU B CA 1
ATOM 5775 C C . GLU B 1 258 ? 17 20.516 21.266 1 98.19 258 GLU B C 1
ATOM 5777 O O . GLU B 1 258 ? 16.875 21.359 22.156 1 98.19 258 GLU B O 1
ATOM 5782 N N . ALA B 1 259 ? 16.484 20.641 20.109 1 98.69 259 ALA B N 1
ATOM 5783 C CA . ALA B 1 259 ? 15.602 21.781 19.828 1 98.69 259 ALA B CA 1
ATOM 5784 C C . ALA B 1 259 ? 14.367 21.75 20.734 1 98.69 259 ALA B C 1
ATOM 5786 O O . ALA B 1 259 ? 13.977 22.781 21.281 1 98.69 259 ALA B O 1
ATOM 5787 N N . ALA B 1 260 ? 13.758 20.594 20.859 1 98.69 260 ALA B N 1
ATOM 5788 C CA . ALA B 1 260 ? 12.609 20.453 21.75 1 98.69 260 ALA B CA 1
ATOM 5789 C C . ALA B 1 260 ? 12.969 20.797 23.188 1 98.69 260 ALA B C 1
ATOM 5791 O O . ALA B 1 260 ? 12.203 21.453 23.891 1 98.69 260 ALA B O 1
ATOM 5792 N N . SER B 1 261 ? 14.102 20.359 23.578 1 98.44 261 SER B N 1
ATOM 5793 C CA . SER B 1 261 ? 14.578 20.656 24.922 1 98.44 261 SER B CA 1
ATOM 5794 C C . SER B 1 261 ? 14.789 22.156 25.125 1 98.44 261 SER B C 1
ATOM 5796 O O . SER B 1 261 ? 14.461 22.703 26.172 1 98.44 261 SER B O 1
ATOM 5798 N N . PHE B 1 262 ? 15.352 22.719 24.141 1 98.06 262 PHE B N 1
ATOM 5799 C CA . PHE B 1 262 ? 15.562 24.156 24.172 1 98.06 262 PHE B CA 1
ATOM 5800 C C . PHE B 1 262 ? 14.234 24.891 24.312 1 98.06 262 PHE B C 1
ATOM 5802 O O . PHE B 1 262 ? 14.094 25.781 25.156 1 98.06 262 PHE B O 1
ATOM 5809 N N . ILE B 1 263 ? 13.258 24.531 23.547 1 98.25 263 ILE B N 1
ATOM 5810 C CA . ILE B 1 263 ? 11.93 25.125 23.609 1 98.25 263 ILE B CA 1
ATOM 5811 C C . ILE B 1 263 ? 11.336 24.938 25 1 98.25 263 ILE B C 1
ATOM 5813 O O . ILE B 1 263 ? 10.852 25.891 25.625 1 98.25 263 ILE B O 1
ATOM 5817 N N . ALA B 1 264 ? 11.445 23.75 25.5 1 97.75 264 ALA B N 1
ATOM 5818 C CA . ALA B 1 264 ? 10.906 23.406 26.812 1 97.75 264 ALA B CA 1
ATOM 5819 C C . ALA B 1 264 ? 11.531 24.281 27.906 1 97.75 264 ALA B C 1
ATOM 5821 O O . ALA B 1 264 ? 10.828 24.75 28.812 1 97.75 264 ALA B O 1
ATOM 5822 N N . SER B 1 265 ? 12.773 24.547 27.766 1 96.81 265 SER B N 1
ATOM 5823 C CA . SER B 1 265 ? 13.508 25.266 28.797 1 96.81 265 SER B CA 1
ATOM 5824 C C . SER B 1 265 ? 13.125 26.75 28.812 1 96.81 265 SER B C 1
ATOM 5826 O O . SER B 1 265 ? 13.43 27.453 29.781 1 96.81 265 SER B O 1
ATOM 5828 N N . ASN B 1 266 ? 12.398 27.188 27.828 1 95.31 266 ASN B N 1
ATOM 5829 C CA . ASN B 1 266 ? 12.039 28.594 27.75 1 95.31 266 ASN B CA 1
ATOM 5830 C C . ASN B 1 266 ? 10.57 28.828 28.109 1 95.31 266 ASN B C 1
ATOM 5832 O O . ASN B 1 266 ? 10.117 29.969 28.203 1 95.31 266 ASN B O 1
ATOM 5836 N N . LEU B 1 267 ? 9.867 27.828 28.422 1 95.56 267 LEU B N 1
ATOM 5837 C CA . LEU B 1 267 ? 8.422 27.906 28.562 1 95.56 267 LEU B CA 1
ATOM 5838 C C . LEU B 1 267 ? 8.039 28.656 29.844 1 95.56 267 LEU B C 1
ATOM 5840 O O . LEU B 1 267 ? 6.996 29.297 29.906 1 95.56 267 LEU B O 1
ATOM 5844 N N . TYR B 1 268 ? 8.875 28.609 30.875 1 92.62 268 TYR B N 1
ATOM 5845 C CA . TYR B 1 268 ? 8.57 29.25 32.156 1 92.62 268 TYR B CA 1
ATOM 5846 C C . TYR B 1 268 ? 8.547 30.766 32 1 92.62 268 TYR B C 1
ATOM 5848 O O . TYR B 1 268 ? 7.969 31.469 32.844 1 92.62 268 TYR B O 1
ATOM 5856 N N . LYS B 1 269 ? 9.016 31.25 30.859 1 90.69 269 LYS B N 1
ATOM 5857 C CA . LYS B 1 269 ? 9.156 32.688 30.641 1 90.69 269 LYS B CA 1
ATOM 5858 C C . LYS B 1 269 ? 7.949 33.25 29.922 1 90.69 269 LYS B C 1
ATOM 5860 O O . LYS B 1 269 ? 7.848 34.469 29.719 1 90.69 269 LYS B O 1
ATOM 5865 N N . THR B 1 270 ? 7.035 32.438 29.547 1 95.44 270 THR B N 1
ATOM 5866 C CA . THR B 1 270 ? 6.02 32.906 28.625 1 95.44 270 THR B CA 1
ATOM 5867 C C . THR B 1 270 ? 4.711 32.156 28.812 1 95.44 270 THR B C 1
ATOM 5869 O O . THR B 1 270 ? 4.707 31.031 29.312 1 95.44 270 THR B O 1
ATOM 5872 N N . ASP B 1 271 ? 3.641 32.719 28.438 1 95.31 271 ASP B N 1
ATOM 5873 C CA . ASP B 1 271 ? 2.355 32.031 28.406 1 95.31 271 ASP B CA 1
ATOM 5874 C C . ASP B 1 271 ? 1.962 31.703 26.969 1 95.31 271 ASP B C 1
ATOM 5876 O O . ASP B 1 271 ? 0.854 31.219 26.719 1 95.31 271 ASP B O 1
ATOM 5880 N N . VAL B 1 272 ? 2.846 31.953 26.047 1 97.06 272 VAL B N 1
ATOM 5881 C CA . VAL B 1 272 ? 2.598 31.703 24.625 1 97.06 272 VAL B CA 1
ATOM 5882 C C . VAL B 1 272 ? 2.42 30.203 24.406 1 97.06 272 VAL B C 1
ATOM 5884 O O . VAL B 1 272 ? 3.154 29.391 24.969 1 97.06 272 VAL B O 1
ATOM 5887 N N . HIS B 1 273 ? 1.372 29.812 23.656 1 97.88 273 HIS B N 1
ATOM 5888 C CA . HIS B 1 273 ? 1.205 28.438 23.188 1 97.88 273 HIS B CA 1
ATOM 5889 C C . HIS B 1 273 ? 2.295 28.047 22.188 1 97.88 273 HIS B C 1
ATOM 5891 O O . HIS B 1 273 ? 2.438 28.688 21.141 1 97.88 273 HIS B O 1
ATOM 5897 N N . VAL B 1 274 ? 3.086 27.047 22.562 1 98.44 274 VAL B N 1
ATOM 5898 C CA . VAL B 1 274 ? 4.156 26.609 21.656 1 98.44 274 VAL B CA 1
ATOM 5899 C C . VAL B 1 274 ? 3.746 25.328 20.938 1 98.44 274 VAL B C 1
ATOM 5901 O O . VAL B 1 274 ? 3.117 24.453 21.547 1 98.44 274 VAL B O 1
ATOM 5904 N N . HIS B 1 275 ? 4.062 25.25 19.672 1 98.81 275 HIS B N 1
ATOM 5905 C CA . HIS B 1 275 ? 3.744 24.109 18.812 1 98.81 275 HIS B CA 1
ATOM 5906 C C . HIS B 1 275 ? 4.973 23.641 18.047 1 98.81 275 HIS B C 1
ATOM 5908 O O . HIS B 1 275 ? 5.664 24.453 17.422 1 98.81 275 HIS B O 1
ATOM 5914 N N . VAL B 1 276 ? 5.324 22.391 18.141 1 98.88 276 VAL B N 1
ATOM 5915 C CA . VAL B 1 276 ? 6.402 21.828 17.344 1 98.88 276 VAL B CA 1
ATOM 5916 C C . VAL B 1 276 ? 5.832 21.172 16.078 1 98.88 276 VAL B C 1
ATOM 5918 O O . VAL B 1 276 ? 5.039 20.234 16.172 1 98.88 276 VAL B O 1
ATOM 5921 N N . VAL B 1 277 ? 6.23 21.688 14.938 1 98.81 277 VAL B N 1
ATOM 5922 C CA . VAL B 1 277 ? 5.676 21.188 13.688 1 98.81 277 VAL B CA 1
ATOM 5923 C C . VAL B 1 277 ? 6.473 19.984 13.203 1 98.81 277 VAL B C 1
ATOM 5925 O O . VAL B 1 277 ? 7.629 19.797 13.594 1 98.81 277 VAL B O 1
ATOM 5928 N N . HIS B 1 278 ? 5.855 19.109 12.406 1 98.69 278 HIS B N 1
ATOM 5929 C CA . HIS B 1 278 ? 6.375 18 11.625 1 98.69 278 HIS B CA 1
ATOM 5930 C C . HIS B 1 278 ? 7.414 17.203 12.414 1 98.69 278 HIS B C 1
ATOM 5932 O O . HIS B 1 278 ? 8.539 17.016 11.945 1 98.69 278 HIS B O 1
ATOM 5938 N N . VAL B 1 279 ? 7.039 16.766 13.586 1 98.94 279 VAL B N 1
ATOM 5939 C CA . VAL B 1 279 ? 7.871 15.883 14.406 1 98.94 279 VAL B CA 1
ATOM 5940 C C . VAL B 1 279 ? 8.203 14.617 13.625 1 98.94 279 VAL B C 1
ATOM 5942 O O . VAL B 1 279 ? 7.312 13.844 13.266 1 98.94 279 VAL B O 1
ATOM 5945 N N . SER B 1 280 ? 9.469 14.469 13.406 1 98.81 280 SER B N 1
ATOM 5946 C CA . SER B 1 280 ? 9.977 13.289 12.711 1 98.81 280 SER B CA 1
ATOM 5947 C C . SER B 1 280 ? 10.508 12.25 13.695 1 98.81 280 SER B C 1
ATOM 5949 O O . SER B 1 280 ? 10.203 11.062 13.578 1 98.81 280 SER B O 1
ATOM 5951 N N . SER B 1 281 ? 11.227 12.727 14.695 1 98.88 281 SER B N 1
ATOM 5952 C CA . SER B 1 281 ? 11.828 11.852 15.688 1 98.88 281 SER B CA 1
ATOM 5953 C C . SER B 1 281 ? 10.859 11.547 16.828 1 98.88 281 SER B C 1
ATOM 5955 O O . SER B 1 281 ? 10.367 12.469 17.484 1 98.88 281 SER B O 1
ATOM 5957 N N . ALA B 1 282 ? 10.711 10.289 17.094 1 98.81 282 ALA B N 1
ATOM 5958 C CA . ALA B 1 282 ? 9.844 9.875 18.188 1 98.81 282 ALA B CA 1
ATOM 5959 C C . ALA B 1 282 ? 10.375 10.359 19.531 1 98.81 282 ALA B C 1
ATOM 5961 O O . ALA B 1 282 ? 9.617 10.539 20.484 1 98.81 282 ALA B O 1
ATOM 5962 N N . GLY B 1 283 ? 11.625 10.633 19.609 1 98.75 283 GLY B N 1
ATOM 5963 C CA . GLY B 1 283 ? 12.25 11.055 20.859 1 98.75 283 GLY B CA 1
ATOM 5964 C C . GLY B 1 283 ? 11.805 12.422 21.312 1 98.75 283 GLY B C 1
ATOM 5965 O O . GLY B 1 283 ? 12.008 12.797 22.484 1 98.75 283 GLY B O 1
ATOM 5966 N N . VAL B 1 284 ? 11.18 13.164 20.469 1 98.81 284 VAL B N 1
ATOM 5967 C CA . VAL B 1 284 ? 10.719 14.516 20.75 1 98.81 284 VAL B CA 1
ATOM 5968 C C . VAL B 1 284 ? 9.516 14.477 21.688 1 98.81 284 VAL B C 1
ATOM 5970 O O . VAL B 1 284 ? 9.352 15.352 22.547 1 98.81 284 VAL B O 1
ATOM 5973 N N . VAL B 1 285 ? 8.695 13.469 21.578 1 98.81 285 VAL B N 1
ATOM 5974 C CA . VAL B 1 285 ? 7.379 13.414 22.188 1 98.81 285 VAL B CA 1
ATOM 5975 C C . VAL B 1 285 ? 7.52 13.375 23.719 1 98.81 285 VAL B C 1
ATOM 5977 O O . VAL B 1 285 ? 6.906 14.172 24.422 1 98.81 285 VAL B O 1
ATOM 5980 N N . PRO B 1 286 ? 8.43 12.531 24.281 1 98.75 286 PRO B N 1
ATOM 5981 C CA . PRO B 1 286 ? 8.57 12.531 25.734 1 98.75 286 PRO B CA 1
ATOM 5982 C C . PRO B 1 286 ? 9.07 13.867 26.281 1 98.75 286 PRO B C 1
ATOM 5984 O O . PRO B 1 286 ? 8.688 14.273 27.391 1 98.75 286 PRO B O 1
ATOM 5987 N N . VAL B 1 287 ? 9.859 14.547 25.531 1 98.75 287 VAL B N 1
ATOM 5988 C CA . VAL B 1 287 ? 10.375 15.844 25.953 1 98.75 287 VAL B CA 1
ATOM 5989 C C . VAL B 1 287 ? 9.227 16.844 26.062 1 98.75 287 VAL B C 1
ATOM 5991 O O . VAL B 1 287 ? 9.117 17.547 27.062 1 98.75 287 VAL B O 1
ATOM 5994 N N . LEU B 1 288 ? 8.391 16.859 25.125 1 98.38 288 LEU B N 1
ATOM 5995 C CA . LEU B 1 288 ? 7.289 17.828 25.094 1 98.38 288 LEU B CA 1
ATOM 5996 C C . LEU B 1 288 ? 6.23 17.484 26.125 1 98.38 288 LEU B C 1
ATOM 5998 O O . LEU B 1 288 ? 5.598 18.375 26.688 1 98.38 288 LEU B O 1
ATOM 6002 N N . GLU B 1 289 ? 6.055 16.219 26.375 1 98.25 289 GLU B N 1
ATOM 6003 C CA . GLU B 1 289 ? 5.102 15.781 27.391 1 98.25 289 GLU B CA 1
ATOM 6004 C C . GLU B 1 289 ? 5.527 16.234 28.781 1 98.25 289 GLU B C 1
ATOM 6006 O O . GLU B 1 289 ? 4.699 16.688 29.578 1 98.25 289 GLU B O 1
ATOM 6011 N N . ALA B 1 290 ? 6.793 16.094 29.031 1 98.25 290 ALA B N 1
ATOM 6012 C CA . ALA B 1 290 ? 7.316 16.562 30.312 1 98.25 290 ALA B CA 1
ATOM 6013 C C . ALA B 1 290 ? 7.129 18.062 30.453 1 98.25 290 ALA B C 1
ATOM 6015 O O . ALA B 1 290 ? 6.75 18.547 31.531 1 98.25 290 ALA B O 1
ATOM 6016 N N . ALA B 1 291 ? 7.395 18.75 29.406 1 98.06 291 ALA B N 1
ATOM 6017 C CA . ALA B 1 291 ? 7.215 20.203 29.422 1 98.06 291 ALA B CA 1
ATOM 6018 C C . ALA B 1 291 ? 5.754 20.578 29.641 1 98.06 291 ALA B C 1
ATOM 6020 O O . ALA B 1 291 ? 5.457 21.516 30.375 1 98.06 291 ALA B O 1
ATOM 6021 N N . ARG B 1 292 ? 4.879 19.906 29.016 1 97.31 292 ARG B N 1
ATOM 6022 C CA . ARG B 1 292 ? 3.441 20.094 29.172 1 97.31 292 ARG B CA 1
ATOM 6023 C C . ARG B 1 292 ? 3.018 19.906 30.625 1 97.31 292 ARG B C 1
ATOM 6025 O O . ARG B 1 292 ? 2.293 20.734 31.172 1 97.31 292 ARG B O 1
ATOM 6032 N N . GLU B 1 293 ? 3.451 18.875 31.203 1 96.94 293 GLU B N 1
ATOM 6033 C CA . GLU B 1 293 ? 3.102 18.562 32.594 1 96.94 293 GLU B CA 1
ATOM 6034 C C . GLU B 1 293 ? 3.586 19.656 33.531 1 96.94 293 GLU B C 1
ATOM 6036 O O . GLU B 1 293 ? 2.865 20.047 34.438 1 96.94 293 GLU B O 1
ATOM 6041 N N . GLU B 1 294 ? 4.727 20.062 33.281 1 96.81 294 GLU B N 1
ATOM 6042 C CA . GLU B 1 294 ? 5.281 21.125 34.094 1 96.81 294 GLU B CA 1
ATOM 6043 C C . GLU B 1 294 ? 4.453 22.406 33.969 1 96.81 294 GLU B C 1
ATOM 6045 O O . GLU B 1 294 ? 4.191 23.078 34.969 1 96.81 294 GLU B O 1
ATOM 6050 N N . ARG B 1 295 ? 4.082 22.688 32.812 1 96.62 295 ARG B N 1
ATOM 6051 C CA . ARG B 1 295 ? 3.303 23.891 32.594 1 96.62 295 ARG B CA 1
ATOM 6052 C C . ARG B 1 295 ? 1.911 23.781 33.219 1 96.62 295 ARG B C 1
ATOM 6054 O O . ARG B 1 295 ? 1.385 24.75 33.75 1 96.62 295 ARG B O 1
ATOM 6061 N N . ILE B 1 296 ? 1.356 22.688 33.094 1 96.31 296 ILE B N 1
ATOM 6062 C CA . ILE B 1 296 ? 0.044 22.453 33.688 1 96.31 296 ILE B CA 1
ATOM 6063 C C . ILE B 1 296 ? 0.134 22.594 35.219 1 96.31 296 ILE B C 1
ATOM 6065 O O . ILE B 1 296 ? -0.704 23.25 35.844 1 96.31 296 ILE B O 1
ATOM 6069 N N . LYS B 1 297 ? 1.144 22.047 35.781 1 96 297 LYS B N 1
ATOM 6070 C CA . LYS B 1 297 ? 1.357 22.125 37.219 1 96 297 LYS B CA 1
ATOM 6071 C C . LYS B 1 297 ? 1.555 23.578 37.656 1 96 297 LYS B C 1
ATOM 6073 O O . LYS B 1 297 ? 1.177 23.938 38.781 1 96 297 LYS B O 1
ATOM 6078 N N . SER B 1 298 ? 2.023 24.328 36.781 1 95.31 298 SER B N 1
ATOM 6079 C CA . SER B 1 298 ? 2.303 25.719 37.094 1 95.31 298 SER B CA 1
ATOM 6080 C C . SER B 1 298 ? 1.069 26.594 36.875 1 95.31 298 SER B C 1
ATOM 6082 O O . SER B 1 298 ? 1.124 27.812 37.062 1 95.31 298 SER B O 1
ATOM 6084 N N . GLY B 1 299 ? -0.103 26.016 36.344 1 93.62 299 GLY B N 1
ATOM 6085 C CA . GLY B 1 299 ? -1.372 26.719 36.344 1 93.62 299 GLY B CA 1
ATOM 6086 C C . GLY B 1 299 ? -1.81 27.141 34.938 1 93.62 299 GLY B C 1
ATOM 6087 O O . GLY B 1 299 ? -2.799 27.859 34.781 1 93.62 299 GLY B O 1
ATOM 6088 N N . TYR B 1 300 ? -1.066 26.75 33.938 1 93 300 TYR B N 1
ATOM 6089 C CA . TYR B 1 300 ? -1.486 27.062 32.594 1 93 300 TYR B CA 1
ATOM 6090 C C . TYR B 1 300 ? -2.822 26.406 32.25 1 93 300 TYR B C 1
ATOM 6092 O O . TYR B 1 300 ? -3 25.203 32.469 1 93 300 TYR B O 1
ATOM 6100 N N . ILE B 1 301 ? -3.809 27.094 31.688 1 89.38 301 ILE B N 1
ATOM 6101 C CA . ILE B 1 301 ? -5.164 26.594 31.484 1 89.38 301 ILE B CA 1
ATOM 6102 C C . ILE B 1 301 ? -5.406 26.328 30 1 89.38 301 ILE B C 1
ATOM 6104 O O . ILE B 1 301 ? -6.355 25.625 29.641 1 89.38 301 ILE B O 1
ATOM 6108 N N . GLY B 1 302 ? -4.574 26.516 29.141 1 92.31 302 GLY B N 1
ATOM 6109 C CA . GLY B 1 302 ? -4.816 26.344 27.719 1 92.31 302 GLY B CA 1
ATOM 6110 C C . GLY B 1 302 ? -4.699 24.906 27.266 1 92.31 302 GLY B C 1
ATOM 6111 O O . GLY B 1 302 ? -4.402 24.016 28.062 1 92.31 302 GLY B O 1
ATOM 6112 N N . TRP B 1 303 ? -5.043 24.609 26 1 95.06 303 TRP B N 1
ATOM 6113 C CA . TRP B 1 303 ? -5.047 23.297 25.391 1 95.06 303 TRP B CA 1
ATOM 6114 C C . TRP B 1 303 ? -3.707 22.594 25.578 1 95.06 303 TRP B C 1
ATOM 6116 O O . TRP B 1 303 ? -2.666 23.094 25.156 1 95.06 303 TRP B O 1
ATOM 6126 N N . ARG B 1 304 ? -3.713 21.5 26.312 1 96 304 ARG B N 1
ATOM 6127 C CA . ARG B 1 304 ? -2.57 20.625 26.531 1 96 304 ARG B CA 1
ATOM 6128 C C . ARG B 1 304 ? -1.386 21.391 27.109 1 96 304 ARG B C 1
ATOM 6130 O O . ARG B 1 304 ? -0.261 21.266 26.625 1 96 304 ARG B O 1
ATOM 6137 N N . GLY B 1 305 ? -1.638 22.281 28.109 1 95.88 305 GLY B N 1
ATOM 6138 C CA . GLY B 1 305 ? -0.58 23.062 28.75 1 95.88 305 GLY B CA 1
ATOM 6139 C C . GLY B 1 305 ? 0.091 24.047 27.812 1 95.88 305 GLY B C 1
ATOM 6140 O O . GLY B 1 305 ? 1.186 24.531 28.094 1 95.88 305 GLY B O 1
ATOM 6141 N N . GLY B 1 306 ? -0.485 24.234 26.656 1 97.5 306 GLY B N 1
ATOM 6142 C CA . GLY B 1 306 ? 0.099 25.141 25.672 1 97.5 306 GLY B CA 1
ATOM 6143 C C . GLY B 1 306 ? 1.323 24.562 24.984 1 97.5 306 GLY B C 1
ATOM 6144 O O . GLY B 1 306 ? 2.197 25.312 24.547 1 97.5 306 GLY B O 1
ATOM 6145 N N . VAL B 1 307 ? 1.476 23.266 25.016 1 98.5 307 VAL B N 1
ATOM 6146 C CA . VAL B 1 307 ? 2.562 22.562 24.344 1 98.5 307 VAL B CA 1
ATOM 6147 C C . VAL B 1 307 ? 1.993 21.453 23.453 1 98.5 307 VAL B C 1
ATOM 6149 O O . VAL B 1 307 ? 1.549 20.422 23.953 1 98.5 307 VAL B O 1
ATOM 6152 N N . THR B 1 308 ? 1.965 21.688 22.172 1 98.62 308 THR B N 1
ATOM 6153 C CA . THR B 1 308 ? 1.389 20.734 21.234 1 98.62 308 THR B CA 1
ATOM 6154 C C . THR B 1 308 ? 2.387 20.391 20.125 1 98.62 308 THR B C 1
ATOM 6156 O O . THR B 1 308 ? 3.418 21.047 19.984 1 98.62 308 THR B O 1
ATOM 6159 N N . ALA B 1 309 ? 2.143 19.312 19.438 1 98.88 309 ALA B N 1
ATOM 6160 C CA . ALA B 1 309 ? 3.025 18.875 18.359 1 98.88 309 ALA B CA 1
ATOM 6161 C C . ALA B 1 309 ? 2.238 18.172 17.25 1 98.88 309 ALA B C 1
ATOM 6163 O O . ALA B 1 309 ? 1.189 17.578 17.516 1 98.88 309 ALA B O 1
ATOM 6164 N N . GLU B 1 310 ? 2.75 18.344 16.094 1 98.88 310 GLU B N 1
ATOM 6165 C CA . GLU B 1 310 ? 2.207 17.609 14.953 1 98.88 310 GLU B CA 1
ATOM 6166 C C . GLU B 1 310 ? 3.266 16.719 14.312 1 98.88 310 GLU B C 1
ATOM 6168 O O . GLU B 1 310 ? 4.465 16.969 14.445 1 98.88 310 GLU B O 1
ATOM 6173 N N . THR B 1 311 ? 2.838 15.664 13.766 1 98.88 311 THR B N 1
ATOM 6174 C CA . THR B 1 311 ? 3.656 14.938 12.805 1 98.88 311 THR B CA 1
ATOM 6175 C C . THR B 1 311 ? 3.068 15.047 11.398 1 98.88 311 THR B C 1
ATOM 6177 O O . THR B 1 311 ? 2.232 15.914 11.141 1 98.88 311 THR B O 1
ATOM 6180 N N . CYS B 1 312 ? 3.65 14.32 10.43 1 98.88 312 CYS B N 1
ATOM 6181 C CA . CYS B 1 312 ? 3.195 14.391 9.047 1 98.88 312 CYS B CA 1
ATOM 6182 C C . CYS B 1 312 ? 2.969 13 8.469 1 98.88 312 CYS B C 1
ATOM 6184 O O . CYS B 1 312 ? 3.543 12.023 8.953 1 98.88 312 CYS B O 1
ATOM 6186 N N . ASN B 1 313 ? 2.17 12.969 7.457 1 98.75 313 ASN B N 1
ATOM 6187 C CA . ASN B 1 313 ? 1.861 11.703 6.805 1 98.75 313 ASN B CA 1
ATOM 6188 C C . ASN B 1 313 ? 3.119 11.023 6.266 1 98.75 313 ASN B C 1
ATOM 6190 O O . ASN B 1 313 ? 3.219 9.797 6.27 1 98.75 313 ASN B O 1
ATOM 6194 N N . HIS B 1 314 ? 4.102 11.766 5.742 1 98.81 314 HIS B N 1
ATOM 6195 C CA . HIS B 1 314 ? 5.281 11.109 5.184 1 98.81 314 HIS B CA 1
ATOM 6196 C C . HIS B 1 314 ? 6.105 10.438 6.273 1 98.81 314 HIS B C 1
ATOM 6198 O O . HIS B 1 314 ? 6.789 9.445 6.016 1 98.81 314 HIS B O 1
ATOM 6204 N N . TYR B 1 315 ? 6.039 10.875 7.551 1 98.88 315 TYR B N 1
ATOM 6205 C CA . TYR B 1 315 ? 6.719 10.203 8.656 1 98.88 315 TYR B CA 1
ATOM 6206 C C . TYR B 1 315 ? 5.934 8.977 9.117 1 98.88 315 TYR B C 1
ATOM 6208 O O . TYR B 1 315 ? 6.492 8.07 9.727 1 98.88 315 TYR B O 1
ATOM 6216 N N . LEU B 1 316 ? 4.637 9 8.805 1 98.88 316 LEU B N 1
ATOM 6217 C CA . LEU B 1 316 ? 3.748 7.918 9.219 1 98.88 316 LEU B CA 1
ATOM 6218 C C . LEU B 1 316 ? 3.613 6.875 8.109 1 98.88 316 LEU B C 1
ATOM 6220 O O . LEU B 1 316 ? 2.998 5.824 8.312 1 98.88 316 LEU B O 1
ATOM 6224 N N . THR B 1 317 ? 4.16 7.102 6.93 1 98.69 317 THR B N 1
ATOM 6225 C CA . THR B 1 317 ? 3.945 6.223 5.785 1 98.69 317 THR B CA 1
ATOM 6226 C C . THR B 1 317 ? 5.273 5.684 5.262 1 98.69 317 THR B C 1
ATOM 6228 O O . THR B 1 317 ? 5.391 4.496 4.953 1 98.69 317 THR B O 1
ATOM 6231 N N . LEU B 1 318 ? 6.293 6.523 5.191 1 98.56 318 LEU B N 1
ATOM 6232 C CA . LEU B 1 318 ? 7.559 6.184 4.551 1 98.56 318 LEU B CA 1
ATOM 6233 C C . LEU B 1 318 ? 8.609 5.809 5.594 1 98.56 318 LEU B C 1
ATOM 6235 O O . LEU B 1 318 ? 8.469 6.145 6.773 1 98.56 318 LEU B O 1
ATOM 6239 N N . SER B 1 319 ? 9.625 5.117 5.191 1 98.06 319 SER B N 1
ATOM 6240 C CA . SER B 1 319 ? 10.766 4.75 6.031 1 98.06 319 SER B CA 1
ATOM 6241 C C . SER B 1 319 ? 12.078 4.914 5.277 1 98.06 319 SER B C 1
ATOM 6243 O O . SER B 1 319 ? 12.172 4.586 4.094 1 98.06 319 SER B O 1
ATOM 6245 N N . SER B 1 320 ? 13.062 5.336 6 1 98.31 320 SER B N 1
ATOM 6246 C CA . SER B 1 320 ? 14.344 5.664 5.383 1 98.31 320 SER B CA 1
ATOM 6247 C C . SER B 1 320 ? 14.969 4.438 4.73 1 98.31 320 SER B C 1
ATOM 6249 O O . SER B 1 320 ? 15.633 4.551 3.695 1 98.31 320 SER B O 1
ATOM 6251 N N . ASP B 1 321 ? 14.703 3.281 5.254 1 95.19 321 ASP B N 1
ATOM 6252 C CA . ASP B 1 321 ? 15.328 2.047 4.789 1 95.19 321 ASP B CA 1
ATOM 6253 C C . ASP B 1 321 ? 14.766 1.625 3.434 1 95.19 321 ASP B C 1
ATOM 6255 O O . ASP B 1 321 ? 15.328 0.747 2.771 1 95.19 321 ASP B O 1
ATOM 6259 N N . GLN B 1 322 ? 13.742 2.291 2.975 1 96.06 322 GLN B N 1
ATOM 6260 C CA . GLN B 1 322 ? 13.07 1.887 1.743 1 96.06 322 GLN B CA 1
ATOM 6261 C C . GLN B 1 322 ? 13.266 2.93 0.645 1 96.06 322 GLN B C 1
ATOM 6263 O O . GLN B 1 322 ? 12.688 2.811 -0.438 1 96.06 322 GLN B O 1
ATOM 6268 N N . ILE B 1 323 ? 14.078 3.914 0.901 1 98.06 323 ILE B N 1
ATOM 6269 C CA . ILE B 1 323 ? 14.227 5 -0.064 1 98.06 323 ILE B CA 1
ATOM 6270 C C . ILE B 1 323 ? 15.32 4.648 -1.067 1 98.06 323 ILE B C 1
ATOM 6272 O O . ILE B 1 323 ? 16.469 4.398 -0.684 1 98.06 323 ILE B O 1
ATOM 6276 N N . PRO B 1 324 ? 15.023 4.633 -2.35 1 97.25 324 PRO B N 1
ATOM 6277 C CA . PRO B 1 324 ? 16.016 4.27 -3.373 1 97.25 324 PRO B CA 1
ATOM 6278 C C . PRO B 1 324 ? 17.047 5.363 -3.602 1 97.25 324 PRO B C 1
ATOM 6280 O O . PRO B 1 324 ? 16.828 6.52 -3.236 1 97.25 324 PRO B O 1
ATOM 6283 N N . PRO B 1 325 ? 18.141 4.996 -4.176 1 96.56 325 PRO B N 1
ATOM 6284 C CA . PRO B 1 325 ? 19.188 5.988 -4.469 1 96.56 325 PRO B CA 1
ATOM 6285 C C . PRO B 1 325 ? 18.734 7.023 -5.492 1 96.56 325 PRO B C 1
ATOM 6287 O O . PRO B 1 325 ? 18.062 6.684 -6.473 1 96.56 325 PRO B O 1
ATOM 6290 N N . GLY B 1 326 ? 19.031 8.289 -5.207 1 96.5 326 GLY B N 1
ATOM 6291 C CA . GLY B 1 326 ? 18.828 9.367 -6.164 1 96.5 326 GLY B 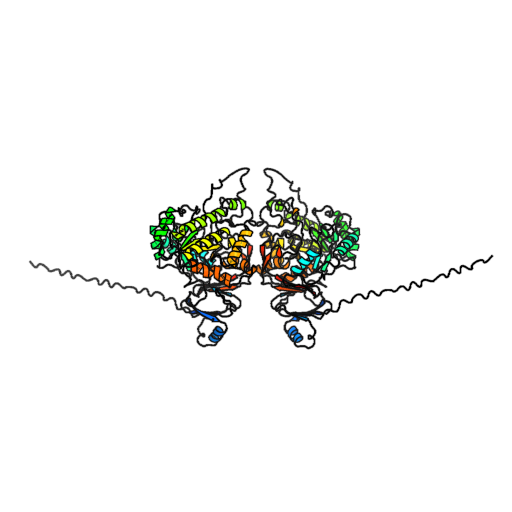CA 1
ATOM 6292 C C . GLY B 1 326 ? 17.391 9.883 -6.168 1 96.5 326 GLY B C 1
ATOM 6293 O O . GLY B 1 326 ? 17.047 10.734 -6.98 1 96.5 326 GLY B O 1
ATOM 6294 N N . HIS B 1 327 ? 16.594 9.375 -5.316 1 97.5 327 HIS B N 1
ATOM 6295 C CA . HIS B 1 327 ? 15.188 9.758 -5.301 1 97.5 327 HIS B CA 1
ATOM 6296 C C . HIS B 1 327 ? 14.93 10.875 -4.297 1 97.5 327 HIS B C 1
ATOM 6298 O O . HIS B 1 327 ? 14.289 10.648 -3.268 1 97.5 327 HIS B O 1
ATOM 6304 N N . THR B 1 328 ? 15.258 12.078 -4.746 1 98 328 THR B N 1
ATOM 6305 C CA . THR B 1 328 ? 15.289 13.227 -3.842 1 98 328 THR B CA 1
ATOM 6306 C C . THR B 1 328 ? 13.883 13.773 -3.615 1 98 328 THR B C 1
ATOM 6308 O O . THR B 1 328 ? 13.68 14.656 -2.783 1 98 328 THR B O 1
ATOM 6311 N N . GLU B 1 329 ? 12.867 13.242 -4.328 1 98 329 GLU B N 1
ATOM 6312 C CA . GLU B 1 329 ? 11.484 13.602 -4.012 1 98 329 GLU B CA 1
ATOM 6313 C C . GLU B 1 329 ? 11.102 13.125 -2.613 1 98 329 GLU B C 1
ATOM 6315 O O . GLU B 1 329 ? 10.086 13.555 -2.066 1 98 329 GLU B O 1
ATOM 6320 N N . PHE B 1 330 ? 11.977 12.273 -1.977 1 98.5 330 PHE B N 1
ATOM 6321 C CA . PHE B 1 330 ? 11.766 11.805 -0.612 1 98.5 330 PHE B CA 1
ATOM 6322 C C . PHE B 1 330 ? 12.383 12.773 0.393 1 98.5 330 PHE B C 1
ATOM 6324 O O . PHE B 1 330 ? 12.188 12.625 1.602 1 98.5 330 PHE B O 1
ATOM 6331 N N . LYS B 1 331 ? 13.125 13.711 -0.083 1 98.5 331 LYS B N 1
ATOM 6332 C CA . LYS B 1 331 ? 13.867 14.594 0.823 1 98.5 331 LYS B CA 1
ATOM 6333 C C . LYS B 1 331 ? 12.938 15.617 1.471 1 98.5 331 LYS B C 1
ATOM 6335 O O . LYS B 1 331 ? 12.164 16.281 0.782 1 98.5 331 LYS B O 1
ATOM 6340 N N . CYS B 1 332 ? 13.039 15.719 2.752 1 98.38 332 CYS B N 1
ATOM 6341 C CA . CYS B 1 332 ? 12.398 16.75 3.557 1 98.38 332 CYS B CA 1
ATOM 6342 C C . CYS B 1 332 ? 13.172 17 4.848 1 98.38 332 CYS B C 1
ATOM 6344 O O . CYS B 1 332 ? 14.117 16.281 5.152 1 98.38 332 CYS B O 1
ATOM 6346 N N . ALA B 1 333 ? 12.852 18 5.523 1 98 333 ALA B N 1
ATOM 6347 C CA . ALA B 1 333 ? 13.445 18.344 6.809 1 98 333 ALA B CA 1
ATOM 6348 C C . ALA B 1 333 ? 12.375 18.641 7.855 1 98 333 ALA B C 1
ATOM 6350 O O . ALA B 1 333 ? 11.484 19.469 7.629 1 98 333 ALA B O 1
ATOM 6351 N N . PRO B 1 334 ? 12.391 17.906 9.062 1 98.38 334 PRO B N 1
ATOM 6352 C CA . PRO B 1 334 ? 13.336 16.844 9.406 1 98.38 334 PRO B CA 1
ATOM 6353 C C . PRO B 1 334 ? 13.195 15.609 8.508 1 98.38 334 PRO B C 1
ATOM 6355 O O . PRO B 1 334 ? 12.18 15.453 7.828 1 98.38 334 PRO B O 1
ATOM 6358 N N . PRO B 1 335 ? 14.266 14.836 8.445 1 98.62 335 PRO B N 1
ATOM 6359 C CA . PRO B 1 335 ? 14.25 13.734 7.477 1 98.62 335 PRO B CA 1
ATOM 6360 C C . PRO B 1 335 ? 13.312 12.602 7.883 1 98.62 335 PRO B C 1
ATOM 6362 O O . PRO B 1 335 ? 12.953 12.484 9.055 1 98.62 335 PRO B O 1
ATOM 6365 N N . ILE B 1 336 ? 12.867 11.82 6.848 1 98.88 336 ILE B N 1
ATOM 6366 C CA . ILE B 1 336 ? 12.203 10.547 7.086 1 98.88 336 ILE B CA 1
ATOM 6367 C C . ILE B 1 336 ? 13.156 9.594 7.809 1 98.88 336 ILE B C 1
ATOM 6369 O O . ILE B 1 336 ? 14.312 9.445 7.402 1 98.88 336 ILE B O 1
ATOM 6373 N N . ARG B 1 337 ? 12.625 8.961 8.875 1 98.69 337 ARG B N 1
ATOM 6374 C CA . ARG B 1 337 ? 13.5 8.109 9.672 1 98.69 337 ARG B CA 1
ATOM 6375 C C . ARG B 1 337 ? 13.133 6.637 9.492 1 98.69 337 ARG B C 1
ATOM 6377 O O . ARG B 1 337 ? 12.352 6.289 8.609 1 98.69 337 ARG B O 1
ATOM 6384 N N . ASN B 1 338 ? 13.789 5.738 10.266 1 97.94 338 ASN B N 1
ATOM 6385 C CA . ASN B 1 338 ? 13.672 4.309 10.008 1 97.94 338 ASN B CA 1
ATOM 6386 C C . ASN B 1 338 ? 12.312 3.77 10.453 1 97.94 338 ASN B C 1
ATOM 6388 O O . ASN B 1 338 ? 11.523 4.496 11.062 1 97.94 338 ASN B O 1
ATOM 6392 N N . ASN B 1 339 ? 12.039 2.562 10.18 1 97.31 339 ASN B N 1
ATOM 6393 C CA . ASN B 1 339 ? 10.75 1.938 10.445 1 97.31 339 ASN B CA 1
ATOM 6394 C C . ASN B 1 339 ? 10.453 1.867 11.938 1 97.31 339 ASN B C 1
ATOM 6396 O O . ASN B 1 339 ? 9.305 1.999 12.359 1 97.31 339 ASN B O 1
ATOM 6400 N N . THR B 1 340 ? 11.422 1.578 12.711 1 97.88 340 THR B N 1
ATOM 6401 C CA . THR B 1 340 ? 11.227 1.533 14.156 1 97.88 340 THR B CA 1
ATOM 6402 C C . THR B 1 340 ? 10.664 2.855 14.664 1 97.88 340 THR B C 1
ATOM 6404 O O . THR B 1 340 ? 9.727 2.867 15.469 1 97.88 340 THR B O 1
ATOM 6407 N N . ASN B 1 341 ? 11.266 3.928 14.219 1 98.69 341 ASN B N 1
ATOM 6408 C CA . ASN B 1 341 ? 10.766 5.258 14.555 1 98.69 341 ASN B CA 1
ATOM 6409 C C . ASN B 1 341 ? 9.336 5.453 14.078 1 98.69 341 ASN B C 1
ATOM 6411 O O . ASN B 1 341 ? 8.492 5.949 14.828 1 98.69 341 ASN B O 1
ATOM 6415 N N . LYS B 1 342 ? 9.055 5.082 12.898 1 98.62 342 LYS B N 1
ATOM 6416 C CA . LYS B 1 342 ? 7.715 5.184 12.336 1 98.62 342 LYS B CA 1
ATOM 6417 C C . LYS B 1 342 ? 6.695 4.457 13.211 1 98.62 342 LYS B C 1
ATOM 6419 O O . LYS B 1 342 ? 5.617 4.988 13.492 1 98.62 342 LYS B O 1
ATOM 6424 N N . GLN B 1 343 ? 7.012 3.248 13.625 1 98 343 GLN B N 1
ATOM 6425 C CA . GLN B 1 343 ? 6.109 2.467 14.469 1 98 343 GLN B CA 1
ATOM 6426 C C . GLN B 1 343 ? 5.871 3.16 15.805 1 98 343 GLN B C 1
ATOM 6428 O O . GLN B 1 343 ? 4.766 3.119 16.344 1 98 343 GLN B O 1
ATOM 6433 N N . LYS B 1 344 ? 6.891 3.773 16.297 1 98.75 344 LYS B N 1
ATOM 6434 C CA . LYS B 1 344 ? 6.734 4.5 17.562 1 98.75 344 LYS B CA 1
ATOM 6435 C C . LYS B 1 344 ? 5.797 5.691 17.391 1 98.75 344 LYS B C 1
ATOM 6437 O O . LYS B 1 344 ? 4.988 5.977 18.281 1 98.75 344 LYS B O 1
ATOM 6442 N N . LEU B 1 345 ? 5.891 6.375 16.312 1 98.88 345 LEU B N 1
ATOM 6443 C CA . LEU B 1 345 ? 4.973 7.48 16.047 1 98.88 345 LEU B CA 1
ATOM 6444 C C . LEU B 1 345 ? 3.533 6.984 15.984 1 98.88 345 LEU B C 1
ATOM 6446 O O . LEU B 1 345 ? 2.621 7.645 16.484 1 98.88 345 LEU B O 1
ATOM 6450 N N . TRP B 1 346 ? 3.318 5.879 15.367 1 98.75 346 TRP B N 1
ATOM 6451 C CA . TRP B 1 346 ? 1.975 5.312 15.312 1 98.75 346 TRP B CA 1
ATOM 6452 C C . TRP B 1 346 ? 1.482 4.938 16.703 1 98.75 346 TRP B C 1
ATOM 6454 O O . TRP B 1 346 ? 0.288 5.035 17 1 98.75 346 TRP B O 1
ATOM 6464 N N . GLU B 1 347 ? 2.41 4.441 17.578 1 98.62 347 GLU B N 1
ATOM 6465 C CA . GLU B 1 347 ? 2.031 4.215 18.969 1 98.62 347 GLU B CA 1
ATOM 6466 C C . GLU B 1 347 ? 1.547 5.504 19.625 1 98.62 347 GLU B C 1
ATOM 6468 O O . GLU B 1 347 ? 0.57 5.496 20.375 1 98.62 347 GLU B O 1
ATOM 6473 N N . TYR B 1 348 ? 2.242 6.559 19.328 1 98.81 348 TYR B N 1
ATOM 6474 C CA . TYR B 1 348 ? 1.862 7.848 19.891 1 98.81 348 TYR B CA 1
ATOM 6475 C C . TYR B 1 348 ? 0.516 8.312 19.344 1 98.81 348 TYR B C 1
ATOM 6477 O O . TYR B 1 348 ? -0.265 8.945 20.062 1 98.81 348 TYR B O 1
ATOM 6485 N N . ILE B 1 349 ? 0.192 8.031 18.078 1 98.69 349 ILE B N 1
ATOM 6486 C CA . ILE B 1 349 ? -1.116 8.328 17.5 1 98.69 349 ILE B CA 1
ATOM 6487 C C . ILE B 1 349 ? -2.189 7.512 18.219 1 98.69 349 ILE B C 1
ATOM 6489 O O . ILE B 1 349 ? -3.217 8.055 18.641 1 98.69 349 ILE B O 1
ATOM 6493 N N . ARG B 1 350 ? -1.902 6.246 18.391 1 97.94 350 ARG B N 1
ATOM 6494 C CA . ARG B 1 350 ? -2.838 5.344 19.062 1 97.94 350 ARG B CA 1
ATOM 6495 C C . ARG B 1 350 ? -3.162 5.836 20.469 1 97.94 350 ARG B C 1
ATOM 6497 O O . ARG B 1 350 ? -4.316 5.785 20.891 1 97.94 350 ARG B O 1
ATOM 6504 N N . ASP B 1 351 ? -2.139 6.383 21.141 1 97.94 351 ASP B N 1
ATOM 6505 C CA . ASP B 1 351 ? -2.27 6.738 22.547 1 97.94 351 ASP B CA 1
ATOM 6506 C C . ASP B 1 351 ? -2.59 8.219 22.719 1 97.94 351 ASP B C 1
ATOM 6508 O O . ASP B 1 351 ? -2.543 8.75 23.828 1 97.94 351 ASP B O 1
ATOM 6512 N N . HIS B 1 352 ? -2.879 8.969 21.672 1 96.44 352 HIS B N 1
ATOM 6513 C CA . HIS B 1 352 ? -3.229 10.391 21.688 1 96.44 352 HIS B CA 1
ATOM 6514 C C . HIS B 1 352 ? -2.123 11.219 22.328 1 96.44 352 HIS B C 1
ATOM 6516 O O . HIS B 1 352 ? -2.4 12.102 23.141 1 96.44 352 HIS B O 1
ATOM 6522 N N . ARG B 1 353 ? -0.875 10.852 21.969 1 98.19 353 ARG B N 1
ATOM 6523 C CA . ARG B 1 353 ? 0.288 11.539 22.516 1 98.19 353 ARG B CA 1
ATOM 6524 C C . ARG B 1 353 ? 0.846 12.547 21.516 1 98.19 353 ARG B C 1
ATOM 6526 O O . ARG B 1 353 ? 1.787 13.281 21.828 1 98.19 353 ARG B O 1
ATOM 6533 N N . LEU B 1 354 ? 0.277 12.602 20.312 1 98.44 354 LEU B N 1
ATOM 6534 C CA . LEU B 1 354 ? 0.423 13.656 19.312 1 98.44 354 LEU B CA 1
ATOM 6535 C C . LEU B 1 354 ? -0.901 14.375 19.078 1 98.44 354 LEU B C 1
ATOM 6537 O O . LEU B 1 354 ? -1.969 13.828 19.359 1 98.44 354 LEU B O 1
ATOM 6541 N N . ASP B 1 355 ? -0.838 15.523 18.531 1 98.44 355 ASP B N 1
ATOM 6542 C CA . ASP B 1 355 ? -2.039 16.344 18.609 1 98.44 355 ASP B CA 1
ATOM 6543 C C . ASP B 1 355 ? -2.742 16.422 17.266 1 98.44 355 ASP B C 1
ATOM 6545 O O . ASP B 1 355 ? -3.963 16.578 17.203 1 98.44 355 ASP B O 1
ATOM 6549 N N . LEU B 1 356 ? -1.994 16.391 16.234 1 98.75 356 LEU B N 1
ATOM 6550 C CA . LEU B 1 356 ? -2.574 16.469 14.906 1 98.75 356 LEU B CA 1
ATOM 6551 C C . LEU B 1 356 ? -1.596 15.945 13.859 1 98.75 356 LEU B C 1
ATOM 6553 O O . LEU B 1 356 ? -0.447 15.633 14.172 1 98.75 356 LEU B O 1
ATOM 6557 N N . VAL B 1 357 ? -2.076 15.75 12.648 1 98.88 357 VAL B N 1
ATOM 6558 C CA . VAL B 1 357 ? -1.285 15.359 11.484 1 98.88 357 VAL B CA 1
ATOM 6559 C C . VAL B 1 357 ? -1.49 16.375 10.359 1 98.88 357 VAL B C 1
ATOM 6561 O O . VAL B 1 357 ? -2.619 16.781 10.078 1 98.88 357 VAL B O 1
ATOM 6564 N N . ALA B 1 358 ? -0.415 16.812 9.797 1 98.81 358 ALA B N 1
ATOM 6565 C CA . ALA B 1 358 ? -0.46 17.766 8.68 1 98.81 358 ALA B CA 1
ATOM 6566 C C . ALA B 1 358 ? 0.314 17.219 7.477 1 98.81 358 ALA B C 1
ATOM 6568 O O . ALA B 1 358 ? 1.01 16.203 7.582 1 98.81 358 ALA B O 1
ATOM 6569 N N . SER B 1 359 ? 0.169 17.938 6.371 1 98.69 359 SER B N 1
ATOM 6570 C CA . SER B 1 359 ? 0.85 17.469 5.168 1 98.69 359 SER B CA 1
ATOM 6571 C C . SER B 1 359 ? 2.273 18 5.094 1 98.69 359 SER B C 1
ATOM 6573 O O . SER B 1 359 ? 3.176 17.328 4.594 1 98.69 359 SER B O 1
ATOM 6575 N N . ASP B 1 360 ? 2.445 19.25 5.621 1 98.69 360 ASP B N 1
ATOM 6576 C CA . ASP B 1 360 ? 3.658 19.969 5.27 1 98.69 360 ASP B CA 1
ATOM 6577 C C . ASP B 1 360 ? 3.871 20 3.758 1 98.69 360 ASP B C 1
ATOM 6579 O O . ASP B 1 360 ? 4.977 19.734 3.279 1 98.69 360 ASP B O 1
ATOM 6583 N N . HIS B 1 361 ? 2.787 20.203 3.014 1 98.75 361 HIS B N 1
ATOM 6584 C CA . HIS B 1 361 ? 2.865 20.359 1.566 1 98.75 361 HIS B CA 1
ATOM 6585 C C . HIS B 1 361 ? 3.889 21.422 1.182 1 98.75 361 HIS B C 1
ATOM 6587 O O . HIS B 1 361 ? 3.672 22.609 1.418 1 98.75 361 HIS B O 1
ATOM 6593 N N . SER B 1 362 ? 4.949 20.906 0.552 1 98 362 SER B N 1
ATOM 6594 C CA . SER B 1 362 ? 6.074 21.797 0.266 1 98 362 SER B CA 1
ATOM 6595 C C . SER B 1 362 ? 6.641 21.531 -1.126 1 98 362 SER B C 1
ATOM 6597 O O . SER B 1 362 ? 7.715 20.938 -1.265 1 98 362 SER B O 1
ATOM 6599 N N . PRO B 1 363 ? 6.012 22.094 -2.139 1 97.19 363 PRO B N 1
ATOM 6600 C CA . PRO B 1 363 ? 6.375 21.844 -3.533 1 97.19 363 PRO B CA 1
ATOM 6601 C C . PRO B 1 363 ? 7.562 22.688 -4 1 97.19 363 PRO B C 1
ATOM 6603 O O . PRO B 1 363 ? 7.871 23.703 -3.395 1 97.19 363 PRO B O 1
ATOM 6606 N N . SER B 1 364 ? 8.242 22.188 -5 1 96.44 364 SER B N 1
ATOM 6607 C CA . SER B 1 364 ? 9.25 22.922 -5.77 1 96.44 364 SER B CA 1
ATOM 6608 C C . SER B 1 364 ? 9.234 22.5 -7.234 1 96.44 364 SER B C 1
ATOM 6610 O O . SER B 1 364 ? 8.438 21.656 -7.637 1 96.44 364 SER B O 1
ATOM 6612 N N . VAL B 1 365 ? 9.984 23.156 -7.996 1 97 365 VAL B N 1
ATOM 6613 C CA . VAL B 1 365 ? 10.125 22.797 -9.398 1 97 365 VAL B CA 1
ATOM 6614 C C . VAL B 1 365 ? 11.07 21.609 -9.531 1 97 365 VAL B C 1
ATOM 6616 O O . VAL B 1 365 ? 11.914 21.375 -8.664 1 97 365 VAL B O 1
ATOM 6619 N N . ALA B 1 366 ? 10.953 20.922 -10.633 1 95.38 366 ALA B N 1
ATOM 6620 C CA . ALA B 1 366 ? 11.703 19.703 -10.875 1 95.38 366 ALA B CA 1
ATOM 6621 C C . ALA B 1 366 ? 13.203 19.969 -10.93 1 95.38 366 ALA B C 1
ATOM 6623 O O . ALA B 1 366 ? 14.016 19.141 -10.516 1 95.38 366 ALA B O 1
ATOM 6624 N N . ASP B 1 367 ? 13.57 21.109 -11.297 1 95.75 367 ASP B N 1
ATOM 6625 C CA . ASP B 1 367 ? 14.977 21.469 -11.484 1 95.75 367 ASP B CA 1
ATOM 6626 C C . ASP B 1 367 ? 15.719 21.516 -10.156 1 95.75 367 ASP B C 1
ATOM 6628 O O . ASP B 1 367 ? 16.938 21.391 -10.117 1 95.75 367 ASP B O 1
ATOM 6632 N N . LEU B 1 368 ? 15 21.609 -9.141 1 95.94 368 LEU B N 1
ATOM 6633 C CA . LEU B 1 368 ? 15.609 21.703 -7.82 1 95.94 368 LEU B CA 1
ATOM 6634 C C . LEU B 1 368 ? 15.703 20.312 -7.176 1 95.94 368 LEU B C 1
ATOM 6636 O O . LEU B 1 368 ? 16.219 20.188 -6.062 1 95.94 368 LEU B O 1
ATOM 6640 N N . LYS B 1 369 ? 15.195 19.359 -7.887 1 94.38 369 LYS B N 1
ATOM 6641 C CA . LYS B 1 369 ? 15.18 17.984 -7.383 1 94.38 369 LYS B CA 1
ATOM 6642 C C . LYS B 1 369 ? 16.078 17.078 -8.227 1 94.38 369 LYS B C 1
ATOM 6644 O O . LYS B 1 369 ? 15.586 16.297 -9.031 1 94.38 369 LYS B O 1
ATOM 6649 N N . GLY B 1 370 ? 17.391 17.062 -8 1 94.25 370 GLY B N 1
ATOM 6650 C CA . GLY B 1 370 ? 18.328 16.172 -8.656 1 94.25 370 GLY B CA 1
ATOM 6651 C C . GLY B 1 370 ? 18.547 14.875 -7.895 1 94.25 370 GLY B C 1
ATOM 6652 O O . GLY B 1 370 ? 17.703 14.453 -7.105 1 94.25 370 GLY B O 1
ATOM 6653 N N . ALA B 1 371 ? 19.625 14.234 -8.133 1 94.94 371 ALA B N 1
ATOM 6654 C CA . ALA B 1 371 ? 19.891 12.938 -7.516 1 94.94 371 ALA B CA 1
ATOM 6655 C C . ALA B 1 371 ? 20.656 13.102 -6.199 1 94.94 371 ALA B C 1
ATOM 6657 O O . ALA B 1 371 ? 20.719 12.172 -5.395 1 94.94 371 ALA B O 1
ATOM 6658 N N . ASN B 1 372 ? 21.25 14.266 -6.07 1 95.31 372 ASN B N 1
ATOM 6659 C CA . ASN B 1 372 ? 22.078 14.555 -4.906 1 95.31 372 ASN B CA 1
ATOM 6660 C C . ASN B 1 372 ? 21.234 15.047 -3.73 1 95.31 372 ASN B C 1
ATOM 6662 O O . ASN B 1 372 ? 20.734 16.172 -3.748 1 95.31 372 ASN B O 1
ATOM 6666 N N . PHE B 1 373 ? 21.156 14.312 -2.598 1 96.12 373 PHE B N 1
ATOM 6667 C CA . PHE B 1 373 ? 20.312 14.633 -1.452 1 96.12 373 PHE B CA 1
ATOM 6668 C C . PHE B 1 373 ? 20.859 15.844 -0.708 1 96.12 373 PHE B C 1
ATOM 6670 O O . PHE B 1 373 ? 20.125 16.516 0.013 1 96.12 373 PHE B O 1
ATOM 6677 N N . LEU B 1 374 ? 22.094 16.094 -0.84 1 94.19 374 LEU B N 1
ATOM 6678 C CA . LEU B 1 374 ? 22.688 17.188 -0.084 1 94.19 374 LEU B CA 1
ATOM 6679 C C . LEU B 1 374 ? 22.5 18.516 -0.808 1 94.19 374 LEU B C 1
ATOM 6681 O O . LEU B 1 374 ? 22.594 19.578 -0.194 1 94.19 374 LEU B O 1
ATOM 6685 N N . LYS B 1 375 ? 22.156 18.422 -2.117 1 94 375 LYS B N 1
ATOM 6686 C CA . LYS B 1 375 ? 22.047 19.641 -2.908 1 94 375 LYS B CA 1
ATOM 6687 C C . LYS B 1 375 ? 20.594 19.906 -3.297 1 94 375 LYS B C 1
ATOM 6689 O O . LYS B 1 375 ? 20.203 21.062 -3.496 1 94 375 LYS B O 1
ATOM 6694 N N . SER B 1 376 ? 19.844 18.875 -3.357 1 96.12 376 SER B N 1
ATOM 6695 C CA . SER B 1 376 ? 18.453 19 -3.795 1 96.12 376 SER B CA 1
ATOM 6696 C C . SER B 1 376 ? 17.609 19.734 -2.752 1 96.12 376 SER B C 1
ATOM 6698 O O . SER B 1 376 ? 17.891 19.656 -1.555 1 96.12 376 SER B O 1
ATOM 6700 N N . TRP B 1 377 ? 16.641 20.453 -3.287 1 95.19 377 TRP B N 1
ATOM 6701 C CA . TRP B 1 377 ? 15.688 21.125 -2.402 1 95.19 377 TRP B CA 1
ATOM 6702 C C . TRP B 1 377 ? 14.828 20.109 -1.652 1 95.19 377 TRP B C 1
ATOM 6704 O O . TRP B 1 377 ? 14.391 19.109 -2.23 1 95.19 377 TRP B O 1
ATOM 6714 N N . GLY B 1 378 ? 14.617 20.406 -0.358 1 95.75 378 GLY B N 1
ATOM 6715 C CA . GLY B 1 378 ? 13.773 19.547 0.455 1 95.75 378 GLY B CA 1
ATOM 6716 C C . GLY B 1 378 ? 12.312 19.984 0.455 1 95.75 378 GLY B C 1
ATOM 6717 O O . GLY B 1 378 ? 12.016 21.172 0.453 1 95.75 378 GLY B O 1
ATOM 6718 N N . GLY B 1 379 ? 11.43 19.016 0.465 1 97.38 379 GLY B N 1
ATOM 6719 C CA . GLY B 1 379 ? 9.992 19.25 0.513 1 97.38 379 GLY B CA 1
ATOM 6720 C C . GLY B 1 379 ? 9.195 18.172 -0.183 1 97.38 379 GLY B C 1
ATOM 6721 O O . GLY B 1 379 ? 9.586 17.672 -1.242 1 97.38 379 GLY B O 1
ATOM 6722 N N . ILE B 1 380 ? 8.133 17.766 0.431 1 98.31 380 ILE B N 1
ATOM 6723 C CA . ILE B 1 380 ? 7.242 16.766 -0.125 1 98.31 380 ILE B CA 1
ATOM 6724 C C . ILE B 1 380 ? 5.859 17.359 -0.361 1 98.31 380 ILE B C 1
ATOM 6726 O O . ILE B 1 380 ? 5.316 18.047 0.512 1 98.31 380 ILE B O 1
ATOM 6730 N N . SER B 1 381 ? 5.32 17.188 -1.567 1 97.94 381 SER B N 1
ATOM 6731 C CA . SER B 1 381 ? 3.965 17.609 -1.89 1 97.94 381 SER B CA 1
ATOM 6732 C C . SER B 1 381 ? 2.949 16.516 -1.604 1 97.94 381 SER B C 1
ATOM 6734 O O . SER B 1 381 ? 3.062 15.406 -2.129 1 97.94 381 SER B O 1
ATOM 6736 N N . SER B 1 382 ? 1.895 16.875 -0.726 1 98.12 382 SER B N 1
ATOM 6737 C CA . SER B 1 382 ? 1.012 15.75 -0.438 1 98.12 382 SER B CA 1
ATOM 6738 C C . SER B 1 382 ? -0.346 16.234 0.067 1 98.12 382 SER B C 1
ATOM 6740 O O . SER B 1 382 ? -1.185 15.422 0.467 1 98.12 382 SER B O 1
ATOM 6742 N N . VAL B 1 383 ? -0.694 17.531 0.028 1 98.81 383 VAL B N 1
ATOM 6743 C CA . VAL B 1 383 ? -1.923 18.047 0.615 1 98.81 383 VAL B CA 1
ATOM 6744 C C . VAL B 1 383 ? -3.127 17.312 0.043 1 98.81 383 VAL B C 1
ATOM 6746 O O . VAL B 1 383 ? -4.094 17.047 0.759 1 98.81 383 VAL B O 1
ATOM 6749 N N . GLN B 1 384 ? -3.064 16.922 -1.21 1 98.75 384 GLN B N 1
ATOM 6750 C CA . GLN B 1 384 ? -4.164 16.25 -1.902 1 98.75 384 GLN B CA 1
ATOM 6751 C C . GLN B 1 384 ? -4.395 14.852 -1.343 1 98.75 384 GLN B C 1
ATOM 6753 O O . GLN B 1 384 ? -5.48 14.289 -1.49 1 98.75 384 GLN B O 1
ATOM 6758 N N . PHE B 1 385 ? -3.436 14.305 -0.703 1 98.75 385 PHE B N 1
ATOM 6759 C CA . PHE B 1 385 ? -3.518 12.898 -0.351 1 98.75 385 PHE B CA 1
ATOM 6760 C C . PHE B 1 385 ? -3.543 12.711 1.161 1 98.75 385 PHE B C 1
ATOM 6762 O O . PHE B 1 385 ? -3.428 11.594 1.66 1 98.75 385 PHE B O 1
ATOM 6769 N N . ASP B 1 386 ? -3.711 13.766 1.877 1 98.38 386 ASP B N 1
ATOM 6770 C CA . ASP B 1 386 ? -3.615 13.75 3.334 1 98.38 386 ASP B CA 1
ATOM 6771 C C . ASP B 1 386 ? -4.512 12.664 3.93 1 98.38 386 ASP B C 1
ATOM 6773 O O . ASP B 1 386 ? -4.031 11.773 4.633 1 98.38 386 ASP B O 1
ATOM 6777 N N . LEU B 1 387 ? -5.789 12.688 3.561 1 98.88 387 LEU B N 1
ATOM 6778 C CA . LEU B 1 387 ? -6.754 11.766 4.156 1 98.88 387 LEU B CA 1
ATOM 6779 C C . LEU B 1 387 ? -6.465 10.328 3.738 1 98.88 387 LEU B C 1
ATOM 6781 O O . LEU B 1 387 ? -6.473 9.422 4.574 1 98.88 387 LEU B O 1
ATOM 6785 N N . SER B 1 388 ? -6.137 10.125 2.51 1 98.88 388 SER B N 1
ATOM 6786 C CA . SER B 1 388 ? -5.926 8.789 1.981 1 98.88 388 SER B CA 1
ATOM 6787 C C . SER B 1 388 ? -4.633 8.18 2.52 1 98.88 388 SER B C 1
ATOM 6789 O O . SER B 1 388 ? -4.582 6.984 2.82 1 98.88 388 SER B O 1
ATOM 6791 N N . LEU B 1 389 ? -3.574 8.992 2.59 1 98.88 389 LEU B N 1
ATOM 6792 C CA . LEU B 1 389 ? -2.312 8.508 3.141 1 98.88 389 LEU B CA 1
ATOM 6793 C C . LEU B 1 389 ? -2.49 8.055 4.586 1 98.88 389 LEU B C 1
ATOM 6795 O O . LEU B 1 389 ? -2.084 6.945 4.945 1 98.88 389 LEU B O 1
ATOM 6799 N N . PHE B 1 390 ? -3.127 8.883 5.414 1 98.94 390 PHE B N 1
ATOM 6800 C CA . PHE B 1 390 ? -3.35 8.539 6.812 1 98.94 390 PHE B CA 1
ATOM 6801 C C . PHE B 1 390 ? -4.246 7.316 6.938 1 98.94 390 PHE B C 1
ATOM 6803 O O . PHE B 1 390 ? -3.934 6.387 7.688 1 98.94 390 PHE B O 1
ATOM 6810 N N . TRP B 1 391 ? -5.309 7.285 6.168 1 98.88 391 TRP B N 1
ATOM 6811 C CA . TRP B 1 391 ? -6.312 6.23 6.262 1 98.88 391 TRP B CA 1
ATOM 6812 C C . TRP B 1 391 ? -5.73 4.883 5.848 1 98.88 391 TRP B C 1
ATOM 6814 O O . TRP B 1 391 ? -6.023 3.855 6.465 1 98.88 391 TRP B O 1
ATOM 6824 N N . THR B 1 392 ? -4.914 4.883 4.832 1 98.88 392 THR B N 1
ATOM 6825 C CA . THR B 1 392 ? -4.289 3.645 4.379 1 98.88 392 THR B CA 1
ATOM 6826 C C . THR B 1 392 ? -3.559 2.955 5.531 1 98.88 392 THR B C 1
ATOM 6828 O O . THR B 1 392 ? -3.756 1.763 5.77 1 98.88 392 THR B O 1
ATOM 6831 N N . GLN B 1 393 ? -2.791 3.705 6.254 1 98.81 393 GLN B N 1
ATOM 6832 C CA . GLN B 1 393 ? -2.016 3.166 7.363 1 98.81 393 GLN B CA 1
ATOM 6833 C C . GLN B 1 393 ? -2.9 2.91 8.578 1 98.81 393 GLN B C 1
ATOM 6835 O O . GLN B 1 393 ? -2.795 1.863 9.227 1 98.81 393 GLN B O 1
ATOM 6840 N N . ALA B 1 394 ? -3.773 3.82 8.859 1 98.81 394 ALA B N 1
ATOM 6841 C CA . ALA B 1 394 ? -4.621 3.744 10.047 1 98.81 394 ALA B CA 1
ATOM 6842 C C . ALA B 1 394 ? -5.559 2.541 9.969 1 98.81 394 ALA B C 1
ATOM 6844 O O . ALA B 1 394 ? -5.695 1.795 10.945 1 98.81 394 ALA B O 1
ATOM 6845 N N . LYS B 1 395 ? -6.18 2.367 8.836 1 98.56 395 LYS B N 1
ATOM 6846 C CA . LYS B 1 395 ? -7.113 1.262 8.633 1 98.56 395 LYS B CA 1
ATOM 6847 C C . LYS B 1 395 ? -6.434 -0.083 8.883 1 98.56 395 LYS B C 1
ATOM 6849 O O . LYS B 1 395 ? -6.977 -0.94 9.578 1 98.56 395 LYS B O 1
ATOM 6854 N N . ALA B 1 396 ? -5.285 -0.234 8.367 1 98.25 396 ALA B N 1
ATOM 6855 C CA . ALA B 1 396 ? -4.543 -1.488 8.477 1 98.25 396 ALA B CA 1
ATOM 6856 C C . ALA B 1 396 ? -4.133 -1.754 9.922 1 98.25 396 ALA B C 1
ATOM 6858 O O . ALA B 1 396 ? -3.836 -2.893 10.297 1 98.25 396 ALA B O 1
ATOM 6859 N N . ARG B 1 397 ? -4.098 -0.732 10.742 1 97.94 397 ARG B N 1
ATOM 6860 C CA . ARG B 1 397 ? -3.721 -0.848 12.148 1 97.94 397 ARG B CA 1
ATOM 6861 C C . ARG B 1 397 ? -4.953 -0.971 13.039 1 97.94 397 ARG B C 1
ATOM 6863 O O . ARG B 1 397 ? -4.836 -1.013 14.266 1 97.94 397 ARG B O 1
ATOM 6870 N N . GLY B 1 398 ? -6.105 -0.902 12.43 1 97.12 398 GLY B N 1
ATOM 6871 C CA . GLY B 1 398 ? -7.34 -1.126 13.172 1 97.12 398 GLY B CA 1
ATOM 6872 C C . GLY B 1 398 ? -7.969 0.156 13.68 1 97.12 398 GLY B C 1
ATOM 6873 O O . GLY B 1 398 ? -8.883 0.118 14.508 1 97.12 398 GLY B O 1
ATOM 6874 N N . HIS B 1 399 ? -7.508 1.305 13.195 1 97.25 399 HIS B N 1
ATOM 6875 C CA . HIS B 1 399 ? -8.109 2.57 13.602 1 97.25 399 HIS B CA 1
ATOM 6876 C C . HIS B 1 399 ? -9.414 2.826 12.859 1 97.25 399 HIS B C 1
ATOM 6878 O O . HIS B 1 399 ? -9.625 2.289 11.766 1 97.25 399 HIS B O 1
ATOM 6884 N N . SER B 1 400 ? -10.25 3.654 13.461 1 96.81 400 SER B N 1
ATOM 6885 C CA . SER B 1 400 ? -11.547 3.994 12.883 1 96.81 400 SER B CA 1
ATOM 6886 C C . SER B 1 400 ? -11.484 5.332 12.156 1 96.81 400 SER B C 1
ATOM 6888 O O . SER B 1 400 ? -10.477 6.035 12.211 1 96.81 400 SER B O 1
ATOM 6890 N N . LEU B 1 401 ? -12.578 5.645 11.516 1 98 401 LEU B N 1
ATOM 6891 C CA . LEU B 1 401 ? -12.703 6.918 10.82 1 98 401 LEU B CA 1
ATOM 6892 C C . LEU B 1 401 ? -12.719 8.078 11.812 1 98 401 LEU B C 1
ATOM 6894 O O . LEU B 1 401 ? -12.375 9.211 11.453 1 98 401 LEU B O 1
ATOM 6898 N N . ASN B 1 402 ? -13.07 7.809 13.055 1 97 402 ASN B N 1
ATOM 6899 C CA . ASN B 1 402 ? -12.984 8.82 14.094 1 97 402 ASN B CA 1
ATOM 6900 C C . ASN B 1 402 ? -11.555 9.312 14.281 1 97 402 ASN B C 1
ATOM 6902 O O . ASN B 1 402 ? -11.328 10.508 14.516 1 97 402 ASN B O 1
ATOM 6906 N N . THR B 1 403 ? -10.664 8.352 14.18 1 97.12 403 THR B N 1
ATOM 6907 C CA . THR B 1 403 ? -9.25 8.703 14.312 1 97.12 403 THR B CA 1
ATOM 6908 C C . THR B 1 403 ? -8.812 9.633 13.18 1 97.12 403 THR B C 1
ATOM 6910 O O . THR B 1 403 ? -8.102 10.609 13.414 1 97.12 403 THR B O 1
ATOM 6913 N N . LEU B 1 404 ? -9.281 9.344 12.023 1 97.25 404 LEU B N 1
ATOM 6914 C CA . LEU B 1 404 ? -8.992 10.172 10.852 1 97.25 404 LEU B CA 1
ATOM 6915 C C . LEU B 1 404 ? -9.523 11.594 11.055 1 97.25 404 LEU B C 1
ATOM 6917 O O . LEU B 1 404 ? -8.789 12.562 10.867 1 97.25 404 LEU B O 1
ATOM 6921 N N . SER B 1 405 ? -10.75 11.742 11.484 1 97.44 405 SER B N 1
ATOM 6922 C CA . SER B 1 405 ? -11.375 13.039 11.719 1 97.44 405 SER B CA 1
ATOM 6923 C C . SER B 1 405 ? -10.68 13.797 12.836 1 97.44 405 SER B C 1
ATOM 6925 O O . SER B 1 405 ? -10.5 15.016 12.758 1 97.44 405 SER B O 1
ATOM 6927 N N . HIS B 1 406 ? -10.273 13.117 13.828 1 97.31 406 HIS B N 1
ATOM 6928 C CA . HIS B 1 406 ? -9.602 13.719 14.969 1 97.31 406 HIS B CA 1
ATOM 6929 C C . HIS B 1 406 ? -8.273 14.352 14.562 1 97.31 406 HIS B C 1
ATOM 6931 O O . HIS B 1 406 ? -8.016 15.516 14.867 1 97.31 406 HIS B O 1
ATOM 6937 N N . TYR B 1 407 ? -7.477 13.664 13.836 1 98.19 407 TYR B N 1
ATOM 6938 C CA . TYR B 1 407 ? -6.098 14.078 13.617 1 98.19 407 TYR B CA 1
ATOM 6939 C C . TYR B 1 407 ? -5.992 15 12.406 1 98.19 407 TYR B C 1
ATOM 6941 O O . TYR B 1 407 ? -5.062 15.805 12.312 1 98.19 407 TYR B O 1
ATOM 6949 N N . LEU B 1 408 ? -6.977 14.914 11.453 1 98.44 408 LEU B N 1
ATOM 6950 C CA . LEU B 1 408 ? -6.789 15.664 10.219 1 98.44 408 LEU B CA 1
ATOM 6951 C C . LEU B 1 408 ? -7.844 16.75 10.07 1 98.44 408 LEU B C 1
ATOM 6953 O O . LEU B 1 408 ? -7.797 17.547 9.133 1 98.44 408 LEU B O 1
ATOM 6957 N N . SER B 1 409 ? -8.82 16.812 11 1 98.5 409 SER B N 1
ATOM 6958 C CA . SER B 1 409 ? -9.828 17.859 10.945 1 98.5 409 SER B CA 1
ATOM 6959 C C . SER B 1 409 ? -9.906 18.625 12.266 1 98.5 409 SER B C 1
ATOM 6961 O O . SER B 1 409 ? -9.445 19.766 12.352 1 98.5 409 SER B O 1
ATOM 6963 N N . ALA B 1 410 ? -10.234 17.953 13.328 1 98.19 410 ALA B N 1
ATOM 6964 C CA . ALA B 1 410 ? -10.445 18.609 14.617 1 98.19 410 ALA B CA 1
ATOM 6965 C C . ALA B 1 410 ? -9.133 19.125 15.195 1 98.19 410 ALA B C 1
ATOM 6967 O O . ALA B 1 410 ? -9.07 20.234 15.727 1 98.19 410 ALA B O 1
ATOM 6968 N N . GLY B 1 411 ? -8.117 18.312 15.133 1 98.12 411 GLY B N 1
ATOM 6969 C CA . GLY B 1 411 ? -6.82 18.688 15.672 1 98.12 411 GLY B CA 1
ATOM 6970 C C . GLY B 1 411 ? -6.266 19.969 15.062 1 98.12 411 GLY B C 1
ATOM 6971 O O . GLY B 1 411 ? -6.051 20.953 15.773 1 98.12 411 GLY B O 1
ATOM 6972 N N . PRO B 1 412 ? -6.117 19.953 13.742 1 98.75 412 PRO B N 1
ATOM 6973 C CA . PRO B 1 412 ? -5.609 21.156 13.102 1 98.75 412 PRO B CA 1
ATOM 6974 C C . PRO B 1 412 ? -6.52 22.375 13.32 1 98.75 412 PRO B C 1
ATOM 6976 O O . PRO B 1 412 ? -6.035 23.5 13.453 1 98.75 412 PRO B O 1
ATOM 6979 N N . ALA B 1 413 ? -7.797 22.156 13.305 1 98.62 413 ALA B N 1
ATOM 6980 C CA . ALA B 1 413 ? -8.719 23.266 13.562 1 98.62 413 ALA B CA 1
ATOM 6981 C C . ALA B 1 413 ? -8.469 23.875 14.938 1 98.62 413 ALA B C 1
ATOM 6983 O O . ALA B 1 413 ? -8.461 25.094 15.086 1 98.62 413 ALA B O 1
ATOM 6984 N N . ARG B 1 414 ? -8.258 23.047 15.883 1 98.06 414 ARG B N 1
ATOM 6985 C CA . ARG B 1 414 ? -8.016 23.531 17.25 1 98.06 414 ARG B CA 1
ATOM 6986 C C . ARG B 1 414 ? -6.699 24.297 17.328 1 98.06 414 ARG B C 1
ATOM 6988 O O . ARG B 1 414 ? -6.637 25.359 17.938 1 98.06 414 ARG B O 1
ATOM 6995 N N . LEU B 1 415 ? -5.699 23.781 16.703 1 98.69 415 LEU B N 1
ATOM 6996 C CA . LEU B 1 415 ? -4.414 24.469 16.688 1 98.69 415 LEU B CA 1
ATOM 6997 C C . LEU B 1 415 ? -4.566 25.875 16.125 1 98.69 415 LEU B C 1
ATOM 6999 O O . LEU B 1 415 ? -3.963 26.828 16.641 1 98.69 415 LEU B O 1
ATOM 7003 N N . CYS B 1 416 ? -5.418 26 15.133 1 98.19 416 CYS B N 1
ATOM 7004 C CA . CYS B 1 416 ? -5.523 27.25 14.383 1 98.19 416 CYS B CA 1
ATOM 7005 C C . CYS B 1 416 ? -6.59 28.156 14.984 1 98.19 416 CYS B C 1
ATOM 7007 O O . CYS B 1 416 ? -6.906 29.203 14.422 1 98.19 416 CYS B O 1
ATOM 7009 N N . GLY B 1 417 ? -7.18 27.75 16.094 1 97.19 417 GLY B N 1
ATOM 7010 C CA . GLY B 1 417 ? -8.211 28.547 16.719 1 97.19 417 GLY B CA 1
ATOM 7011 C C . GLY B 1 417 ? -9.531 28.531 15.969 1 97.19 417 GLY B C 1
ATOM 7012 O O . GLY B 1 417 ? -10.305 29.484 16.047 1 97.19 417 GLY B O 1
ATOM 7013 N N . LEU B 1 418 ? -9.75 27.469 15.273 1 97.94 418 LEU B N 1
ATOM 7014 C CA . LEU B 1 418 ? -10.93 27.391 14.422 1 97.94 418 LEU B CA 1
ATOM 7015 C C . LEU B 1 418 ? -11.922 26.359 14.953 1 97.94 418 LEU B C 1
ATOM 7017 O O . LEU B 1 418 ? -12.898 26.031 14.273 1 97.94 418 LEU B O 1
ATOM 7021 N N . GLN B 1 419 ? -11.719 25.828 16.156 1 96.81 419 GLN B N 1
ATOM 7022 C CA . GLN B 1 419 ? -12.492 24.703 16.672 1 96.81 419 GLN B CA 1
ATOM 7023 C C . GLN B 1 419 ? -13.961 25.078 16.828 1 96.81 419 GLN B C 1
ATOM 7025 O O . GLN B 1 419 ? -14.828 24.188 16.859 1 96.81 419 GLN B O 1
ATOM 7030 N N . ASP B 1 420 ? -14.258 26.359 16.922 1 97.31 420 ASP B N 1
ATOM 7031 C CA . ASP B 1 420 ? -15.648 26.797 17.078 1 97.31 420 ASP B CA 1
ATOM 7032 C C . ASP B 1 420 ? -16.234 27.219 15.727 1 97.31 420 ASP B C 1
ATOM 7034 O O . ASP B 1 420 ? -17.344 27.766 15.68 1 97.31 420 ASP B O 1
ATOM 7038 N N . ARG B 1 421 ? -15.57 26.953 14.695 1 98 421 ARG B N 1
ATOM 7039 C CA . ARG B 1 421 ? -16.047 27.344 13.367 1 98 421 ARG B CA 1
ATOM 7040 C C . ARG B 1 421 ? -15.922 26.188 12.391 1 98 421 ARG B C 1
ATOM 7042 O O . ARG B 1 421 ? -16.766 26.016 11.5 1 98 421 ARG B O 1
ATOM 7049 N N . LYS B 1 422 ? -14.883 25.453 12.484 1 98.25 422 LYS B N 1
ATOM 7050 C CA . LYS B 1 422 ? -14.562 24.422 11.492 1 98.25 422 LYS B CA 1
ATOM 7051 C C . LYS B 1 422 ? -14.008 23.172 12.156 1 98.25 422 LYS B C 1
ATOM 7053 O O . LYS B 1 422 ? -13.727 23.156 13.352 1 98.25 422 LYS B O 1
ATOM 7058 N N . GLY B 1 423 ? -13.891 22.031 11.406 1 98.06 423 GLY B N 1
ATOM 7059 C CA . GLY B 1 423 ? -13.086 20.875 11.773 1 98.06 423 GLY B CA 1
ATOM 7060 C C . GLY B 1 423 ? -13.906 19.766 12.422 1 98.06 423 GLY B C 1
ATOM 7061 O O . GLY B 1 423 ? -13.359 18.719 12.789 1 98.06 423 GLY B O 1
ATOM 7062 N N . SER B 1 424 ? -15.219 19.953 12.586 1 98.06 424 SER B N 1
ATOM 7063 C CA . SER B 1 424 ? -16.078 18.938 13.172 1 98.06 424 SER B CA 1
ATOM 7064 C C . SER B 1 424 ? -17.5 19.016 12.633 1 98.06 424 SER B C 1
ATOM 7066 O O . SER B 1 424 ? -17.875 20.031 12.047 1 98.06 424 SER B O 1
ATOM 7068 N N . LEU B 1 425 ? -18.188 17.906 12.758 1 98.31 425 LEU B N 1
ATOM 7069 C CA . LEU B 1 425 ? -19.625 17.938 12.516 1 98.31 425 LEU B CA 1
ATOM 7070 C C . LEU B 1 425 ? -20.391 18.266 13.797 1 98.31 425 LEU B C 1
ATOM 7072 O O . LEU B 1 425 ? -20.766 17.344 14.547 1 98.31 425 LEU B O 1
ATOM 7076 N N . ARG B 1 426 ? -20.625 19.5 13.961 1 97.62 426 ARG B N 1
ATOM 7077 C CA . ARG B 1 426 ? -21.328 20 15.133 1 97.62 426 ARG B CA 1
ATOM 7078 C C . ARG B 1 426 ? -22.172 21.219 14.781 1 97.62 426 ARG B C 1
ATOM 7080 O O . ARG B 1 426 ? -21.766 22.047 13.961 1 97.62 426 ARG B O 1
ATOM 7087 N N . SER B 1 427 ? -23.25 21.312 15.523 1 97.81 427 SER B N 1
ATOM 7088 C CA . SER B 1 427 ? -24.125 22.453 15.289 1 97.81 427 SER B CA 1
ATOM 7089 C C . SER B 1 427 ? -23.375 23.766 15.477 1 97.81 427 SER B C 1
ATOM 7091 O O . SER B 1 427 ? -22.594 23.906 16.406 1 97.81 427 SER B O 1
ATOM 7093 N N . GLY B 1 428 ? -23.594 24.672 14.516 1 98.25 428 GLY B N 1
ATOM 7094 C CA . GLY B 1 428 ? -23.016 26 14.617 1 98.25 428 GLY B CA 1
ATOM 7095 C C . GLY B 1 428 ? -21.75 26.172 13.781 1 98.25 428 GLY B C 1
ATOM 7096 O O . GLY B 1 428 ? -21.312 27.281 13.523 1 98.25 428 GLY B O 1
ATOM 7097 N N . LEU B 1 429 ? -21.172 25.141 13.367 1 98.69 429 LEU B N 1
ATOM 7098 C CA . LEU B 1 429 ? -19.953 25.203 12.578 1 98.69 429 LEU B CA 1
ATOM 7099 C C . LEU B 1 429 ? -20.266 25.328 11.094 1 98.69 429 LEU B C 1
ATOM 7101 O O . LEU B 1 429 ? -21.375 25.016 10.664 1 98.69 429 LEU B O 1
ATOM 7105 N N . ASP B 1 430 ? -19.281 25.891 10.352 1 98.69 430 ASP B N 1
ATOM 7106 C CA . ASP B 1 430 ? -19.406 25.859 8.898 1 98.69 430 ASP B CA 1
ATOM 7107 C C . ASP B 1 430 ? -19.672 24.453 8.391 1 98.69 430 ASP B C 1
ATOM 7109 O O . ASP B 1 430 ? -19.094 23.484 8.906 1 98.69 430 ASP B O 1
ATOM 7113 N N . ALA B 1 431 ? -20.547 24.359 7.402 1 98.75 431 ALA B N 1
ATOM 7114 C CA . ALA B 1 431 ? -20.844 23.047 6.812 1 98.75 431 ALA B CA 1
ATOM 7115 C C . ALA B 1 431 ? -19.734 22.625 5.852 1 98.75 431 ALA B C 1
ATOM 7117 O O . ALA B 1 431 ? -19.984 22.406 4.66 1 98.75 431 ALA B O 1
ATOM 7118 N N . ASP B 1 432 ? -18.562 22.547 6.367 1 98.81 432 ASP B N 1
ATOM 7119 C CA . ASP B 1 432 ? -17.453 21.906 5.66 1 98.81 432 ASP B CA 1
ATOM 7120 C C . ASP B 1 432 ? -17.547 20.391 5.785 1 98.81 432 ASP B C 1
ATOM 7122 O O . ASP B 1 432 ? -17.203 19.828 6.828 1 98.81 432 ASP B O 1
ATOM 7126 N N . ILE B 1 433 ? -17.938 19.75 4.668 1 98.69 433 ILE B N 1
ATOM 7127 C CA . ILE B 1 433 ? -18.328 18.344 4.719 1 98.69 433 ILE B CA 1
ATOM 7128 C C . ILE B 1 433 ? -17.703 17.594 3.543 1 98.69 433 ILE B C 1
ATOM 7130 O O . ILE B 1 433 ? -17.625 18.125 2.434 1 98.69 433 ILE B O 1
ATOM 7134 N N . ILE B 1 434 ? -17.328 16.297 3.812 1 98.88 434 ILE B N 1
ATOM 7135 C CA . ILE B 1 434 ? -16.906 15.461 2.703 1 98.88 434 ILE B CA 1
ATOM 7136 C C . ILE B 1 434 ? -17.656 14.125 2.744 1 98.88 434 ILE B C 1
ATOM 7138 O O . ILE B 1 434 ? -18.094 13.688 3.809 1 98.88 434 ILE B O 1
ATOM 7142 N N . PHE B 1 435 ? -17.922 13.602 1.614 1 98.88 435 PHE B N 1
ATOM 7143 C CA . PHE B 1 435 ? -18.219 12.18 1.458 1 98.88 435 PHE B CA 1
ATOM 7144 C C . PHE B 1 435 ? -16.969 11.398 1.127 1 98.88 435 PHE B C 1
ATOM 7146 O O . PHE B 1 435 ? -16.281 11.695 0.145 1 98.88 435 PHE B O 1
ATOM 7153 N N . PHE B 1 436 ? -16.656 10.438 1.971 1 98.81 436 PHE B N 1
ATOM 7154 C CA . PHE B 1 436 ? -15.422 9.648 1.907 1 98.81 436 PHE B CA 1
ATOM 7155 C C . PHE B 1 436 ? -15.734 8.164 1.816 1 98.81 436 PHE B C 1
ATOM 7157 O O . PHE B 1 436 ? -16.516 7.637 2.613 1 98.81 436 PHE B O 1
ATOM 7164 N N . ASP B 1 437 ? -15.188 7.531 0.767 1 98.69 437 ASP B N 1
ATOM 7165 C CA . ASP B 1 437 ? -15.328 6.082 0.669 1 98.69 437 ASP B CA 1
ATOM 7166 C C . ASP B 1 437 ? -14.125 5.371 1.28 1 98.69 437 ASP B C 1
ATOM 7168 O O . ASP B 1 437 ? -13.07 5.266 0.644 1 98.69 437 ASP B O 1
ATOM 7172 N N . PRO B 1 438 ? -14.281 4.871 2.492 1 98.31 438 PRO B N 1
ATOM 7173 C CA . PRO B 1 438 ? -13.133 4.266 3.172 1 98.31 438 PRO B CA 1
ATOM 7174 C C . PRO B 1 438 ? -12.711 2.943 2.543 1 98.31 438 PRO B C 1
ATOM 7176 O O . PRO B 1 438 ? -11.633 2.428 2.852 1 98.31 438 PRO B O 1
ATOM 7179 N N . ASN B 1 439 ? -13.484 2.391 1.606 1 97.19 439 ASN B N 1
ATOM 7180 C CA . ASN B 1 439 ? -13.188 1.071 1.06 1 97.19 439 ASN B CA 1
ATOM 7181 C C . ASN B 1 439 ? -12.656 1.164 -0.37 1 97.19 439 ASN B C 1
ATOM 7183 O O . ASN B 1 439 ? -12.172 0.176 -0.92 1 97.19 439 ASN B O 1
ATOM 7187 N N . ALA B 1 440 ? -12.742 2.301 -0.932 1 97.62 440 ALA B N 1
ATOM 7188 C CA . ALA B 1 440 ? -12.188 2.482 -2.271 1 97.62 440 ALA B CA 1
ATOM 7189 C C . ALA B 1 440 ? -10.664 2.592 -2.225 1 97.62 440 ALA B C 1
ATOM 7191 O O . ALA B 1 440 ? -10.086 2.863 -1.17 1 97.62 440 ALA B O 1
ATOM 7192 N N . SER B 1 441 ? -10.055 2.25 -3.312 1 98.06 441 SER B N 1
ATOM 7193 C CA . SER B 1 441 ? -8.617 2.428 -3.477 1 98.06 441 SER B CA 1
ATOM 7194 C C . SER B 1 441 ? -8.289 3.029 -4.84 1 98.06 441 SER B C 1
ATOM 7196 O O . SER B 1 441 ? -9.117 3.006 -5.75 1 98.06 441 SER B O 1
ATOM 7198 N N . PHE B 1 442 ? -7.125 3.611 -4.938 1 98.06 442 PHE B N 1
ATOM 7199 C CA . PHE B 1 442 ? -6.684 4.195 -6.199 1 98.06 442 PHE B CA 1
ATOM 7200 C C . PHE B 1 442 ? -5.16 4.242 -6.27 1 98.06 442 PHE B C 1
ATOM 7202 O O . PHE B 1 442 ? -4.48 4.055 -5.258 1 98.06 442 PHE B O 1
ATOM 7209 N N . ILE B 1 443 ? -4.637 4.496 -7.449 1 98.06 443 ILE B N 1
ATOM 7210 C CA . ILE B 1 443 ? -3.205 4.609 -7.695 1 98.06 443 ILE B CA 1
ATOM 7211 C C . ILE B 1 443 ? -2.826 6.078 -7.863 1 98.06 443 ILE B C 1
ATOM 7213 O O . ILE B 1 443 ? -3.484 6.816 -8.602 1 98.06 443 ILE B O 1
ATOM 7217 N N . VAL B 1 444 ? -1.804 6.547 -7.129 1 98.38 444 VAL B N 1
ATOM 7218 C CA . VAL B 1 444 ? -1.279 7.895 -7.324 1 98.38 444 VAL B CA 1
ATOM 7219 C C . VAL B 1 444 ? -0.56 7.98 -8.664 1 98.38 444 VAL B C 1
ATOM 7221 O O . VAL B 1 444 ? 0.378 7.223 -8.93 1 98.38 444 VAL B O 1
ATOM 7224 N N . SER B 1 445 ? -1.028 8.844 -9.547 1 96.88 445 SER B N 1
ATOM 7225 C CA . SER B 1 445 ? -0.453 9.062 -10.867 1 96.88 445 SER B CA 1
ATOM 7226 C C . SER B 1 445 ? -0.453 10.547 -11.234 1 96.88 445 SER B C 1
ATOM 7228 O O . SER B 1 445 ? -1.144 11.344 -10.602 1 96.88 445 SER B O 1
ATOM 7230 N N . PRO B 1 446 ? 0.4 10.906 -12.195 1 96.94 446 PRO B N 1
ATOM 7231 C CA . PRO B 1 446 ? 0.417 12.32 -12.594 1 96.94 446 PRO B CA 1
ATOM 7232 C C . PRO B 1 446 ? -0.962 12.836 -12.992 1 96.94 446 PRO B C 1
ATOM 7234 O O . PRO B 1 446 ? -1.289 14 -12.734 1 96.94 446 PRO B O 1
ATOM 7237 N N . GLU B 1 447 ? -1.792 11.977 -13.461 1 95.94 447 GLU B N 1
ATOM 7238 C CA . GLU B 1 447 ? -3.1 12.383 -13.969 1 95.94 447 GLU B CA 1
ATOM 7239 C C . GLU B 1 447 ? -4.043 12.75 -12.828 1 95.94 447 GLU B C 1
ATOM 7241 O O . GLU B 1 447 ? -4.93 13.594 -13 1 95.94 447 GLU B O 1
ATOM 7246 N N . VAL B 1 448 ? -3.799 12.148 -11.703 1 96.25 448 VAL B N 1
ATOM 7247 C CA . VAL B 1 448 ? -4.711 12.383 -10.586 1 96.25 448 VAL B CA 1
ATOM 7248 C C . VAL B 1 448 ? -4.258 13.609 -9.797 1 96.25 448 VAL B C 1
ATOM 7250 O O . VAL B 1 448 ? -5.074 14.289 -9.172 1 96.25 448 VAL B O 1
ATOM 7253 N N . ILE B 1 449 ? -2.986 13.992 -9.883 1 98.06 449 ILE B N 1
ATOM 7254 C CA . ILE B 1 449 ? -2.404 15.055 -9.07 1 98.06 449 ILE B CA 1
ATOM 7255 C C . ILE B 1 449 ? -2.848 16.406 -9.609 1 98.06 449 ILE B C 1
ATOM 7257 O O . ILE B 1 449 ? -2.703 16.688 -10.797 1 98.06 449 ILE B O 1
ATOM 7261 N N . ARG B 1 450 ? -3.307 17.25 -8.68 1 98.19 450 ARG B N 1
ATOM 7262 C CA . ARG B 1 450 ? -3.805 18.562 -9.078 1 98.19 450 ARG B CA 1
ATOM 7263 C C . ARG B 1 450 ? -2.84 19.672 -8.664 1 98.19 450 ARG B C 1
ATOM 7265 O O . ARG B 1 450 ? -2.938 20.797 -9.141 1 98.19 450 ARG B O 1
ATOM 7272 N N . TYR B 1 451 ? -1.959 19.469 -7.684 1 98.38 451 TYR B N 1
ATOM 7273 C CA . TYR B 1 451 ? -0.97 20.5 -7.391 1 98.38 451 TYR B CA 1
ATOM 7274 C C . TYR B 1 451 ? 0.003 20.656 -8.547 1 98.38 451 TYR B C 1
ATOM 7276 O O . TYR B 1 451 ? 0.042 19.828 -9.461 1 98.38 451 TYR B O 1
ATOM 7284 N N . LYS B 1 452 ? 0.728 21.656 -8.562 1 98.12 452 LYS B N 1
ATOM 7285 C CA . LYS B 1 452 ? 1.345 22.219 -9.766 1 98.12 452 LYS B CA 1
ATOM 7286 C C . LYS B 1 452 ? 2.408 21.281 -10.32 1 98.12 452 LYS B C 1
ATOM 7288 O O . LYS B 1 452 ? 2.373 20.922 -11.5 1 98.12 452 LYS B O 1
ATOM 7293 N N . ASN B 1 453 ? 3.398 20.969 -9.516 1 98.19 453 ASN B N 1
ATOM 7294 C CA . ASN B 1 453 ? 4.484 20.094 -9.945 1 98.19 453 ASN B CA 1
ATOM 7295 C C . ASN B 1 453 ? 4.223 18.641 -9.547 1 98.19 453 ASN B C 1
ATOM 7297 O O . ASN B 1 453 ? 4.102 18.328 -8.359 1 98.19 453 ASN B O 1
ATOM 7301 N N . LYS B 1 454 ? 4.113 17.75 -10.492 1 97.75 454 LYS B N 1
ATOM 7302 C CA . LYS B 1 454 ? 3.709 16.359 -10.281 1 97.75 454 LYS B CA 1
ATOM 7303 C C . LYS B 1 454 ? 4.875 15.523 -9.766 1 97.75 454 LYS B C 1
ATOM 7305 O O . LYS B 1 454 ? 5.184 14.469 -10.328 1 97.75 454 LYS B O 1
ATOM 7310 N N . ILE B 1 455 ? 5.516 16 -8.703 1 97.62 455 ILE B N 1
ATOM 7311 C CA . ILE B 1 455 ? 6.609 15.312 -8.039 1 97.62 455 ILE B CA 1
ATOM 7312 C C . ILE B 1 455 ? 6.121 14.734 -6.711 1 97.62 455 ILE B C 1
ATOM 7314 O O . ILE B 1 455 ? 5.59 15.461 -5.867 1 97.62 455 ILE B O 1
ATOM 7318 N N . SER B 1 456 ? 6.258 13.438 -6.559 1 97.31 456 SER B N 1
ATOM 7319 C CA . SER B 1 456 ? 5.723 12.82 -5.348 1 97.31 456 SER B CA 1
ATOM 7320 C C . SER B 1 456 ? 6.473 11.539 -5 1 97.31 456 SER B C 1
ATOM 7322 O O . SER B 1 456 ? 6.715 10.703 -5.875 1 97.31 456 SER B O 1
ATOM 7324 N N . PRO B 1 457 ? 6.828 11.375 -3.723 1 98.12 457 PRO B N 1
ATOM 7325 C CA . PRO B 1 457 ? 7.367 10.078 -3.312 1 98.12 457 PRO B CA 1
ATOM 7326 C C . PRO B 1 457 ? 6.309 8.977 -3.316 1 98.12 457 PRO B C 1
ATOM 7328 O O . PRO B 1 457 ? 6.641 7.801 -3.141 1 98.12 457 PRO B O 1
ATOM 7331 N N . TYR B 1 458 ? 5.055 9.312 -3.541 1 98.06 458 TYR B N 1
ATOM 7332 C CA . TYR B 1 458 ? 3.963 8.344 -3.484 1 98.06 458 TYR B CA 1
ATOM 7333 C C . TYR B 1 458 ? 3.553 7.906 -4.883 1 98.06 458 TYR B C 1
ATOM 7335 O O . TYR B 1 458 ? 2.559 7.195 -5.051 1 98.06 458 TYR B O 1
ATOM 7343 N N . MET B 1 459 ? 4.305 8.305 -5.867 1 97.19 459 MET B N 1
ATOM 7344 C CA . MET B 1 459 ? 3.971 7.961 -7.246 1 97.19 459 MET B CA 1
ATOM 7345 C C . MET B 1 459 ? 3.781 6.457 -7.402 1 97.19 459 MET B C 1
ATOM 7347 O O . MET B 1 459 ? 4.578 5.668 -6.891 1 97.19 459 MET B O 1
ATOM 7351 N N . ASN B 1 460 ? 2.637 6.051 -7.996 1 96.25 460 ASN B N 1
ATOM 7352 C CA . ASN B 1 460 ? 2.285 4.68 -8.359 1 96.25 460 ASN B CA 1
ATOM 7353 C C . ASN B 1 460 ? 1.902 3.855 -7.137 1 96.25 460 ASN B C 1
ATOM 7355 O O . ASN B 1 460 ? 1.646 2.654 -7.246 1 96.25 460 ASN B O 1
ATOM 7359 N N . SER B 1 461 ? 1.897 4.438 -5.984 1 97.25 461 SER B N 1
ATOM 7360 C CA . SER B 1 461 ? 1.441 3.73 -4.793 1 97.25 461 SER B CA 1
ATOM 7361 C C . SER B 1 461 ? -0.074 3.561 -4.797 1 97.25 461 SER B C 1
ATOM 7363 O O . SER B 1 461 ? -0.796 4.398 -5.344 1 97.25 461 SER B O 1
ATOM 7365 N N . VAL B 1 462 ? -0.465 2.502 -4.164 1 98.38 462 VAL B N 1
ATOM 7366 C CA . VAL B 1 462 ? -1.89 2.277 -3.943 1 98.38 462 VAL B CA 1
ATOM 7367 C C . VAL B 1 462 ? -2.299 2.859 -2.592 1 98.38 462 VAL B C 1
ATOM 7369 O O . VAL B 1 462 ? -1.693 2.547 -1.564 1 98.38 462 VAL B O 1
ATOM 7372 N N . LEU B 1 463 ? -3.291 3.709 -2.641 1 98.75 463 LEU B N 1
ATOM 7373 C CA . LEU B 1 463 ? -3.826 4.273 -1.406 1 98.75 463 LEU B CA 1
ATOM 7374 C C . LEU B 1 463 ? -5.27 3.824 -1.186 1 98.75 463 LEU B C 1
ATOM 7376 O O . LEU B 1 463 ? -6.027 3.666 -2.145 1 98.75 463 LEU B O 1
ATOM 7380 N N . SER B 1 464 ? -5.613 3.621 0.096 1 98.38 464 SER B N 1
ATOM 7381 C CA . SER B 1 464 ? -6.984 3.32 0.497 1 98.38 464 SER B CA 1
ATOM 7382 C C . SER B 1 464 ? -7.727 4.586 0.915 1 98.38 464 SER B C 1
ATOM 7384 O O . SER B 1 464 ? -7.133 5.5 1.486 1 98.38 464 SER B O 1
ATOM 7386 N N . GLY B 1 465 ? -9.047 4.559 0.676 1 98.5 465 GLY B N 1
ATOM 7387 C CA . GLY B 1 465 ? -9.867 5.715 0.991 1 98.5 465 GLY B CA 1
ATOM 7388 C C . GLY B 1 465 ? -9.859 6.766 -0.104 1 98.5 465 GLY B C 1
ATOM 7389 O O . GLY B 1 465 ? -8.805 7.262 -0.492 1 98.5 465 GLY B O 1
ATOM 7390 N N . ARG B 1 466 ? -10.992 7.07 -0.599 1 98.31 466 ARG B N 1
ATOM 7391 C CA . ARG B 1 466 ? -11.109 8.023 -1.696 1 98.31 466 ARG B CA 1
ATOM 7392 C C . ARG B 1 466 ? -12.133 9.109 -1.374 1 98.31 466 ARG B C 1
ATOM 7394 O O . ARG B 1 466 ? -13.242 8.812 -0.922 1 98.31 466 ARG B O 1
ATOM 7401 N N . VAL B 1 467 ? -11.75 10.289 -1.559 1 98.81 467 VAL B N 1
ATOM 7402 C CA . VAL B 1 467 ? -12.68 11.406 -1.424 1 98.81 467 VAL B CA 1
ATOM 7403 C C . VAL B 1 467 ? -13.625 11.43 -2.621 1 98.81 467 VAL B C 1
ATOM 7405 O O . VAL B 1 467 ? -13.188 11.562 -3.766 1 98.81 467 VAL B O 1
ATOM 7408 N N . MET B 1 468 ? -14.891 11.391 -2.285 1 98.75 468 MET B N 1
ATOM 7409 C CA . MET B 1 468 ? -15.883 11.344 -3.35 1 98.75 468 MET B CA 1
ATOM 7410 C C . MET B 1 468 ? -16.438 12.734 -3.643 1 98.75 468 MET B C 1
ATOM 7412 O O . MET B 1 468 ? -16.641 13.094 -4.805 1 98.75 468 MET B O 1
ATOM 7416 N N . GLN B 1 469 ? -16.672 13.461 -2.568 1 98.88 469 GLN B N 1
ATOM 7417 C CA . GLN B 1 469 ? -17.172 14.828 -2.682 1 98.88 469 GLN B CA 1
ATOM 7418 C C . GLN B 1 469 ? -16.641 15.711 -1.562 1 98.88 469 GLN B C 1
ATOM 7420 O O . GLN B 1 469 ? -16.406 15.242 -0.448 1 98.88 469 GLN B O 1
ATOM 7425 N N . THR B 1 470 ? -16.438 16.969 -1.892 1 98.94 470 THR B N 1
ATOM 7426 C CA . THR B 1 470 ? -16.016 17.969 -0.924 1 98.94 470 THR B CA 1
ATOM 7427 C C . THR B 1 470 ? -16.953 19.172 -0.953 1 98.94 470 THR B C 1
ATOM 7429 O O . THR B 1 470 ? -17.234 19.719 -2.021 1 98.94 470 THR B O 1
ATOM 7432 N N . TYR B 1 471 ? -17.438 19.562 0.198 1 98.75 471 TYR B N 1
ATOM 7433 C CA . TYR B 1 471 ? -18.312 20.719 0.363 1 98.75 471 TYR B CA 1
ATOM 7434 C C . TYR B 1 471 ? -17.656 21.766 1.266 1 98.75 471 TYR B C 1
ATOM 7436 O O . TYR B 1 471 ? -17.203 21.438 2.369 1 98.75 471 TYR B O 1
ATOM 7444 N N . VAL B 1 472 ? -17.594 22.984 0.824 1 98.75 472 VAL B N 1
ATOM 7445 C CA . VAL B 1 472 ? -17.156 24.125 1.63 1 98.75 472 VAL B CA 1
ATOM 7446 C C . VAL B 1 472 ? -18.344 25 1.992 1 98.75 472 VAL B C 1
ATOM 7448 O O . VAL B 1 472 ? -18.969 25.594 1.114 1 98.75 472 VAL B O 1
ATOM 7451 N N . ARG B 1 473 ? -18.734 24.984 3.271 1 98.25 473 ARG B N 1
ATOM 7452 C CA . ARG B 1 473 ? -19.906 25.703 3.748 1 98.25 473 ARG B CA 1
ATOM 7453 C C . ARG B 1 473 ? -21.156 25.266 2.975 1 98.25 473 ARG B C 1
ATOM 7455 O O . ARG B 1 473 ? -21.922 26.109 2.51 1 98.25 473 ARG B O 1
ATOM 7462 N N . GLY B 1 474 ? -21.203 24.016 2.766 1 97.88 474 GLY B N 1
ATOM 7463 C CA . GLY B 1 474 ? -22.375 23.422 2.139 1 97.88 474 GLY B CA 1
ATOM 7464 C C . GLY B 1 474 ? -22.328 23.5 0.623 1 97.88 474 GLY B C 1
ATOM 7465 O O . GLY B 1 474 ? -23.203 22.938 -0.051 1 97.88 474 GLY B O 1
ATOM 7466 N N . GLN B 1 475 ? -21.344 24.094 0.061 1 97.56 475 GLN B N 1
ATOM 7467 C CA . GLN B 1 475 ? -21.266 24.234 -1.388 1 97.56 475 GLN B CA 1
ATOM 7468 C C . GLN B 1 475 ? -20.328 23.188 -1.991 1 97.56 475 GLN B C 1
ATOM 7470 O O . GLN B 1 475 ? -19.172 23.062 -1.576 1 97.56 475 GLN B O 1
ATOM 7475 N N . LEU B 1 476 ? -20.828 22.5 -3.02 1 98 476 LEU B N 1
ATOM 7476 C CA . LEU B 1 476 ? -20.047 21.453 -3.678 1 98 476 LEU B CA 1
ATOM 7477 C C . LEU B 1 476 ? -18.891 22.047 -4.465 1 98 476 LEU B C 1
ATOM 7479 O O . LEU B 1 476 ? -19.094 22.891 -5.34 1 98 476 LEU B O 1
ATOM 7483 N N . VAL B 1 477 ? -17.703 21.594 -4.16 1 98.62 477 VAL B N 1
ATOM 7484 C CA . VAL B 1 477 ? -16.547 22.156 -4.863 1 98.62 477 VAL B CA 1
ATOM 7485 C C . VAL B 1 477 ? -15.797 21.062 -5.605 1 98.62 477 VAL B C 1
ATOM 7487 O O . VAL B 1 477 ? -14.992 21.328 -6.492 1 98.62 477 VAL B O 1
ATOM 7490 N N . TYR B 1 478 ? -15.969 19.859 -5.238 1 98.62 478 TYR B N 1
ATOM 7491 C CA . TYR B 1 478 ? -15.328 18.719 -5.875 1 98.62 478 TYR B CA 1
ATOM 7492 C C . TYR B 1 478 ? -16.266 17.5 -5.883 1 98.62 478 TYR B C 1
ATOM 7494 O O . TYR B 1 478 ? -16.922 17.219 -4.883 1 98.62 478 TYR B O 1
ATOM 7502 N N . SER B 1 479 ? -16.344 16.844 -6.996 1 98.19 479 SER B N 1
ATOM 7503 C CA . SER B 1 479 ? -17.141 15.625 -7.125 1 98.19 479 SER B CA 1
ATOM 7504 C C . SER B 1 479 ? -16.656 14.758 -8.281 1 98.19 479 SER B C 1
ATOM 7506 O O . SER B 1 479 ? -16.469 15.258 -9.398 1 98.19 479 SER B O 1
ATOM 7508 N N . GLY B 1 480 ? -16.453 13.461 -8.031 1 90.31 480 GLY B N 1
ATOM 7509 C CA . GLY B 1 480 ? -16.203 12.492 -9.078 1 90.31 480 GLY B CA 1
ATOM 7510 C C . GLY B 1 480 ? -14.898 12.75 -9.828 1 90.31 480 GLY B C 1
ATOM 7511 O O . GLY B 1 480 ? -14.852 12.648 -11.055 1 90.31 480 GLY B O 1
ATOM 7512 N N . GLY B 1 481 ? -13.969 13.297 -9.219 1 91.75 481 GLY B N 1
ATOM 7513 C CA . GLY B 1 481 ? -12.68 13.508 -9.852 1 91.75 481 GLY B CA 1
ATOM 7514 C C . GLY B 1 481 ? -12.539 14.875 -10.492 1 91.75 481 GLY B C 1
ATOM 7515 O O . GLY B 1 481 ? -11.492 15.195 -11.062 1 91.75 481 GLY B O 1
ATOM 7516 N N . GLU B 1 482 ? -13.586 15.719 -10.273 1 96.12 482 GLU B N 1
ATOM 7517 C CA . GLU B 1 482 ? -13.555 17.016 -10.938 1 96.12 482 GLU B CA 1
ATOM 7518 C C . GLU B 1 482 ? -13.883 18.141 -9.969 1 96.12 482 GLU B C 1
ATOM 7520 O O . GLU B 1 482 ? -14.68 17.969 -9.047 1 96.12 482 GLU B O 1
ATOM 7525 N N . LEU B 1 483 ? -13.266 19.234 -10.242 1 96.88 483 LEU B N 1
ATOM 7526 C CA . LEU B 1 483 ? -13.648 20.453 -9.547 1 96.88 483 LEU B CA 1
ATOM 7527 C C . LEU B 1 483 ? -14.992 20.969 -10.055 1 96.88 483 LEU B C 1
ATOM 7529 O O . LEU B 1 483 ? -15.289 20.859 -11.242 1 96.88 483 LEU B O 1
ATOM 7533 N N . ILE B 1 484 ? -15.711 21.547 -9.148 1 96.75 484 ILE B N 1
ATOM 7534 C CA . ILE B 1 484 ? -17.062 21.984 -9.508 1 96.75 484 ILE B CA 1
ATOM 7535 C C . ILE B 1 484 ? -17.172 23.5 -9.344 1 96.75 484 ILE B C 1
ATOM 7537 O O . ILE B 1 484 ? -16.969 24.031 -8.25 1 96.75 484 ILE B O 1
ATOM 7541 N N . GLY B 1 485 ? -17.5 24.172 -10.445 1 93.62 485 GLY B N 1
ATOM 7542 C CA . GLY B 1 485 ? -17.781 25.609 -10.398 1 93.62 485 GLY B CA 1
ATOM 7543 C C . GLY B 1 485 ? -16.547 26.453 -10.211 1 93.62 485 GLY B C 1
ATOM 7544 O O . GLY B 1 485 ? -15.43 26.016 -10.516 1 93.62 485 GLY B O 1
ATOM 7545 N N . GLU B 1 486 ? -16.766 27.688 -9.766 1 95.69 486 GLU B N 1
ATOM 7546 C CA . GLU B 1 486 ? -15.734 28.688 -9.531 1 95.69 486 GLU B CA 1
ATOM 7547 C C . GLU B 1 486 ? -15.195 28.594 -8.102 1 95.69 486 GLU B C 1
ATOM 7549 O O . GLU B 1 486 ? -15.797 27.953 -7.246 1 95.69 486 GLU B O 1
ATOM 7554 N N . PRO B 1 487 ? -14.086 29.219 -7.906 1 96.88 487 PRO B N 1
ATOM 7555 C CA . PRO B 1 487 ? -13.57 29.266 -6.535 1 96.88 487 PRO B CA 1
ATOM 7556 C C . PRO B 1 487 ? -14.594 29.812 -5.539 1 96.88 487 PRO B C 1
ATOM 7558 O O . PRO B 1 487 ? -15.25 30.828 -5.812 1 96.88 487 PRO B O 1
ATOM 7561 N N . LYS B 1 488 ? -14.688 29.141 -4.438 1 95.31 488 LYS B N 1
ATOM 7562 C CA . LYS B 1 488 ? -15.688 29.484 -3.43 1 95.31 488 LYS B CA 1
ATOM 7563 C C . LYS B 1 488 ? -15.039 29.703 -2.064 1 95.31 488 LYS B C 1
ATOM 7565 O O . LYS B 1 488 ? -15.727 29.984 -1.083 1 95.31 488 LYS B O 1
ATOM 7570 N N . GLY B 1 489 ? -13.766 29.578 -1.956 1 97.75 489 GLY B N 1
ATOM 7571 C CA . GLY B 1 489 ? -13.055 29.688 -0.689 1 97.75 489 GLY B CA 1
ATOM 7572 C C . GLY B 1 489 ? -13.008 31.109 -0.161 1 97.75 489 GLY B C 1
ATOM 7573 O O . GLY B 1 489 ? -13.109 32.062 -0.932 1 97.75 489 GLY B O 1
ATOM 7574 N N . GLN B 1 490 ? -12.883 31.234 1.12 1 97.5 490 GLN B N 1
ATOM 7575 C CA . GLN B 1 490 ? -12.75 32.5 1.807 1 97.5 490 GLN B CA 1
ATOM 7576 C C . GLN B 1 490 ? -11.414 32.625 2.527 1 97.5 490 GLN B C 1
ATOM 7578 O O . GLN B 1 490 ? -10.82 31.594 2.895 1 97.5 490 GLN B O 1
ATOM 7583 N N . LEU B 1 491 ? -11 33.844 2.648 1 98.25 491 LEU B N 1
ATOM 7584 C CA . LEU B 1 491 ? -9.812 34.094 3.467 1 98.25 491 LEU B CA 1
ATOM 7585 C C . LEU B 1 491 ? -10.195 34.25 4.934 1 98.25 491 LEU B C 1
ATOM 7587 O O . LEU B 1 491 ? -11.141 34.969 5.25 1 98.25 491 LEU B O 1
ATOM 7591 N N . LEU B 1 492 ? -9.523 33.594 5.754 1 98.06 492 LEU B N 1
ATOM 7592 C CA . LEU B 1 492 ? -9.836 33.594 7.18 1 98.06 492 LEU B CA 1
ATOM 7593 C C . LEU B 1 492 ? -9.008 34.656 7.906 1 98.06 492 LEU B C 1
ATOM 7595 O O . LEU B 1 492 ? -8.086 34.312 8.648 1 98.06 492 LEU B O 1
ATOM 7599 N N . LEU B 1 493 ? -9.352 35.875 7.695 1 97.56 493 LEU B N 1
ATOM 7600 C CA . LEU B 1 493 ? -8.742 37.062 8.328 1 97.56 493 LEU B CA 1
ATOM 7601 C C . LEU B 1 493 ? -9.805 37.938 8.961 1 97.56 493 LEU B C 1
ATOM 7603 O O . LEU B 1 493 ? -11 37.781 8.68 1 97.56 493 LEU B O 1
ATOM 7607 N N . ASN B 1 494 ? -9.359 38.812 9.805 1 96 494 ASN B N 1
ATOM 7608 C CA . ASN B 1 494 ? -10.305 39.625 10.547 1 96 494 ASN B CA 1
ATOM 7609 C C . ASN B 1 494 ? -10.758 40.844 9.734 1 96 494 ASN B C 1
ATOM 7611 O O . ASN B 1 494 ? -11.758 41.5 10.062 1 96 494 ASN B O 1
ATOM 7615 N N . TYR B 1 495 ? -9.992 41.125 8.656 1 91.06 495 TYR B N 1
ATOM 7616 C CA . TYR B 1 495 ? -10.312 42.25 7.785 1 91.06 495 TYR B CA 1
ATOM 7617 C C . TYR B 1 495 ? -10.25 41.844 6.32 1 91.06 495 TYR B C 1
ATOM 7619 O O . TYR B 1 495 ? -9.641 40.812 5.98 1 91.06 495 TYR B O 1
ATOM 7627 N N . ASP B 1 496 ? -10.977 42.594 5.543 1 84.88 496 ASP B N 1
ATOM 7628 C CA . ASP B 1 496 ? -10.922 42.375 4.102 1 84.88 496 ASP B CA 1
ATOM 7629 C C . ASP B 1 496 ? -9.734 43.094 3.475 1 84.88 496 ASP B C 1
ATOM 7631 O O . ASP B 1 496 ? -9.664 44.344 3.523 1 84.88 496 ASP B O 1
ATOM 7635 N N . TYR B 1 497 ? -8.875 42.438 3.139 1 80.81 497 TYR B N 1
ATOM 7636 C CA . TYR B 1 497 ? -7.723 43.062 2.502 1 80.81 497 TYR B CA 1
ATOM 7637 C C . TYR B 1 497 ? -7.766 42.875 0.99 1 80.81 497 TYR B C 1
ATOM 7639 O O . TYR B 1 497 ? -8.305 41.875 0.497 1 80.81 497 TYR B O 1
#

Foldseek 3Di:
DCPDPPVPPPPPPPPVPPPPPPPPPPPPQAAWEKEFEQWEFFLVDTGGFIWTAGSQLFTADTTHPVVRVVVVPDPVCVRYHYHYLYHFYKWFFFEFAAAAQLPDPACLFHHQQLLQVLLQQQRHQEYEHEFVRHVQGQAAPVSVVVRLVRNPQRHQHAYAYAHEQAPPRLVRQVVVLQFQHLAYEAEQDQPPDPSHGHDDPVSVLSNQVSCAPSQHEYEYQFFHDDPDQDDPDDDPPDDDQQALVNVCVRGDLVRRQVSLLVVLVCCVVHLHQYEYEADQALNSLVSQLVSLVVLVVVPRDDDSSSGAYEHELLLLFDASVPDDGLQLLQFAPVHRHHVVRNVSVVVCLVVVSHQAYHHNAGGDAVVQRTSGNVRHDGGAHDSSCRLQSCLQNQVVVPHDVSSSLRHGFQRSCVSSVNNQAGSGSDGNHRNWIWGKDQADKDFQDQVLRSTNHSRHPRHRPITGMGTAWTDTSNHTQDHDSDGDDGRDYHYRTPDDD/DCPPPPPPPPPPPPPPPPPPPPPPPPPPQAAWEKEFEQWEFFLVDTGGFIWTAGSQLFTADTTHPVVRVVVVPDPVCVRHHYHYLYHFYKWFFFEFAAAAQLPDPACLFHHQQLLQVLLQQQRHQEYEHEFVRHVQGQAAPVSVVVRLVRNPQRHQHAYAYAHEQAPPRLVRQVVVLQFQHLAYEAEQDQPPDPSHGHDDPVSVLSNQVSCAPSQHEYEYQFFHDDPDQDDPDDDPPDDDQQALVNVCVRGDLVRRQVSLLVVLVCCVVHLHQYEYEADQALNSLVSQLVSLVVLVVVPRDDDSSSGAYEHELLLLFDASVPDDGLQLLQFAPVHRHHVVRNVSVVVCLVVVSHQAYHHNAGGDAVVQRTSGNVRHDGGAHDSSCRLQSCLQRQVVVPHDVSSSLRHGFQRSCVSSVNNQAGSGSDGNHRNWIWGKDQADKDFQDLVLRSTNHSRHPRHRPITGMGTAWTDTSNHTQDHDSDGDDGRDYHYRTPDDD

Nearest PDB structures (foldseek):
  8hfd-assembly1_C  TM=9.372E-01  e=9.066E-45  Escherichia coli
  8hfd-assembly1_A  TM=9.300E-01  e=5.627E-44  Escherichia coli
  3e74-assembly1_B  TM=9.201E-01  e=7.081E-43  Escherichia coli K-12
  3e74-assembly1_C  TM=9.230E-01  e=3.473E-42  Escherichia coli K-12
  3e74-assembly1_D  TM=9.216E-01  e=1.427E-41  Escherichia coli K-12

Sequence (994 aa):
MSSPVYCILLHSLLLSGVFGHIIGISPQPFEKKLFISQTVVTETEQFPGGVLVDENGVIEAVLKKEAVNLLLRSERSSNWKIIDGGYWALMAGGVDSHVHVNEPGRSSWEGYVTATQAAAAGGITTIIDMPLNSIPPTTSLENLKIKANMAKEEVFVDVGFWGGVVPGNEEELQAMVEAGVVGFKCFLINSGVSEFPYVTPADLEKAFVYLNGTGTVLAFHAEMQIGEETPECDGPGCPNPELYETYLASRPDIMEIEAASFIASNLYKTDVHVHVVHVSSAGVVPVLEAAREERIKSGYIGWRGGVTAETCNHYLTLSSDQIPPGHTEFKCAPPIRNNTNKQKLWEYIRDHRLDLVASDHSPSVADLKGANFLKSWGGISSVQFDLSLFWTQAKARGHSLNTLSHYLSAGPARLCGLQDRKGSLRSGLDADIIFFDPNASFIVSPEVIRYKNKISPYMNSVLSGRVMQTYVRGQLVYSGGELIGEPKGQLLLNYDYMSSPVYCILLHSLLLSGVFGHIIGISPQPFEKKLFISQTVVTETEQFPGGVLVDENGVIEAVLKKEAVNLLLRSERSSNWKIIDGGYWALMAGGVDSHVHVNEPGRSSWEGYVTATQAAAAGGITTIIDMPLNSIPPTTSLENLKIKANMAKEEVFVDVGFWGGVVPGNEEELQAMVEAGVVGFKCFLINSGVSEFPYVTPADLEKAFVYLNGTGTVLAFHAEMQIGEETPECDGPGCPNPELYETYLASRPDIMEIEAASFIASNLYKTDVHVHVVHVSSAGVVPVLEAAREERIKSGYIGWRGGVTAETCNHYLTLSSDQIPPGHTEFKCAPPIRNNTNKQKLWEYIRDHRLDLVASDHSPSVADLKGANFLKSWGGISSVQFDLSLFWTQAKARGHSLNTLSHYLSAGPARLCGLQDRKGSLRSGLDADIIFFDPNASFIVSPEVIRYKNKISPYMNSVLSGRVMQTYVRGQLVYSGGELIGEPKGQLLLNYDY

pLDDT: mean 92.32, std 17.0, range [20.28, 98.94]

Secondary structure (DSSP, 8-state):
-----------------------------PPPEEEEEEEEE-SS-EEEEEEEE-TTSBEEEEEEHHHHHHHHHSGGGTTSEEEE-TTSEEEEPEEEEEE---TTT-TTT--HHHHHHHHHHTTEEEEEE-SSSSSS-S-SHHHHHHHHHHHTTT-SSEEEEEEE--TT-GGGHHHHHHHT--EEEEESS--S-TTSPPPPHHHHHHHHHHHTTS--EEEEE-----SS------STTS--TTSHHHHHHHS-THHHHHHHHHHHHHGGG---EEEE-S---TTHHHHHHHHHHHHHHTT--SGGGGEEEEEEHHHHH--GGGPPTT-GGG--SSPP--HHHHHHHHHHHHTT-S-EEE--B----GGG--S-TTTSPP-B--GGGHHHHHHHHHHHTT--HHHHHIIIIIHHHHHTT-TTTSSS--TTSB--EEEEEEEEEEE--TTT--SSS---TTTT-EEEEEEEEEEETTEEEEETTEE-SS----B--SS--/-----------------------------PPPEEEEEEEEE-SS-EEEEEEEE-TTSBEEEEEEHHHHHHHHHSGGGTTSEEEE-TTSEEEEPEEEEEE---TTT-TTT--HHHHHHHHHHTTEEEEEE-SSSSSS-S-SHHHHHHHHHHHTTT-SSEEEEEEE--TT-GGGHHHHHHHT--EEEEESS--S-TTSPPPPHHHHHHHHHHHTTS--EEEEE-----SS------STTS--TTSHHHHHHHS-THHHHHHHHHHHHHGGG--PEEEE-S---TTHHHHHHHHHHHHHHTT--SGGGGEEEEEEHHHHH--GGGPPTT-GGG--SSPP--HHHHHHHHHHHHTT-S-EEE--B----GGG--S-TTTSPP-B--GGGHHHHHHHHHHHTT--HHHHHIIIIIHHHHHTT-TTTSSS--TTSB--EEEEEEEEEEE--TTT--SSS---TTTT-EEEEEEEEEEETTEEEEETTEE-SS----B--SS--